Protein 2H8B (pdb70)

GO terms:
  GO:0010634 positive regulation of epithelial cell migration (P, IDA)
  GO:0090303 positive regulation of wound healing (P, IDA)
  GO:0005102 signaling receptor binding (F, TAS)
  GO:0005158 insulin receptor binding (F, TAS)
  GO:0005576 extracellular region (C, TAS)
  GO:0007267 cell-cell signaling (P, TAS)
  GO:0007283 spermatogenesis (P, TAS)
  GO:0005515 protein binding (F, IPI)
  GO:0002020 protease binding (F, IPI)

Foldseek 3Di:
DDDDDDDDCPDVNVQQCCQPVVHDPGNVVVD/DDDPDPVCCCVVPRDDPVRVVVVDDD

Nearest PDB structures (foldseek):
  2h8b-assembly1_B  TM=6.549E-01  e=3.505E-04  unclassified
  2n2w-assembly1_B  TM=5.071E-01  e=5.327E+00  Homo sapiens
  2hho-assembly1_B  TM=4.567E-01  e=6.724E+00  Homo sapiens
  2h8b-assembly1_B  TM=6.815E-01  e=5.080E-03  unclassified
  2h8b-assembly1_B  TM=5.018E-01  e=4.523E-03  unclassified

Solvent-accessible surface area: 4011 Å² total; per-residue (Å²): 95,103,142,55,174,94,51,111,0,53,61,129,81,35,45,75,0,26,38,144,24,35,20,41,139,107,24,106,112,54,77,99,99,37,153,70,67,44,125,70,4,22,88,32,0,6,16,90,78,31,4,85,102,95,33,80,228

Sequence (57 aa):
PTPEMREKLCGHHFVRALVRVCGGPRWSTEAAAATNPARYCCLSGCTQQDLLTLCPYPTPEMREKLCGHHFVRALVRVCGGPRWSTEAAAATNPARYCCLSGCTQQDLLTLCPYPTPEMREKLCGHHFVRALVRVCGGPRWSTEAAAATNPARYCCLSGCTQQDLLTLCPYPTPEMREKLCGHHFVRALVRVCGGPRWSTEAAAATNPARYCCLSGCTQQDLLTLCPYPTPEMREKLCGHHFVRALVRVCGGPRWSTEAAAATNPARYCCLSGCTQQDLLTLCPYPTPEMREKLCGHHFVRALVRVCGGPRWSTEAAAATNPARYCCLSGCTQQDLLTLCPYPTPEMREKLCGHHFVRALVRVCGGPRWSTEAAAATNPARYCCLSGCTQQDLLTLCPYPTPEMREKLCGHHFVRALVRVCGGPRWSTEAAAATNPARYCCLSGCTQQDLLTLCPYPTPEMREKLCGHHFVRALVRVCGGPRWSTEAAAATNPARYCCLSGCTQQDLLTLCPYPTPEMREKLCGHHFVRALVRVCGGPRWSTEAAAATNPARYCCLSGCTQQDLLTLCPYPTPEMREKLCGHHFVRALVRVCGGPRWSTEAAAATNPARYCCLSGCTQQDLLTLCPYPTPEMREKLCGHHFVRALVRVCGGPRWSTEAAAATNPARYCCLSGCTQQDLLTLCPYPTPEMREKLCGHHFVRALVRVCGGPRWSTEAAAATNPARYCCLSGCTQQDLLTLCPYPTPEMREKLCGHHFVRALVRVCGGPRWSTEAAAATNPARYCCLSGCTQQDLLTLCPYPTPEMREKLCGHHFVRALVRVCGGPRWSTEAAAATNPARYCCLSGCTQQDLLTLCPYPTPEMREKLCGHHFVRALVRVCGGPRWSTEAAAATNPARYCCLSGCTQQDLLTLCPYPTPEMREKLCGHHFVRALVRVCGGPRWSTEAAAATNPARYCCLSGCTQQDLLTLCPYPTPEMREKLCGHHFVRALVRVCGGPRWSTEAAAATNPARYCCLSGCTQQDLLTLCPYPTPEMREKLCGHHFVRALVRVCGGPRWSTEAAAATNPARYCCLSGCTQQDLLTLCPYPTPEMREKLCGHHFVRALVRVCGGPRWSTEAAAATNPARYCCLSGCTQQDLLTLCPY

InterPro domains:
  IPR016179 Insulin-like [PF00049] (31-129)
  IPR016179 Insulin-like [SM00078] (31-129)
  IPR022353 Insulin, conserved site [PS00262] (115-129)
  IPR036438 Insulin-like superfamily [SSF56994] (18-129)
  IPR043387 Insulin-like INSL3/INSL4 [PTHR10423] (1-130)

Organism: Homo sapiens (NCBI:txid9606)

Radius of gyration: 10.73 Å; Cα contacts (8 Å, |Δi|>4): 73; chains: 2; bounding box: 28×26×18 Å

Structure (mmCIF, N/CA/C/O backbone):
data_2H8B
#
_entry.id   2H8B
#
loop_
_entity.id
_entity.type
_entity.pdbx_description
1 polymer 'Insulin-like 3'
2 polymer 'Insulin-like 3'
#
loop_
_atom_site.group_PDB
_atom_site.id
_atom_site.type_symbol
_atom_site.label_atom_id
_atom_site.label_alt_id
_atom_site.label_comp_id
_atom_site.label_asym_id
_atom_site.label_entity_id
_atom_site.label_seq_id
_atom_site.pdbx_PDB_ins_code
_atom_site.Cartn_x
_atom_site.Cartn_y
_atom_site.Cartn_z
_atom_site.occupancy
_atom_site.B_iso_or_equiv
_atom_site.auth_seq_id
_atom_site.auth_comp_id
_atom_site.auth_asym_id
_atom_site.auth_atom_id
_atom_site.pdbx_PDB_model_num
ATOM 1 N N . PRO A 1 1 ? 8.331 -6.342 -7.659 1.00 0.00 1 PRO B N 1
ATOM 2 C CA . PRO A 1 1 ? 8.181 -6.811 -9.053 1.00 0.00 1 PRO B CA 1
ATOM 3 C C . PRO A 1 1 ? 8.373 -8.321 -9.130 1.00 0.00 1 PRO B C 1
ATOM 4 O O . PRO A 1 1 ? 9.235 -8.821 -9.850 1.00 0.00 1 PRO B O 1
ATOM 17 N N . THR A 1 2 ? 7.571 -9.029 -8.357 1.00 0.00 2 THR B N 1
ATOM 18 C CA . THR A 1 2 ? 7.625 -10.480 -8.277 1.00 0.00 2 THR B CA 1
ATOM 19 C C . THR A 1 2 ? 6.245 -11.007 -7.898 1.00 0.00 2 THR B C 1
ATOM 20 O O . THR A 1 2 ? 5.347 -10.204 -7.662 1.00 0.00 2 THR B O 1
ATOM 31 N N . PRO A 1 3 ? 6.032 -12.342 -7.841 1.00 0.00 3 PRO B N 1
ATOM 32 C CA . PRO A 1 3 ? 4.727 -12.926 -7.465 1.00 0.00 3 PRO B CA 1
ATOM 33 C C . PRO A 1 3 ? 4.414 -12.705 -5.981 1.00 0.00 3 PRO B C 1
ATOM 34 O O . PRO A 1 3 ? 4.141 -13.639 -5.226 1.00 0.00 3 PRO B O 1
ATOM 45 N N . GLU A 1 4 ? 4.492 -11.453 -5.596 1.00 0.00 4 GLU B N 1
ATOM 46 C CA . GLU A 1 4 ? 4.264 -11.000 -4.236 1.00 0.00 4 GLU B CA 1
ATOM 47 C C . GLU A 1 4 ? 2.775 -10.901 -3.913 1.00 0.00 4 GLU B C 1
ATOM 48 O O . GLU A 1 4 ? 1.966 -10.497 -4.750 1.00 0.00 4 GLU B O 1
ATOM 60 N N . MET A 1 5 ? 2.425 -11.263 -2.688 1.00 0.00 5 MET B N 1
ATOM 61 C CA . MET A 1 5 ? 1.048 -11.205 -2.237 1.00 0.00 5 MET B CA 1
ATOM 62 C C . MET A 1 5 ? 0.730 -9.802 -1.740 1.00 0.00 5 MET B C 1
ATOM 63 O O . MET A 1 5 ? 1.466 -9.242 -0.929 1.00 0.00 5 MET B O 1
ATOM 77 N N . ARG A 1 6 ? -0.363 -9.243 -2.233 1.00 0.00 6 ARG B N 1
ATOM 78 C CA . ARG A 1 6 ? -0.782 -7.902 -1.843 1.00 0.00 6 ARG B CA 1
ATOM 79 C C . ARG A 1 6 ? -1.134 -7.844 -0.361 1.00 0.00 6 ARG B C 1
ATOM 80 O O . ARG A 1 6 ? -2.009 -8.574 0.106 1.00 0.00 6 ARG B O 1
ATOM 101 N N . GLU A 1 7 ? -0.459 -6.964 0.370 1.00 0.00 7 GLU B N 1
ATOM 102 C CA . GLU A 1 7 ? -0.709 -6.802 1.789 1.00 0.00 7 GLU B CA 1
ATOM 103 C C . GLU A 1 7 ? -1.811 -5.776 1.989 1.00 0.00 7 GLU B C 1
ATOM 104 O O . GLU A 1 7 ? -1.784 -4.701 1.384 1.00 0.00 7 GLU B O 1
ATOM 116 N N . LYS A 1 8 ? -2.774 -6.100 2.834 1.00 0.00 8 LYS B N 1
ATOM 117 C CA . LYS A 1 8 ? -3.869 -5.184 3.111 1.00 0.00 8 LYS B CA 1
ATOM 118 C C . LYS A 1 8 ? -3.360 -4.036 3.974 1.00 0.00 8 LYS B C 1
ATOM 119 O O . LYS A 1 8 ? -3.218 -4.157 5.199 1.00 0.00 8 LYS B O 1
ATOM 138 N N . LEU A 1 9 ? -3.043 -2.942 3.310 1.00 0.00 9 LEU B N 1
ATOM 139 C CA . LEU A 1 9 ? -2.490 -1.767 3.955 1.00 0.00 9 LEU B CA 1
ATOM 140 C C . LEU A 1 9 ? -3.541 -0.913 4.656 1.00 0.00 9 LEU B C 1
ATOM 141 O O . LEU A 1 9 ? -3.657 0.283 4.399 1.00 0.00 9 LEU B O 1
ATOM 157 N N . CYS A 1 10 ? -4.280 -1.524 5.563 1.00 0.00 10 CYS B N 1
ATOM 158 C CA . CYS A 1 10 ? -5.289 -0.805 6.319 1.00 0.00 10 CYS B CA 1
ATOM 159 C C . CYS A 1 10 ? -4.628 0.088 7.368 1.00 0.00 10 CYS B C 1
ATOM 160 O O . CYS A 1 10 ? -3.835 -0.386 8.193 1.00 0.00 10 CYS B O 1
ATOM 167 N N . GLY A 1 11 ? -4.956 1.374 7.330 1.00 0.00 11 GLY B N 1
ATOM 168 C CA . GLY A 1 11 ? -4.403 2.324 8.278 1.00 0.00 11 GLY B CA 1
ATOM 169 C C . GLY A 1 11 ? -2.891 2.443 8.211 1.00 0.00 11 GLY B C 1
ATOM 170 O O . GLY A 1 11 ? -2.321 2.694 7.149 1.00 0.00 11 GLY B O 1
ATOM 174 N N . HIS A 1 12 ? -2.249 2.270 9.364 1.00 0.00 12 HIS B N 1
ATOM 175 C CA . HIS A 1 12 ? -0.791 2.369 9.485 1.00 0.00 12 HIS B CA 1
ATOM 176 C C . HIS A 1 12 ? -0.063 1.439 8.520 1.00 0.00 12 HIS B C 1
ATOM 177 O O . HIS A 1 12 ? 1.086 1.698 8.166 1.00 0.00 12 HIS B O 1
ATOM 192 N N . HIS A 1 13 ? -0.709 0.353 8.116 1.00 0.00 13 HIS B N 1
ATOM 193 C CA . HIS A 1 13 ? -0.080 -0.598 7.206 1.00 0.00 13 HIS B CA 1
ATOM 194 C C . HIS A 1 13 ? 0.380 0.090 5.930 1.00 0.00 13 HIS B C 1
ATOM 195 O O . HIS A 1 13 ? 1.485 -0.169 5.456 1.00 0.00 13 HIS B O 1
ATOM 210 N N . PHE A 1 14 ? -0.453 0.979 5.401 1.00 0.00 14 PHE B N 1
ATOM 211 C CA . PHE A 1 14 ? -0.118 1.721 4.192 1.00 0.00 14 PHE B CA 1
ATOM 212 C C . PHE A 1 14 ? 1.144 2.547 4.413 1.00 0.00 14 PHE B C 1
ATOM 213 O O . PHE A 1 14 ? 2.046 2.558 3.580 1.00 0.00 14 PHE B O 1
ATOM 230 N N . VAL A 1 15 ? 1.188 3.229 5.549 1.00 0.00 15 VAL B N 1
ATOM 231 C CA . VAL A 1 15 ? 2.320 4.072 5.913 1.00 0.00 15 VAL B CA 1
ATOM 232 C C . VAL A 1 15 ? 3.633 3.282 5.983 1.00 0.00 15 VAL B C 1
ATOM 233 O O . VAL A 1 15 ? 4.598 3.611 5.295 1.00 0.00 15 VAL B O 1
ATOM 246 N N . ARG A 1 16 ? 3.668 2.237 6.809 1.00 0.00 16 ARG B N 1
ATOM 247 C CA . ARG A 1 16 ? 4.878 1.419 6.954 1.00 0.00 16 ARG B CA 1
ATOM 248 C C . ARG A 1 16 ? 5.290 0.785 5.628 1.00 0.00 16 ARG B C 1
ATOM 249 O O . ARG A 1 16 ? 6.476 0.703 5.312 1.00 0.00 16 ARG B O 1
ATOM 270 N N . ALA A 1 17 ? 4.310 0.351 4.847 1.00 0.00 17 ALA B N 1
ATOM 271 C CA . ALA A 1 17 ? 4.591 -0.255 3.557 1.00 0.00 17 ALA B CA 1
ATOM 272 C C . ALA A 1 17 ? 5.183 0.773 2.607 1.00 0.00 17 ALA B C 1
ATOM 273 O O . ALA A 1 17 ? 6.137 0.486 1.880 1.00 0.00 17 ALA B O 1
ATOM 280 N N . LEU A 1 18 ? 4.619 1.971 2.644 1.00 0.00 18 LEU B N 1
ATOM 281 C CA . LEU A 1 18 ? 5.072 3.080 1.817 1.00 0.00 18 LEU B CA 1
ATOM 282 C C . LEU A 1 18 ? 6.546 3.365 2.099 1.00 0.00 18 LEU B C 1
ATOM 283 O O . LEU A 1 18 ? 7.345 3.524 1.176 1.00 0.00 18 LEU B O 1
ATOM 299 N N . VAL A 1 19 ? 6.898 3.399 3.383 1.00 0.00 19 VAL B N 1
ATOM 300 C CA . VAL A 1 19 ? 8.278 3.637 3.797 1.00 0.00 19 VAL B CA 1
ATOM 301 C C . VAL A 1 19 ? 9.192 2.525 3.286 1.00 0.00 19 VAL B C 1
ATOM 302 O O . VAL A 1 19 ? 10.282 2.784 2.782 1.00 0.00 19 VAL B O 1
ATOM 315 N N . ARG A 1 20 ? 8.732 1.286 3.437 1.00 0.00 20 ARG B N 1
ATOM 316 C CA . ARG A 1 20 ? 9.494 0.112 3.013 1.00 0.00 20 ARG B CA 1
ATOM 317 C C . ARG A 1 20 ? 9.864 0.150 1.533 1.00 0.00 20 ARG B C 1
ATOM 318 O O . ARG A 1 20 ? 11.009 -0.102 1.164 1.00 0.00 20 ARG B O 1
ATOM 339 N N . VAL A 1 21 ? 8.875 0.404 0.696 1.00 0.00 21 VAL B N 1
ATOM 340 C CA . VAL A 1 21 ? 9.075 0.409 -0.750 1.00 0.00 21 VAL B CA 1
ATOM 341 C C . VAL A 1 21 ? 9.769 1.667 -1.275 1.00 0.00 21 VAL B C 1
ATOM 342 O O . VAL A 1 21 ? 10.752 1.567 -2.007 1.00 0.00 21 VAL B O 1
ATOM 355 N N . CYS A 1 22 ? 9.242 2.838 -0.941 1.00 0.00 22 CYS B N 1
ATOM 356 C CA . CYS A 1 22 ? 9.817 4.088 -1.433 1.00 0.00 22 CYS B CA 1
ATOM 357 C C . CYS A 1 22 ? 11.220 4.326 -0.882 1.00 0.00 22 CYS B C 1
ATOM 358 O O . CYS A 1 22 ? 12.121 4.729 -1.618 1.00 0.00 22 CYS B O 1
ATOM 365 N N . GLY A 1 23 ? 11.410 4.080 0.406 1.00 0.00 23 GLY B N 1
ATOM 366 C CA . GLY A 1 23 ? 12.714 4.277 0.999 1.00 0.00 23 GLY B CA 1
ATOM 367 C C . GLY A 1 23 ? 12.639 4.778 2.423 1.00 0.00 23 GLY B C 1
ATOM 368 O O . GLY A 1 23 ? 12.008 5.800 2.698 1.00 0.00 23 GLY B O 1
ATOM 372 N N . GLY A 1 24 ? 13.293 4.058 3.326 1.00 0.00 24 GLY B N 1
ATOM 373 C CA . GLY A 1 24 ? 13.303 4.440 4.726 1.00 0.00 24 GLY B CA 1
ATOM 374 C C . GLY A 1 24 ? 13.988 5.778 4.964 1.00 0.00 24 GLY B C 1
ATOM 375 O O . GLY A 1 24 ? 13.367 6.702 5.491 1.00 0.00 24 GLY B O 1
ATOM 379 N N . PRO A 1 25 ? 15.278 5.918 4.588 1.00 0.00 25 PRO B N 1
ATOM 380 C CA . PRO A 1 25 ? 16.035 7.163 4.771 1.00 0.00 25 PRO B CA 1
ATOM 381 C C . PRO A 1 25 ? 15.593 8.271 3.815 1.00 0.00 25 PRO B C 1
ATOM 382 O O . PRO A 1 25 ? 16.394 8.808 3.049 1.00 0.00 25 PRO B O 1
ATOM 393 N N . ARG A 1 26 ? 14.319 8.603 3.879 1.00 0.00 26 ARG B N 1
ATOM 394 C CA . ARG A 1 26 ? 13.740 9.646 3.042 1.00 0.00 26 ARG B CA 1
ATOM 395 C C . ARG A 1 26 ? 12.366 10.038 3.561 1.00 0.00 26 ARG B C 1
ATOM 396 O O . ARG A 1 26 ? 11.977 11.198 3.463 1.00 0.00 26 ARG B O 1
ATOM 417 N N . TRP A 1 27 ? 11.637 9.062 4.107 1.00 0.00 27 TRP B N 1
ATOM 418 C CA . TRP A 1 27 ? 10.297 9.291 4.641 1.00 0.00 27 TRP B CA 1
ATOM 419 C C . TRP A 1 27 ? 10.358 10.001 5.969 1.00 0.00 27 TRP B C 1
ATOM 420 O O . TRP A 1 27 ? 9.894 9.524 7.001 1.00 0.00 27 TRP B O 1
ATOM 441 N N . SER A 1 28 ? 10.964 11.149 5.895 1.00 0.00 28 SER B N 1
ATOM 442 C CA . SER A 1 28 ? 11.168 12.018 7.020 1.00 0.00 28 SER B CA 1
ATOM 443 C C . SER A 1 28 ? 10.040 13.045 7.119 1.00 0.00 28 SER B C 1
ATOM 444 O O . SER A 1 28 ? 10.211 14.119 7.700 1.00 0.00 28 SER B O 1
ATOM 452 N N . THR A 1 29 ? 8.891 12.700 6.551 1.00 0.00 29 THR B N 1
ATOM 453 C CA . THR A 1 29 ? 7.727 13.576 6.565 1.00 0.00 29 THR B CA 1
ATOM 454 C C . THR A 1 29 ? 6.535 12.917 5.873 1.00 0.00 29 THR B C 1
ATOM 455 O O . THR A 1 29 ? 5.386 13.158 6.238 1.00 0.00 29 THR B O 1
ATOM 466 N N . GLU A 1 30 ? 6.815 12.110 4.856 1.00 0.00 30 GLU B N 1
ATOM 467 C CA . GLU A 1 30 ? 5.773 11.437 4.093 1.00 0.00 30 GLU B CA 1
ATOM 468 C C . GLU A 1 30 ? 5.385 10.118 4.756 1.00 0.00 30 GLU B C 1
ATOM 469 O O . GLU A 1 30 ? 5.017 9.158 4.076 1.00 0.00 30 GLU B O 1
ATOM 481 N N . ALA A 1 31 ? 5.470 10.081 6.078 1.00 0.00 31 ALA B N 1
ATOM 482 C CA . ALA A 1 31 ? 5.141 8.892 6.842 1.00 0.00 31 ALA B CA 1
ATOM 483 C C . ALA A 1 31 ? 4.974 9.251 8.310 1.00 0.00 31 ALA B C 1
ATOM 484 O O . ALA A 1 31 ? 4.472 8.404 9.079 1.00 0.00 31 ALA B O 1
ATOM 492 N N . ALA B 2 1 ? -11.846 -4.311 -3.761 1.00 0.00 1 ALA A N 1
ATOM 493 C CA . ALA B 2 1 ? -12.110 -4.070 -5.199 1.00 0.00 1 ALA A CA 1
ATOM 494 C C . ALA B 2 1 ? -11.671 -2.660 -5.577 1.00 0.00 1 ALA A C 1
ATOM 495 O O . ALA B 2 1 ? -10.683 -2.159 -5.043 1.00 0.00 1 ALA A O 1
ATOM 504 N N . ALA B 2 2 ? -12.411 -2.024 -6.478 1.00 0.00 2 ALA A N 1
ATOM 505 C CA . ALA B 2 2 ? -12.098 -0.667 -6.910 1.00 0.00 2 ALA A CA 1
ATOM 506 C C . ALA B 2 2 ? -12.355 0.327 -5.784 1.00 0.00 2 ALA A C 1
ATOM 507 O O . ALA B 2 2 ? -13.246 0.116 -4.958 1.00 0.00 2 ALA A O 1
ATOM 514 N N . ALA B 2 3 ? -11.574 1.399 -5.756 1.00 0.00 3 ALA A N 1
ATOM 515 C CA . ALA B 2 3 ? -11.704 2.428 -4.742 1.00 0.00 3 ALA A CA 1
ATOM 516 C C . ALA B 2 3 ? -10.886 3.646 -5.134 1.00 0.00 3 ALA A C 1
ATOM 517 O O . ALA B 2 3 ? -9.677 3.551 -5.349 1.00 0.00 3 ALA A O 1
ATOM 524 N N . THR B 2 4 ? -11.555 4.781 -5.236 1.00 0.00 4 THR A N 1
ATOM 525 C CA . THR B 2 4 ? -10.917 6.041 -5.606 1.00 0.00 4 THR A CA 1
ATOM 526 C C . THR B 2 4 ? -10.109 6.609 -4.433 1.00 0.00 4 THR A C 1
ATOM 527 O O . THR B 2 4 ? -10.311 7.747 -4.007 1.00 0.00 4 THR A O 1
ATOM 538 N N . ASN B 2 5 ? -9.204 5.793 -3.912 1.00 0.00 5 ASN A N 1
ATOM 539 C CA . ASN B 2 5 ? -8.358 6.158 -2.790 1.00 0.00 5 ASN A CA 1
ATOM 540 C C . ASN B 2 5 ? -7.345 5.046 -2.567 1.00 0.00 5 ASN A C 1
ATOM 541 O O . ASN B 2 5 ? -7.717 3.919 -2.263 1.00 0.00 5 ASN A O 1
ATOM 552 N N . PRO B 2 6 ? -6.056 5.350 -2.745 1.00 0.00 6 PRO A N 1
ATOM 553 C CA . PRO B 2 6 ? -4.972 4.370 -2.596 1.00 0.00 6 PRO A CA 1
ATOM 554 C C . PRO B 2 6 ? -4.941 3.701 -1.223 1.00 0.00 6 PRO A C 1
ATOM 555 O O . PRO B 2 6 ? -4.856 2.480 -1.133 1.00 0.00 6 PRO A O 1
ATOM 566 N N . ALA B 2 7 ? -5.019 4.494 -0.161 1.00 0.00 7 ALA A N 1
ATOM 567 C CA . ALA B 2 7 ? -5.003 3.951 1.196 1.00 0.00 7 ALA A CA 1
ATOM 568 C C . ALA B 2 7 ? -6.167 2.987 1.398 1.00 0.00 7 ALA A C 1
ATOM 569 O O . ALA B 2 7 ? -6.013 1.909 1.975 1.00 0.00 7 ALA A O 1
ATOM 576 N N . ARG B 2 8 ? -7.329 3.381 0.900 1.00 0.00 8 ARG A N 1
ATOM 577 C CA . ARG B 2 8 ? -8.527 2.565 0.999 1.00 0.00 8 ARG A CA 1
ATOM 578 C C . ARG B 2 8 ? -8.378 1.319 0.144 1.00 0.00 8 ARG A C 1
ATOM 579 O O . ARG B 2 8 ? -8.684 0.212 0.578 1.00 0.00 8 ARG A O 1
ATOM 600 N N . TYR B 2 9 ? -7.900 1.534 -1.071 1.00 0.00 9 TYR A N 1
ATOM 601 C CA . TYR B 2 9 ? -7.680 0.463 -2.041 1.00 0.00 9 TYR A CA 1
ATOM 602 C C . TYR B 2 9 ? -6.735 -0.595 -1.475 1.00 0.00 9 TYR A C 1
ATOM 603 O O . TYR B 2 9 ? -7.008 -1.797 -1.553 1.00 0.00 9 TYR A O 1
ATOM 621 N N . CYS B 2 10 ? -5.630 -0.136 -0.903 1.00 0.00 10 CYS A N 1
ATOM 622 C CA . CYS B 2 10 ? -4.634 -1.022 -0.314 1.00 0.00 10 CYS A CA 1
ATOM 623 C C . CYS B 2 10 ? -5.201 -1.761 0.895 1.00 0.00 10 CYS A C 1
ATOM 624 O O . CYS B 2 10 ? -4.807 -2.885 1.185 1.00 0.00 10 CYS A O 1
ATOM 631 N N . CYS B 2 11 ? -6.124 -1.129 1.596 1.00 0.00 11 CYS A N 1
ATOM 632 C CA . CYS B 2 11 ? -6.744 -1.737 2.766 1.00 0.00 11 CYS A CA 1
ATOM 633 C C . CYS B 2 11 ? -7.761 -2.790 2.350 1.00 0.00 11 CYS A C 1
ATOM 634 O O . CYS B 2 11 ? -7.679 -3.956 2.740 1.00 0.00 11 CYS A O 1
ATOM 641 N N . LEU B 2 12 ? -8.722 -2.353 1.557 1.00 0.00 12 LEU A N 1
ATOM 642 C CA . LEU B 2 12 ? -9.791 -3.218 1.071 1.00 0.00 12 LEU A CA 1
ATOM 643 C C . LEU B 2 12 ? -9.255 -4.390 0.257 1.00 0.00 12 LEU A C 1
ATOM 644 O O . LEU B 2 12 ? -9.537 -5.551 0.557 1.00 0.00 12 LEU A O 1
ATOM 660 N N . SER B 2 13 ? -8.494 -4.085 -0.778 1.00 0.00 13 SER A N 1
ATOM 661 C CA . SER B 2 13 ? -7.939 -5.118 -1.633 1.00 0.00 13 SER A CA 1
ATOM 662 C C . SER B 2 13 ? -6.551 -5.542 -1.157 1.00 0.00 13 SER A C 1
ATOM 663 O O . SER B 2 13 ? -6.345 -6.694 -0.763 1.00 0.00 13 SER A O 1
ATOM 671 N N . GLY B 2 14 ? -5.612 -4.610 -1.196 1.00 0.00 14 GLY A N 1
ATOM 672 C CA . GLY B 2 14 ? -4.251 -4.892 -0.780 1.00 0.00 14 GLY A CA 1
ATOM 673 C C . GLY B 2 14 ? -3.262 -4.348 -1.785 1.00 0.00 14 GLY A C 1
ATOM 674 O O . GLY B 2 14 ? -3.624 -4.123 -2.938 1.00 0.00 14 GLY A O 1
ATOM 678 N N . CYS B 2 15 ? -2.025 -4.122 -1.364 1.00 0.00 15 CYS A N 1
ATOM 679 C CA . CYS B 2 15 ? -1.008 -3.585 -2.267 1.00 0.00 15 CYS A CA 1
ATOM 680 C C . CYS B 2 15 ? 0.353 -4.243 -2.044 1.00 0.00 15 CYS A C 1
ATOM 681 O O . CYS B 2 15 ? 0.715 -4.592 -0.918 1.00 0.00 15 CYS A O 1
ATOM 688 N N . THR B 2 16 ? 1.096 -4.413 -3.134 1.00 0.00 16 THR A N 1
ATOM 689 C CA . THR B 2 16 ? 2.421 -5.019 -3.093 1.00 0.00 16 THR A CA 1
ATOM 690 C C . THR B 2 16 ? 3.502 -3.946 -3.152 1.00 0.00 16 THR A C 1
ATOM 691 O O . THR B 2 16 ? 3.212 -2.749 -3.058 1.00 0.00 16 THR A O 1
ATOM 702 N N . GLN B 2 17 ? 4.741 -4.377 -3.357 1.00 0.00 17 GLN A N 1
ATOM 703 C CA . GLN B 2 17 ? 5.859 -3.460 -3.478 1.00 0.00 17 GLN A CA 1
ATOM 704 C C . GLN B 2 17 ? 5.741 -2.698 -4.779 1.00 0.00 17 GLN A C 1
ATOM 705 O O . GLN B 2 17 ? 5.972 -1.498 -4.830 1.00 0.00 17 GLN A O 1
ATOM 719 N N . GLN B 2 18 ? 5.361 -3.409 -5.828 1.00 0.00 18 GLN A N 1
ATOM 720 C CA . GLN B 2 18 ? 5.190 -2.800 -7.138 1.00 0.00 18 GLN A CA 1
ATOM 721 C C . GLN B 2 18 ? 4.083 -1.761 -7.082 1.00 0.00 18 GLN A C 1
ATOM 722 O O . GLN B 2 18 ? 4.237 -0.639 -7.576 1.00 0.00 18 GLN A O 1
ATOM 736 N N . ASP B 2 19 ? 2.978 -2.143 -6.458 1.00 0.00 19 ASP A N 1
ATOM 737 C CA . ASP B 2 19 ? 1.836 -1.250 -6.308 1.00 0.00 19 ASP A CA 1
ATOM 738 C C . ASP B 2 19 ? 2.265 0.024 -5.597 1.00 0.00 19 ASP A C 1
ATOM 739 O O . ASP B 2 19 ? 1.938 1.127 -6.028 1.00 0.00 19 ASP A O 1
ATOM 748 N N . LEU B 2 20 ? 3.010 -0.140 -4.509 1.00 0.00 20 LEU A N 1
ATOM 749 C CA . LEU B 2 20 ? 3.489 0.995 -3.736 1.00 0.00 20 LEU A CA 1
ATOM 750 C C . LEU B 2 20 ? 4.538 1.797 -4.494 1.00 0.00 20 LEU A C 1
ATOM 751 O O . LEU B 2 20 ? 4.542 3.023 -4.437 1.00 0.00 20 LEU A O 1
ATOM 767 N N . LEU B 2 21 ? 5.426 1.102 -5.198 1.00 0.00 21 LEU A N 1
ATOM 768 C CA . LEU B 2 21 ? 6.484 1.756 -5.960 1.00 0.00 21 LEU A CA 1
ATOM 769 C C . LEU B 2 21 ? 5.891 2.712 -6.985 1.00 0.00 21 LEU A C 1
ATOM 770 O O . LEU B 2 21 ? 6.402 3.808 -7.197 1.00 0.00 21 LEU A O 1
ATOM 786 N N . THR B 2 22 ? 4.796 2.288 -7.602 1.00 0.00 22 THR A N 1
ATOM 787 C CA . THR B 2 22 ? 4.110 3.099 -8.598 1.00 0.00 22 THR A CA 1
ATOM 788 C C . THR B 2 22 ? 3.553 4.383 -7.974 1.00 0.00 22 THR A C 1
ATOM 789 O O . THR B 2 22 ? 3.298 5.369 -8.664 1.00 0.00 22 THR A O 1
ATOM 800 N N . LEU B 2 23 ? 3.376 4.357 -6.663 1.00 0.00 23 LEU A N 1
ATOM 801 C CA . LEU B 2 23 ? 2.859 5.506 -5.930 1.00 0.00 23 LEU A CA 1
ATOM 802 C C . LEU B 2 23 ? 3.984 6.325 -5.297 1.00 0.00 23 LEU A C 1
ATOM 803 O O . LEU B 2 23 ? 3.730 7.375 -4.706 1.00 0.00 23 LEU A O 1
ATOM 819 N N . CYS B 2 24 ? 5.221 5.850 -5.414 1.00 0.00 24 CYS A N 1
ATOM 820 C CA . CYS B 2 24 ? 6.354 6.567 -4.840 1.00 0.00 24 CYS A CA 1
ATOM 821 C C . CYS B 2 24 ? 6.664 7.825 -5.645 1.00 0.00 24 CYS A C 1
ATOM 822 O O . CYS B 2 24 ? 6.739 7.791 -6.873 1.00 0.00 24 CYS A O 1
ATOM 829 N N . PRO B 2 25 ? 6.850 8.953 -4.952 1.00 0.00 25 PRO A N 1
ATOM 830 C CA . PRO B 2 25 ? 7.156 10.228 -5.568 1.00 0.00 25 PRO A CA 1
ATOM 831 C C . PRO B 2 25 ? 8.654 10.491 -5.637 1.00 0.00 25 PRO A C 1
ATOM 832 O O . PRO B 2 25 ? 9.467 9.572 -5.519 1.00 0.00 25 PRO A O 1
ATOM 843 N N . TYR B 2 26 ? 9.004 11.753 -5.806 1.00 0.00 26 TYR A N 1
ATOM 844 C CA . TYR B 2 26 ? 10.398 12.162 -5.866 1.00 0.00 26 TYR A CA 1
ATOM 845 C C . TYR B 2 26 ? 10.951 12.336 -4.457 1.00 0.00 26 TYR A C 1
ATOM 846 O O . TYR B 2 26 ? 12.187 12.375 -4.296 1.00 0.00 26 TYR A O 1
ATOM 865 N N . PRO A 1 1 ? -1.156 -3.019 -10.196 1.00 0.00 1 PRO B N 2
ATOM 866 C CA . PRO A 1 1 ? -1.680 -4.406 -10.185 1.00 0.00 1 PRO B CA 2
ATOM 867 C C . PRO A 1 1 ? -0.627 -5.383 -10.689 1.00 0.00 1 PRO B C 2
ATOM 868 O O . PRO A 1 1 ? -0.886 -6.211 -11.559 1.00 0.00 1 PRO B O 2
ATOM 881 N N . THR A 1 2 ? 0.560 -5.272 -10.126 1.00 0.00 2 THR B N 2
ATOM 882 C CA . THR A 1 2 ? 1.672 -6.130 -10.491 1.00 0.00 2 THR B CA 2
ATOM 883 C C . THR A 1 2 ? 1.689 -7.375 -9.605 1.00 0.00 2 THR B C 2
ATOM 884 O O . THR A 1 2 ? 1.510 -7.271 -8.388 1.00 0.00 2 THR B O 2
ATOM 895 N N . PRO A 1 3 ? 1.885 -8.568 -10.200 1.00 0.00 3 PRO B N 2
ATOM 896 C CA . PRO A 1 3 ? 1.913 -9.831 -9.452 1.00 0.00 3 PRO B CA 2
ATOM 897 C C . PRO A 1 3 ? 2.998 -9.834 -8.380 1.00 0.00 3 PRO B C 2
ATOM 898 O O . PRO A 1 3 ? 4.190 -9.768 -8.684 1.00 0.00 3 PRO B O 2
ATOM 909 N N . GLU A 1 4 ? 2.563 -9.900 -7.128 1.00 0.00 4 GLU B N 2
ATOM 910 C CA . GLU A 1 4 ? 3.453 -9.898 -5.977 1.00 0.00 4 GLU B CA 2
ATOM 911 C C . GLU A 1 4 ? 2.596 -10.079 -4.725 1.00 0.00 4 GLU B C 2
ATOM 912 O O . GLU A 1 4 ? 1.401 -10.367 -4.835 1.00 0.00 4 GLU B O 2
ATOM 924 N N . MET A 1 5 ? 3.173 -9.886 -3.551 1.00 0.00 5 MET B N 2
ATOM 925 C CA . MET A 1 5 ? 2.420 -10.010 -2.311 1.00 0.00 5 MET B CA 2
ATOM 926 C C . MET A 1 5 ? 1.674 -8.711 -2.023 1.00 0.00 5 MET B C 2
ATOM 927 O O . MET A 1 5 ? 2.291 -7.680 -1.754 1.00 0.00 5 MET B O 2
ATOM 941 N N . ARG A 1 6 ? 0.350 -8.755 -2.083 1.00 0.00 6 ARG B N 2
ATOM 942 C CA . ARG A 1 6 ? -0.452 -7.567 -1.821 1.00 0.00 6 ARG B CA 2
ATOM 943 C C . ARG A 1 6 ? -0.723 -7.442 -0.328 1.00 0.00 6 ARG B C 2
ATOM 944 O O . ARG A 1 6 ? -1.469 -8.238 0.241 1.00 0.00 6 ARG B O 2
ATOM 965 N N . GLU A 1 7 ? -0.129 -6.439 0.299 1.00 0.00 7 GLU B N 2
ATOM 966 C CA . GLU A 1 7 ? -0.328 -6.217 1.717 1.00 0.00 7 GLU B CA 2
ATOM 967 C C . GLU A 1 7 ? -1.543 -5.329 1.920 1.00 0.00 7 GLU B C 2
ATOM 968 O O . GLU A 1 7 ? -1.657 -4.269 1.299 1.00 0.00 7 GLU B O 2
ATOM 980 N N . LYS A 1 8 ? -2.446 -5.755 2.790 1.00 0.00 8 LYS B N 2
ATOM 981 C CA . LYS A 1 8 ? -3.635 -4.971 3.080 1.00 0.00 8 LYS B CA 2
ATOM 982 C C . LYS A 1 8 ? -3.228 -3.785 3.939 1.00 0.00 8 LYS B C 2
ATOM 983 O O . LYS A 1 8 ? -3.076 -3.894 5.163 1.00 0.00 8 LYS B O 2
ATOM 1002 N N . LEU A 1 9 ? -2.988 -2.674 3.270 1.00 0.00 9 LEU B N 2
ATOM 1003 C CA . LEU A 1 9 ? -2.519 -1.456 3.908 1.00 0.00 9 LEU B CA 2
ATOM 1004 C C . LEU A 1 9 ? -3.601 -0.700 4.666 1.00 0.00 9 LEU B C 2
ATOM 1005 O O . LEU A 1 9 ? -3.814 0.490 4.444 1.00 0.00 9 LEU B O 2
ATOM 1021 N N . CYS A 1 10 ? -4.254 -1.381 5.587 1.00 0.00 10 CYS B N 2
ATOM 1022 C CA . CYS A 1 10 ? -5.275 -0.754 6.401 1.00 0.00 10 CYS B CA 2
ATOM 1023 C C . CYS A 1 10 ? -4.616 0.141 7.450 1.00 0.00 10 CYS B C 2
ATOM 1024 O O . CYS A 1 10 ? -3.862 -0.342 8.304 1.00 0.00 10 CYS B O 2
ATOM 1031 N N . GLY A 1 11 ? -4.896 1.436 7.379 1.00 0.00 11 GLY B N 2
ATOM 1032 C CA . GLY A 1 11 ? -4.329 2.379 8.327 1.00 0.00 11 GLY B CA 2
ATOM 1033 C C . GLY A 1 11 ? -2.810 2.440 8.294 1.00 0.00 11 GLY B C 2
ATOM 1034 O O . GLY A 1 11 ? -2.211 2.746 7.264 1.00 0.00 11 GLY B O 2
ATOM 1038 N N . HIS A 1 12 ? -2.197 2.161 9.444 1.00 0.00 12 HIS B N 2
ATOM 1039 C CA . HIS A 1 12 ? -0.738 2.194 9.603 1.00 0.00 12 HIS B CA 2
ATOM 1040 C C . HIS A 1 12 ? -0.011 1.339 8.569 1.00 0.00 12 HIS B C 2
ATOM 1041 O O . HIS A 1 12 ? 1.136 1.628 8.230 1.00 0.00 12 HIS B O 2
ATOM 1056 N N . HIS A 1 13 ? -0.655 0.286 8.089 1.00 0.00 13 HIS B N 2
ATOM 1057 C CA . HIS A 1 13 ? -0.024 -0.592 7.108 1.00 0.00 13 HIS B CA 2
ATOM 1058 C C . HIS A 1 13 ? 0.377 0.190 5.865 1.00 0.00 13 HIS B C 2
ATOM 1059 O O . HIS A 1 13 ? 1.461 -0.014 5.328 1.00 0.00 13 HIS B O 2
ATOM 1074 N N . PHE A 1 14 ? -0.487 1.103 5.435 1.00 0.00 14 PHE B N 2
ATOM 1075 C CA . PHE A 1 14 ? -0.212 1.936 4.269 1.00 0.00 14 PHE B CA 2
ATOM 1076 C C . PHE A 1 14 ? 1.070 2.727 4.491 1.00 0.00 14 PHE B C 2
ATOM 1077 O O . PHE A 1 14 ? 1.937 2.797 3.622 1.00 0.00 14 PHE B O 2
ATOM 1094 N N . VAL A 1 15 ? 1.173 3.307 5.676 1.00 0.00 15 VAL B N 2
ATOM 1095 C CA . VAL A 1 15 ? 2.330 4.100 6.060 1.00 0.00 15 VAL B CA 2
ATOM 1096 C C . VAL A 1 15 ? 3.613 3.260 6.095 1.00 0.00 15 VAL B C 2
ATOM 1097 O O . VAL A 1 15 ? 4.616 3.611 5.466 1.00 0.00 15 VAL B O 2
ATOM 1110 N N . ARG A 1 16 ? 3.581 2.154 6.839 1.00 0.00 16 ARG B N 2
ATOM 1111 C CA . ARG A 1 16 ? 4.755 1.291 6.960 1.00 0.00 16 ARG B CA 2
ATOM 1112 C C . ARG A 1 16 ? 5.181 0.721 5.612 1.00 0.00 16 ARG B C 2
ATOM 1113 O O . ARG A 1 16 ? 6.372 0.653 5.320 1.00 0.00 16 ARG B O 2
ATOM 1134 N N . ALA A 1 17 ? 4.220 0.327 4.786 1.00 0.00 17 ALA B N 2
ATOM 1135 C CA . ALA A 1 17 ? 4.535 -0.217 3.475 1.00 0.00 17 ALA B CA 2
ATOM 1136 C C . ALA A 1 17 ? 5.152 0.852 2.592 1.00 0.00 17 ALA B C 2
ATOM 1137 O O . ALA A 1 17 ? 6.115 0.589 1.874 1.00 0.00 17 ALA B O 2
ATOM 1144 N N . LEU A 1 18 ? 4.602 2.058 2.671 1.00 0.00 18 LEU B N 2
ATOM 1145 C CA . LEU A 1 18 ? 5.107 3.185 1.897 1.00 0.00 18 LEU B CA 2
ATOM 1146 C C . LEU A 1 18 ? 6.580 3.408 2.189 1.00 0.00 18 LEU B C 2
ATOM 1147 O O . LEU A 1 18 ? 7.394 3.512 1.273 1.00 0.00 18 LEU B O 2
ATOM 1163 N N . VAL A 1 19 ? 6.923 3.467 3.470 1.00 0.00 19 VAL B N 2
ATOM 1164 C CA . VAL A 1 19 ? 8.311 3.671 3.864 1.00 0.00 19 VAL B CA 2
ATOM 1165 C C . VAL A 1 19 ? 9.177 2.482 3.436 1.00 0.00 19 VAL B C 2
ATOM 1166 O O . VAL A 1 19 ? 10.319 2.661 3.019 1.00 0.00 19 VAL B O 2
ATOM 1179 N N . ARG A 1 20 ? 8.625 1.273 3.542 1.00 0.00 20 ARG B N 2
ATOM 1180 C CA . ARG A 1 20 ? 9.351 0.057 3.165 1.00 0.00 20 ARG B CA 2
ATOM 1181 C C . ARG A 1 20 ? 9.722 0.043 1.688 1.00 0.00 20 ARG B C 2
ATOM 1182 O O . ARG A 1 20 ? 10.867 -0.219 1.326 1.00 0.00 20 ARG B O 2
ATOM 1203 N N . VAL A 1 21 ? 8.728 0.269 0.846 1.00 0.00 21 VAL B N 2
ATOM 1204 C CA . VAL A 1 21 ? 8.915 0.230 -0.598 1.00 0.00 21 VAL B CA 2
ATOM 1205 C C . VAL A 1 21 ? 9.674 1.438 -1.140 1.00 0.00 21 VAL B C 2
ATOM 1206 O O . VAL A 1 21 ? 10.662 1.280 -1.855 1.00 0.00 21 VAL B O 2
ATOM 1219 N N . CYS A 1 22 ? 9.196 2.635 -0.827 1.00 0.00 22 CYS B N 2
ATOM 1220 C CA . CYS A 1 22 ? 9.829 3.853 -1.319 1.00 0.00 22 CYS B CA 2
ATOM 1221 C C . CYS A 1 22 ? 11.249 3.989 -0.772 1.00 0.00 22 CYS B C 2
ATOM 1222 O O . CYS A 1 22 ? 12.202 4.153 -1.538 1.00 0.00 22 CYS B O 2
ATOM 1229 N N . GLY A 1 23 ? 11.381 3.888 0.551 1.00 0.00 23 GLY B N 2
ATOM 1230 C CA . GLY A 1 23 ? 12.682 3.971 1.200 1.00 0.00 23 GLY B CA 2
ATOM 1231 C C . GLY A 1 23 ? 13.510 5.165 0.758 1.00 0.00 23 GLY B C 2
ATOM 1232 O O . GLY A 1 23 ? 13.016 6.291 0.704 1.00 0.00 23 GLY B O 2
ATOM 1236 N N . GLY A 1 24 ? 14.773 4.901 0.442 1.00 0.00 24 GLY B N 2
ATOM 1237 C CA . GLY A 1 24 ? 15.680 5.943 0.000 1.00 0.00 24 GLY B CA 2
ATOM 1238 C C . GLY A 1 24 ? 15.956 6.975 1.077 1.00 0.00 24 GLY B C 2
ATOM 1239 O O . GLY A 1 24 ? 15.916 6.662 2.266 1.00 0.00 24 GLY B O 2
ATOM 1243 N N . PRO A 1 25 ? 16.245 8.225 0.683 1.00 0.00 25 PRO B N 2
ATOM 1244 C CA . PRO A 1 25 ? 16.527 9.306 1.629 1.00 0.00 25 PRO B CA 2
ATOM 1245 C C . PRO A 1 25 ? 15.254 9.841 2.277 1.00 0.00 25 PRO B C 2
ATOM 1246 O O . PRO A 1 25 ? 15.261 10.276 3.428 1.00 0.00 25 PRO B O 2
ATOM 1257 N N . ARG A 1 26 ? 14.168 9.795 1.515 1.00 0.00 26 ARG B N 2
ATOM 1258 C CA . ARG A 1 26 ? 12.869 10.249 1.949 1.00 0.00 26 ARG B CA 2
ATOM 1259 C C . ARG A 1 26 ? 11.858 9.851 0.887 1.00 0.00 26 ARG B C 2
ATOM 1260 O O . ARG A 1 26 ? 12.236 9.250 -0.119 1.00 0.00 26 ARG B O 2
ATOM 1281 N N . TRP A 1 27 ? 10.590 10.150 1.107 1.00 0.00 27 TRP B N 2
ATOM 1282 C CA . TRP A 1 27 ? 9.566 9.759 0.145 1.00 0.00 27 TRP B CA 2
ATOM 1283 C C . TRP A 1 27 ? 8.322 10.641 0.167 1.00 0.00 27 TRP B C 2
ATOM 1284 O O . TRP A 1 27 ? 7.539 10.614 -0.780 1.00 0.00 27 TRP B O 2
ATOM 1305 N N . SER A 1 28 ? 8.097 11.384 1.232 1.00 0.00 28 SER B N 2
ATOM 1306 C CA . SER A 1 28 ? 6.889 12.187 1.296 1.00 0.00 28 SER B CA 2
ATOM 1307 C C . SER A 1 28 ? 6.997 13.367 2.264 1.00 0.00 28 SER B C 2
ATOM 1308 O O . SER A 1 28 ? 8.055 13.970 2.432 1.00 0.00 28 SER B O 2
ATOM 1316 N N . THR A 1 29 ? 5.871 13.681 2.888 1.00 0.00 29 THR B N 2
ATOM 1317 C CA . THR A 1 29 ? 5.761 14.766 3.841 1.00 0.00 29 THR B CA 2
ATOM 1318 C C . THR A 1 29 ? 6.218 14.287 5.211 1.00 0.00 29 THR B C 2
ATOM 1319 O O . THR A 1 29 ? 6.805 15.036 5.992 1.00 0.00 29 THR B O 2
ATOM 1330 N N . GLU A 1 30 ? 5.946 13.013 5.471 1.00 0.00 30 GLU B N 2
ATOM 1331 C CA . GLU A 1 30 ? 6.313 12.364 6.718 1.00 0.00 30 GLU B CA 2
ATOM 1332 C C . GLU A 1 30 ? 7.826 12.242 6.801 1.00 0.00 30 GLU B C 2
ATOM 1333 O O . GLU A 1 30 ? 8.416 12.252 7.884 1.00 0.00 30 GLU B O 2
ATOM 1345 N N . ALA A 1 31 ? 8.437 12.135 5.632 1.00 0.00 31 ALA B N 2
ATOM 1346 C CA . ALA A 1 31 ? 9.874 12.020 5.501 1.00 0.00 31 ALA B CA 2
ATOM 1347 C C . ALA A 1 31 ? 10.270 12.388 4.082 1.00 0.00 31 ALA B C 2
ATOM 1348 O O . ALA A 1 31 ? 10.905 13.446 3.885 1.00 0.00 31 ALA B O 2
ATOM 1356 N N . ALA B 2 1 ? -18.585 -0.405 -8.766 1.00 0.00 1 ALA A N 2
ATOM 1357 C CA . ALA B 2 1 ? -17.422 -0.437 -7.851 1.00 0.00 1 ALA A CA 2
ATOM 1358 C C . ALA B 2 1 ? -16.760 0.930 -7.815 1.00 0.00 1 ALA A C 2
ATOM 1359 O O . ALA B 2 1 ? -16.778 1.646 -8.813 1.00 0.00 1 ALA A O 2
ATOM 1368 N N . ALA B 2 2 ? -16.194 1.288 -6.671 1.00 0.00 2 ALA A N 2
ATOM 1369 C CA . ALA B 2 2 ? -15.533 2.575 -6.508 1.00 0.00 2 ALA A CA 2
ATOM 1370 C C . ALA B 2 2 ? -14.569 2.527 -5.333 1.00 0.00 2 ALA A C 2
ATOM 1371 O O . ALA B 2 2 ? -14.906 2.006 -4.267 1.00 0.00 2 ALA A O 2
ATOM 1378 N N . ALA B 2 3 ? -13.374 3.063 -5.535 1.00 0.00 3 ALA A N 2
ATOM 1379 C CA . ALA B 2 3 ? -12.352 3.080 -4.499 1.00 0.00 3 ALA A CA 2
ATOM 1380 C C . ALA B 2 3 ? -11.298 4.127 -4.821 1.00 0.00 3 ALA A C 2
ATOM 1381 O O . ALA B 2 3 ? -10.106 3.830 -4.899 1.00 0.00 3 ALA A O 2
ATOM 1388 N N . THR B 2 4 ? -11.759 5.354 -5.014 1.00 0.00 4 THR A N 2
ATOM 1389 C CA . THR B 2 4 ? -10.887 6.477 -5.337 1.00 0.00 4 THR A CA 2
ATOM 1390 C C . THR B 2 4 ? -10.089 6.929 -4.110 1.00 0.00 4 THR A C 2
ATOM 1391 O O . THR B 2 4 ? -10.209 8.068 -3.655 1.00 0.00 4 THR A O 2
ATOM 1402 N N . ASN B 2 5 ? -9.286 6.021 -3.579 1.00 0.00 5 ASN A N 2
ATOM 1403 C CA . ASN B 2 5 ? -8.467 6.284 -2.412 1.00 0.00 5 ASN A CA 2
ATOM 1404 C C . ASN B 2 5 ? -7.497 5.127 -2.221 1.00 0.00 5 ASN A C 2
ATOM 1405 O O . ASN B 2 5 ? -7.910 3.990 -1.998 1.00 0.00 5 ASN A O 2
ATOM 1416 N N . PRO B 2 6 ? -6.196 5.408 -2.340 1.00 0.00 6 PRO A N 2
ATOM 1417 C CA . PRO B 2 6 ? -5.141 4.397 -2.213 1.00 0.00 6 PRO A CA 2
ATOM 1418 C C . PRO B 2 6 ? -5.174 3.657 -0.882 1.00 0.00 6 PRO A C 2
ATOM 1419 O O . PRO B 2 6 ? -5.115 2.433 -0.857 1.00 0.00 6 PRO A O 2
ATOM 1430 N N . ALA B 2 7 ? -5.281 4.393 0.220 1.00 0.00 7 ALA A N 2
ATOM 1431 C CA . ALA B 2 7 ? -5.332 3.776 1.544 1.00 0.00 7 ALA A CA 2
ATOM 1432 C C . ALA B 2 7 ? -6.506 2.807 1.626 1.00 0.00 7 ALA A C 2
ATOM 1433 O O . ALA B 2 7 ? -6.389 1.710 2.169 1.00 0.00 7 ALA A O 2
ATOM 1440 N N . ARG B 2 8 ? -7.626 3.226 1.055 1.00 0.00 8 ARG A N 2
ATOM 1441 C CA . ARG B 2 8 ? -8.837 2.418 1.020 1.00 0.00 8 ARG A CA 2
ATOM 1442 C C . ARG B 2 8 ? -8.607 1.170 0.195 1.00 0.00 8 ARG A C 2
ATOM 1443 O O . ARG B 2 8 ? -8.830 0.049 0.648 1.00 0.00 8 ARG A O 2
ATOM 1464 N N . TYR B 2 9 ? -8.165 1.404 -1.028 1.00 0.00 9 TYR A N 2
ATOM 1465 C CA . TYR B 2 9 ? -7.889 0.335 -1.986 1.00 0.00 9 TYR A CA 2
ATOM 1466 C C . TYR B 2 9 ? -6.891 -0.674 -1.419 1.00 0.00 9 TYR A C 2
ATOM 1467 O O . TYR B 2 9 ? -7.113 -1.889 -1.481 1.00 0.00 9 TYR A O 2
ATOM 1485 N N . CYS B 2 10 ? -5.799 -0.163 -0.872 1.00 0.00 10 CYS A N 2
ATOM 1486 C CA . CYS B 2 10 ? -4.757 -0.997 -0.294 1.00 0.00 10 CYS A CA 2
ATOM 1487 C C . CYS B 2 10 ? -5.266 -1.769 0.921 1.00 0.00 10 CYS A C 2
ATOM 1488 O O . CYS B 2 10 ? -4.792 -2.862 1.207 1.00 0.00 10 CYS A O 2
ATOM 1495 N N . CYS B 2 11 ? -6.224 -1.202 1.634 1.00 0.00 11 CYS A N 2
ATOM 1496 C CA . CYS B 2 11 ? -6.784 -1.858 2.809 1.00 0.00 11 CYS A CA 2
ATOM 1497 C C . CYS B 2 11 ? -7.765 -2.947 2.399 1.00 0.00 11 CYS A C 2
ATOM 1498 O O . CYS B 2 11 ? -7.612 -4.117 2.759 1.00 0.00 11 CYS A O 2
ATOM 1505 N N . LEU B 2 12 ? -8.775 -2.535 1.651 1.00 0.00 12 LEU A N 2
ATOM 1506 C CA . LEU B 2 12 ? -9.821 -3.438 1.182 1.00 0.00 12 LEU A CA 2
ATOM 1507 C C . LEU B 2 12 ? -9.252 -4.601 0.377 1.00 0.00 12 LEU A C 2
ATOM 1508 O O . LEU B 2 12 ? -9.447 -5.766 0.728 1.00 0.00 12 LEU A O 2
ATOM 1524 N N . SER B 2 13 ? -8.553 -4.288 -0.700 1.00 0.00 13 SER A N 2
ATOM 1525 C CA . SER B 2 13 ? -7.969 -5.318 -1.543 1.00 0.00 13 SER A CA 2
ATOM 1526 C C . SER B 2 13 ? -6.539 -5.620 -1.111 1.00 0.00 13 SER A C 2
ATOM 1527 O O . SER B 2 13 ? -6.227 -6.736 -0.686 1.00 0.00 13 SER A O 2
ATOM 1535 N N . GLY B 2 14 ? -5.680 -4.622 -1.222 1.00 0.00 14 GLY A N 2
ATOM 1536 C CA . GLY B 2 14 ? -4.291 -4.785 -0.856 1.00 0.00 14 GLY A CA 2
ATOM 1537 C C . GLY B 2 14 ? -3.390 -4.246 -1.941 1.00 0.00 14 GLY A C 2
ATOM 1538 O O . GLY B 2 14 ? -3.804 -4.157 -3.097 1.00 0.00 14 GLY A O 2
ATOM 1542 N N . CYS B 2 15 ? -2.176 -3.869 -1.585 1.00 0.00 15 CYS A N 2
ATOM 1543 C CA . CYS B 2 15 ? -1.243 -3.320 -2.561 1.00 0.00 15 CYS A CA 2
ATOM 1544 C C . CYS B 2 15 ? 0.119 -3.985 -2.450 1.00 0.00 15 CYS A C 2
ATOM 1545 O O . CYS B 2 15 ? 0.639 -4.180 -1.352 1.00 0.00 15 CYS A O 2
ATOM 1552 N N . THR B 2 16 ? 0.689 -4.331 -3.595 1.00 0.00 16 THR A N 2
ATOM 1553 C CA . THR B 2 16 ? 1.995 -4.962 -3.637 1.00 0.00 16 THR A CA 2
ATOM 1554 C C . THR B 2 16 ? 3.084 -3.914 -3.499 1.00 0.00 16 THR A C 2
ATOM 1555 O O . THR B 2 16 ? 2.815 -2.714 -3.591 1.00 0.00 16 THR A O 2
ATOM 1566 N N . GLN B 2 17 ? 4.309 -4.364 -3.318 1.00 0.00 17 GLN A N 2
ATOM 1567 C CA . GLN B 2 17 ? 5.433 -3.461 -3.211 1.00 0.00 17 GLN A CA 2
ATOM 1568 C C . GLN B 2 17 ? 5.643 -2.763 -4.544 1.00 0.00 17 GLN A C 2
ATOM 1569 O O . GLN B 2 17 ? 5.897 -1.565 -4.591 1.00 0.00 17 GLN A O 2
ATOM 1583 N N . GLN B 2 18 ? 5.499 -3.513 -5.627 1.00 0.00 18 GLN A N 2
ATOM 1584 C CA . GLN B 2 18 ? 5.645 -2.952 -6.965 1.00 0.00 18 GLN A CA 2
ATOM 1585 C C . GLN B 2 18 ? 4.567 -1.899 -7.202 1.00 0.00 18 GLN A C 2
ATOM 1586 O O . GLN B 2 18 ? 4.842 -0.813 -7.723 1.00 0.00 18 GLN A O 2
ATOM 1600 N N . ASP B 2 19 ? 3.345 -2.226 -6.791 1.00 0.00 19 ASP A N 2
ATOM 1601 C CA . ASP B 2 19 ? 2.208 -1.316 -6.923 1.00 0.00 19 ASP A CA 2
ATOM 1602 C C . ASP B 2 19 ? 2.492 -0.018 -6.178 1.00 0.00 19 ASP A C 2
ATOM 1603 O O . ASP B 2 19 ? 2.232 1.072 -6.683 1.00 0.00 19 ASP A O 2
ATOM 1612 N N . LEU B 2 20 ? 3.042 -0.154 -4.977 1.00 0.00 20 LEU A N 2
ATOM 1613 C CA . LEU B 2 20 ? 3.382 0.996 -4.150 1.00 0.00 20 LEU A CA 2
ATOM 1614 C C . LEU B 2 20 ? 4.549 1.776 -4.741 1.00 0.00 20 LEU A C 2
ATOM 1615 O O . LEU B 2 20 ? 4.536 3.002 -4.747 1.00 0.00 20 LEU A O 2
ATOM 1631 N N . LEU B 2 21 ? 5.553 1.057 -5.233 1.00 0.00 21 LEU A N 2
ATOM 1632 C CA . LEU B 2 21 ? 6.737 1.678 -5.824 1.00 0.00 21 LEU A CA 2
ATOM 1633 C C . LEU B 2 21 ? 6.343 2.589 -6.977 1.00 0.00 21 LEU A C 2
ATOM 1634 O O . LEU B 2 21 ? 6.833 3.713 -7.099 1.00 0.00 21 LEU A O 2
ATOM 1650 N N . THR B 2 22 ? 5.439 2.096 -7.811 1.00 0.00 22 THR A N 2
ATOM 1651 C CA . THR B 2 22 ? 4.951 2.846 -8.959 1.00 0.00 22 THR A CA 2
ATOM 1652 C C . THR B 2 22 ? 4.190 4.100 -8.519 1.00 0.00 22 THR A C 2
ATOM 1653 O O . THR B 2 22 ? 3.963 5.018 -9.308 1.00 0.00 22 THR A O 2
ATOM 1664 N N . LEU B 2 23 ? 3.802 4.130 -7.256 1.00 0.00 23 LEU A N 2
ATOM 1665 C CA . LEU B 2 23 ? 3.068 5.259 -6.710 1.00 0.00 23 LEU A CA 2
ATOM 1666 C C . LEU B 2 23 ? 3.895 6.005 -5.659 1.00 0.00 23 LEU A C 2
ATOM 1667 O O . LEU B 2 23 ? 3.357 6.795 -4.881 1.00 0.00 23 LEU A O 2
ATOM 1683 N N . CYS B 2 24 ? 5.206 5.773 -5.634 1.00 0.00 24 CYS A N 2
ATOM 1684 C CA . CYS B 2 24 ? 6.054 6.460 -4.668 1.00 0.00 24 CYS A CA 2
ATOM 1685 C C . CYS B 2 24 ? 6.302 7.904 -5.088 1.00 0.00 24 CYS A C 2
ATOM 1686 O O . CYS B 2 24 ? 6.715 8.178 -6.216 1.00 0.00 24 CYS A O 2
ATOM 1693 N N . PRO B 2 25 ? 6.067 8.838 -4.167 1.00 0.00 25 PRO A N 2
ATOM 1694 C CA . PRO B 2 25 ? 6.273 10.257 -4.386 1.00 0.00 25 PRO A CA 2
ATOM 1695 C C . PRO B 2 25 ? 7.684 10.680 -3.999 1.00 0.00 25 PRO A C 2
ATOM 1696 O O . PRO B 2 25 ? 8.598 9.854 -3.943 1.00 0.00 25 PRO A O 2
ATOM 1707 N N . TYR B 2 26 ? 7.847 11.958 -3.715 1.00 0.00 26 TYR A N 2
ATOM 1708 C CA . TYR B 2 26 ? 9.134 12.496 -3.312 1.00 0.00 26 TYR A CA 2
ATOM 1709 C C . TYR B 2 26 ? 8.953 13.912 -2.774 1.00 0.00 26 TYR A C 2
ATOM 1710 O O . TYR B 2 26 ? 7.959 14.147 -2.055 1.00 0.00 26 TYR A O 2
ATOM 1729 N N . PRO A 1 1 ? 12.765 -0.736 -0.178 1.00 0.00 1 PRO B N 3
ATOM 1730 C CA . PRO A 1 1 ? 12.017 -1.853 -0.806 1.00 0.00 1 PRO B CA 3
ATOM 1731 C C . PRO A 1 1 ? 12.361 -3.170 -0.126 1.00 0.00 1 PRO B C 3
ATOM 1732 O O . PRO A 1 1 ? 13.477 -3.346 0.360 1.00 0.00 1 PRO B O 3
ATOM 1745 N N . THR A 1 2 ? 11.397 -4.076 -0.077 1.00 0.00 2 THR B N 3
ATOM 1746 C CA . THR A 1 2 ? 11.587 -5.370 0.560 1.00 0.00 2 THR B CA 3
ATOM 1747 C C . THR A 1 2 ? 10.722 -6.432 -0.118 1.00 0.00 2 THR B C 3
ATOM 1748 O O . THR A 1 2 ? 9.704 -6.105 -0.719 1.00 0.00 2 THR B O 3
ATOM 1759 N N . PRO A 1 3 ? 11.128 -7.713 -0.060 1.00 0.00 3 PRO B N 3
ATOM 1760 C CA . PRO A 1 3 ? 10.386 -8.816 -0.695 1.00 0.00 3 PRO B CA 3
ATOM 1761 C C . PRO A 1 3 ? 9.076 -9.161 0.012 1.00 0.00 3 PRO B C 3
ATOM 1762 O O . PRO A 1 3 ? 8.833 -10.309 0.387 1.00 0.00 3 PRO B O 3
ATOM 1773 N N . GLU A 1 4 ? 8.240 -8.161 0.168 1.00 0.00 4 GLU B N 3
ATOM 1774 C CA . GLU A 1 4 ? 6.942 -8.326 0.805 1.00 0.00 4 GLU B CA 3
ATOM 1775 C C . GLU A 1 4 ? 5.882 -8.630 -0.248 1.00 0.00 4 GLU B C 3
ATOM 1776 O O . GLU A 1 4 ? 5.877 -8.034 -1.324 1.00 0.00 4 GLU B O 3
ATOM 1788 N N . MET A 1 5 ? 4.996 -9.563 0.064 1.00 0.00 5 MET B N 3
ATOM 1789 C CA . MET A 1 5 ? 3.931 -9.955 -0.853 1.00 0.00 5 MET B CA 3
ATOM 1790 C C . MET A 1 5 ? 2.756 -8.992 -0.766 1.00 0.00 5 MET B C 3
ATOM 1791 O O . MET A 1 5 ? 2.847 -7.934 -0.144 1.00 0.00 5 MET B O 3
ATOM 1805 N N . ARG A 1 6 ? 1.657 -9.374 -1.392 1.00 0.00 6 ARG B N 3
ATOM 1806 C CA . ARG A 1 6 ? 0.449 -8.558 -1.381 1.00 0.00 6 ARG B CA 3
ATOM 1807 C C . ARG A 1 6 ? -0.154 -8.578 0.019 1.00 0.00 6 ARG B C 3
ATOM 1808 O O . ARG A 1 6 ? -0.228 -9.634 0.646 1.00 0.00 6 ARG B O 3
ATOM 1829 N N . GLU A 1 7 ? -0.558 -7.419 0.515 1.00 0.00 7 GLU B N 3
ATOM 1830 C CA . GLU A 1 7 ? -1.121 -7.324 1.851 1.00 0.00 7 GLU B CA 3
ATOM 1831 C C . GLU A 1 7 ? -2.149 -6.205 1.932 1.00 0.00 7 GLU B C 3
ATOM 1832 O O . GLU A 1 7 ? -2.047 -5.192 1.227 1.00 0.00 7 GLU B O 3
ATOM 1844 N N . LYS A 1 8 ? -3.119 -6.377 2.820 1.00 0.00 8 LYS B N 3
ATOM 1845 C CA . LYS A 1 8 ? -4.134 -5.367 3.038 1.00 0.00 8 LYS B CA 3
ATOM 1846 C C . LYS A 1 8 ? -3.541 -4.286 3.928 1.00 0.00 8 LYS B C 3
ATOM 1847 O O . LYS A 1 8 ? -3.457 -4.440 5.153 1.00 0.00 8 LYS B O 3
ATOM 1866 N N . LEU A 1 9 ? -3.092 -3.214 3.306 1.00 0.00 9 LEU B N 3
ATOM 1867 C CA . LEU A 1 9 ? -2.460 -2.123 4.022 1.00 0.00 9 LEU B CA 3
ATOM 1868 C C . LEU A 1 9 ? -3.465 -1.205 4.706 1.00 0.00 9 LEU B C 3
ATOM 1869 O O . LEU A 1 9 ? -3.482 0.003 4.475 1.00 0.00 9 LEU B O 3
ATOM 1885 N N . CYS A 1 10 ? -4.284 -1.778 5.569 1.00 0.00 10 CYS B N 3
ATOM 1886 C CA . CYS A 1 10 ? -5.267 -1.010 6.308 1.00 0.00 10 CYS B CA 3
ATOM 1887 C C . CYS A 1 10 ? -4.575 -0.170 7.384 1.00 0.00 10 CYS B C 3
ATOM 1888 O O . CYS A 1 10 ? -3.850 -0.704 8.231 1.00 0.00 10 CYS B O 3
ATOM 1895 N N . GLY A 1 11 ? -4.805 1.138 7.349 1.00 0.00 11 GLY B N 3
ATOM 1896 C CA . GLY A 1 11 ? -4.216 2.035 8.328 1.00 0.00 11 GLY B CA 3
ATOM 1897 C C . GLY A 1 11 ? -2.696 2.051 8.319 1.00 0.00 11 GLY B C 3
ATOM 1898 O O . GLY A 1 11 ? -2.071 2.325 7.294 1.00 0.00 11 GLY B O 3
ATOM 1902 N N . HIS A 1 12 ? -2.110 1.776 9.486 1.00 0.00 12 HIS B N 3
ATOM 1903 C CA . HIS A 1 12 ? -0.654 1.772 9.674 1.00 0.00 12 HIS B CA 3
ATOM 1904 C C . HIS A 1 12 ? 0.069 0.906 8.645 1.00 0.00 12 HIS B C 3
ATOM 1905 O O . HIS A 1 12 ? 1.210 1.191 8.289 1.00 0.00 12 HIS B O 3
ATOM 1920 N N . HIS A 1 13 ? -0.574 -0.151 8.186 1.00 0.00 13 HIS B N 3
ATOM 1921 C CA . HIS A 1 13 ? 0.051 -1.038 7.212 1.00 0.00 13 HIS B CA 3
ATOM 1922 C C . HIS A 1 13 ? 0.469 -0.265 5.966 1.00 0.00 13 HIS B C 3
ATOM 1923 O O . HIS A 1 13 ? 1.573 -0.455 5.459 1.00 0.00 13 HIS B O 3
ATOM 1938 N N . PHE A 1 14 ? -0.398 0.628 5.505 1.00 0.00 14 PHE B N 3
ATOM 1939 C CA . PHE A 1 14 ? -0.099 1.449 4.339 1.00 0.00 14 PHE B CA 3
ATOM 1940 C C . PHE A 1 14 ? 1.124 2.312 4.614 1.00 0.00 14 PHE B C 3
ATOM 1941 O O . PHE A 1 14 ? 2.032 2.407 3.794 1.00 0.00 14 PHE B O 3
ATOM 1958 N N . VAL A 1 15 ? 1.127 2.933 5.786 1.00 0.00 15 VAL B N 3
ATOM 1959 C CA . VAL A 1 15 ? 2.220 3.802 6.204 1.00 0.00 15 VAL B CA 3
ATOM 1960 C C . VAL A 1 15 ? 3.551 3.050 6.257 1.00 0.00 15 VAL B C 3
ATOM 1961 O O . VAL A 1 15 ? 4.546 3.488 5.675 1.00 0.00 15 VAL B O 3
ATOM 1974 N N . ARG A 1 16 ? 3.563 1.921 6.966 1.00 0.00 16 ARG B N 3
ATOM 1975 C CA . ARG A 1 16 ? 4.780 1.127 7.110 1.00 0.00 16 ARG B CA 3
ATOM 1976 C C . ARG A 1 16 ? 5.314 0.687 5.747 1.00 0.00 16 ARG B C 3
ATOM 1977 O O . ARG A 1 16 ? 6.516 0.781 5.482 1.00 0.00 16 ARG B O 3
ATOM 1998 N N . ALA A 1 17 ? 4.424 0.208 4.890 1.00 0.00 17 ALA B N 3
ATOM 1999 C CA . ALA A 1 17 ? 4.820 -0.249 3.575 1.00 0.00 17 ALA B CA 3
ATOM 2000 C C . ALA A 1 17 ? 5.275 0.904 2.701 1.00 0.00 17 ALA B C 3
ATOM 2001 O O . ALA A 1 17 ? 6.270 0.785 2.009 1.00 0.00 17 ALA B O 3
ATOM 2008 N N . LEU A 1 18 ? 4.552 2.011 2.739 1.00 0.00 18 LEU B N 3
ATOM 2009 C CA . LEU A 1 18 ? 4.901 3.181 1.934 1.00 0.00 18 LEU B CA 3
ATOM 2010 C C . LEU A 1 18 ? 6.340 3.611 2.213 1.00 0.00 18 LEU B C 3
ATOM 2011 O O . LEU A 1 18 ? 7.143 3.773 1.285 1.00 0.00 18 LEU B O 3
ATOM 2027 N N . VAL A 1 19 ? 6.655 3.769 3.497 1.00 0.00 19 VAL B N 3
ATOM 2028 C CA . VAL A 1 19 ? 7.995 4.163 3.920 1.00 0.00 19 VAL B CA 3
ATOM 2029 C C . VAL A 1 19 ? 9.035 3.133 3.479 1.00 0.00 19 VAL B C 3
ATOM 2030 O O . VAL A 1 19 ? 10.102 3.486 2.982 1.00 0.00 19 VAL B O 3
ATOM 2043 N N . ARG A 1 20 ? 8.715 1.860 3.677 1.00 0.00 20 ARG B N 3
ATOM 2044 C CA . ARG A 1 20 ? 9.621 0.771 3.316 1.00 0.00 20 ARG B CA 3
ATOM 2045 C C . ARG A 1 20 ? 9.837 0.658 1.805 1.00 0.00 20 ARG B C 3
ATOM 2046 O O . ARG A 1 20 ? 10.970 0.527 1.340 1.00 0.00 20 ARG B O 3
ATOM 2067 N N . VAL A 1 21 ? 8.750 0.681 1.052 1.00 0.00 21 VAL B N 3
ATOM 2068 C CA . VAL A 1 21 ? 8.807 0.558 -0.403 1.00 0.00 21 VAL B CA 3
ATOM 2069 C C . VAL A 1 21 ? 9.586 1.701 -1.042 1.00 0.00 21 VAL B C 3
ATOM 2070 O O . VAL A 1 21 ? 10.601 1.474 -1.702 1.00 0.00 21 VAL B O 3
ATOM 2083 N N . CYS A 1 22 ? 9.109 2.924 -0.855 1.00 0.00 22 CYS B N 3
ATOM 2084 C CA . CYS A 1 22 ? 9.765 4.084 -1.441 1.00 0.00 22 CYS B CA 3
ATOM 2085 C C . CYS A 1 22 ? 10.810 4.668 -0.498 1.00 0.00 22 CYS B C 3
ATOM 2086 O O . CYS A 1 22 ? 10.939 5.883 -0.366 1.00 0.00 22 CYS B O 3
ATOM 2093 N N . GLY A 1 23 ? 11.557 3.788 0.149 1.00 0.00 23 GLY B N 3
ATOM 2094 C CA . GLY A 1 23 ? 12.583 4.220 1.067 1.00 0.00 23 GLY B CA 3
ATOM 2095 C C . GLY A 1 23 ? 13.139 3.072 1.877 1.00 0.00 23 GLY B C 3
ATOM 2096 O O . GLY A 1 23 ? 13.640 2.089 1.322 1.00 0.00 23 GLY B O 3
ATOM 2100 N N . GLY A 1 24 ? 13.042 3.198 3.187 1.00 0.00 24 GLY B N 3
ATOM 2101 C CA . GLY A 1 24 ? 13.530 2.172 4.082 1.00 0.00 24 GLY B CA 3
ATOM 2102 C C . GLY A 1 24 ? 13.343 2.580 5.526 1.00 0.00 24 GLY B C 3
ATOM 2103 O O . GLY A 1 24 ? 12.216 2.787 5.969 1.00 0.00 24 GLY B O 3
ATOM 2107 N N . PRO A 1 25 ? 14.437 2.729 6.288 1.00 0.00 25 PRO B N 3
ATOM 2108 C CA . PRO A 1 25 ? 14.372 3.142 7.692 1.00 0.00 25 PRO B CA 3
ATOM 2109 C C . PRO A 1 25 ? 14.178 4.651 7.831 1.00 0.00 25 PRO B C 3
ATOM 2110 O O . PRO A 1 25 ? 14.414 5.234 8.889 1.00 0.00 25 PRO B O 3
ATOM 2121 N N . ARG A 1 26 ? 13.740 5.264 6.744 1.00 0.00 26 ARG B N 3
ATOM 2122 C CA . ARG A 1 26 ? 13.491 6.693 6.680 1.00 0.00 26 ARG B CA 3
ATOM 2123 C C . ARG A 1 26 ? 12.488 6.991 5.606 1.00 0.00 26 ARG B C 3
ATOM 2124 O O . ARG A 1 26 ? 12.538 6.425 4.516 1.00 0.00 26 ARG B O 3
ATOM 2145 N N . TRP A 1 27 ? 11.616 7.915 5.906 1.00 0.00 27 TRP B N 3
ATOM 2146 C CA . TRP A 1 27 ? 10.628 8.342 4.959 1.00 0.00 27 TRP B CA 3
ATOM 2147 C C . TRP A 1 27 ? 11.130 9.622 4.297 1.00 0.00 27 TRP B C 3
ATOM 2148 O O . TRP A 1 27 ? 10.429 10.622 4.234 1.00 0.00 27 TRP B O 3
ATOM 2169 N N . SER A 1 28 ? 12.374 9.560 3.827 1.00 0.00 28 SER B N 3
ATOM 2170 C CA . SER A 1 28 ? 13.060 10.679 3.180 1.00 0.00 28 SER B CA 3
ATOM 2171 C C . SER A 1 28 ? 12.394 11.124 1.873 1.00 0.00 28 SER B C 3
ATOM 2172 O O . SER A 1 28 ? 12.992 11.051 0.800 1.00 0.00 28 SER B O 3
ATOM 2180 N N . THR A 1 29 ? 11.165 11.589 1.995 1.00 0.00 29 THR B N 3
ATOM 2181 C CA . THR A 1 29 ? 10.360 12.066 0.880 1.00 0.00 29 THR B CA 3
ATOM 2182 C C . THR A 1 29 ? 9.117 12.750 1.436 1.00 0.00 29 THR B C 3
ATOM 2183 O O . THR A 1 29 ? 8.638 13.748 0.899 1.00 0.00 29 THR B O 3
ATOM 2194 N N . GLU A 1 30 ? 8.596 12.176 2.512 1.00 0.00 30 GLU B N 3
ATOM 2195 C CA . GLU A 1 30 ? 7.393 12.676 3.155 1.00 0.00 30 GLU B CA 3
ATOM 2196 C C . GLU A 1 30 ? 7.613 12.894 4.655 1.00 0.00 30 GLU B C 3
ATOM 2197 O O . GLU A 1 30 ? 7.002 13.774 5.262 1.00 0.00 30 GLU B O 3
ATOM 2209 N N . ALA A 1 31 ? 8.480 12.080 5.245 1.00 0.00 31 ALA B N 3
ATOM 2210 C CA . ALA A 1 31 ? 8.772 12.160 6.670 1.00 0.00 31 ALA B CA 3
ATOM 2211 C C . ALA A 1 31 ? 10.220 11.756 6.964 1.00 0.00 31 ALA B C 3
ATOM 2212 O O . ALA A 1 31 ? 10.433 10.690 7.584 1.00 0.00 31 ALA B O 3
ATOM 2220 N N . ALA B 2 1 ? -12.042 -3.893 -4.207 1.00 0.00 1 ALA A N 3
ATOM 2221 C CA . ALA B 2 1 ? -13.019 -2.828 -4.530 1.00 0.00 1 ALA A CA 3
ATOM 2222 C C . ALA B 2 1 ? -12.301 -1.585 -5.031 1.00 0.00 1 ALA A C 3
ATOM 2223 O O . ALA B 2 1 ? -11.228 -1.244 -4.533 1.00 0.00 1 ALA A O 3
ATOM 2232 N N . ALA B 2 2 ? -12.892 -0.917 -6.015 1.00 0.00 2 ALA A N 3
ATOM 2233 C CA . ALA B 2 2 ? -12.310 0.293 -6.580 1.00 0.00 2 ALA A CA 3
ATOM 2234 C C . ALA B 2 2 ? -12.433 1.448 -5.596 1.00 0.00 2 ALA A C 3
ATOM 2235 O O . ALA B 2 2 ? -13.432 1.556 -4.884 1.00 0.00 2 ALA A O 3
ATOM 2242 N N . ALA B 2 3 ? -11.418 2.302 -5.556 1.00 0.00 3 ALA A N 3
ATOM 2243 C CA . ALA B 2 3 ? -11.406 3.442 -4.662 1.00 0.00 3 ALA A CA 3
ATOM 2244 C C . ALA B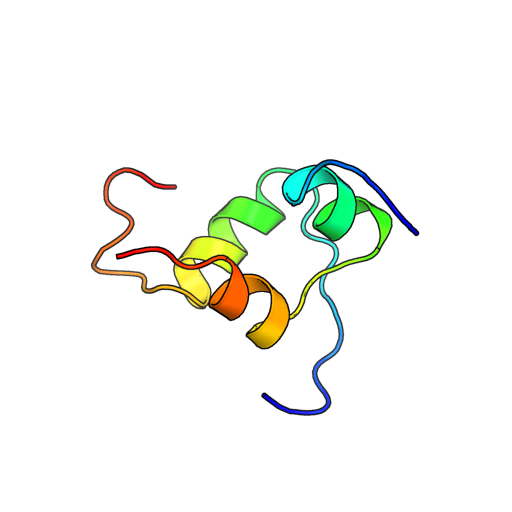 2 3 ? -10.272 4.383 -5.027 1.00 0.00 3 ALA A C 3
ATOM 2245 O O . ALA B 2 3 ? -9.106 3.985 -5.057 1.00 0.00 3 ALA A O 3
ATOM 2252 N N . THR B 2 4 ? -10.625 5.625 -5.306 1.00 0.00 4 THR A N 3
ATOM 2253 C CA . THR B 2 4 ? -9.662 6.656 -5.673 1.00 0.00 4 THR A CA 3
ATOM 2254 C C . THR B 2 4 ? -8.871 7.120 -4.443 1.00 0.00 4 THR A C 3
ATOM 2255 O O . THR B 2 4 ? -8.924 8.286 -4.052 1.00 0.00 4 THR A O 3
ATOM 2266 N N . ASN B 2 5 ? -8.160 6.185 -3.833 1.00 0.00 5 ASN A N 3
ATOM 2267 C CA . ASN B 2 5 ? -7.369 6.447 -2.647 1.00 0.00 5 ASN A CA 3
ATOM 2268 C C . ASN B 2 5 ? -6.483 5.241 -2.375 1.00 0.00 5 ASN A C 3
ATOM 2269 O O . ASN B 2 5 ? -6.978 4.143 -2.147 1.00 0.00 5 ASN A O 3
ATOM 2280 N N . PRO B 2 6 ? -5.162 5.433 -2.432 1.00 0.00 6 PRO A N 3
ATOM 2281 C CA . PRO B 2 6 ? -4.180 4.360 -2.227 1.00 0.00 6 PRO A CA 3
ATOM 2282 C C . PRO B 2 6 ? -4.347 3.621 -0.900 1.00 0.00 6 PRO A C 3
ATOM 2283 O O . PRO B 2 6 ? -4.381 2.395 -0.876 1.00 0.00 6 PRO A O 3
ATOM 2294 N N . ALA B 2 7 ? -4.461 4.366 0.194 1.00 0.00 7 ALA A N 3
ATOM 2295 C CA . ALA B 2 7 ? -4.632 3.758 1.513 1.00 0.00 7 ALA A CA 3
ATOM 2296 C C . ALA B 2 7 ? -5.891 2.902 1.541 1.00 0.00 7 ALA A C 3
ATOM 2297 O O . ALA B 2 7 ? -5.897 1.786 2.063 1.00 0.00 7 ALA A O 3
ATOM 2304 N N . ARG B 2 8 ? -6.949 3.437 0.953 1.00 0.00 8 ARG A N 3
ATOM 2305 C CA . ARG B 2 8 ? -8.225 2.748 0.874 1.00 0.00 8 ARG A CA 3
ATOM 2306 C C . ARG B 2 8 ? -8.093 1.513 0.004 1.00 0.00 8 ARG A C 3
ATOM 2307 O O . ARG B 2 8 ? -8.501 0.421 0.385 1.00 0.00 8 ARG A O 3
ATOM 2328 N N . TYR B 2 9 ? -7.505 1.716 -1.163 1.00 0.00 9 TYR A N 3
ATOM 2329 C CA . TYR B 2 9 ? -7.281 0.642 -2.130 1.00 0.00 9 TYR A CA 3
ATOM 2330 C C . TYR B 2 9 ? -6.491 -0.503 -1.499 1.00 0.00 9 TYR A C 3
ATOM 2331 O O . TYR B 2 9 ? -6.861 -1.674 -1.625 1.00 0.00 9 TYR A O 3
ATOM 2349 N N . CYS B 2 10 ? -5.407 -0.152 -0.825 1.00 0.00 10 CYS A N 3
ATOM 2350 C CA . CYS B 2 10 ? -4.546 -1.127 -0.171 1.00 0.00 10 CYS A CA 3
ATOM 2351 C C . CYS B 2 10 ? -5.270 -1.874 0.946 1.00 0.00 10 CYS A C 3
ATOM 2352 O O . CYS B 2 10 ? -4.926 -3.011 1.258 1.00 0.00 10 CYS A O 3
ATOM 2359 N N . CYS B 2 11 ? -6.261 -1.242 1.550 1.00 0.00 11 CYS A N 3
ATOM 2360 C CA . CYS B 2 11 ? -7.012 -1.874 2.626 1.00 0.00 11 CYS A CA 3
ATOM 2361 C C . CYS B 2 11 ? -8.161 -2.709 2.067 1.00 0.00 11 CYS A C 3
ATOM 2362 O O . CYS B 2 11 ? -8.236 -3.925 2.282 1.00 0.00 11 CYS A O 3
ATOM 2369 N N . LEU B 2 12 ? -9.049 -2.036 1.347 1.00 0.00 12 LEU A N 3
ATOM 2370 C CA . LEU B 2 12 ? -10.219 -2.666 0.739 1.00 0.00 12 LEU A CA 3
ATOM 2371 C C . LEU B 2 12 ? -9.832 -3.845 -0.141 1.00 0.00 12 LEU A C 3
ATOM 2372 O O . LEU B 2 12 ? -10.370 -4.944 0.000 1.00 0.00 12 LEU A O 3
ATOM 2388 N N . SER B 2 13 ? -8.903 -3.617 -1.048 1.00 0.00 13 SER A N 3
ATOM 2389 C CA . SER B 2 13 ? -8.452 -4.666 -1.943 1.00 0.00 13 SER A CA 3
ATOM 2390 C C . SER B 2 13 ? -7.138 -5.263 -1.449 1.00 0.00 13 SER A C 3
ATOM 2391 O O . SER B 2 13 ? -7.067 -6.444 -1.107 1.00 0.00 13 SER A O 3
ATOM 2399 N N . GLY B 2 14 ? -6.109 -4.432 -1.411 1.00 0.00 14 GLY A N 3
ATOM 2400 C CA . GLY B 2 14 ? -4.798 -4.867 -0.975 1.00 0.00 14 GLY A CA 3
ATOM 2401 C C . GLY B 2 14 ? -3.756 -4.499 -2.006 1.00 0.00 14 GLY A C 3
ATOM 2402 O O . GLY B 2 14 ? -4.067 -4.428 -3.194 1.00 0.00 14 GLY A O 3
ATOM 2406 N N . CYS B 2 15 ? -2.535 -4.244 -1.574 1.00 0.00 15 CYS A N 3
ATOM 2407 C CA . CYS B 2 15 ? -1.483 -3.862 -2.504 1.00 0.00 15 CYS A CA 3
ATOM 2408 C C . CYS B 2 15 ? -0.148 -4.451 -2.063 1.00 0.00 15 CYS A C 3
ATOM 2409 O O . CYS B 2 15 ? -0.120 -5.434 -1.325 1.00 0.00 15 CYS A O 3
ATOM 2416 N N . THR B 2 16 ? 0.954 -3.862 -2.507 1.00 0.00 16 THR A N 3
ATOM 2417 C CA . THR B 2 16 ? 2.274 -4.345 -2.145 1.00 0.00 16 THR A CA 3
ATOM 2418 C C . THR B 2 16 ? 3.345 -3.363 -2.614 1.00 0.00 16 THR A C 3
ATOM 2419 O O . THR B 2 16 ? 3.046 -2.205 -2.910 1.00 0.00 16 THR A O 3
ATOM 2430 N N . GLN B 2 17 ? 4.581 -3.832 -2.669 1.00 0.00 17 GLN A N 3
ATOM 2431 C CA . GLN B 2 17 ? 5.713 -3.014 -3.081 1.00 0.00 17 GLN A CA 3
ATOM 2432 C C . GLN B 2 17 ? 5.511 -2.436 -4.471 1.00 0.00 17 GLN A C 3
ATOM 2433 O O . GLN B 2 17 ? 5.681 -1.245 -4.669 1.00 0.00 17 GLN A O 3
ATOM 2447 N N . GLN B 2 18 ? 5.158 -3.278 -5.428 1.00 0.00 18 GLN A N 3
ATOM 2448 C CA . GLN B 2 18 ? 4.951 -2.818 -6.797 1.00 0.00 18 GLN A CA 3
ATOM 2449 C C . GLN B 2 18 ? 3.816 -1.809 -6.863 1.00 0.00 18 GLN A C 3
ATOM 2450 O O . GLN B 2 18 ? 3.927 -0.774 -7.526 1.00 0.00 18 GLN A O 3
ATOM 2464 N N . ASP B 2 19 ? 2.732 -2.111 -6.159 1.00 0.00 19 ASP A N 3
ATOM 2465 C CA . ASP B 2 19 ? 1.572 -1.232 -6.119 1.00 0.00 19 ASP A CA 3
ATOM 2466 C C . ASP B 2 19 ? 1.965 0.145 -5.599 1.00 0.00 19 ASP A C 3
ATOM 2467 O O . ASP B 2 19 ? 1.512 1.164 -6.113 1.00 0.00 19 ASP A O 3
ATOM 2476 N N . LEU B 2 20 ? 2.809 0.170 -4.569 1.00 0.00 20 LEU A N 3
ATOM 2477 C CA . LEU B 2 20 ? 3.244 1.426 -3.980 1.00 0.00 20 LEU A CA 3
ATOM 2478 C C . LEU B 2 20 ? 4.332 2.099 -4.808 1.00 0.00 20 LEU A C 3
ATOM 2479 O O . LEU B 2 20 ? 4.328 3.317 -4.972 1.00 0.00 20 LEU A O 3
ATOM 2495 N N . LEU B 2 21 ? 5.259 1.304 -5.320 1.00 0.00 21 LEU A N 3
ATOM 2496 C CA . LEU B 2 21 ? 6.361 1.820 -6.121 1.00 0.00 21 LEU A CA 3
ATOM 2497 C C . LEU B 2 21 ? 5.833 2.609 -7.312 1.00 0.00 21 LEU A C 3
ATOM 2498 O O . LEU B 2 21 ? 6.322 3.697 -7.612 1.00 0.00 21 LEU A O 3
ATOM 2514 N N . THR B 2 22 ? 4.824 2.056 -7.972 1.00 0.00 22 THR A N 3
ATOM 2515 C CA . THR B 2 22 ? 4.209 2.697 -9.131 1.00 0.00 22 THR A CA 3
ATOM 2516 C C . THR B 2 22 ? 3.615 4.063 -8.771 1.00 0.00 22 THR A C 3
ATOM 2517 O O . THR B 2 22 ? 3.443 4.929 -9.630 1.00 0.00 22 THR A O 3
ATOM 2528 N N . LEU B 2 23 ? 3.314 4.248 -7.497 1.00 0.00 23 LEU A N 3
ATOM 2529 C CA . LEU B 2 23 ? 2.749 5.501 -7.016 1.00 0.00 23 LEU A CA 3
ATOM 2530 C C . LEU B 2 23 ? 3.836 6.555 -6.816 1.00 0.00 23 LEU A C 3
ATOM 2531 O O . LEU B 2 23 ? 3.569 7.754 -6.888 1.00 0.00 23 LEU A O 3
ATOM 2547 N N . CYS B 2 24 ? 5.057 6.106 -6.555 1.00 0.00 24 CYS A N 3
ATOM 2548 C CA . CYS B 2 24 ? 6.166 7.024 -6.339 1.00 0.00 24 CYS A CA 3
ATOM 2549 C C . CYS B 2 24 ? 6.829 7.408 -7.660 1.00 0.00 24 CYS A C 3
ATOM 2550 O O . CYS B 2 24 ? 7.002 6.576 -8.549 1.00 0.00 24 CYS A O 3
ATOM 2557 N N . PRO B 2 25 ? 7.195 8.688 -7.800 1.00 0.00 25 PRO A N 3
ATOM 2558 C CA . PRO B 2 25 ? 7.827 9.208 -8.997 1.00 0.00 25 PRO A CA 3
ATOM 2559 C C . PRO B 2 25 ? 9.336 9.020 -8.990 1.00 0.00 25 PRO A C 3
ATOM 2560 O O . PRO B 2 25 ? 10.003 9.233 -7.974 1.00 0.00 25 PRO A O 3
ATOM 2571 N N . TYR B 2 26 ? 9.852 8.622 -10.134 1.00 0.00 26 TYR A N 3
ATOM 2572 C CA . TYR B 2 26 ? 11.275 8.388 -10.327 1.00 0.00 26 TYR A CA 3
ATOM 2573 C C . TYR B 2 26 ? 11.569 8.286 -11.815 1.00 0.00 26 TYR A C 3
ATOM 2574 O O . TYR B 2 26 ? 12.745 8.094 -12.181 1.00 0.00 26 TYR A O 3
ATOM 2593 N N . PRO A 1 1 ? 16.323 -10.204 -3.931 1.00 0.00 1 PRO B N 4
ATOM 2594 C CA . PRO A 1 1 ? 15.161 -9.332 -4.218 1.00 0.00 1 PRO B CA 4
ATOM 2595 C C . PRO A 1 1 ? 14.027 -9.641 -3.256 1.00 0.00 1 PRO B C 4
ATOM 2596 O O . PRO A 1 1 ? 13.877 -10.782 -2.825 1.00 0.00 1 PRO B O 4
ATOM 2609 N N . THR A 1 2 ? 13.248 -8.627 -2.918 1.00 0.00 2 THR B N 4
ATOM 2610 C CA . THR A 1 2 ? 12.130 -8.786 -2.006 1.00 0.00 2 THR B CA 4
ATOM 2611 C C . THR A 1 2 ? 10.976 -9.531 -2.675 1.00 0.00 2 THR B C 4
ATOM 2612 O O . THR A 1 2 ? 10.596 -9.214 -3.803 1.00 0.00 2 THR B O 4
ATOM 2623 N N . PRO A 1 3 ? 10.411 -10.536 -1.993 1.00 0.00 3 PRO B N 4
ATOM 2624 C CA . PRO A 1 3 ? 9.300 -11.327 -2.529 1.00 0.00 3 PRO B CA 4
ATOM 2625 C C . PRO A 1 3 ? 8.000 -10.529 -2.581 1.00 0.00 3 PRO B C 4
ATOM 2626 O O . PRO A 1 3 ? 7.668 -9.801 -1.643 1.00 0.00 3 PRO B O 4
ATOM 2637 N N . GLU A 1 4 ? 7.270 -10.668 -3.679 1.00 0.00 4 GLU B N 4
ATOM 2638 C CA . GLU A 1 4 ? 6.007 -9.965 -3.849 1.00 0.00 4 GLU B CA 4
ATOM 2639 C C . GLU A 1 4 ? 4.926 -10.545 -2.955 1.00 0.00 4 GLU B C 4
ATOM 2640 O O . GLU A 1 4 ? 4.862 -11.755 -2.734 1.00 0.00 4 GLU B O 4
ATOM 2652 N N . MET A 1 5 ? 4.083 -9.662 -2.456 1.00 0.00 5 MET B N 4
ATOM 2653 C CA . MET A 1 5 ? 2.983 -10.038 -1.582 1.00 0.00 5 MET B CA 4
ATOM 2654 C C . MET A 1 5 ? 1.986 -8.895 -1.486 1.00 0.00 5 MET B C 4
ATOM 2655 O O . MET A 1 5 ? 2.359 -7.757 -1.202 1.00 0.00 5 MET B O 4
ATOM 2669 N N . ARG A 1 6 ? 0.721 -9.200 -1.723 1.00 0.00 6 ARG B N 4
ATOM 2670 C CA . ARG A 1 6 ? -0.327 -8.195 -1.656 1.00 0.00 6 ARG B CA 4
ATOM 2671 C C . ARG A 1 6 ? -0.873 -8.130 -0.235 1.00 0.00 6 ARG B C 4
ATOM 2672 O O . ARG A 1 6 ? -1.653 -8.987 0.179 1.00 0.00 6 ARG B O 4
ATOM 2693 N N . GLU A 1 7 ? -0.446 -7.121 0.512 1.00 0.00 7 GLU B N 4
ATOM 2694 C CA . GLU A 1 7 ? -0.877 -6.959 1.887 1.00 0.00 7 GLU B CA 4
ATOM 2695 C C . GLU A 1 7 ? -1.999 -5.945 1.982 1.00 0.00 7 GLU B C 4
ATOM 2696 O O . GLU A 1 7 ? -2.019 -4.942 1.264 1.00 0.00 7 GLU B O 4
ATOM 2708 N N . LYS A 1 8 ? -2.915 -6.202 2.894 1.00 0.00 8 LYS B N 4
ATOM 2709 C CA . LYS A 1 8 ? -4.023 -5.303 3.133 1.00 0.00 8 LYS B CA 4
ATOM 2710 C C . LYS A 1 8 ? -3.498 -4.147 3.975 1.00 0.00 8 LYS B C 4
ATOM 2711 O O . LYS A 1 8 ? -3.430 -4.234 5.208 1.00 0.00 8 LYS B O 4
ATOM 2730 N N . LEU A 1 9 ? -3.065 -3.096 3.304 1.00 0.00 9 LEU B N 4
ATOM 2731 C CA . LEU A 1 9 ? -2.477 -1.948 3.969 1.00 0.00 9 LEU B CA 4
ATOM 2732 C C . LEU A 1 9 ? -3.496 -1.051 4.658 1.00 0.00 9 LEU B C 4
ATOM 2733 O O . LEU A 1 9 ? -3.568 0.147 4.391 1.00 0.00 9 LEU B O 4
ATOM 2749 N N . CYS A 1 10 ? -4.257 -1.620 5.571 1.00 0.00 10 CYS B N 4
ATOM 2750 C CA . CYS A 1 10 ? -5.231 -0.852 6.319 1.00 0.00 10 CYS B CA 4
ATOM 2751 C C . CYS A 1 10 ? -4.521 -0.041 7.404 1.00 0.00 10 CYS B C 4
ATOM 2752 O O . CYS A 1 10 ? -3.813 -0.602 8.248 1.00 0.00 10 CYS B O 4
ATOM 2759 N N . GLY A 1 11 ? -4.710 1.271 7.377 1.00 0.00 11 GLY B N 4
ATOM 2760 C CA . GLY A 1 11 ? -4.092 2.141 8.363 1.00 0.00 11 GLY B CA 4
ATOM 2761 C C . GLY A 1 11 ? -2.572 2.156 8.304 1.00 0.00 11 GLY B C 4
ATOM 2762 O O . GLY A 1 11 ? -1.981 2.441 7.264 1.00 0.00 11 GLY B O 4
ATOM 2766 N N . HIS A 1 12 ? -1.950 1.867 9.448 1.00 0.00 12 HIS B N 4
ATOM 2767 C CA . HIS A 1 12 ? -0.489 1.863 9.589 1.00 0.00 12 HIS B CA 4
ATOM 2768 C C . HIS A 1 12 ? 0.205 1.007 8.531 1.00 0.00 12 HIS B C 4
ATOM 2769 O O . HIS A 1 12 ? 1.329 1.309 8.133 1.00 0.00 12 HIS B O 4
ATOM 2784 N N . HIS A 1 13 ? -0.442 -0.059 8.094 1.00 0.00 13 HIS B N 4
ATOM 2785 C CA . HIS A 1 13 ? 0.156 -0.937 7.096 1.00 0.00 13 HIS B CA 4
ATOM 2786 C C . HIS A 1 13 ? 0.534 -0.159 5.840 1.00 0.00 13 HIS B C 4
ATOM 2787 O O . HIS A 1 13 ? 1.623 -0.343 5.300 1.00 0.00 13 HIS B O 4
ATOM 2802 N N . PHE A 1 14 ? -0.353 0.728 5.402 1.00 0.00 14 PHE B N 4
ATOM 2803 C CA . PHE A 1 14 ? -0.093 1.548 4.226 1.00 0.00 14 PHE B CA 4
ATOM 2804 C C . PHE A 1 14 ? 1.133 2.417 4.459 1.00 0.00 14 PHE B C 4
ATOM 2805 O O . PHE A 1 14 ? 2.012 2.520 3.605 1.00 0.00 14 PHE B O 4
ATOM 2822 N N . VAL A 1 15 ? 1.176 3.031 5.629 1.00 0.00 15 VAL B N 4
ATOM 2823 C CA . VAL A 1 15 ? 2.275 3.901 6.012 1.00 0.00 15 VAL B CA 4
ATOM 2824 C C . VAL A 1 15 ? 3.613 3.160 6.017 1.00 0.00 15 VAL B C 4
ATOM 2825 O O . VAL A 1 15 ? 4.588 3.623 5.426 1.00 0.00 15 VAL B O 4
ATOM 2838 N N . ARG A 1 16 ? 3.659 2.022 6.703 1.00 0.00 16 ARG B N 4
ATOM 2839 C CA . ARG A 1 16 ? 4.894 1.246 6.808 1.00 0.00 16 ARG B CA 4
ATOM 2840 C C . ARG A 1 16 ? 5.386 0.750 5.446 1.00 0.00 16 ARG B C 4
ATOM 2841 O O . ARG A 1 16 ? 6.580 0.836 5.146 1.00 0.00 16 ARG B O 4
ATOM 2862 N N . ALA A 1 17 ? 4.479 0.219 4.633 1.00 0.00 17 ALA B N 4
ATOM 2863 C CA . ALA A 1 17 ? 4.852 -0.303 3.329 1.00 0.00 17 ALA B CA 4
ATOM 2864 C C . ALA A 1 17 ? 5.289 0.803 2.384 1.00 0.00 17 ALA B C 4
ATOM 2865 O O . ALA A 1 17 ? 6.326 0.695 1.745 1.00 0.00 17 ALA B O 4
ATOM 2872 N N . LEU A 1 18 ? 4.501 1.860 2.304 1.00 0.00 18 LEU B N 4
ATOM 2873 C CA . LEU A 1 18 ? 4.816 2.984 1.430 1.00 0.00 18 LEU B CA 4
ATOM 2874 C C . LEU A 1 18 ? 6.189 3.563 1.761 1.00 0.00 18 LEU B C 4
ATOM 2875 O O . LEU A 1 18 ? 7.035 3.742 0.879 1.00 0.00 18 LEU B O 4
ATOM 2891 N N . VAL A 1 19 ? 6.400 3.849 3.040 1.00 0.00 19 VAL B N 4
ATOM 2892 C CA . VAL A 1 19 ? 7.657 4.416 3.510 1.00 0.00 19 VAL B CA 4
ATOM 2893 C C . VAL A 1 19 ? 8.855 3.505 3.231 1.00 0.00 19 VAL B C 4
ATOM 2894 O O . VAL A 1 19 ? 9.886 3.965 2.738 1.00 0.00 19 VAL B O 4
ATOM 2907 N N . ARG A 1 20 ? 8.734 2.228 3.568 1.00 0.00 20 ARG B N 4
ATOM 2908 C CA . ARG A 1 20 ? 9.839 1.296 3.376 1.00 0.00 20 ARG B CA 4
ATOM 2909 C C . ARG A 1 20 ? 10.057 0.883 1.920 1.00 0.00 20 ARG B C 4
ATOM 2910 O O . ARG A 1 20 ? 11.202 0.729 1.493 1.00 0.00 20 ARG B O 4
ATOM 2931 N N . VAL A 1 21 ? 8.982 0.673 1.179 1.00 0.00 21 VAL B N 4
ATOM 2932 C CA . VAL A 1 21 ? 9.095 0.243 -0.212 1.00 0.00 21 VAL B CA 4
ATOM 2933 C C . VAL A 1 21 ? 9.617 1.349 -1.128 1.00 0.00 21 VAL B C 4
ATOM 2934 O O . VAL A 1 21 ? 10.493 1.101 -1.955 1.00 0.00 21 VAL B O 4
ATOM 2947 N N . CYS A 1 22 ? 9.079 2.559 -1.001 1.00 0.00 22 CYS B N 4
ATOM 2948 C CA . CYS A 1 22 ? 9.518 3.655 -1.860 1.00 0.00 22 CYS B CA 4
ATOM 2949 C C . CYS A 1 22 ? 10.984 4.010 -1.611 1.00 0.00 22 CYS B C 4
ATOM 2950 O O . CYS A 1 22 ? 11.827 3.780 -2.479 1.00 0.00 22 CYS B O 4
ATOM 2957 N N . GLY A 1 23 ? 11.289 4.544 -0.429 1.00 0.00 23 GLY B N 4
ATOM 2958 C CA . GLY A 1 23 ? 12.664 4.897 -0.084 1.00 0.00 23 GLY B CA 4
ATOM 2959 C C . GLY A 1 23 ? 13.236 6.072 -0.876 1.00 0.00 23 GLY B C 4
ATOM 2960 O O . GLY A 1 23 ? 13.755 7.019 -0.288 1.00 0.00 23 GLY B O 4
ATOM 2964 N N . GLY A 1 24 ? 13.155 5.996 -2.204 1.00 0.00 24 GLY B N 4
ATOM 2965 C CA . GLY A 1 24 ? 13.678 7.046 -3.069 1.00 0.00 24 GLY B CA 4
ATOM 2966 C C . GLY A 1 24 ? 13.127 8.423 -2.741 1.00 0.00 24 GLY B C 4
ATOM 2967 O O . GLY A 1 24 ? 13.888 9.319 -2.380 1.00 0.00 24 GLY B O 4
ATOM 2971 N N . PRO A 1 25 ? 11.801 8.628 -2.841 1.00 0.00 25 PRO B N 4
ATOM 2972 C CA . PRO A 1 25 ? 11.191 9.912 -2.522 1.00 0.00 25 PRO B CA 4
ATOM 2973 C C . PRO A 1 25 ? 11.322 10.220 -1.038 1.00 0.00 25 PRO B C 4
ATOM 2974 O O . PRO A 1 25 ? 11.502 9.318 -0.221 1.00 0.00 25 PRO B O 4
ATOM 2985 N N . ARG A 1 26 ? 11.237 11.486 -0.696 1.00 0.00 26 ARG B N 4
ATOM 2986 C CA . ARG A 1 26 ? 11.346 11.918 0.682 1.00 0.00 26 ARG B CA 4
ATOM 2987 C C . ARG A 1 26 ? 10.082 12.684 1.045 1.00 0.00 26 ARG B C 4
ATOM 2988 O O . ARG A 1 26 ? 9.671 13.585 0.314 1.00 0.00 26 ARG B O 4
ATOM 3009 N N . TRP A 1 27 ? 9.448 12.299 2.142 1.00 0.00 27 TRP B N 4
ATOM 3010 C CA . TRP A 1 27 ? 8.198 12.944 2.561 1.00 0.00 27 TRP B CA 4
ATOM 3011 C C . TRP A 1 27 ? 7.905 12.750 4.050 1.00 0.00 27 TRP B C 4
ATOM 3012 O O . TRP A 1 27 ? 7.511 13.683 4.746 1.00 0.00 27 TRP B O 4
ATOM 3033 N N . SER A 1 28 ? 8.072 11.532 4.517 1.00 0.00 28 SER B N 4
ATOM 3034 C CA . SER A 1 28 ? 7.803 11.185 5.906 1.00 0.00 28 SER B CA 4
ATOM 3035 C C . SER A 1 28 ? 9.112 10.995 6.654 1.00 0.00 28 SER B C 4
ATOM 3036 O O . SER A 1 28 ? 10.060 11.743 6.442 1.00 0.00 28 SER B O 4
ATOM 3044 N N . THR A 1 29 ? 9.164 9.974 7.502 1.00 0.00 29 THR B N 4
ATOM 3045 C CA . THR A 1 29 ? 10.375 9.658 8.252 1.00 0.00 29 THR B CA 4
ATOM 3046 C C . THR A 1 29 ? 11.517 9.445 7.262 1.00 0.00 29 THR B C 4
ATOM 3047 O O . THR A 1 29 ? 12.671 9.772 7.535 1.00 0.00 29 THR B O 4
ATOM 3058 N N . GLU A 1 30 ? 11.148 8.949 6.088 1.00 0.00 30 GLU B N 4
ATOM 3059 C CA . GLU A 1 30 ? 12.076 8.743 4.998 1.00 0.00 30 GLU B CA 4
ATOM 3060 C C . GLU A 1 30 ? 12.226 10.056 4.238 1.00 0.00 30 GLU B C 4
ATOM 3061 O O . GLU A 1 30 ? 11.733 10.200 3.117 1.00 0.00 30 GLU B O 4
ATOM 3073 N N . ALA A 1 31 ? 12.883 11.018 4.872 1.00 0.00 31 ALA B N 4
ATOM 3074 C CA . ALA A 1 31 ? 13.096 12.328 4.283 1.00 0.00 31 ALA B CA 4
ATOM 3075 C C . ALA A 1 31 ? 14.586 12.609 4.173 1.00 0.00 31 ALA B C 4
ATOM 3076 O O . ALA A 1 31 ? 15.345 12.099 5.023 1.00 0.00 31 ALA B O 4
ATOM 3084 N N . ALA B 2 1 ? -0.232 1.339 -7.849 1.00 0.00 1 ALA A N 4
ATOM 3085 C CA . ALA B 2 1 ? -0.657 1.525 -9.255 1.00 0.00 1 ALA A CA 4
ATOM 3086 C C . ALA B 2 1 ? -1.825 2.502 -9.326 1.00 0.00 1 ALA A C 4
ATOM 3087 O O . ALA B 2 1 ? -1.901 3.433 -8.528 1.00 0.00 1 ALA A O 4
ATOM 3096 N N . ALA B 2 2 ? -2.735 2.285 -10.271 1.00 0.00 2 ALA A N 4
ATOM 3097 C CA . ALA B 2 2 ? -3.897 3.150 -10.427 1.00 0.00 2 ALA A CA 4
ATOM 3098 C C . ALA B 2 2 ? -4.885 2.931 -9.287 1.00 0.00 2 ALA A C 4
ATOM 3099 O O . ALA B 2 2 ? -5.235 1.793 -8.975 1.00 0.00 2 ALA A O 4
ATOM 3106 N N . ALA B 2 3 ? -5.327 4.024 -8.675 1.00 0.00 3 ALA A N 4
ATOM 3107 C CA . ALA B 2 3 ? -6.264 3.968 -7.573 1.00 0.00 3 ALA A CA 4
ATOM 3108 C C . ALA B 2 3 ? -6.697 5.372 -7.192 1.00 0.00 3 ALA A C 4
ATOM 3109 O O . ALA B 2 3 ? -5.864 6.252 -6.990 1.00 0.00 3 ALA A O 4
ATOM 3116 N N . THR B 2 4 ? -8.001 5.566 -7.099 1.00 0.00 4 THR A N 4
ATOM 3117 C CA . THR B 2 4 ? -8.572 6.861 -6.733 1.00 0.00 4 THR A CA 4
ATOM 3118 C C . THR B 2 4 ? -8.138 7.260 -5.322 1.00 0.00 4 THR A C 4
ATOM 3119 O O . THR B 2 4 ? -8.110 8.440 -4.974 1.00 0.00 4 THR A O 4
ATOM 3130 N N . ASN B 2 5 ? -7.784 6.260 -4.531 1.00 0.00 5 ASN A N 4
ATOM 3131 C CA . ASN B 2 5 ? -7.321 6.464 -3.169 1.00 0.00 5 ASN A CA 4
ATOM 3132 C C . ASN B 2 5 ? -6.521 5.247 -2.736 1.00 0.00 5 ASN A C 4
ATOM 3133 O O . ASN B 2 5 ? -7.072 4.175 -2.489 1.00 0.00 5 ASN A O 4
ATOM 3144 N N . PRO B 2 6 ? -5.198 5.408 -2.683 1.00 0.00 6 PRO A N 4
ATOM 3145 C CA . PRO B 2 6 ? -4.262 4.337 -2.323 1.00 0.00 6 PRO A CA 4
ATOM 3146 C C . PRO B 2 6 ? -4.511 3.745 -0.941 1.00 0.00 6 PRO A C 4
ATOM 3147 O O . PRO B 2 6 ? -4.484 2.527 -0.778 1.00 0.00 6 PRO A O 4
ATOM 3158 N N . ALA B 2 7 ? -4.751 4.600 0.046 1.00 0.00 7 ALA A N 4
ATOM 3159 C CA . ALA B 2 7 ? -4.998 4.139 1.408 1.00 0.00 7 ALA A CA 4
ATOM 3160 C C . ALA B 2 7 ? -6.184 3.181 1.447 1.00 0.00 7 ALA A C 4
ATOM 3161 O O . ALA B 2 7 ? -6.130 2.123 2.076 1.00 0.00 7 ALA A O 4
ATOM 3168 N N . ARG B 2 8 ? -7.250 3.556 0.758 1.00 0.00 8 ARG A N 4
ATOM 3169 C CA . ARG B 2 8 ? -8.449 2.738 0.697 1.00 0.00 8 ARG A CA 4
ATOM 3170 C C . ARG B 2 8 ? -8.193 1.490 -0.119 1.00 0.00 8 ARG A C 4
ATOM 3171 O O . ARG B 2 8 ? -8.530 0.386 0.297 1.00 0.00 8 ARG A O 4
ATOM 3192 N N . TYR B 2 9 ? -7.605 1.697 -1.285 1.00 0.00 9 TYR A N 4
ATOM 3193 C CA . TYR B 2 9 ? -7.289 0.612 -2.213 1.00 0.00 9 TYR A CA 4
ATOM 3194 C C . TYR B 2 9 ? -6.446 -0.472 -1.542 1.00 0.00 9 TYR A C 4
ATOM 3195 O O . TYR B 2 9 ? -6.786 -1.655 -1.588 1.00 0.00 9 TYR A O 4
ATOM 3213 N N . CYS B 2 10 ? -5.351 -0.059 -0.929 1.00 0.00 10 CYS A N 4
ATOM 3214 C CA . CYS B 2 10 ? -4.448 -0.981 -0.257 1.00 0.00 10 CYS A CA 4
ATOM 3215 C C . CYS B 2 10 ? -5.116 -1.688 0.919 1.00 0.00 10 CYS A C 4
ATOM 3216 O O . CYS B 2 10 ? -4.799 -2.835 1.220 1.00 0.00 10 CYS A O 4
ATOM 3223 N N . CYS B 2 11 ? -6.033 -1.011 1.583 1.00 0.00 11 CYS A N 4
ATOM 3224 C CA . CYS B 2 11 ? -6.730 -1.599 2.719 1.00 0.00 11 CYS A CA 4
ATOM 3225 C C . CYS B 2 11 ? -7.805 -2.576 2.255 1.00 0.00 11 CYS A C 4
ATOM 3226 O O . CYS B 2 11 ? -7.815 -3.749 2.634 1.00 0.00 11 CYS A O 4
ATOM 3233 N N . LEU B 2 12 ? -8.710 -2.063 1.442 1.00 0.00 12 LEU A N 4
ATOM 3234 C CA . LEU B 2 12 ? -9.828 -2.838 0.913 1.00 0.00 12 LEU A CA 4
ATOM 3235 C C . LEU B 2 12 ? -9.363 -3.996 0.048 1.00 0.00 12 LEU A C 4
ATOM 3236 O O . LEU B 2 12 ? -9.656 -5.158 0.330 1.00 0.00 12 LEU A O 4
ATOM 3252 N N . SER B 2 13 ? -8.667 -3.668 -1.023 1.00 0.00 13 SER A N 4
ATOM 3253 C CA . SER B 2 13 ? -8.186 -4.673 -1.958 1.00 0.00 13 SER A CA 4
ATOM 3254 C C . SER B 2 13 ? -6.841 -5.254 -1.526 1.00 0.00 13 SER A C 4
ATOM 3255 O O . SER B 2 13 ? -6.666 -6.474 -1.479 1.00 0.00 13 SER A O 4
ATOM 3263 N N . GLY B 2 14 ? -5.895 -4.381 -1.229 1.00 0.00 14 GLY A N 4
ATOM 3264 C CA . GLY B 2 14 ? -4.569 -4.820 -0.837 1.00 0.00 14 GLY A CA 4
ATOM 3265 C C . GLY B 2 14 ? -3.569 -4.470 -1.913 1.00 0.00 14 GLY A C 4
ATOM 3266 O O . GLY B 2 14 ? -3.956 -4.313 -3.069 1.00 0.00 14 GLY A O 4
ATOM 3270 N N . CYS B 2 15 ? -2.299 -4.327 -1.566 1.00 0.00 15 CYS A N 4
ATOM 3271 C CA . CYS B 2 15 ? -1.305 -3.962 -2.578 1.00 0.00 15 CYS A CA 4
ATOM 3272 C C . CYS B 2 15 ? 0.064 -4.599 -2.324 1.00 0.00 15 CYS A C 4
ATOM 3273 O O . CYS B 2 15 ? 0.407 -4.937 -1.189 1.00 0.00 15 CYS A O 4
ATOM 3280 N N . THR B 2 16 ? 0.829 -4.777 -3.406 1.00 0.00 16 THR A N 4
ATOM 3281 C CA . THR B 2 16 ? 2.158 -5.378 -3.342 1.00 0.00 16 THR A CA 4
ATOM 3282 C C . THR B 2 16 ? 3.240 -4.294 -3.272 1.00 0.00 16 THR A C 4
ATOM 3283 O O . THR B 2 16 ? 2.926 -3.105 -3.279 1.00 0.00 16 THR A O 4
ATOM 3294 N N . GLN B 2 17 ? 4.511 -4.698 -3.220 1.00 0.00 17 GLN A N 4
ATOM 3295 C CA . GLN B 2 17 ? 5.610 -3.734 -3.152 1.00 0.00 17 GLN A CA 4
ATOM 3296 C C . GLN B 2 17 ? 5.632 -2.840 -4.393 1.00 0.00 17 GLN A C 4
ATOM 3297 O O . GLN B 2 17 ? 5.770 -1.623 -4.287 1.00 0.00 17 GLN A O 4
ATOM 3311 N N . GLN B 2 18 ? 5.473 -3.446 -5.563 1.00 0.00 18 GLN A N 4
ATOM 3312 C CA . GLN B 2 18 ? 5.456 -2.696 -6.815 1.00 0.00 18 GLN A CA 4
ATOM 3313 C C . GLN B 2 18 ? 4.274 -1.744 -6.825 1.00 0.00 18 GLN A C 4
ATOM 3314 O O . GLN B 2 18 ? 4.358 -0.618 -7.322 1.00 0.00 18 GLN A O 4
ATOM 3328 N N . ASP B 2 19 ? 3.178 -2.215 -6.257 1.00 0.00 19 ASP A N 4
ATOM 3329 C CA . ASP B 2 19 ? 1.956 -1.435 -6.166 1.00 0.00 19 ASP A CA 4
ATOM 3330 C C . ASP B 2 19 ? 2.215 -0.177 -5.339 1.00 0.00 19 ASP A C 4
ATOM 3331 O O . ASP B 2 19 ? 1.791 0.916 -5.713 1.00 0.00 19 ASP A O 4
ATOM 3340 N N . LEU B 2 20 ? 2.951 -0.335 -4.236 1.00 0.00 20 LEU A N 4
ATOM 3341 C CA . LEU B 2 20 ? 3.309 0.798 -3.379 1.00 0.00 20 LEU A CA 4
ATOM 3342 C C . LEU B 2 20 ? 4.267 1.731 -4.102 1.00 0.00 20 LEU A C 4
ATOM 3343 O O . LEU B 2 20 ? 4.107 2.949 -4.075 1.00 0.00 20 LEU A O 4
ATOM 3359 N N . LEU B 2 21 ? 5.278 1.142 -4.727 1.00 0.00 21 LEU A N 4
ATOM 3360 C CA . LEU B 2 21 ? 6.294 1.901 -5.441 1.00 0.00 21 LEU A CA 4
ATOM 3361 C C . LEU B 2 21 ? 5.670 2.817 -6.491 1.00 0.00 21 LEU A C 4
ATOM 3362 O O . LEU B 2 21 ? 6.007 3.999 -6.575 1.00 0.00 21 LEU A O 4
ATOM 3378 N N . THR B 2 22 ? 4.757 2.268 -7.283 1.00 0.00 22 THR A N 4
ATOM 3379 C CA . THR B 2 22 ? 4.086 3.029 -8.332 1.00 0.00 22 THR A CA 4
ATOM 3380 C C . THR B 2 22 ? 3.210 4.153 -7.775 1.00 0.00 22 THR A C 4
ATOM 3381 O O . THR B 2 22 ? 2.731 5.003 -8.524 1.00 0.00 22 THR A O 4
ATOM 3392 N N . LEU B 2 23 ? 3.013 4.160 -6.465 1.00 0.00 23 LEU A N 4
ATOM 3393 C CA . LEU B 2 23 ? 2.212 5.191 -5.819 1.00 0.00 23 LEU A CA 4
ATOM 3394 C C . LEU B 2 23 ? 3.066 6.417 -5.515 1.00 0.00 23 LEU A C 4
ATOM 3395 O O . LEU B 2 23 ? 2.552 7.531 -5.400 1.00 0.00 23 LEU A O 4
ATOM 3411 N N . CYS B 2 24 ? 4.371 6.211 -5.382 1.00 0.00 24 CYS A N 4
ATOM 3412 C CA . CYS B 2 24 ? 5.282 7.308 -5.090 1.00 0.00 24 CYS A CA 4
ATOM 3413 C C . CYS B 2 24 ? 5.724 8.021 -6.364 1.00 0.00 24 CYS A C 4
ATOM 3414 O O . CYS B 2 24 ? 6.002 7.385 -7.379 1.00 0.00 24 CYS A O 4
ATOM 3421 N N . PRO B 2 25 ? 5.802 9.360 -6.320 1.00 0.00 25 PRO A N 4
ATOM 3422 C CA . PRO B 2 25 ? 6.216 10.169 -7.447 1.00 0.00 25 PRO A CA 4
ATOM 3423 C C . PRO B 2 25 ? 7.731 10.292 -7.532 1.00 0.00 25 PRO A C 4
ATOM 3424 O O . PRO B 2 25 ? 8.403 10.581 -6.538 1.00 0.00 25 PRO A O 4
ATOM 3435 N N . TYR B 2 26 ? 8.246 10.072 -8.723 1.00 0.00 26 TYR A N 4
ATOM 3436 C CA . TYR B 2 26 ? 9.672 10.147 -8.997 1.00 0.00 26 TYR A CA 4
ATOM 3437 C C . TYR B 2 26 ? 9.896 10.162 -10.501 1.00 0.00 26 TYR A C 4
ATOM 3438 O O . TYR B 2 26 ? 8.884 10.111 -11.234 1.00 0.00 26 TYR A O 4
ATOM 3457 N N . PRO A 1 1 ? 8.217 -7.798 -8.720 1.00 0.00 1 PRO B N 5
ATOM 3458 C CA . PRO A 1 1 ? 8.480 -8.815 -9.764 1.00 0.00 1 PRO B CA 5
ATOM 3459 C C . PRO A 1 1 ? 8.645 -10.192 -9.142 1.00 0.00 1 PRO B C 5
ATOM 3460 O O . PRO A 1 1 ? 9.628 -10.888 -9.386 1.00 0.00 1 PRO B O 5
ATOM 3473 N N . THR A 1 2 ? 7.675 -10.560 -8.327 1.00 0.00 2 THR B N 5
ATOM 3474 C CA . THR A 1 2 ? 7.676 -11.835 -7.627 1.00 0.00 2 THR B CA 5
ATOM 3475 C C . THR A 1 2 ? 6.246 -12.194 -7.240 1.00 0.00 2 THR B C 5
ATOM 3476 O O . THR A 1 2 ? 5.354 -11.357 -7.382 1.00 0.00 2 THR B O 5
ATOM 3487 N N . PRO A 1 3 ? 5.996 -13.425 -6.749 1.00 0.00 3 PRO B N 5
ATOM 3488 C CA . PRO A 1 3 ? 4.651 -13.855 -6.330 1.00 0.00 3 PRO B CA 5
ATOM 3489 C C . PRO A 1 3 ? 4.222 -13.162 -5.038 1.00 0.00 3 PRO B C 5
ATOM 3490 O O . PRO A 1 3 ? 3.933 -13.799 -4.024 1.00 0.00 3 PRO B O 5
ATOM 3501 N N . GLU A 1 4 ? 4.223 -11.850 -5.105 1.00 0.00 4 GLU B N 5
ATOM 3502 C CA . GLU A 1 4 ? 3.877 -10.986 -3.991 1.00 0.00 4 GLU B CA 5
ATOM 3503 C C . GLU A 1 4 ? 2.416 -11.137 -3.591 1.00 0.00 4 GLU B C 5
ATOM 3504 O O . GLU A 1 4 ? 1.518 -11.116 -4.435 1.00 0.00 4 GLU B O 5
ATOM 3516 N N . MET A 1 5 ? 2.189 -11.254 -2.297 1.00 0.00 5 MET B N 5
ATOM 3517 C CA . MET A 1 5 ? 0.852 -11.372 -1.764 1.00 0.00 5 MET B CA 5
ATOM 3518 C C . MET A 1 5 ? 0.286 -9.980 -1.530 1.00 0.00 5 MET B C 5
ATOM 3519 O O . MET A 1 5 ? 0.979 -9.093 -1.029 1.00 0.00 5 MET B O 5
ATOM 3533 N N . ARG A 1 6 ? -0.963 -9.787 -1.904 1.00 0.00 6 ARG B N 5
ATOM 3534 C CA . ARG A 1 6 ? -1.613 -8.495 -1.730 1.00 0.00 6 ARG B CA 5
ATOM 3535 C C . ARG A 1 6 ? -1.853 -8.251 -0.246 1.00 0.00 6 ARG B C 5
ATOM 3536 O O . ARG A 1 6 ? -2.765 -8.839 0.340 1.00 0.00 6 ARG B O 5
ATOM 3557 N N . GLU A 1 7 ? -1.046 -7.394 0.363 1.00 0.00 7 GLU B N 5
ATOM 3558 C CA . GLU A 1 7 ? -1.202 -7.105 1.772 1.00 0.00 7 GLU B CA 5
ATOM 3559 C C . GLU A 1 7 ? -2.244 -6.030 1.955 1.00 0.00 7 GLU B C 5
ATOM 3560 O O . GLU A 1 7 ? -2.220 -5.001 1.275 1.00 0.00 7 GLU B O 5
ATOM 3572 N N . LYS A 1 8 ? -3.149 -6.265 2.879 1.00 0.00 8 LYS B N 5
ATOM 3573 C CA . LYS A 1 8 ? -4.183 -5.302 3.168 1.00 0.00 8 LYS B CA 5
ATOM 3574 C C . LYS A 1 8 ? -3.553 -4.162 3.958 1.00 0.00 8 LYS B C 5
ATOM 3575 O O . LYS A 1 8 ? -3.408 -4.239 5.186 1.00 0.00 8 LYS B O 5
ATOM 3594 N N . LEU A 1 9 ? -3.132 -3.137 3.243 1.00 0.00 9 LEU B N 5
ATOM 3595 C CA . LEU A 1 9 ? -2.465 -1.994 3.840 1.00 0.00 9 LEU B CA 5
ATOM 3596 C C . LEU A 1 9 ? -3.425 -1.063 4.574 1.00 0.00 9 LEU B C 5
ATOM 3597 O O . LEU A 1 9 ? -3.445 0.143 4.336 1.00 0.00 9 LEU B O 5
ATOM 3613 N N . CYS A 1 10 ? -4.196 -1.627 5.485 1.00 0.00 10 CYS B N 5
ATOM 3614 C CA . CYS A 1 10 ? -5.129 -0.850 6.277 1.00 0.00 10 CYS B CA 5
ATOM 3615 C C . CYS A 1 10 ? -4.376 -0.063 7.349 1.00 0.00 10 CYS B C 5
ATOM 3616 O O . CYS A 1 10 ? -3.636 -0.645 8.152 1.00 0.00 10 CYS B O 5
ATOM 3623 N N . GLY A 1 11 ? -4.568 1.248 7.365 1.00 0.00 11 GLY B N 5
ATOM 3624 C CA . GLY A 1 11 ? -3.918 2.094 8.351 1.00 0.00 11 GLY B CA 5
ATOM 3625 C C . GLY A 1 11 ? -2.399 2.045 8.306 1.00 0.00 11 GLY B C 5
ATOM 3626 O O . GLY A 1 11 ? -1.785 2.382 7.295 1.00 0.00 11 GLY B O 5
ATOM 3630 N N . HIS A 1 12 ? -1.802 1.647 9.431 1.00 0.00 12 HIS B N 5
ATOM 3631 C CA . HIS A 1 12 ? -0.345 1.572 9.580 1.00 0.00 12 HIS B CA 5
ATOM 3632 C C . HIS A 1 12 ? 0.333 0.788 8.462 1.00 0.00 12 HIS B C 5
ATOM 3633 O O . HIS A 1 12 ? 1.452 1.117 8.072 1.00 0.00 12 HIS B O 5
ATOM 3648 N N . HIS A 1 13 ? -0.312 -0.252 7.966 1.00 0.00 13 HIS B N 5
ATOM 3649 C CA . HIS A 1 13 ? 0.288 -1.058 6.908 1.00 0.00 13 HIS B CA 5
ATOM 3650 C C . HIS A 1 13 ? 0.646 -0.190 5.713 1.00 0.00 13 HIS B C 5
ATOM 3651 O O . HIS A 1 13 ? 1.732 -0.322 5.151 1.00 0.00 13 HIS B O 5
ATOM 3666 N N . PHE A 1 14 ? -0.258 0.714 5.352 1.00 0.00 14 PHE B N 5
ATOM 3667 C CA . PHE A 1 14 ? -0.022 1.619 4.238 1.00 0.00 14 PHE B CA 5
ATOM 3668 C C . PHE A 1 14 ? 1.195 2.482 4.527 1.00 0.00 14 PHE B C 5
ATOM 3669 O O . PHE A 1 14 ? 2.079 2.625 3.690 1.00 0.00 14 PHE B O 5
ATOM 3686 N N . VAL A 1 15 ? 1.224 3.038 5.729 1.00 0.00 15 VAL B N 5
ATOM 3687 C CA . VAL A 1 15 ? 2.318 3.895 6.169 1.00 0.00 15 VAL B CA 5
ATOM 3688 C C . VAL A 1 15 ? 3.667 3.174 6.113 1.00 0.00 15 VAL B C 5
ATOM 3689 O O . VAL A 1 15 ? 4.631 3.682 5.546 1.00 0.00 15 VAL B O 5
ATOM 3702 N N . ARG A 1 16 ? 3.735 1.997 6.728 1.00 0.00 16 ARG B N 5
ATOM 3703 C CA . ARG A 1 16 ? 4.984 1.240 6.771 1.00 0.00 16 ARG B CA 5
ATOM 3704 C C . ARG A 1 16 ? 5.472 0.848 5.375 1.00 0.00 16 ARG B C 5
ATOM 3705 O O . ARG A 1 16 ? 6.656 1.000 5.064 1.00 0.00 16 ARG B O 5
ATOM 3726 N N . ALA A 1 17 ? 4.575 0.338 4.542 1.00 0.00 17 ALA B N 5
ATOM 3727 C CA . ALA A 1 17 ? 4.950 -0.083 3.202 1.00 0.00 17 ALA B CA 5
ATOM 3728 C C . ALA A 1 17 ? 5.318 1.099 2.322 1.00 0.00 17 ALA B C 5
ATOM 3729 O O . ALA A 1 17 ? 6.308 1.052 1.600 1.00 0.00 17 ALA B O 5
ATOM 3736 N N . LEU A 1 18 ? 4.520 2.151 2.384 1.00 0.00 18 LEU B N 5
ATOM 3737 C CA . LEU A 1 18 ? 4.758 3.344 1.580 1.00 0.00 18 LEU B CA 5
ATOM 3738 C C . LEU A 1 18 ? 6.122 3.957 1.896 1.00 0.00 18 LEU B C 5
ATOM 3739 O O . LEU A 1 18 ? 6.923 4.200 0.993 1.00 0.00 18 LEU B O 5
ATOM 3755 N N . VAL A 1 19 ? 6.387 4.193 3.176 1.00 0.00 19 VAL B N 5
ATOM 3756 C CA . VAL A 1 19 ? 7.657 4.777 3.597 1.00 0.00 19 VAL B CA 5
ATOM 3757 C C . VAL A 1 19 ? 8.838 3.861 3.261 1.00 0.00 19 VAL B C 5
ATOM 3758 O O . VAL A 1 19 ? 9.894 4.329 2.832 1.00 0.00 19 VAL B O 5
ATOM 3771 N N . ARG A 1 20 ? 8.670 2.559 3.470 1.00 0.00 20 ARG B N 5
ATOM 3772 C CA . ARG A 1 20 ? 9.745 1.609 3.199 1.00 0.00 20 ARG B CA 5
ATOM 3773 C C . ARG A 1 20 ? 10.019 1.421 1.710 1.00 0.00 20 ARG B C 5
ATOM 3774 O O . ARG A 1 20 ? 11.173 1.459 1.286 1.00 0.00 20 ARG B O 5
ATOM 3795 N N . VAL A 1 21 ? 8.972 1.207 0.928 1.00 0.00 21 VAL B N 5
ATOM 3796 C CA . VAL A 1 21 ? 9.128 1.001 -0.509 1.00 0.00 21 VAL B CA 5
ATOM 3797 C C . VAL A 1 21 ? 9.638 2.265 -1.197 1.00 0.00 21 VAL B C 5
ATOM 3798 O O . VAL A 1 21 ? 10.501 2.196 -2.072 1.00 0.00 21 VAL B O 5
ATOM 3811 N N . CYS A 1 22 ? 9.120 3.420 -0.795 1.00 0.00 22 CYS B N 5
ATOM 3812 C CA . CYS A 1 22 ? 9.543 4.688 -1.385 1.00 0.00 22 CYS B CA 5
ATOM 3813 C C . CYS A 1 22 ? 10.881 5.158 -0.809 1.00 0.00 22 CYS B C 5
ATOM 3814 O O . CYS A 1 22 ? 11.113 6.357 -0.629 1.00 0.00 22 CYS B O 5
ATOM 3821 N N . GLY A 1 23 ? 11.765 4.202 -0.550 1.00 0.00 23 GLY B N 5
ATOM 3822 C CA . GLY A 1 23 ? 13.084 4.499 -0.028 1.00 0.00 23 GLY B CA 5
ATOM 3823 C C . GLY A 1 23 ? 13.091 4.904 1.434 1.00 0.00 23 GLY B C 5
ATOM 3824 O O . GLY A 1 23 ? 13.617 4.183 2.286 1.00 0.00 23 GLY B O 5
ATOM 3828 N N . GLY A 1 24 ? 12.529 6.064 1.723 1.00 0.00 24 GLY B N 5
ATOM 3829 C CA . GLY A 1 24 ? 12.496 6.565 3.082 1.00 0.00 24 GLY B CA 5
ATOM 3830 C C . GLY A 1 24 ? 13.075 7.966 3.172 1.00 0.00 24 GLY B C 5
ATOM 3831 O O . GLY A 1 24 ? 12.344 8.917 3.430 1.00 0.00 24 GLY B O 5
ATOM 3835 N N . PRO A 1 25 ? 14.395 8.134 2.948 1.00 0.00 25 PRO B N 5
ATOM 3836 C CA . PRO A 1 25 ? 15.037 9.453 2.999 1.00 0.00 25 PRO B CA 5
ATOM 3837 C C . PRO A 1 25 ? 14.488 10.391 1.926 1.00 0.00 25 PRO B C 5
ATOM 3838 O O . PRO A 1 25 ? 14.334 11.589 2.148 1.00 0.00 25 PRO B O 5
ATOM 3849 N N . ARG A 1 26 ? 14.179 9.831 0.764 1.00 0.00 26 ARG B N 5
ATOM 3850 C CA . ARG A 1 26 ? 13.629 10.605 -0.341 1.00 0.00 26 ARG B CA 5
ATOM 3851 C C . ARG A 1 26 ? 12.125 10.556 -0.346 1.00 0.00 26 ARG B C 5
ATOM 3852 O O . ARG A 1 26 ? 11.498 10.509 -1.405 1.00 0.00 26 ARG B O 5
ATOM 3873 N N . TRP A 1 27 ? 11.550 10.562 0.820 1.00 0.00 27 TRP B N 5
ATOM 3874 C CA . TRP A 1 27 ? 10.112 10.514 0.935 1.00 0.00 27 TRP B CA 5
ATOM 3875 C C . TRP A 1 27 ? 9.508 11.892 0.700 1.00 0.00 27 TRP B C 5
ATOM 3876 O O . TRP A 1 27 ? 8.702 12.381 1.482 1.00 0.00 27 TRP B O 5
ATOM 3897 N N . SER A 1 28 ? 9.916 12.486 -0.408 1.00 0.00 28 SER B N 5
ATOM 3898 C CA . SER A 1 28 ? 9.464 13.801 -0.836 1.00 0.00 28 SER B CA 5
ATOM 3899 C C . SER A 1 28 ? 7.993 13.790 -1.272 1.00 0.00 28 SER B C 5
ATOM 3900 O O . SER A 1 28 ? 7.667 14.112 -2.415 1.00 0.00 28 SER B O 5
ATOM 3908 N N . THR A 1 29 ? 7.122 13.421 -0.350 1.00 0.00 29 THR B N 5
ATOM 3909 C CA . THR A 1 29 ? 5.684 13.357 -0.584 1.00 0.00 29 THR B CA 5
ATOM 3910 C C . THR A 1 29 ? 4.972 13.272 0.758 1.00 0.00 29 THR B C 5
ATOM 3911 O O . THR A 1 29 ? 4.011 13.994 1.021 1.00 0.00 29 THR B O 5
ATOM 3922 N N . GLU A 1 30 ? 5.483 12.397 1.608 1.00 0.00 30 GLU B N 5
ATOM 3923 C CA . GLU A 1 30 ? 4.948 12.205 2.944 1.00 0.00 30 GLU B CA 5
ATOM 3924 C C . GLU A 1 30 ? 5.976 12.733 3.946 1.00 0.00 30 GLU B C 5
ATOM 3925 O O . GLU A 1 30 ? 5.956 12.414 5.136 1.00 0.00 30 GLU B O 5
ATOM 3937 N N . ALA A 1 31 ? 6.874 13.556 3.423 1.00 0.00 31 ALA B N 5
ATOM 3938 C CA . ALA A 1 31 ? 7.942 14.167 4.192 1.00 0.00 31 ALA B CA 5
ATOM 3939 C C . ALA A 1 31 ? 8.618 15.223 3.332 1.00 0.00 31 ALA B C 5
ATOM 3940 O O . ALA A 1 31 ? 9.460 15.977 3.857 1.00 0.00 31 ALA B O 5
ATOM 3948 N N . ALA B 2 1 ? -1.001 0.443 -7.254 1.00 0.00 1 ALA A N 5
ATOM 3949 C CA . ALA B 2 1 ? -1.226 0.783 -8.676 1.00 0.00 1 ALA A CA 5
ATOM 3950 C C . ALA B 2 1 ? -2.212 1.940 -8.779 1.00 0.00 1 ALA A C 5
ATOM 3951 O O . ALA B 2 1 ? -2.292 2.765 -7.871 1.00 0.00 1 ALA A O 5
ATOM 3960 N N . ALA B 2 2 ? -2.969 1.989 -9.873 1.00 0.00 2 ALA A N 5
ATOM 3961 C CA . ALA B 2 2 ? -3.957 3.042 -10.073 1.00 0.00 2 ALA A CA 5
ATOM 3962 C C . ALA B 2 2 ? -5.098 2.897 -9.076 1.00 0.00 2 ALA A C 5
ATOM 3963 O O . ALA B 2 2 ? -5.613 1.795 -8.876 1.00 0.00 2 ALA A O 5
ATOM 3970 N N . ALA B 2 3 ? -5.478 4.006 -8.451 1.00 0.00 3 ALA A N 5
ATOM 3971 C CA . ALA B 2 3 ? -6.540 4.021 -7.472 1.00 0.00 3 ALA A CA 5
ATOM 3972 C C . ALA B 2 3 ? -6.805 5.447 -7.031 1.00 0.00 3 ALA A C 5
ATOM 3973 O O . ALA B 2 3 ? -5.874 6.207 -6.769 1.00 0.00 3 ALA A O 5
ATOM 3980 N N . THR B 2 4 ? -8.075 5.793 -6.953 1.00 0.00 4 THR A N 5
ATOM 3981 C CA . THR B 2 4 ? -8.499 7.124 -6.535 1.00 0.00 4 THR A CA 5
ATOM 3982 C C . THR B 2 4 ? -8.009 7.429 -5.123 1.00 0.00 4 THR A C 5
ATOM 3983 O O . THR B 2 4 ? -7.726 8.575 -4.777 1.00 0.00 4 THR A O 5
ATOM 3994 N N . ASN B 2 5 ? -7.888 6.380 -4.331 1.00 0.00 5 ASN A N 5
ATOM 3995 C CA . ASN B 2 5 ? -7.406 6.489 -2.967 1.00 0.00 5 ASN A CA 5
ATOM 3996 C C . ASN B 2 5 ? -6.634 5.230 -2.612 1.00 0.00 5 ASN A C 5
ATOM 3997 O O . ASN B 2 5 ? -7.211 4.168 -2.366 1.00 0.00 5 ASN A O 5
ATOM 4008 N N . PRO B 2 6 ? -5.306 5.345 -2.624 1.00 0.00 6 PRO A N 5
ATOM 4009 C CA . PRO B 2 6 ? -4.389 4.238 -2.345 1.00 0.00 6 PRO A CA 5
ATOM 4010 C C . PRO B 2 6 ? -4.601 3.607 -0.975 1.00 0.00 6 PRO A C 5
ATOM 4011 O O . PRO B 2 6 ? -4.589 2.386 -0.849 1.00 0.00 6 PRO A O 5
ATOM 4022 N N . ALA B 2 7 ? -4.797 4.434 0.046 1.00 0.00 7 ALA A N 5
ATOM 4023 C CA . ALA B 2 7 ? -5.011 3.933 1.400 1.00 0.00 7 ALA A CA 5
ATOM 4024 C C . ALA B 2 7 ? -6.216 3.000 1.442 1.00 0.00 7 ALA A C 5
ATOM 4025 O O . ALA B 2 7 ? -6.173 1.931 2.053 1.00 0.00 7 ALA A O 5
ATOM 4032 N N . ARG B 2 8 ? -7.283 3.412 0.776 1.00 0.00 8 ARG A N 5
ATOM 4033 C CA . ARG B 2 8 ? -8.507 2.630 0.712 1.00 0.00 8 ARG A CA 5
ATOM 4034 C C . ARG B 2 8 ? -8.283 1.369 -0.098 1.00 0.00 8 ARG A C 5
ATOM 4035 O O . ARG B 2 8 ? -8.603 0.264 0.343 1.00 0.00 8 ARG A O 5
ATOM 4056 N N . TYR B 2 9 ? -7.736 1.564 -1.287 1.00 0.00 9 TYR A N 5
ATOM 4057 C CA . TYR B 2 9 ? -7.455 0.465 -2.209 1.00 0.00 9 TYR A CA 5
ATOM 4058 C C . TYR B 2 9 ? -6.576 -0.598 -1.553 1.00 0.00 9 TYR A C 5
ATOM 4059 O O . TYR B 2 9 ? -6.900 -1.784 -1.569 1.00 0.00 9 TYR A O 5
ATOM 4077 N N . CYS B 2 10 ? -5.468 -0.159 -0.981 1.00 0.00 10 CYS A N 5
ATOM 4078 C CA . CYS B 2 10 ? -4.532 -1.056 -0.323 1.00 0.00 10 CYS A CA 5
ATOM 4079 C C . CYS B 2 10 ? -5.165 -1.767 0.868 1.00 0.00 10 CYS A C 5
ATOM 4080 O O . CYS B 2 10 ? -4.853 -2.920 1.141 1.00 0.00 10 CYS A O 5
ATOM 4087 N N . CYS B 2 11 ? -6.042 -1.083 1.578 1.00 0.00 11 CYS A N 5
ATOM 4088 C CA . CYS B 2 11 ? -6.696 -1.671 2.739 1.00 0.00 11 CYS A CA 5
ATOM 4089 C C . CYS B 2 11 ? -7.728 -2.717 2.331 1.00 0.00 11 CYS A C 5
ATOM 4090 O O . CYS B 2 11 ? -7.651 -3.878 2.729 1.00 0.00 11 CYS A O 5
ATOM 4097 N N . LEU B 2 12 ? -8.705 -2.284 1.557 1.00 0.00 12 LEU A N 5
ATOM 4098 C CA . LEU B 2 12 ? -9.786 -3.163 1.113 1.00 0.00 12 LEU A CA 5
ATOM 4099 C C . LEU B 2 12 ? -9.319 -4.232 0.123 1.00 0.00 12 LEU A C 5
ATOM 4100 O O . LEU B 2 12 ? -9.523 -5.429 0.347 1.00 0.00 12 LEU A O 5
ATOM 4116 N N . SER B 2 13 ? -8.719 -3.810 -0.979 1.00 0.00 13 SER A N 5
ATOM 4117 C CA . SER B 2 13 ? -8.265 -4.746 -2.000 1.00 0.00 13 SER A CA 5
ATOM 4118 C C . SER B 2 13 ? -6.913 -5.361 -1.644 1.00 0.00 13 SER A C 5
ATOM 4119 O O . SER B 2 13 ? -6.705 -6.566 -1.815 1.00 0.00 13 SER A O 5
ATOM 4127 N N . GLY B 2 14 ? -6.001 -4.536 -1.163 1.00 0.00 14 GLY A N 5
ATOM 4128 C CA . GLY B 2 14 ? -4.677 -5.013 -0.814 1.00 0.00 14 GLY A CA 5
ATOM 4129 C C . GLY B 2 14 ? -3.684 -4.698 -1.911 1.00 0.00 14 GLY A C 5
ATOM 4130 O O . GLY B 2 14 ? -4.054 -4.642 -3.086 1.00 0.00 14 GLY A O 5
ATOM 4134 N N . CYS B 2 15 ? -2.435 -4.463 -1.542 1.00 0.00 15 CYS A N 5
ATOM 4135 C CA . CYS B 2 15 ? -1.414 -4.115 -2.531 1.00 0.00 15 CYS A CA 5
ATOM 4136 C C . CYS B 2 15 ? -0.061 -4.740 -2.197 1.00 0.00 15 CYS A C 5
ATOM 4137 O O . CYS B 2 15 ? 0.161 -5.201 -1.076 1.00 0.00 15 CYS A O 5
ATOM 4144 N N . THR B 2 16 ? 0.835 -4.776 -3.185 1.00 0.00 16 THR A N 5
ATOM 4145 C CA . THR B 2 16 ? 2.158 -5.357 -3.002 1.00 0.00 16 THR A CA 5
ATOM 4146 C C . THR B 2 16 ? 3.246 -4.286 -3.134 1.00 0.00 16 THR A C 5
ATOM 4147 O O . THR B 2 16 ? 2.942 -3.095 -3.249 1.00 0.00 16 THR A O 5
ATOM 4158 N N . GLN B 2 17 ? 4.511 -4.713 -3.133 1.00 0.00 17 GLN A N 5
ATOM 4159 C CA . GLN B 2 17 ? 5.637 -3.785 -3.255 1.00 0.00 17 GLN A CA 5
ATOM 4160 C C . GLN B 2 17 ? 5.534 -2.966 -4.537 1.00 0.00 17 GLN A C 5
ATOM 4161 O O . GLN B 2 17 ? 5.766 -1.760 -4.529 1.00 0.00 17 GLN A O 5
ATOM 4175 N N . GLN B 2 18 ? 5.169 -3.627 -5.629 1.00 0.00 18 GLN A N 5
ATOM 4176 C CA . GLN B 2 18 ? 5.019 -2.953 -6.917 1.00 0.00 18 GLN A CA 5
ATOM 4177 C C . GLN B 2 18 ? 3.951 -1.877 -6.825 1.00 0.00 18 GLN A C 5
ATOM 4178 O O . GLN B 2 18 ? 4.110 -0.774 -7.350 1.00 0.00 18 GLN A O 5
ATOM 4192 N N . ASP B 2 19 ? 2.863 -2.208 -6.145 1.00 0.00 19 ASP A N 5
ATOM 4193 C CA . ASP B 2 19 ? 1.761 -1.281 -5.967 1.00 0.00 19 ASP A CA 5
ATOM 4194 C C . ASP B 2 19 ? 2.207 -0.050 -5.200 1.00 0.00 19 ASP A C 5
ATOM 4195 O O . ASP B 2 19 ? 1.822 1.067 -5.540 1.00 0.00 19 ASP A O 5
ATOM 4204 N N . LEU B 2 20 ? 3.043 -0.247 -4.191 1.00 0.00 20 LEU A N 5
ATOM 4205 C CA . LEU B 2 20 ? 3.560 0.877 -3.422 1.00 0.00 20 LEU A CA 5
ATOM 4206 C C . LEU B 2 20 ? 4.562 1.659 -4.263 1.00 0.00 20 LEU A C 5
ATOM 4207 O O . LEU B 2 20 ? 4.594 2.886 -4.224 1.00 0.00 20 LEU A O 5
ATOM 4223 N N . LEU B 2 21 ? 5.375 0.930 -5.024 1.00 0.00 21 LEU A N 5
ATOM 4224 C CA . LEU B 2 21 ? 6.390 1.531 -5.884 1.00 0.00 21 LEU A CA 5
ATOM 4225 C C . LEU B 2 21 ? 5.756 2.503 -6.877 1.00 0.00 21 LEU A C 5
ATOM 4226 O O . LEU B 2 21 ? 6.290 3.580 -7.124 1.00 0.00 21 LEU A O 5
ATOM 4242 N N . THR B 2 22 ? 4.611 2.121 -7.441 1.00 0.00 22 THR A N 5
ATOM 4243 C CA . THR B 2 22 ? 3.915 2.970 -8.409 1.00 0.00 22 THR A CA 5
ATOM 4244 C C . THR B 2 22 ? 3.394 4.266 -7.778 1.00 0.00 22 THR A C 5
ATOM 4245 O O . THR B 2 22 ? 2.875 5.137 -8.474 1.00 0.00 22 THR A O 5
ATOM 4256 N N . LEU B 2 23 ? 3.538 4.387 -6.466 1.00 0.00 23 LEU A N 5
ATOM 4257 C CA . LEU B 2 23 ? 3.092 5.575 -5.748 1.00 0.00 23 LEU A CA 5
ATOM 4258 C C . LEU B 2 23 ? 4.291 6.431 -5.343 1.00 0.00 23 LEU A C 5
ATOM 4259 O O . LEU B 2 23 ? 4.136 7.564 -4.884 1.00 0.00 23 LEU A O 5
ATOM 4275 N N . CYS B 2 24 ? 5.483 5.872 -5.502 1.00 0.00 24 CYS A N 5
ATOM 4276 C CA . CYS B 2 24 ? 6.717 6.561 -5.147 1.00 0.00 24 CYS A CA 5
ATOM 4277 C C . CYS B 2 24 ? 7.132 7.568 -6.219 1.00 0.00 24 CYS A C 5
ATOM 4278 O O . CYS B 2 24 ? 6.921 7.346 -7.413 1.00 0.00 24 CYS A O 5
ATOM 4285 N N . PRO B 2 25 ? 7.738 8.689 -5.798 1.00 0.00 25 PRO A N 5
ATOM 4286 C CA . PRO B 2 25 ? 8.202 9.735 -6.698 1.00 0.00 25 PRO A CA 5
ATOM 4287 C C . PRO B 2 25 ? 9.630 9.493 -7.177 1.00 0.00 25 PRO A C 5
ATOM 4288 O O . PRO B 2 25 ? 10.123 8.364 -7.159 1.00 0.00 25 PRO A O 5
ATOM 4299 N N . TYR B 2 26 ? 10.287 10.561 -7.587 1.00 0.00 26 TYR A N 5
ATOM 4300 C CA . TYR B 2 26 ? 11.659 10.487 -8.058 1.00 0.00 26 TYR A CA 5
ATOM 4301 C C . TYR B 2 26 ? 12.486 11.563 -7.367 1.00 0.00 26 TYR A C 5
ATOM 4302 O O . TYR B 2 26 ? 11.884 12.547 -6.886 1.00 0.00 26 TYR A O 5
ATOM 4321 N N . PRO A 1 1 ? 2.501 -6.845 -12.731 1.00 0.00 1 PRO B N 6
ATOM 4322 C CA . PRO A 1 1 ? 2.885 -8.120 -13.365 1.00 0.00 1 PRO B CA 6
ATOM 4323 C C . PRO A 1 1 ? 2.030 -9.256 -12.853 1.00 0.00 1 PRO B C 6
ATOM 4324 O O . PRO A 1 1 ? 0.900 -9.038 -12.421 1.00 0.00 1 PRO B O 6
ATOM 4337 N N . THR A 1 2 ? 2.582 -10.454 -12.908 1.00 0.00 2 THR B N 6
ATOM 4338 C CA . THR A 1 2 ? 1.898 -11.651 -12.442 1.00 0.00 2 THR B CA 6
ATOM 4339 C C . THR A 1 2 ? 1.447 -11.444 -10.998 1.00 0.00 2 THR B C 6
ATOM 4340 O O . THR A 1 2 ? 2.235 -10.965 -10.191 1.00 0.00 2 THR B O 6
ATOM 4351 N N . PRO A 1 3 ? 0.169 -11.780 -10.686 1.00 0.00 3 PRO B N 6
ATOM 4352 C CA . PRO A 1 3 ? -0.457 -11.628 -9.368 1.00 0.00 3 PRO B CA 6
ATOM 4353 C C . PRO A 1 3 ? 0.510 -11.573 -8.186 1.00 0.00 3 PRO B C 6
ATOM 4354 O O . PRO A 1 3 ? 0.820 -12.588 -7.559 1.00 0.00 3 PRO B O 6
ATOM 4365 N N . GLU A 1 4 ? 0.981 -10.365 -7.902 1.00 0.00 4 GLU B N 6
ATOM 4366 C CA . GLU A 1 4 ? 1.912 -10.123 -6.818 1.00 0.00 4 GLU B CA 6
ATOM 4367 C C . GLU A 1 4 ? 1.172 -10.137 -5.487 1.00 0.00 4 GLU B C 6
ATOM 4368 O O . GLU A 1 4 ? 0.041 -9.650 -5.397 1.00 0.00 4 GLU B O 6
ATOM 4380 N N . MET A 1 5 ? 1.807 -10.699 -4.463 1.00 0.00 5 MET B N 6
ATOM 4381 C CA . MET A 1 5 ? 1.207 -10.784 -3.135 1.00 0.00 5 MET B CA 6
ATOM 4382 C C . MET A 1 5 ? 0.745 -9.414 -2.659 1.00 0.00 5 MET B C 6
ATOM 4383 O O . MET A 1 5 ? 1.553 -8.506 -2.449 1.00 0.00 5 MET B O 6
ATOM 4397 N N . ARG A 1 6 ? -0.561 -9.274 -2.509 1.00 0.00 6 ARG B N 6
ATOM 4398 C CA . ARG A 1 6 ? -1.160 -8.023 -2.072 1.00 0.00 6 ARG B CA 6
ATOM 4399 C C . ARG A 1 6 ? -1.338 -8.007 -0.557 1.00 0.00 6 ARG B C 6
ATOM 4400 O O . ARG A 1 6 ? -1.970 -8.899 0.007 1.00 0.00 6 ARG B O 6
ATOM 4421 N N . GLU A 1 7 ? -0.799 -6.983 0.091 1.00 0.00 7 GLU B N 6
ATOM 4422 C CA . GLU A 1 7 ? -0.921 -6.843 1.532 1.00 0.00 7 GLU B CA 6
ATOM 4423 C C . GLU A 1 7 ? -1.949 -5.766 1.827 1.00 0.00 7 GLU B C 6
ATOM 4424 O O . GLU A 1 7 ? -1.953 -4.711 1.186 1.00 0.00 7 GLU B O 6
ATOM 4436 N N . LYS A 1 8 ? -2.827 -6.030 2.775 1.00 0.00 8 LYS B N 6
ATOM 4437 C CA . LYS A 1 8 ? -3.855 -5.071 3.128 1.00 0.00 8 LYS B CA 6
ATOM 4438 C C . LYS A 1 8 ? -3.269 -3.963 3.990 1.00 0.00 8 LYS B C 6
ATOM 4439 O O . LYS A 1 8 ? -3.146 -4.091 5.213 1.00 0.00 8 LYS B O 6
ATOM 4458 N N . LEU A 1 9 ? -2.897 -2.881 3.330 1.00 0.00 9 LEU B N 6
ATOM 4459 C CA . LEU A 1 9 ? -2.300 -1.731 3.984 1.00 0.00 9 LEU B CA 6
ATOM 4460 C C . LEU A 1 9 ? -3.326 -0.902 4.752 1.00 0.00 9 LEU B C 6
ATOM 4461 O O . LEU A 1 9 ? -3.406 0.315 4.592 1.00 0.00 9 LEU B O 6
ATOM 4477 N N . CYS A 1 10 ? -4.088 -1.561 5.604 1.00 0.00 10 CYS B N 6
ATOM 4478 C CA . CYS A 1 10 ? -5.080 -0.882 6.416 1.00 0.00 10 CYS B CA 6
ATOM 4479 C C . CYS A 1 10 ? -4.391 -0.083 7.520 1.00 0.00 10 CYS B C 6
ATOM 4480 O O . CYS A 1 10 ? -3.633 -0.641 8.323 1.00 0.00 10 CYS B O 6
ATOM 4487 N N . GLY A 1 11 ? -4.655 1.216 7.561 1.00 0.00 11 GLY B N 6
ATOM 4488 C CA . GLY A 1 11 ? -4.068 2.072 8.575 1.00 0.00 11 GLY B CA 6
ATOM 4489 C C . GLY A 1 11 ? -2.548 2.086 8.562 1.00 0.00 11 GLY B C 6
ATOM 4490 O O . GLY A 1 11 ? -1.927 2.503 7.585 1.00 0.00 11 GLY B O 6
ATOM 4494 N N . HIS A 1 12 ? -1.956 1.646 9.671 1.00 0.00 12 HIS B N 6
ATOM 4495 C CA . HIS A 1 12 ? -0.502 1.619 9.837 1.00 0.00 12 HIS B CA 6
ATOM 4496 C C . HIS A 1 12 ? 0.214 0.871 8.719 1.00 0.00 12 HIS B C 6
ATOM 4497 O O . HIS A 1 12 ? 1.351 1.205 8.390 1.00 0.00 12 HIS B O 6
ATOM 4512 N N . HIS A 1 13 ? -0.416 -0.147 8.160 1.00 0.00 13 HIS B N 6
ATOM 4513 C CA . HIS A 1 13 ? 0.231 -0.917 7.104 1.00 0.00 13 HIS B CA 6
ATOM 4514 C C . HIS A 1 13 ? 0.552 -0.034 5.912 1.00 0.00 13 HIS B C 6
ATOM 4515 O O . HIS A 1 13 ? 1.604 -0.188 5.298 1.00 0.00 13 HIS B O 6
ATOM 4530 N N . PHE A 1 14 ? -0.335 0.907 5.617 1.00 0.00 14 PHE B N 6
ATOM 4531 C CA . PHE A 1 14 ? -0.122 1.835 4.516 1.00 0.00 14 PHE B CA 6
ATOM 4532 C C . PHE A 1 14 ? 1.128 2.663 4.788 1.00 0.00 14 PHE B C 6
ATOM 4533 O O . PHE A 1 14 ? 1.977 2.841 3.920 1.00 0.00 14 PHE B O 6
ATOM 4550 N N . VAL A 1 15 ? 1.226 3.144 6.017 1.00 0.00 15 VAL B N 6
ATOM 4551 C CA . VAL A 1 15 ? 2.355 3.951 6.457 1.00 0.00 15 VAL B CA 6
ATOM 4552 C C . VAL A 1 15 ? 3.669 3.163 6.422 1.00 0.00 15 VAL B C 6
ATOM 4553 O O . VAL A 1 15 ? 4.664 3.610 5.843 1.00 0.00 15 VAL B O 6
ATOM 4566 N N . ARG A 1 16 ? 3.666 1.999 7.067 1.00 0.00 16 ARG B N 6
ATOM 4567 C CA . ARG A 1 16 ? 4.857 1.154 7.148 1.00 0.00 16 ARG B CA 6
ATOM 4568 C C . ARG A 1 16 ? 5.357 0.732 5.766 1.00 0.00 16 ARG B C 6
ATOM 4569 O O . ARG A 1 16 ? 6.560 0.771 5.495 1.00 0.00 16 ARG B O 6
ATOM 4590 N N . ALA A 1 17 ? 4.441 0.326 4.898 1.00 0.00 17 ALA B N 6
ATOM 4591 C CA . ALA A 1 17 ? 4.811 -0.108 3.566 1.00 0.00 17 ALA B CA 6
ATOM 4592 C C . ALA A 1 17 ? 5.292 1.059 2.725 1.00 0.00 17 ALA B C 6
ATOM 4593 O O . ALA A 1 17 ? 6.274 0.937 2.006 1.00 0.00 17 ALA B O 6
ATOM 4600 N N . LEU A 1 18 ? 4.608 2.188 2.830 1.00 0.00 18 LEU B N 6
ATOM 4601 C CA . LEU A 1 18 ? 4.984 3.379 2.078 1.00 0.00 18 LEU B CA 6
ATOM 4602 C C . LEU A 1 18 ? 6.421 3.785 2.370 1.00 0.00 18 LEU B C 6
ATOM 4603 O O . LEU A 1 18 ? 7.235 3.923 1.458 1.00 0.00 18 LEU B O 6
ATOM 4619 N N . VAL A 1 19 ? 6.720 3.986 3.645 1.00 0.00 19 VAL B N 6
ATOM 4620 C CA . VAL A 1 19 ? 8.053 4.400 4.057 1.00 0.00 19 VAL B CA 6
ATOM 4621 C C . VAL A 1 19 ? 9.113 3.340 3.746 1.00 0.00 19 VAL B C 6
ATOM 4622 O O . VAL A 1 19 ? 10.235 3.675 3.376 1.00 0.00 19 VAL B O 6
ATOM 4635 N N . ARG A 1 20 ? 8.783 2.068 3.918 1.00 0.00 20 ARG B N 6
ATOM 4636 C CA . ARG A 1 20 ? 9.764 1.016 3.667 1.00 0.00 20 ARG B CA 6
ATOM 4637 C C . ARG A 1 20 ? 9.961 0.742 2.182 1.00 0.00 20 ARG B C 6
ATOM 4638 O O . ARG A 1 20 ? 11.086 0.755 1.681 1.00 0.00 20 ARG B O 6
ATOM 4659 N N . VAL A 1 21 ? 8.868 0.463 1.502 1.00 0.00 21 VAL B N 6
ATOM 4660 C CA . VAL A 1 21 ? 8.900 0.146 0.075 1.00 0.00 21 VAL B CA 6
ATOM 4661 C C . VAL A 1 21 ? 9.399 1.320 -0.765 1.00 0.00 21 VAL B C 6
ATOM 4662 O O . VAL A 1 21 ? 10.230 1.142 -1.656 1.00 0.00 21 VAL B O 6
ATOM 4675 N N . CYS A 1 22 ? 8.895 2.512 -0.495 1.00 0.00 22 CYS B N 6
ATOM 4676 C CA . CYS A 1 22 ? 9.297 3.687 -1.253 1.00 0.00 22 CYS B CA 6
ATOM 4677 C C . CYS A 1 22 ? 10.557 4.336 -0.680 1.00 0.00 22 CYS B C 6
ATOM 4678 O O . CYS A 1 22 ? 10.670 5.557 -0.607 1.00 0.00 22 CYS B O 6
ATOM 4685 N N . GLY A 1 23 ? 11.517 3.502 -0.308 1.00 0.00 23 GLY B N 6
ATOM 4686 C CA . GLY A 1 23 ? 12.781 3.988 0.216 1.00 0.00 23 GLY B CA 6
ATOM 4687 C C . GLY A 1 23 ? 12.722 4.456 1.657 1.00 0.00 23 GLY B C 6
ATOM 4688 O O . GLY A 1 23 ? 13.206 3.764 2.560 1.00 0.00 23 GLY B O 6
ATOM 4692 N N . GLY A 1 24 ? 12.154 5.633 1.875 1.00 0.00 24 GLY B N 6
ATOM 4693 C CA . GLY A 1 24 ? 12.068 6.177 3.218 1.00 0.00 24 GLY B CA 6
ATOM 4694 C C . GLY A 1 24 ? 12.505 7.633 3.296 1.00 0.00 24 GLY B C 6
ATOM 4695 O O . GLY A 1 24 ? 11.723 8.484 3.708 1.00 0.00 24 GLY B O 6
ATOM 4699 N N . PRO A 1 25 ? 13.764 7.955 2.908 1.00 0.00 25 PRO B N 6
ATOM 4700 C CA . PRO A 1 25 ? 14.284 9.333 2.946 1.00 0.00 25 PRO B CA 6
ATOM 4701 C C . PRO A 1 25 ? 13.487 10.284 2.057 1.00 0.00 25 PRO B C 6
ATOM 4702 O O . PRO A 1 25 ? 13.512 11.497 2.249 1.00 0.00 25 PRO B O 6
ATOM 4713 N N . ARG A 1 26 ? 12.779 9.712 1.095 1.00 0.00 26 ARG B N 6
ATOM 4714 C CA . ARG A 1 26 ? 11.953 10.464 0.170 1.00 0.00 26 ARG B CA 6
ATOM 4715 C C . ARG A 1 26 ? 11.030 9.513 -0.562 1.00 0.00 26 ARG B C 6
ATOM 4716 O O . ARG A 1 26 ? 11.438 8.408 -0.921 1.00 0.00 26 ARG B O 6
ATOM 4737 N N . TRP A 1 27 ? 9.799 9.948 -0.774 1.00 0.00 27 TRP B N 6
ATOM 4738 C CA . TRP A 1 27 ? 8.809 9.131 -1.466 1.00 0.00 27 TRP B CA 6
ATOM 4739 C C . TRP A 1 27 ? 7.512 9.882 -1.740 1.00 0.00 27 TRP B C 6
ATOM 4740 O O . TRP A 1 27 ? 6.679 9.417 -2.519 1.00 0.00 27 TRP B O 6
ATOM 4761 N N . SER A 1 28 ? 7.305 11.004 -1.080 1.00 0.00 28 SER B N 6
ATOM 4762 C CA . SER A 1 28 ? 6.070 11.727 -1.252 1.00 0.00 28 SER B CA 6
ATOM 4763 C C . SER A 1 28 ? 6.232 13.227 -1.023 1.00 0.00 28 SER B C 6
ATOM 4764 O O . SER A 1 28 ? 7.114 13.878 -1.588 1.00 0.00 28 SER B O 6
ATOM 4772 N N . THR A 1 29 ? 5.341 13.753 -0.209 1.00 0.00 29 THR B N 6
ATOM 4773 C CA . THR A 1 29 ? 5.294 15.158 0.128 1.00 0.00 29 THR B CA 6
ATOM 4774 C C . THR A 1 29 ? 6.042 15.391 1.434 1.00 0.00 29 THR B C 6
ATOM 4775 O O . THR A 1 29 ? 6.709 16.408 1.624 1.00 0.00 29 THR B O 6
ATOM 4786 N N . GLU A 1 30 ? 5.908 14.413 2.322 1.00 0.00 30 GLU B N 6
ATOM 4787 C CA . GLU A 1 30 ? 6.535 14.425 3.627 1.00 0.00 30 GLU B CA 6
ATOM 4788 C C . GLU A 1 30 ? 8.046 14.359 3.483 1.00 0.00 30 GLU B C 6
ATOM 4789 O O . GLU A 1 30 ? 8.791 14.924 4.284 1.00 0.00 30 GLU B O 6
ATOM 4801 N N . ALA A 1 31 ? 8.478 13.660 2.447 1.00 0.00 31 ALA B N 6
ATOM 4802 C CA . ALA A 1 31 ? 9.883 13.492 2.151 1.00 0.00 31 ALA B CA 6
ATOM 4803 C C . ALA A 1 31 ? 10.050 13.229 0.666 1.00 0.00 31 ALA B C 6
ATOM 4804 O O . ALA A 1 31 ? 9.299 12.382 0.135 1.00 0.00 31 ALA B O 6
ATOM 4812 N N . ALA B 2 1 ? -0.333 1.414 -8.125 1.00 0.00 1 ALA A N 6
ATOM 4813 C CA . ALA B 2 1 ? -0.838 1.347 -9.513 1.00 0.00 1 ALA A CA 6
ATOM 4814 C C . ALA B 2 1 ? -2.097 2.194 -9.646 1.00 0.00 1 ALA A C 6
ATOM 4815 O O . ALA B 2 1 ? -2.217 3.227 -8.990 1.00 0.00 1 ALA A O 6
ATOM 4824 N N . ALA B 2 2 ? -3.036 1.757 -10.478 1.00 0.00 2 ALA A N 6
ATOM 4825 C CA . ALA B 2 2 ? -4.281 2.487 -10.666 1.00 0.00 2 ALA A CA 6
ATOM 4826 C C . ALA B 2 2 ? -5.181 2.323 -9.448 1.00 0.00 2 ALA A C 6
ATOM 4827 O O . ALA B 2 2 ? -5.478 1.200 -9.041 1.00 0.00 2 ALA A O 6
ATOM 4834 N N . ALA B 2 3 ? -5.607 3.442 -8.876 1.00 0.00 3 ALA A N 6
ATOM 4835 C CA . ALA B 2 3 ? -6.464 3.439 -7.709 1.00 0.00 3 ALA A CA 6
ATOM 4836 C C . ALA B 2 3 ? -6.903 4.856 -7.387 1.00 0.00 3 ALA A C 6
ATOM 4837 O O . ALA B 2 3 ? -6.077 5.759 -7.264 1.00 0.00 3 ALA A O 6
ATOM 4844 N N . THR B 2 4 ? -8.203 5.036 -7.252 1.00 0.00 4 THR A N 6
ATOM 4845 C CA . THR B 2 4 ? -8.781 6.336 -6.932 1.00 0.00 4 THR A CA 6
ATOM 4846 C C . THR B 2 4 ? -8.341 6.799 -5.549 1.00 0.00 4 THR A C 6
ATOM 4847 O O . THR B 2 4 ? -8.249 7.994 -5.270 1.00 0.00 4 THR A O 6
ATOM 4858 N N . ASN B 2 5 ? -8.053 5.831 -4.698 1.00 0.00 5 ASN A N 6
ATOM 4859 C CA . ASN B 2 5 ? -7.597 6.091 -3.346 1.00 0.00 5 ASN A CA 6
ATOM 4860 C C . ASN B 2 5 ? -6.726 4.933 -2.893 1.00 0.00 5 ASN A C 6
ATOM 4861 O O . ASN B 2 5 ? -7.214 3.836 -2.619 1.00 0.00 5 ASN A O 6
ATOM 4872 N N . PRO B 2 6 ? -5.417 5.171 -2.846 1.00 0.00 6 PRO A N 6
ATOM 4873 C CA . PRO B 2 6 ? -4.422 4.166 -2.464 1.00 0.00 6 PRO A CA 6
ATOM 4874 C C . PRO B 2 6 ? -4.653 3.582 -1.077 1.00 0.00 6 PRO A C 6
ATOM 4875 O O . PRO B 2 6 ? -4.639 2.368 -0.911 1.00 0.00 6 PRO A O 6
ATOM 4886 N N . ALA B 2 7 ? -4.867 4.442 -0.086 1.00 0.00 7 ALA A N 6
ATOM 4887 C CA . ALA B 2 7 ? -5.100 3.985 1.283 1.00 0.00 7 ALA A CA 6
ATOM 4888 C C . ALA B 2 7 ? -6.284 3.028 1.334 1.00 0.00 7 ALA A C 6
ATOM 4889 O O . ALA B 2 7 ? -6.231 1.978 1.975 1.00 0.00 7 ALA A O 6
ATOM 4896 N N . ARG B 2 8 ? -7.345 3.399 0.636 1.00 0.00 8 ARG A N 6
ATOM 4897 C CA . ARG B 2 8 ? -8.549 2.591 0.569 1.00 0.00 8 ARG A CA 6
ATOM 4898 C C . ARG B 2 8 ? -8.297 1.295 -0.189 1.00 0.00 8 ARG A C 6
ATOM 4899 O O . ARG B 2 8 ? -8.624 0.214 0.296 1.00 0.00 8 ARG A O 6
ATOM 4920 N N . TYR B 2 9 ? -7.708 1.418 -1.371 1.00 0.00 9 TYR A N 6
ATOM 4921 C CA . TYR B 2 9 ? -7.394 0.264 -2.211 1.00 0.00 9 TYR A CA 6
ATOM 4922 C C . TYR B 2 9 ? -6.502 -0.723 -1.464 1.00 0.00 9 TYR A C 6
ATOM 4923 O O . TYR B 2 9 ? -6.775 -1.923 -1.434 1.00 0.00 9 TYR A O 6
ATOM 4941 N N . CYS B 2 10 ? -5.442 -0.202 -0.869 1.00 0.00 10 CYS A N 6
ATOM 4942 C CA . CYS B 2 10 ? -4.494 -1.013 -0.125 1.00 0.00 10 CYS A CA 6
ATOM 4943 C C . CYS B 2 10 ? -5.144 -1.705 1.067 1.00 0.00 10 CYS A C 6
ATOM 4944 O O . CYS B 2 10 ? -4.819 -2.846 1.373 1.00 0.00 10 CYS A O 6
ATOM 4951 N N . CYS B 2 11 ? -6.044 -1.016 1.745 1.00 0.00 11 CYS A N 6
ATOM 4952 C CA . CYS B 2 11 ? -6.712 -1.585 2.908 1.00 0.00 11 CYS A CA 6
ATOM 4953 C C . CYS B 2 11 ? -7.759 -2.620 2.506 1.00 0.00 11 CYS A C 6
ATOM 4954 O O . CYS B 2 11 ? -7.695 -3.784 2.908 1.00 0.00 11 CYS A O 6
ATOM 4961 N N . LEU B 2 12 ? -8.729 -2.176 1.729 1.00 0.00 12 LEU A N 6
ATOM 4962 C CA . LEU B 2 12 ? -9.823 -3.037 1.285 1.00 0.00 12 LEU A CA 6
ATOM 4963 C C . LEU B 2 12 ? -9.340 -4.209 0.435 1.00 0.00 12 LEU A C 6
ATOM 4964 O O . LEU B 2 12 ? -9.612 -5.368 0.757 1.00 0.00 12 LEU A O 6
ATOM 4980 N N . SER B 2 13 ? -8.639 -3.920 -0.647 1.00 0.00 13 SER A N 6
ATOM 4981 C CA . SER B 2 13 ? -8.152 -4.969 -1.525 1.00 0.00 13 SER A CA 6
ATOM 4982 C C . SER B 2 13 ? -6.754 -5.422 -1.118 1.00 0.00 13 SER A C 6
ATOM 4983 O O . SER B 2 13 ? -6.533 -6.596 -0.806 1.00 0.00 13 SER A O 6
ATOM 4991 N N . GLY B 2 14 ? -5.821 -4.487 -1.124 1.00 0.00 14 GLY A N 6
ATOM 4992 C CA . GLY B 2 14 ? -4.453 -4.791 -0.768 1.00 0.00 14 GLY A CA 6
ATOM 4993 C C . GLY B 2 14 ? -3.508 -4.404 -1.881 1.00 0.00 14 GLY A C 6
ATOM 4994 O O . GLY B 2 14 ? -3.852 -4.523 -3.054 1.00 0.00 14 GLY A O 6
ATOM 4998 N N . CYS B 2 15 ? -2.324 -3.936 -1.531 1.00 0.00 15 CYS A N 6
ATOM 4999 C CA . CYS B 2 15 ? -1.349 -3.533 -2.536 1.00 0.00 15 CYS A CA 6
ATOM 5000 C C . CYS B 2 15 ? 0.008 -4.164 -2.256 1.00 0.00 15 CYS A C 6
ATOM 5001 O O . CYS B 2 15 ? 0.321 -4.519 -1.120 1.00 0.00 15 CYS A O 6
ATOM 5008 N N . THR B 2 16 ? 0.793 -4.340 -3.309 1.00 0.00 16 THR A N 6
ATOM 5009 C CA . THR B 2 16 ? 2.102 -4.955 -3.189 1.00 0.00 16 THR A CA 6
ATOM 5010 C C . THR B 2 16 ? 3.206 -3.908 -3.346 1.00 0.00 16 THR A C 6
ATOM 5011 O O . THR B 2 16 ? 2.924 -2.718 -3.489 1.00 0.00 16 THR A O 6
ATOM 5022 N N . GLN B 2 17 ? 4.455 -4.359 -3.320 1.00 0.00 17 GLN A N 6
ATOM 5023 C CA . GLN B 2 17 ? 5.610 -3.477 -3.452 1.00 0.00 17 GLN A CA 6
ATOM 5024 C C . GLN B 2 17 ? 5.583 -2.708 -4.765 1.00 0.00 17 GLN A C 6
ATOM 5025 O O . GLN B 2 17 ? 5.685 -1.487 -4.775 1.00 0.00 17 GLN A O 6
ATOM 5039 N N . GLN B 2 18 ? 5.446 -3.430 -5.867 1.00 0.00 18 GLN A N 6
ATOM 5040 C CA . GLN B 2 18 ? 5.411 -2.807 -7.186 1.00 0.00 18 GLN A CA 6
ATOM 5041 C C . GLN B 2 18 ? 4.236 -1.844 -7.288 1.00 0.00 18 GLN A C 6
ATOM 5042 O O . GLN B 2 18 ? 4.339 -0.763 -7.878 1.00 0.00 18 GLN A O 6
ATOM 5056 N N . ASP B 2 19 ? 3.125 -2.247 -6.694 1.00 0.00 19 ASP A N 6
ATOM 5057 C CA . ASP B 2 19 ? 1.917 -1.437 -6.688 1.00 0.00 19 ASP A CA 6
ATOM 5058 C C . ASP B 2 19 ? 2.180 -0.121 -5.961 1.00 0.00 19 ASP A C 6
ATOM 5059 O O . ASP B 2 19 ? 1.756 0.941 -6.410 1.00 0.00 19 ASP A O 6
ATOM 5068 N N . LEU B 2 20 ? 2.903 -0.199 -4.848 1.00 0.00 20 LEU A N 6
ATOM 5069 C CA . LEU B 2 20 ? 3.241 0.987 -4.070 1.00 0.00 20 LEU A CA 6
ATOM 5070 C C . LEU B 2 20 ? 4.294 1.823 -4.780 1.00 0.00 20 LEU A C 6
ATOM 5071 O O . LEU B 2 20 ? 4.215 3.049 -4.798 1.00 0.00 20 LEU A O 6
ATOM 5087 N N . LEU B 2 21 ? 5.281 1.150 -5.356 1.00 0.00 21 LEU A N 6
ATOM 5088 C CA . LEU B 2 21 ? 6.365 1.818 -6.062 1.00 0.00 21 LEU A CA 6
ATOM 5089 C C . LEU B 2 21 ? 5.821 2.716 -7.169 1.00 0.00 21 LEU A C 6
ATOM 5090 O O . LEU B 2 21 ? 6.236 3.864 -7.303 1.00 0.00 21 LEU A O 6
ATOM 5106 N N . THR B 2 22 ? 4.879 2.188 -7.948 1.00 0.00 22 THR A N 6
ATOM 5107 C CA . THR B 2 22 ? 4.273 2.945 -9.043 1.00 0.00 22 THR A CA 6
ATOM 5108 C C . THR B 2 22 ? 3.486 4.161 -8.545 1.00 0.00 22 THR A C 6
ATOM 5109 O O . THR B 2 22 ? 3.072 5.008 -9.335 1.00 0.00 22 THR A O 6
ATOM 5120 N N . LEU B 2 23 ? 3.291 4.240 -7.239 1.00 0.00 23 LEU A N 6
ATOM 5121 C CA . LEU B 2 23 ? 2.570 5.350 -6.632 1.00 0.00 23 LEU A CA 6
ATOM 5122 C C . LEU B 2 23 ? 3.535 6.414 -6.118 1.00 0.00 23 LEU A C 6
ATOM 5123 O O . LEU B 2 23 ? 3.147 7.564 -5.907 1.00 0.00 23 LEU A O 6
ATOM 5139 N N . CYS B 2 24 ? 4.785 6.027 -5.896 1.00 0.00 24 CYS A N 6
ATOM 5140 C CA . CYS B 2 24 ? 5.779 6.960 -5.385 1.00 0.00 24 CYS A CA 6
ATOM 5141 C C . CYS B 2 24 ? 6.663 7.516 -6.499 1.00 0.00 24 CYS A C 6
ATOM 5142 O O . CYS B 2 24 ? 7.173 6.774 -7.338 1.00 0.00 24 CYS A O 6
ATOM 5149 N N . PRO B 2 25 ? 6.862 8.841 -6.504 1.00 0.00 25 PRO A N 6
ATOM 5150 C CA . PRO B 2 25 ? 7.688 9.525 -7.482 1.00 0.00 25 PRO A CA 6
ATOM 5151 C C . PRO B 2 25 ? 9.127 9.681 -7.003 1.00 0.00 25 PRO A C 6
ATOM 5152 O O . PRO B 2 25 ? 9.583 8.957 -6.117 1.00 0.00 25 PRO A O 6
ATOM 5163 N N . TYR B 2 26 ? 9.825 10.640 -7.583 1.00 0.00 26 TYR A N 6
ATOM 5164 C CA . TYR B 2 26 ? 11.206 10.918 -7.217 1.00 0.00 26 TYR A CA 6
ATOM 5165 C C . TYR B 2 26 ? 11.364 12.398 -6.910 1.00 0.00 26 TYR A C 6
ATOM 5166 O O . TYR B 2 26 ? 12.414 12.787 -6.362 1.00 0.00 26 TYR A O 6
ATOM 5185 N N . PRO A 1 1 ? 8.516 -6.693 -8.748 1.00 0.00 1 PRO B N 7
ATOM 5186 C CA . PRO A 1 1 ? 8.596 -7.315 -10.089 1.00 0.00 1 PRO B CA 7
ATOM 5187 C C . PRO A 1 1 ? 8.479 -8.835 -10.000 1.00 0.00 1 PRO B C 7
ATOM 5188 O O . PRO A 1 1 ? 9.403 -9.559 -10.366 1.00 0.00 1 PRO B O 7
ATOM 5201 N N . THR A 1 2 ? 7.349 -9.308 -9.495 1.00 0.00 2 THR B N 7
ATOM 5202 C CA . THR A 1 2 ? 7.108 -10.734 -9.334 1.00 0.00 2 THR B CA 7
ATOM 5203 C C . THR A 1 2 ? 5.671 -10.916 -8.827 1.00 0.00 2 THR B C 7
ATOM 5204 O O . THR A 1 2 ? 5.047 -9.920 -8.459 1.00 0.00 2 THR B O 7
ATOM 5215 N N . PRO A 1 3 ? 5.105 -12.148 -8.825 1.00 0.00 3 PRO B N 7
ATOM 5216 C CA . PRO A 1 3 ? 3.727 -12.391 -8.356 1.00 0.00 3 PRO B CA 7
ATOM 5217 C C . PRO A 1 3 ? 3.582 -12.171 -6.849 1.00 0.00 3 PRO B C 7
ATOM 5218 O O . PRO A 1 3 ? 3.326 -13.097 -6.078 1.00 0.00 3 PRO B O 7
ATOM 5229 N N . GLU A 1 4 ? 3.776 -10.929 -6.461 1.00 0.00 4 GLU B N 7
ATOM 5230 C CA . GLU A 1 4 ? 3.707 -10.498 -5.074 1.00 0.00 4 GLU B CA 7
ATOM 5231 C C . GLU A 1 4 ? 2.286 -10.616 -4.530 1.00 0.00 4 GLU B C 7
ATOM 5232 O O . GLU A 1 4 ? 1.311 -10.392 -5.249 1.00 0.00 4 GLU B O 7
ATOM 5244 N N . MET A 1 5 ? 2.178 -10.948 -3.253 1.00 0.00 5 MET B N 7
ATOM 5245 C CA . MET A 1 5 ? 0.889 -11.067 -2.605 1.00 0.00 5 MET B CA 7
ATOM 5246 C C . MET A 1 5 ? 0.363 -9.678 -2.277 1.00 0.00 5 MET B C 7
ATOM 5247 O O . MET A 1 5 ? 1.108 -8.824 -1.799 1.00 0.00 5 MET B O 7
ATOM 5261 N N . ARG A 1 6 ? -0.912 -9.459 -2.540 1.00 0.00 6 ARG B N 7
ATOM 5262 C CA . ARG A 1 6 ? -1.531 -8.169 -2.265 1.00 0.00 6 ARG B CA 7
ATOM 5263 C C . ARG A 1 6 ? -1.543 -7.912 -0.759 1.00 0.00 6 ARG B C 7
ATOM 5264 O O . ARG A 1 6 ? -2.271 -8.574 -0.011 1.00 0.00 6 ARG B O 7
ATOM 5285 N N . GLU A 1 7 ? -0.742 -6.958 -0.317 1.00 0.00 7 GLU B N 7
ATOM 5286 C CA . GLU A 1 7 ? -0.674 -6.626 1.088 1.00 0.00 7 GLU B CA 7
ATOM 5287 C C . GLU A 1 7 ? -1.788 -5.660 1.433 1.00 0.00 7 GLU B C 7
ATOM 5288 O O . GLU A 1 7 ? -2.033 -4.690 0.729 1.00 0.00 7 GLU B O 7
ATOM 5300 N N . LYS A 1 8 ? -2.468 -5.952 2.512 1.00 0.00 8 LYS B N 7
ATOM 5301 C CA . LYS A 1 8 ? -3.573 -5.137 2.965 1.00 0.00 8 LYS B CA 7
ATOM 5302 C C . LYS A 1 8 ? -3.040 -3.956 3.770 1.00 0.00 8 LYS B C 7
ATOM 5303 O O . LYS A 1 8 ? -2.911 -4.027 4.999 1.00 0.00 8 LYS B O 7
ATOM 5322 N N . LEU A 1 9 ? -2.702 -2.886 3.064 1.00 0.00 9 LEU B N 7
ATOM 5323 C CA . LEU A 1 9 ? -2.149 -1.683 3.676 1.00 0.00 9 LEU B CA 7
ATOM 5324 C C . LEU A 1 9 ? -3.201 -0.854 4.414 1.00 0.00 9 LEU B C 7
ATOM 5325 O O . LEU A 1 9 ? -3.347 0.340 4.167 1.00 0.00 9 LEU B O 7
ATOM 5341 N N . CYS A 1 10 ? -3.912 -1.484 5.333 1.00 0.00 10 CYS B N 7
ATOM 5342 C CA . CYS A 1 10 ? -4.923 -0.794 6.118 1.00 0.00 10 CYS B CA 7
ATOM 5343 C C . CYS A 1 10 ? -4.270 0.158 7.118 1.00 0.00 10 CYS B C 7
ATOM 5344 O O . CYS A 1 10 ? -3.505 -0.275 7.990 1.00 0.00 10 CYS B O 7
ATOM 5351 N N . GLY A 1 11 ? -4.582 1.446 6.992 1.00 0.00 11 GLY B N 7
ATOM 5352 C CA . GLY A 1 11 ? -4.042 2.455 7.891 1.00 0.00 11 GLY B CA 7
ATOM 5353 C C . GLY A 1 11 ? -2.527 2.433 7.989 1.00 0.00 11 GLY B C 7
ATOM 5354 O O . GLY A 1 11 ? -1.827 2.679 7.007 1.00 0.00 11 GLY B O 7
ATOM 5358 N N . HIS A 1 12 ? -2.032 2.140 9.191 1.00 0.00 12 HIS B N 7
ATOM 5359 C CA . HIS A 1 12 ? -0.595 2.082 9.469 1.00 0.00 12 HIS B CA 7
ATOM 5360 C C . HIS A 1 12 ? 0.141 1.199 8.472 1.00 0.00 12 HIS B C 7
ATOM 5361 O O . HIS A 1 12 ? 1.288 1.468 8.138 1.00 0.00 12 HIS B O 7
ATOM 5376 N N . HIS A 1 13 ? -0.503 0.143 8.011 1.00 0.00 13 HIS B N 7
ATOM 5377 C CA . HIS A 1 13 ? 0.138 -0.758 7.065 1.00 0.00 13 HIS B CA 7
ATOM 5378 C C . HIS A 1 13 ? 0.633 0.012 5.847 1.00 0.00 13 HIS B C 7
ATOM 5379 O O . HIS A 1 13 ? 1.764 -0.188 5.410 1.00 0.00 13 HIS B O 7
ATOM 5394 N N . PHE A 1 14 ? -0.203 0.906 5.330 1.00 0.00 14 PHE B N 7
ATOM 5395 C CA . PHE A 1 14 ? 0.163 1.723 4.177 1.00 0.00 14 PHE B CA 7
ATOM 5396 C C . PHE A 1 14 ? 1.351 2.613 4.518 1.00 0.00 14 PHE B C 7
ATOM 5397 O O . PHE A 1 14 ? 2.325 2.679 3.769 1.00 0.00 14 PHE B O 7
ATOM 5414 N N . VAL A 1 15 ? 1.258 3.281 5.663 1.00 0.00 15 VAL B N 7
ATOM 5415 C CA . VAL A 1 15 ? 2.316 4.170 6.137 1.00 0.00 15 VAL B CA 7
ATOM 5416 C C . VAL A 1 15 ? 3.642 3.424 6.242 1.00 0.00 15 VAL B C 7
ATOM 5417 O O . VAL A 1 15 ? 4.670 3.870 5.739 1.00 0.00 15 VAL B O 7
ATOM 5430 N N . ARG A 1 16 ? 3.591 2.284 6.911 1.00 0.00 16 ARG B N 7
ATOM 5431 C CA . ARG A 1 16 ? 4.757 1.443 7.126 1.00 0.00 16 ARG B CA 7
ATOM 5432 C C . ARG A 1 16 ? 5.363 0.952 5.808 1.00 0.00 16 ARG B C 7
ATOM 5433 O O . ARG A 1 16 ? 6.582 0.993 5.624 1.00 0.00 16 ARG B O 7
ATOM 5454 N N . ALA A 1 17 ? 4.517 0.497 4.896 1.00 0.00 17 ALA B N 7
ATOM 5455 C CA . ALA A 1 17 ? 4.988 0.003 3.612 1.00 0.00 17 ALA B CA 7
ATOM 5456 C C . ALA A 1 17 ? 5.602 1.115 2.778 1.00 0.00 17 ALA B C 7
ATOM 5457 O O . ALA A 1 17 ? 6.657 0.939 2.176 1.00 0.00 17 ALA B O 7
ATOM 5464 N N . LEU A 1 18 ? 4.930 2.253 2.745 1.00 0.00 18 LEU B N 7
ATOM 5465 C CA . LEU A 1 18 ? 5.393 3.399 1.975 1.00 0.00 18 LEU B CA 7
ATOM 5466 C C . LEU A 1 18 ? 6.758 3.887 2.458 1.00 0.00 18 LEU B C 7
ATOM 5467 O O . LEU A 1 18 ? 7.679 4.051 1.658 1.00 0.00 18 LEU B O 7
ATOM 5483 N N . VAL A 1 19 ? 6.882 4.119 3.764 1.00 0.00 19 VAL B N 7
ATOM 5484 C CA . VAL A 1 19 ? 8.139 4.600 4.336 1.00 0.00 19 VAL B CA 7
ATOM 5485 C C . VAL A 1 19 ? 9.266 3.577 4.179 1.00 0.00 19 VAL B C 7
ATOM 5486 O O . VAL A 1 19 ? 10.428 3.948 4.019 1.00 0.00 19 VAL B O 7
ATOM 5499 N N . ARG A 1 20 ? 8.932 2.291 4.243 1.00 0.00 20 ARG B N 7
ATOM 5500 C CA . ARG A 1 20 ? 9.945 1.251 4.117 1.00 0.00 20 ARG B CA 7
ATOM 5501 C C . ARG A 1 20 ? 10.378 1.033 2.669 1.00 0.00 20 ARG B C 7
ATOM 5502 O O . ARG A 1 20 ? 11.569 1.034 2.368 1.00 0.00 20 ARG B O 7
ATOM 5523 N N . VAL A 1 21 ? 9.413 0.821 1.787 1.00 0.00 21 VAL B N 7
ATOM 5524 C CA . VAL A 1 21 ? 9.704 0.568 0.376 1.00 0.00 21 VAL B CA 7
ATOM 5525 C C . VAL A 1 21 ? 10.206 1.817 -0.350 1.00 0.00 21 VAL B C 7
ATOM 5526 O O . VAL A 1 21 ? 11.254 1.789 -0.993 1.00 0.00 21 VAL B O 7
ATOM 5539 N N . CYS A 1 22 ? 9.463 2.908 -0.253 1.00 0.00 22 CYS B N 7
ATOM 5540 C CA . CYS A 1 22 ? 9.847 4.144 -0.920 1.00 0.00 22 CYS B CA 7
ATOM 5541 C C . CYS A 1 22 ? 10.558 5.086 0.033 1.00 0.00 22 CYS B C 7
ATOM 5542 O O . CYS A 1 22 ? 10.241 6.269 0.099 1.00 0.00 22 CYS B O 7
ATOM 5549 N N . GLY A 1 23 ? 11.518 4.563 0.769 1.00 0.00 23 GLY B N 7
ATOM 5550 C CA . GLY A 1 23 ? 12.246 5.392 1.701 1.00 0.00 23 GLY B CA 7
ATOM 5551 C C . GLY A 1 23 ? 13.422 4.680 2.323 1.00 0.00 23 GLY B C 7
ATOM 5552 O O . GLY A 1 23 ? 14.474 5.282 2.538 1.00 0.00 23 GLY B O 7
ATOM 5556 N N . GLY A 1 24 ? 13.246 3.404 2.631 1.00 0.00 24 GLY B N 7
ATOM 5557 C CA . GLY A 1 24 ? 14.312 2.650 3.251 1.00 0.00 24 GLY B CA 7
ATOM 5558 C C . GLY A 1 24 ? 14.470 3.044 4.703 1.00 0.00 24 GLY B C 7
ATOM 5559 O O . GLY A 1 24 ? 13.567 2.806 5.506 1.00 0.00 24 GLY B O 7
ATOM 5563 N N . PRO A 1 25 ? 15.601 3.661 5.074 1.00 0.00 25 PRO B N 7
ATOM 5564 C CA . PRO A 1 25 ? 15.851 4.097 6.450 1.00 0.00 25 PRO B CA 7
ATOM 5565 C C . PRO A 1 25 ? 14.812 5.112 6.934 1.00 0.00 25 PRO B C 7
ATOM 5566 O O . PRO A 1 25 ? 14.376 5.064 8.084 1.00 0.00 25 PRO B O 7
ATOM 5577 N N . ARG A 1 26 ? 14.407 6.022 6.048 1.00 0.00 26 ARG B N 7
ATOM 5578 C CA . ARG A 1 26 ? 13.420 7.037 6.377 1.00 0.00 26 ARG B CA 7
ATOM 5579 C C . ARG A 1 26 ? 12.676 7.479 5.158 1.00 0.00 26 ARG B C 7
ATOM 5580 O O . ARG A 1 26 ? 13.188 7.441 4.043 1.00 0.00 26 ARG B O 7
ATOM 5601 N N . TRP A 1 27 ? 11.498 7.982 5.409 1.00 0.00 27 TRP B N 7
ATOM 5602 C CA . TRP A 1 27 ? 10.670 8.537 4.377 1.00 0.00 27 TRP B CA 7
ATOM 5603 C C . TRP A 1 27 ? 11.073 10.004 4.208 1.00 0.00 27 TRP B C 7
ATOM 5604 O O . TRP A 1 27 ? 10.245 10.904 4.277 1.00 0.00 27 TRP B O 7
ATOM 5625 N N . SER A 1 28 ? 12.375 10.208 4.022 1.00 0.00 28 SER B N 7
ATOM 5626 C CA . SER A 1 28 ? 12.989 11.532 3.875 1.00 0.00 28 SER B CA 7
ATOM 5627 C C . SER A 1 28 ? 12.478 12.317 2.662 1.00 0.00 28 SER B C 7
ATOM 5628 O O . SER A 1 28 ? 13.238 12.642 1.751 1.00 0.00 28 SER B O 7
ATOM 5636 N N . THR A 1 29 ? 11.197 12.627 2.686 1.00 0.00 29 THR B N 7
ATOM 5637 C CA . THR A 1 29 ? 10.518 13.381 1.643 1.00 0.00 29 THR B CA 7
ATOM 5638 C C . THR A 1 29 ? 9.134 13.760 2.153 1.00 0.00 29 THR B C 7
ATOM 5639 O O . THR A 1 29 ? 8.634 14.856 1.905 1.00 0.00 29 THR B O 7
ATOM 5650 N N . GLU A 1 30 ? 8.528 12.823 2.870 1.00 0.00 30 GLU B N 7
ATOM 5651 C CA . GLU A 1 30 ? 7.197 13.006 3.424 1.00 0.00 30 GLU B CA 7
ATOM 5652 C C . GLU A 1 30 ? 7.197 12.762 4.936 1.00 0.00 30 GLU B C 7
ATOM 5653 O O . GLU A 1 30 ? 6.415 13.361 5.674 1.00 0.00 30 GLU B O 7
ATOM 5665 N N . ALA A 1 31 ? 8.076 11.874 5.383 1.00 0.00 31 ALA B N 7
ATOM 5666 C CA . ALA A 1 31 ? 8.183 11.529 6.793 1.00 0.00 31 ALA B CA 7
ATOM 5667 C C . ALA A 1 31 ? 9.641 11.278 7.191 1.00 0.00 31 ALA B C 7
ATOM 5668 O O . ALA A 1 31 ? 10.381 12.261 7.414 1.00 0.00 31 ALA B O 7
ATOM 5676 N N . ALA B 2 1 ? -3.019 0.109 -8.019 1.00 0.00 1 ALA A N 7
ATOM 5677 C CA . ALA B 2 1 ? -3.236 1.572 -8.052 1.00 0.00 1 ALA A CA 7
ATOM 5678 C C . ALA B 2 1 ? -4.687 1.883 -8.389 1.00 0.00 1 ALA A C 7
ATOM 5679 O O . ALA B 2 1 ? -5.312 1.165 -9.167 1.00 0.00 1 ALA A O 7
ATOM 5688 N N . ALA B 2 2 ? -5.220 2.949 -7.801 1.00 0.00 2 ALA A N 7
ATOM 5689 C CA . ALA B 2 2 ? -6.600 3.350 -8.041 1.00 0.00 2 ALA A CA 7
ATOM 5690 C C . ALA B 2 2 ? -6.776 4.836 -7.758 1.00 0.00 2 ALA A C 7
ATOM 5691 O O . ALA B 2 2 ? -6.318 5.336 -6.730 1.00 0.00 2 ALA A O 7
ATOM 5698 N N . ALA B 2 3 ? -7.431 5.533 -8.677 1.00 0.00 3 ALA A N 7
ATOM 5699 C CA . ALA B 2 3 ? -7.667 6.965 -8.541 1.00 0.00 3 ALA A CA 7
ATOM 5700 C C . ALA B 2 3 ? -8.889 7.248 -7.671 1.00 0.00 3 ALA A C 7
ATOM 5701 O O . ALA B 2 3 ? -9.852 7.871 -8.114 1.00 0.00 3 ALA A O 7
ATOM 5708 N N . THR B 2 4 ? -8.837 6.783 -6.434 1.00 0.00 4 THR A N 7
ATOM 5709 C CA . THR B 2 4 ? -9.929 6.979 -5.492 1.00 0.00 4 THR A CA 7
ATOM 5710 C C . THR B 2 4 ? -9.387 7.263 -4.100 1.00 0.00 4 THR A C 7
ATOM 5711 O O . THR B 2 4 ? -9.600 8.336 -3.535 1.00 0.00 4 THR A O 7
ATOM 5722 N N . ASN B 2 5 ? -8.672 6.291 -3.572 1.00 0.00 5 ASN A N 7
ATOM 5723 C CA . ASN B 2 5 ? -8.060 6.390 -2.255 1.00 0.00 5 ASN A CA 7
ATOM 5724 C C . ASN B 2 5 ? -7.132 5.205 -2.047 1.00 0.00 5 ASN A C 7
ATOM 5725 O O . ASN B 2 5 ? -7.577 4.069 -1.919 1.00 0.00 5 ASN A O 7
ATOM 5736 N N . PRO B 2 6 ? -5.826 5.470 -2.038 1.00 0.00 6 PRO A N 7
ATOM 5737 C CA . PRO B 2 6 ? -4.798 4.437 -1.876 1.00 0.00 6 PRO A CA 7
ATOM 5738 C C . PRO B 2 6 ? -4.898 3.685 -0.554 1.00 0.00 6 PRO A C 7
ATOM 5739 O O . PRO B 2 6 ? -4.833 2.458 -0.533 1.00 0.00 6 PRO A O 7
ATOM 5750 N N . ALA B 2 7 ? -5.056 4.418 0.541 1.00 0.00 7 ALA A N 7
ATOM 5751 C CA . ALA B 2 7 ? -5.158 3.804 1.862 1.00 0.00 7 ALA A CA 7
ATOM 5752 C C . ALA B 2 7 ? -6.332 2.833 1.922 1.00 0.00 7 ALA A C 7
ATOM 5753 O O . ALA B 2 7 ? -6.217 1.732 2.457 1.00 0.00 7 ALA A O 7
ATOM 5760 N N . ARG B 2 8 ? -7.458 3.249 1.364 1.00 0.00 8 ARG A N 7
ATOM 5761 C CA . ARG B 2 8 ? -8.657 2.425 1.345 1.00 0.00 8 ARG A CA 7
ATOM 5762 C C . ARG B 2 8 ? -8.529 1.275 0.352 1.00 0.00 8 ARG A C 7
ATOM 5763 O O . ARG B 2 8 ? -8.895 0.140 0.659 1.00 0.00 8 ARG A O 7
ATOM 5784 N N . TYR B 2 9 ? -8.010 1.576 -0.831 1.00 0.00 9 TYR A N 7
ATOM 5785 C CA . TYR B 2 9 ? -7.836 0.574 -1.877 1.00 0.00 9 TYR A CA 7
ATOM 5786 C C . TYR B 2 9 ? -6.867 -0.518 -1.436 1.00 0.00 9 TYR A C 7
ATOM 5787 O O . TYR B 2 9 ? -7.172 -1.708 -1.522 1.00 0.00 9 TYR A O 7
ATOM 5805 N N . CYS B 2 10 ? -5.701 -0.102 -0.965 1.00 0.00 10 CYS A N 7
ATOM 5806 C CA . CYS B 2 10 ? -4.673 -1.029 -0.515 1.00 0.00 10 CYS A CA 7
ATOM 5807 C C . CYS B 2 10 ? -5.095 -1.778 0.742 1.00 0.00 10 CYS A C 7
ATOM 5808 O O . CYS B 2 10 ? -4.524 -2.810 1.071 1.00 0.00 10 CYS A O 7
ATOM 5815 N N . CYS B 2 11 ? -6.097 -1.269 1.435 1.00 0.00 11 CYS A N 7
ATOM 5816 C CA . CYS B 2 11 ? -6.589 -1.921 2.638 1.00 0.00 11 CYS A CA 7
ATOM 5817 C C . CYS B 2 11 ? -7.565 -3.029 2.277 1.00 0.00 11 CYS A C 7
ATOM 5818 O O . CYS B 2 11 ? -7.383 -4.187 2.649 1.00 0.00 11 CYS A O 7
ATOM 5825 N N . LEU B 2 12 ? -8.605 -2.642 1.561 1.00 0.00 12 LEU A N 7
ATOM 5826 C CA . LEU B 2 12 ? -9.655 -3.566 1.145 1.00 0.00 12 LEU A CA 7
ATOM 5827 C C . LEU B 2 12 ? -9.173 -4.567 0.095 1.00 0.00 12 LEU A C 7
ATOM 5828 O O . LEU B 2 12 ? -9.269 -5.776 0.289 1.00 0.00 12 LEU A O 7
ATOM 5844 N N . SER B 2 13 ? -8.683 -4.057 -1.024 1.00 0.00 13 SER A N 7
ATOM 5845 C CA . SER B 2 13 ? -8.216 -4.911 -2.110 1.00 0.00 13 SER A CA 7
ATOM 5846 C C . SER B 2 13 ? -6.775 -5.359 -1.887 1.00 0.00 13 SER A C 7
ATOM 5847 O O . SER B 2 13 ? -6.363 -6.427 -2.343 1.00 0.00 13 SER A O 7
ATOM 5855 N N . GLY B 2 14 ? -6.007 -4.524 -1.207 1.00 0.00 14 GLY A N 7
ATOM 5856 C CA . GLY B 2 14 ? -4.617 -4.834 -0.957 1.00 0.00 14 GLY A CA 7
ATOM 5857 C C . GLY B 2 14 ? -3.742 -4.446 -2.131 1.00 0.00 14 GLY A C 7
ATOM 5858 O O . GLY B 2 14 ? -4.204 -4.424 -3.273 1.00 0.00 14 GLY A O 7
ATOM 5862 N N . CYS B 2 15 ? -2.489 -4.122 -1.856 1.00 0.00 15 CYS A N 7
ATOM 5863 C CA . CYS B 2 15 ? -1.551 -3.713 -2.896 1.00 0.00 15 CYS A CA 7
ATOM 5864 C C . CYS B 2 15 ? -0.209 -4.406 -2.724 1.00 0.00 15 CYS A C 7
ATOM 5865 O O . CYS B 2 15 ? 0.255 -4.616 -1.605 1.00 0.00 15 CYS A O 7
ATOM 5872 N N . THR B 2 16 ? 0.415 -4.741 -3.839 1.00 0.00 16 THR A N 7
ATOM 5873 C CA . THR B 2 16 ? 1.717 -5.380 -3.822 1.00 0.00 16 THR A CA 7
ATOM 5874 C C . THR B 2 16 ? 2.790 -4.320 -3.615 1.00 0.00 16 THR A C 7
ATOM 5875 O O . THR B 2 16 ? 2.505 -3.125 -3.738 1.00 0.00 16 THR A O 7
ATOM 5886 N N . GLN B 2 17 ? 4.015 -4.734 -3.316 1.00 0.00 17 GLN A N 7
ATOM 5887 C CA . GLN B 2 17 ? 5.093 -3.776 -3.118 1.00 0.00 17 GLN A CA 7
ATOM 5888 C C . GLN B 2 17 ? 5.314 -2.996 -4.402 1.00 0.00 17 GLN A C 7
ATOM 5889 O O . GLN B 2 17 ? 5.564 -1.794 -4.383 1.00 0.00 17 GLN A O 7
ATOM 5903 N N . GLN B 2 18 ? 5.185 -3.700 -5.513 1.00 0.00 18 GLN A N 7
ATOM 5904 C CA . GLN B 2 18 ? 5.336 -3.100 -6.829 1.00 0.00 18 GLN A CA 7
ATOM 5905 C C . GLN B 2 18 ? 4.256 -2.058 -7.057 1.00 0.00 18 GLN A C 7
ATOM 5906 O O . GLN B 2 18 ? 4.526 -0.971 -7.561 1.00 0.00 18 GLN A O 7
ATOM 5920 N N . ASP B 2 19 ? 3.032 -2.401 -6.674 1.00 0.00 19 ASP A N 7
ATOM 5921 C CA . ASP B 2 19 ? 1.899 -1.493 -6.827 1.00 0.00 19 ASP A CA 7
ATOM 5922 C C . ASP B 2 19 ? 2.165 -0.214 -6.046 1.00 0.00 19 ASP A C 7
ATOM 5923 O O . ASP B 2 19 ? 1.953 0.890 -6.546 1.00 0.00 19 ASP A O 7
ATOM 5932 N N . LEU B 2 20 ? 2.665 -0.378 -4.826 1.00 0.00 20 LEU A N 7
ATOM 5933 C CA . LEU B 2 20 ? 2.996 0.755 -3.972 1.00 0.00 20 LEU A CA 7
ATOM 5934 C C . LEU B 2 20 ? 4.136 1.561 -4.580 1.00 0.00 20 LEU A C 7
ATOM 5935 O O . LEU B 2 20 ? 4.076 2.786 -4.651 1.00 0.00 20 LEU A O 7
ATOM 5951 N N . LEU B 2 21 ? 5.172 0.855 -5.024 1.00 0.00 21 LEU A N 7
ATOM 5952 C CA . LEU B 2 21 ? 6.337 1.487 -5.629 1.00 0.00 21 LEU A CA 7
ATOM 5953 C C . LEU B 2 21 ? 5.931 2.334 -6.831 1.00 0.00 21 LEU A C 7
ATOM 5954 O O . LEU B 2 21 ? 6.434 3.438 -7.022 1.00 0.00 21 LEU A O 7
ATOM 5970 N N . THR B 2 22 ? 5.010 1.809 -7.629 1.00 0.00 22 THR A N 7
ATOM 5971 C CA . THR B 2 22 ? 4.521 2.504 -8.815 1.00 0.00 22 THR A CA 7
ATOM 5972 C C . THR B 2 22 ? 3.824 3.815 -8.445 1.00 0.00 22 THR A C 7
ATOM 5973 O O . THR B 2 22 ? 3.751 4.745 -9.248 1.00 0.00 22 THR A O 7
ATOM 5984 N N . LEU B 2 23 ? 3.334 3.883 -7.220 1.00 0.00 23 LEU A N 7
ATOM 5985 C CA . LEU B 2 23 ? 2.660 5.078 -6.730 1.00 0.00 23 LEU A CA 7
ATOM 5986 C C . LEU B 2 23 ? 3.678 6.151 -6.360 1.00 0.00 23 LEU A C 7
ATOM 5987 O O . LEU B 2 23 ? 3.359 7.340 -6.323 1.00 0.00 23 LEU A O 7
ATOM 6003 N N . CYS B 2 24 ? 4.900 5.724 -6.075 1.00 0.00 24 CYS A N 7
ATOM 6004 C CA . CYS B 2 24 ? 5.959 6.644 -5.698 1.00 0.00 24 CYS A CA 7
ATOM 6005 C C . CYS B 2 24 ? 6.626 7.256 -6.930 1.00 0.00 24 CYS A C 7
ATOM 6006 O O . CYS B 2 24 ? 6.965 6.549 -7.878 1.00 0.00 24 CYS A O 7
ATOM 6013 N N . PRO B 2 25 ? 6.818 8.585 -6.933 1.00 0.00 25 PRO A N 7
ATOM 6014 C CA . PRO B 2 25 ? 7.440 9.296 -8.040 1.00 0.00 25 PRO A CA 7
ATOM 6015 C C . PRO B 2 25 ? 8.954 9.153 -8.040 1.00 0.00 25 PRO A C 7
ATOM 6016 O O . PRO B 2 25 ? 9.612 9.346 -7.014 1.00 0.00 25 PRO A O 7
ATOM 6027 N N . TYR B 2 26 ? 9.486 8.829 -9.200 1.00 0.00 26 TYR A N 7
ATOM 6028 C CA . TYR B 2 26 ? 10.919 8.662 -9.398 1.00 0.00 26 TYR A CA 7
ATOM 6029 C C . TYR B 2 26 ? 11.221 8.608 -10.887 1.00 0.00 26 TYR A C 7
ATOM 6030 O O . TYR B 2 26 ? 12.398 8.426 -11.255 1.00 0.00 26 TYR A O 7
ATOM 6049 N N . PRO A 1 1 ? 7.863 -17.089 -12.040 1.00 0.00 1 PRO B N 8
ATOM 6050 C CA . PRO A 1 1 ? 7.925 -15.651 -11.691 1.00 0.00 1 PRO B CA 8
ATOM 6051 C C . PRO A 1 1 ? 7.636 -15.462 -10.212 1.00 0.00 1 PRO B C 8
ATOM 6052 O O . PRO A 1 1 ? 6.845 -16.208 -9.638 1.00 0.00 1 PRO B O 8
ATOM 6065 N N . THR A 1 2 ? 8.289 -14.485 -9.603 1.00 0.00 2 THR B N 8
ATOM 6066 C CA . THR A 1 2 ? 8.109 -14.206 -8.188 1.00 0.00 2 THR B CA 8
ATOM 6067 C C . THR A 1 2 ? 6.739 -13.577 -7.931 1.00 0.00 2 THR B C 8
ATOM 6068 O O . THR A 1 2 ? 6.379 -12.587 -8.566 1.00 0.00 2 THR B O 8
ATOM 6079 N N . PRO A 1 3 ? 5.957 -14.149 -7.002 1.00 0.00 3 PRO B N 8
ATOM 6080 C CA . PRO A 1 3 ? 4.628 -13.634 -6.670 1.00 0.00 3 PRO B CA 8
ATOM 6081 C C . PRO A 1 3 ? 4.704 -12.310 -5.914 1.00 0.00 3 PRO B C 8
ATOM 6082 O O . PRO A 1 3 ? 5.509 -12.154 -4.993 1.00 0.00 3 PRO B O 8
ATOM 6093 N N . GLU A 1 4 ? 3.868 -11.360 -6.310 1.00 0.00 4 GLU B N 8
ATOM 6094 C CA . GLU A 1 4 ? 3.846 -10.055 -5.670 1.00 0.00 4 GLU B CA 8
ATOM 6095 C C . GLU A 1 4 ? 3.301 -10.148 -4.247 1.00 0.00 4 GLU B C 8
ATOM 6096 O O . GLU A 1 4 ? 2.272 -10.776 -3.997 1.00 0.00 4 GLU B O 8
ATOM 6108 N N . MET A 1 5 ? 4.005 -9.517 -3.318 1.00 0.00 5 MET B N 8
ATOM 6109 C CA . MET A 1 5 ? 3.613 -9.513 -1.915 1.00 0.00 5 MET B CA 8
ATOM 6110 C C . MET A 1 5 ? 2.497 -8.494 -1.669 1.00 0.00 5 MET B C 8
ATOM 6111 O O . MET A 1 5 ? 2.707 -7.465 -1.017 1.00 0.00 5 MET B O 8
ATOM 6125 N N . ARG A 1 6 ? 1.314 -8.769 -2.206 1.00 0.00 6 ARG B N 8
ATOM 6126 C CA . ARG A 1 6 ? 0.181 -7.873 -2.038 1.00 0.00 6 ARG B CA 8
ATOM 6127 C C . ARG A 1 6 ? -0.390 -8.027 -0.633 1.00 0.00 6 ARG B C 8
ATOM 6128 O O . ARG A 1 6 ? -0.821 -9.110 -0.243 1.00 0.00 6 ARG B O 8
ATOM 6149 N N . GLU A 1 7 ? -0.362 -6.943 0.129 1.00 0.00 7 GLU B N 8
ATOM 6150 C CA . GLU A 1 7 ? -0.841 -6.956 1.499 1.00 0.00 7 GLU B CA 8
ATOM 6151 C C . GLU A 1 7 ? -1.978 -5.961 1.684 1.00 0.00 7 GLU B C 8
ATOM 6152 O O . GLU A 1 7 ? -1.973 -4.881 1.086 1.00 0.00 7 GLU B O 8
ATOM 6164 N N . LYS A 1 8 ? -2.933 -6.319 2.530 1.00 0.00 8 LYS B N 8
ATOM 6165 C CA . LYS A 1 8 ? -4.052 -5.439 2.828 1.00 0.00 8 LYS B CA 8
ATOM 6166 C C . LYS A 1 8 ? -3.522 -4.295 3.680 1.00 0.00 8 LYS B C 8
ATOM 6167 O O . LYS A 1 8 ? -3.307 -4.444 4.889 1.00 0.00 8 LYS B O 8
ATOM 6186 N N . LEU A 1 9 ? -3.248 -3.180 3.029 1.00 0.00 9 LEU B N 8
ATOM 6187 C CA . LEU A 1 9 ? -2.665 -2.025 3.689 1.00 0.00 9 LEU B CA 8
ATOM 6188 C C . LEU A 1 9 ? -3.660 -1.209 4.500 1.00 0.00 9 LEU B C 8
ATOM 6189 O O . LEU A 1 9 ? -3.833 -0.013 4.274 1.00 0.00 9 LEU B O 8
ATOM 6205 N N . CYS A 1 10 ? -4.282 -1.847 5.470 1.00 0.00 10 CYS B N 8
ATOM 6206 C CA . CYS A 1 10 ? -5.215 -1.162 6.339 1.00 0.00 10 CYS B CA 8
ATOM 6207 C C . CYS A 1 10 ? -4.449 -0.410 7.424 1.00 0.00 10 CYS B C 8
ATOM 6208 O O . CYS A 1 10 ? -3.668 -1.008 8.173 1.00 0.00 10 CYS B O 8
ATOM 6215 N N . GLY A 1 11 ? -4.668 0.896 7.500 1.00 0.00 11 GLY B N 8
ATOM 6216 C CA . GLY A 1 11 ? -3.998 1.712 8.496 1.00 0.00 11 GLY B CA 8
ATOM 6217 C C . GLY A 1 11 ? -2.487 1.745 8.338 1.00 0.00 11 GLY B C 8
ATOM 6218 O O . GLY A 1 11 ? -1.967 2.130 7.290 1.00 0.00 11 GLY B O 8
ATOM 6222 N N . HIS A 1 12 ? -1.788 1.355 9.404 1.00 0.00 12 HIS B N 8
ATOM 6223 C CA . HIS A 1 12 ? -0.323 1.348 9.438 1.00 0.00 12 HIS B CA 8
ATOM 6224 C C . HIS A 1 12 ? 0.290 0.574 8.273 1.00 0.00 12 HIS B C 8
ATOM 6225 O O . HIS A 1 12 ? 1.389 0.893 7.832 1.00 0.00 12 HIS B O 8
ATOM 6240 N N . HIS A 1 13 ? -0.395 -0.448 7.793 1.00 0.00 13 HIS B N 8
ATOM 6241 C CA . HIS A 1 13 ? 0.135 -1.249 6.694 1.00 0.00 13 HIS B CA 8
ATOM 6242 C C . HIS A 1 13 ? 0.450 -0.381 5.478 1.00 0.00 13 HIS B C 8
ATOM 6243 O O . HIS A 1 13 ? 1.508 -0.524 4.866 1.00 0.00 13 HIS B O 8
ATOM 6258 N N . PHE A 1 14 ? -0.451 0.539 5.152 1.00 0.00 14 PHE B N 8
ATOM 6259 C CA . PHE A 1 14 ? -0.237 1.440 4.026 1.00 0.00 14 PHE B CA 8
ATOM 6260 C C . PHE A 1 14 ? 1.006 2.282 4.273 1.00 0.00 14 PHE B C 8
ATOM 6261 O O . PHE A 1 14 ? 1.854 2.442 3.395 1.00 0.00 14 PHE B O 8
ATOM 6278 N N . VAL A 1 15 ? 1.097 2.804 5.487 1.00 0.00 15 VAL B N 8
ATOM 6279 C CA . VAL A 1 15 ? 2.217 3.635 5.898 1.00 0.00 15 VAL B CA 8
ATOM 6280 C C . VAL A 1 15 ? 3.541 2.878 5.809 1.00 0.00 15 VAL B C 8
ATOM 6281 O O . VAL A 1 15 ? 4.514 3.379 5.258 1.00 0.00 15 VAL B O 8
ATOM 6294 N N . ARG A 1 16 ? 3.580 1.674 6.372 1.00 0.00 16 ARG B N 8
ATOM 6295 C CA . ARG A 1 16 ? 4.804 0.879 6.371 1.00 0.00 16 ARG B CA 8
ATOM 6296 C C . ARG A 1 16 ? 5.264 0.559 4.950 1.00 0.00 16 ARG B C 8
ATOM 6297 O O . ARG A 1 16 ? 6.455 0.638 4.651 1.00 0.00 16 ARG B O 8
ATOM 6318 N N . ALA A 1 17 ? 4.329 0.187 4.084 1.00 0.00 17 ALA B N 8
ATOM 6319 C CA . ALA A 1 17 ? 4.668 -0.156 2.712 1.00 0.00 17 ALA B CA 8
ATOM 6320 C C . ALA A 1 17 ? 5.176 1.055 1.946 1.00 0.00 17 ALA B C 8
ATOM 6321 O O . ALA A 1 17 ? 6.234 1.008 1.326 1.00 0.00 17 ALA B O 8
ATOM 6328 N N . LEU A 1 18 ? 4.415 2.132 1.998 1.00 0.00 18 LEU B N 8
ATOM 6329 C CA . LEU A 1 18 ? 4.771 3.361 1.301 1.00 0.00 18 LEU B CA 8
ATOM 6330 C C . LEU A 1 18 ? 6.109 3.919 1.786 1.00 0.00 18 LEU B C 8
ATOM 6331 O O . LEU A 1 18 ? 7.015 4.167 0.987 1.00 0.00 18 LEU B O 8
ATOM 6347 N N . VAL A 1 19 ? 6.221 4.126 3.093 1.00 0.00 19 VAL B N 8
ATOM 6348 C CA . VAL A 1 19 ? 7.433 4.681 3.685 1.00 0.00 19 VAL B CA 8
ATOM 6349 C C . VAL A 1 19 ? 8.667 3.818 3.424 1.00 0.00 19 VAL B C 8
ATOM 6350 O O . VAL A 1 19 ? 9.727 4.343 3.090 1.00 0.00 19 VAL B O 8
ATOM 6363 N N . ARG A 1 20 ? 8.548 2.509 3.601 1.00 0.00 20 ARG B N 8
ATOM 6364 C CA . ARG A 1 20 ? 9.691 1.623 3.412 1.00 0.00 20 ARG B CA 8
ATOM 6365 C C . ARG A 1 20 ? 10.085 1.463 1.956 1.00 0.00 20 ARG B C 8
ATOM 6366 O O . ARG A 1 20 ? 11.241 1.660 1.591 1.00 0.00 20 ARG B O 8
ATOM 6387 N N . VAL A 1 21 ? 9.130 1.039 1.155 1.00 0.00 21 VAL B N 8
ATOM 6388 C CA . VAL A 1 21 ? 9.375 0.774 -0.262 1.00 0.00 21 VAL B CA 8
ATOM 6389 C C . VAL A 1 21 ? 9.817 2.014 -1.041 1.00 0.00 21 VAL B C 8
ATOM 6390 O O . VAL A 1 21 ? 10.760 1.943 -1.829 1.00 0.00 21 VAL B O 8
ATOM 6403 N N . CYS A 1 22 ? 9.142 3.139 -0.847 1.00 0.00 22 CYS B N 8
ATOM 6404 C CA . CYS A 1 22 ? 9.495 4.354 -1.576 1.00 0.00 22 CYS B CA 8
ATOM 6405 C C . CYS A 1 22 ? 10.814 4.958 -1.092 1.00 0.00 22 CYS B C 8
ATOM 6406 O O . CYS A 1 22 ? 11.463 5.702 -1.826 1.00 0.00 22 CYS B O 8
ATOM 6413 N N . GLY A 1 23 ? 11.210 4.651 0.139 1.00 0.00 23 GLY B N 8
ATOM 6414 C CA . GLY A 1 23 ? 12.450 5.193 0.658 1.00 0.00 23 GLY B CA 8
ATOM 6415 C C . GLY A 1 23 ? 12.582 5.031 2.156 1.00 0.00 23 GLY B C 8
ATOM 6416 O O . GLY A 1 23 ? 12.887 3.942 2.650 1.00 0.00 23 GLY B O 8
ATOM 6420 N N . GLY A 1 24 ? 12.355 6.118 2.880 1.00 0.00 24 GLY B N 8
ATOM 6421 C CA . GLY A 1 24 ? 12.454 6.087 4.323 1.00 0.00 24 GLY B CA 8
ATOM 6422 C C . GLY A 1 24 ? 12.106 7.423 4.952 1.00 0.00 24 GLY B C 8
ATOM 6423 O O . GLY A 1 24 ? 10.932 7.738 5.123 1.00 0.00 24 GLY B O 8
ATOM 6427 N N . PRO A 1 25 ? 13.119 8.228 5.311 1.00 0.00 25 PRO B N 8
ATOM 6428 C CA . PRO A 1 25 ? 12.918 9.544 5.939 1.00 0.00 25 PRO B CA 8
ATOM 6429 C C . PRO A 1 25 ? 12.131 10.514 5.057 1.00 0.00 25 PRO B C 8
ATOM 6430 O O . PRO A 1 25 ? 11.402 11.368 5.557 1.00 0.00 25 PRO B O 8
ATOM 6441 N N . ARG A 1 26 ? 12.287 10.376 3.747 1.00 0.00 26 ARG B N 8
ATOM 6442 C CA . ARG A 1 26 ? 11.601 11.225 2.796 1.00 0.00 26 ARG B CA 8
ATOM 6443 C C . ARG A 1 26 ? 11.655 10.593 1.421 1.00 0.00 26 ARG B C 8
ATOM 6444 O O . ARG A 1 26 ? 12.573 9.830 1.115 1.00 0.00 26 ARG B O 8
ATOM 6465 N N . TRP A 1 27 ? 10.663 10.902 0.611 1.00 0.00 27 TRP B N 8
ATOM 6466 C CA . TRP A 1 27 ? 10.570 10.362 -0.735 1.00 0.00 27 TRP B CA 8
ATOM 6467 C C . TRP A 1 27 ? 9.923 11.375 -1.669 1.00 0.00 27 TRP B C 8
ATOM 6468 O O . TRP A 1 27 ? 10.617 12.195 -2.273 1.00 0.00 27 TRP B O 8
ATOM 6489 N N . SER A 1 28 ? 8.603 11.315 -1.781 1.00 0.00 28 SER B N 8
ATOM 6490 C CA . SER A 1 28 ? 7.851 12.219 -2.646 1.00 0.00 28 SER B CA 8
ATOM 6491 C C . SER A 1 28 ? 6.350 12.165 -2.353 1.00 0.00 28 SER B C 8
ATOM 6492 O O . SER A 1 28 ? 5.551 11.867 -3.240 1.00 0.00 28 SER B O 8
ATOM 6500 N N . THR A 1 29 ? 5.971 12.466 -1.121 1.00 0.00 29 THR B N 8
ATOM 6501 C CA . THR A 1 29 ? 4.563 12.467 -0.733 1.00 0.00 29 THR B CA 8
ATOM 6502 C C . THR A 1 29 ? 4.400 13.161 0.625 1.00 0.00 29 THR B C 8
ATOM 6503 O O . THR A 1 29 ? 4.245 14.381 0.665 1.00 0.00 29 THR B O 8
ATOM 6514 N N . GLU A 1 30 ? 4.474 12.416 1.728 1.00 0.00 30 GLU B N 8
ATOM 6515 C CA . GLU A 1 30 ? 4.375 13.018 3.059 1.00 0.00 30 GLU B CA 8
ATOM 6516 C C . GLU A 1 30 ? 5.548 13.969 3.265 1.00 0.00 30 GLU B C 8
ATOM 6517 O O . GLU A 1 30 ? 5.464 14.943 4.013 1.00 0.00 30 GLU B O 8
ATOM 6529 N N . ALA A 1 31 ? 6.638 13.662 2.576 1.00 0.00 31 ALA B N 8
ATOM 6530 C CA . ALA A 1 31 ? 7.851 14.447 2.627 1.00 0.00 31 ALA B CA 8
ATOM 6531 C C . ALA A 1 31 ? 8.580 14.324 1.299 1.00 0.00 31 ALA B C 8
ATOM 6532 O O . ALA A 1 31 ? 8.652 13.190 0.771 1.00 0.00 31 ALA B O 8
ATOM 6540 N N . ALA B 2 1 ? -2.531 0.551 -6.479 1.00 0.00 1 ALA A N 8
ATOM 6541 C CA . ALA B 2 1 ? -2.537 1.022 -7.879 1.00 0.00 1 ALA A CA 8
ATOM 6542 C C . ALA B 2 1 ? -3.431 2.248 -8.011 1.00 0.00 1 ALA A C 8
ATOM 6543 O O . ALA B 2 1 ? -3.549 3.030 -7.068 1.00 0.00 1 ALA A O 8
ATOM 6552 N N . ALA B 2 2 ? -4.066 2.408 -9.170 1.00 0.00 2 ALA A N 8
ATOM 6553 C CA . ALA B 2 2 ? -4.956 3.538 -9.405 1.00 0.00 2 ALA A CA 8
ATOM 6554 C C . ALA B 2 2 ? -6.183 3.447 -8.506 1.00 0.00 2 ALA A C 8
ATOM 6555 O O . ALA B 2 2 ? -6.820 2.395 -8.428 1.00 0.00 2 ALA A O 8
ATOM 6562 N N . ALA B 2 3 ? -6.499 4.546 -7.830 1.00 0.00 3 ALA A N 8
ATOM 6563 C CA . ALA B 2 3 ? -7.626 4.618 -6.931 1.00 0.00 3 ALA A CA 8
ATOM 6564 C C . ALA B 2 3 ? -7.725 6.019 -6.366 1.00 0.00 3 ALA A C 8
ATOM 6565 O O . ALA B 2 3 ? -6.711 6.658 -6.091 1.00 0.00 3 ALA A O 8
ATOM 6572 N N . THR B 2 4 ? -8.947 6.483 -6.205 1.00 0.00 4 THR A N 8
ATOM 6573 C CA . THR B 2 4 ? -9.217 7.815 -5.670 1.00 0.00 4 THR A CA 8
ATOM 6574 C C . THR B 2 4 ? -8.629 7.976 -4.267 1.00 0.00 4 THR A C 8
ATOM 6575 O O . THR B 2 4 ? -8.350 9.088 -3.821 1.00 0.00 4 THR A O 8
ATOM 6586 N N . ASN B 2 5 ? -8.425 6.855 -3.591 1.00 0.00 5 ASN A N 8
ATOM 6587 C CA . ASN B 2 5 ? -7.849 6.851 -2.259 1.00 0.00 5 ASN A CA 8
ATOM 6588 C C . ASN B 2 5 ? -7.056 5.570 -2.062 1.00 0.00 5 ASN A C 8
ATOM 6589 O O . ASN B 2 5 ? -7.618 4.492 -1.866 1.00 0.00 5 ASN A O 8
ATOM 6600 N N . PRO B 2 6 ? -5.733 5.690 -2.149 1.00 0.00 6 PRO A N 8
ATOM 6601 C CA . PRO B 2 6 ? -4.803 4.565 -2.016 1.00 0.00 6 PRO A CA 8
ATOM 6602 C C . PRO B 2 6 ? -4.918 3.850 -0.676 1.00 0.00 6 PRO A C 8
ATOM 6603 O O . PRO B 2 6 ? -4.985 2.624 -0.631 1.00 0.00 6 PRO A O 8
ATOM 6614 N N . ALA B 2 7 ? -4.946 4.614 0.411 1.00 0.00 7 ALA A N 8
ATOM 6615 C CA . ALA B 2 7 ? -5.055 4.039 1.749 1.00 0.00 7 ALA A CA 8
ATOM 6616 C C . ALA B 2 7 ? -6.301 3.171 1.861 1.00 0.00 7 ALA A C 8
ATOM 6617 O O . ALA B 2 7 ? -6.271 2.080 2.432 1.00 0.00 7 ALA A O 8
ATOM 6624 N N . ARG B 2 8 ? -7.391 3.662 1.296 1.00 0.00 8 ARG A N 8
ATOM 6625 C CA . ARG B 2 8 ? -8.654 2.946 1.306 1.00 0.00 8 ARG A CA 8
ATOM 6626 C C . ARG B 2 8 ? -8.600 1.722 0.401 1.00 0.00 8 ARG A C 8
ATOM 6627 O O . ARG B 2 8 ? -8.971 0.625 0.810 1.00 0.00 8 ARG A O 8
ATOM 6648 N N . TYR B 2 9 ? -8.135 1.926 -0.822 1.00 0.00 9 TYR A N 8
ATOM 6649 C CA . TYR B 2 9 ? -8.027 0.850 -1.807 1.00 0.00 9 TYR A CA 8
ATOM 6650 C C . TYR B 2 9 ? -7.127 -0.280 -1.311 1.00 0.00 9 TYR A C 8
ATOM 6651 O O . TYR B 2 9 ? -7.493 -1.454 -1.379 1.00 0.00 9 TYR A O 8
ATOM 6669 N N . CYS B 2 10 ? -5.951 0.081 -0.824 1.00 0.00 10 CYS A N 8
ATOM 6670 C CA . CYS B 2 10 ? -4.991 -0.893 -0.329 1.00 0.00 10 CYS A CA 8
ATOM 6671 C C . CYS B 2 10 ? -5.532 -1.653 0.881 1.00 0.00 10 CYS A C 8
ATOM 6672 O O . CYS B 2 10 ? -5.197 -2.819 1.091 1.00 0.00 10 CYS A O 8
ATOM 6679 N N . CYS B 2 11 ? -6.378 -0.997 1.664 1.00 0.00 11 CYS A N 8
ATOM 6680 C CA . CYS B 2 11 ? -6.976 -1.626 2.834 1.00 0.00 11 CYS A CA 8
ATOM 6681 C C . CYS B 2 11 ? -8.095 -2.562 2.408 1.00 0.00 11 CYS A C 8
ATOM 6682 O O . CYS B 2 11 ? -8.089 -3.753 2.729 1.00 0.00 11 CYS A O 8
ATOM 6689 N N . LEU B 2 12 ? -9.048 -2.002 1.677 1.00 0.00 12 LEU A N 8
ATOM 6690 C CA . LEU B 2 12 ? -10.200 -2.754 1.180 1.00 0.00 12 LEU A CA 8
ATOM 6691 C C . LEU B 2 12 ? -9.747 -3.966 0.379 1.00 0.00 12 LEU A C 8
ATOM 6692 O O . LEU B 2 12 ? -10.119 -5.101 0.679 1.00 0.00 12 LEU A O 8
ATOM 6708 N N . SER B 2 13 ? -8.926 -3.720 -0.626 1.00 0.00 13 SER A N 8
ATOM 6709 C CA . SER B 2 13 ? -8.399 -4.785 -1.455 1.00 0.00 13 SER A CA 8
ATOM 6710 C C . SER B 2 13 ? -7.023 -5.212 -0.937 1.00 0.00 13 SER A C 8
ATOM 6711 O O . SER B 2 13 ? -6.920 -6.060 -0.045 1.00 0.00 13 SER A O 8
ATOM 6719 N N . GLY B 2 14 ? -5.977 -4.611 -1.489 1.00 0.00 14 GLY A N 8
ATOM 6720 C CA . GLY B 2 14 ? -4.624 -4.924 -1.078 1.00 0.00 14 GLY A CA 8
ATOM 6721 C C . GLY B 2 14 ? -3.613 -4.388 -2.068 1.00 0.00 14 GLY A C 8
ATOM 6722 O O . GLY B 2 14 ? -3.908 -4.287 -3.260 1.00 0.00 14 GLY A O 8
ATOM 6726 N N . CYS B 2 15 ? -2.426 -4.044 -1.594 1.00 0.00 15 CYS A N 8
ATOM 6727 C CA . CYS B 2 15 ? -1.390 -3.518 -2.471 1.00 0.00 15 CYS A CA 8
ATOM 6728 C C . CYS B 2 15 ? -0.044 -4.168 -2.178 1.00 0.00 15 CYS A C 8
ATOM 6729 O O . CYS B 2 15 ? 0.353 -4.302 -1.021 1.00 0.00 15 CYS A O 8
ATOM 6736 N N . THR B 2 16 ? 0.654 -4.568 -3.231 1.00 0.00 16 THR A N 8
ATOM 6737 C CA . THR B 2 16 ? 1.960 -5.187 -3.087 1.00 0.00 16 THR A CA 8
ATOM 6738 C C . THR B 2 16 ? 3.022 -4.109 -2.904 1.00 0.00 16 THR A C 8
ATOM 6739 O O . THR B 2 16 ? 2.792 -2.945 -3.227 1.00 0.00 16 THR A O 8
ATOM 6750 N N . GLN B 2 17 ? 4.174 -4.492 -2.380 1.00 0.00 17 GLN A N 8
ATOM 6751 C CA . GLN B 2 17 ? 5.259 -3.544 -2.158 1.00 0.00 17 GLN A CA 8
ATOM 6752 C C . GLN B 2 17 ? 5.625 -2.861 -3.474 1.00 0.00 17 GLN A C 8
ATOM 6753 O O . GLN B 2 17 ? 5.853 -1.653 -3.524 1.00 0.00 17 GLN A O 8
ATOM 6767 N N . GLN B 2 18 ? 5.631 -3.648 -4.543 1.00 0.00 18 GLN A N 8
ATOM 6768 C CA . GLN B 2 18 ? 5.920 -3.144 -5.883 1.00 0.00 18 GLN A CA 8
ATOM 6769 C C . GLN B 2 18 ? 4.863 -2.124 -6.291 1.00 0.00 18 GLN A C 8
ATOM 6770 O O . GLN B 2 18 ? 5.168 -1.102 -6.904 1.00 0.00 18 GLN A O 8
ATOM 6784 N N . ASP B 2 19 ? 3.623 -2.420 -5.917 1.00 0.00 19 ASP A N 8
ATOM 6785 C CA . ASP B 2 19 ? 2.478 -1.550 -6.196 1.00 0.00 19 ASP A CA 8
ATOM 6786 C C . ASP B 2 19 ? 2.737 -0.175 -5.597 1.00 0.00 19 ASP A C 8
ATOM 6787 O O . ASP B 2 19 ? 2.577 0.846 -6.266 1.00 0.00 19 ASP A O 8
ATOM 6796 N N . LEU B 2 20 ? 3.174 -0.164 -4.340 1.00 0.00 20 LEU A N 8
ATOM 6797 C CA . LEU B 2 20 ? 3.491 1.085 -3.653 1.00 0.00 20 LEU A CA 8
ATOM 6798 C C . LEU B 2 20 ? 4.627 1.804 -4.363 1.00 0.00 20 LEU A C 8
ATOM 6799 O O . LEU B 2 20 ? 4.581 3.017 -4.560 1.00 0.00 20 LEU A O 8
ATOM 6815 N N . LEU B 2 21 ? 5.639 1.040 -4.752 1.00 0.00 21 LEU A N 8
ATOM 6816 C CA . LEU B 2 21 ? 6.794 1.590 -5.447 1.00 0.00 21 LEU A CA 8
ATOM 6817 C C . LEU B 2 21 ? 6.358 2.365 -6.685 1.00 0.00 21 LEU A C 8
ATOM 6818 O O . LEU B 2 21 ? 6.743 3.519 -6.871 1.00 0.00 21 LEU A O 8
ATOM 6834 N N . THR B 2 22 ? 5.543 1.726 -7.521 1.00 0.00 22 THR A N 8
ATOM 6835 C CA . THR B 2 22 ? 5.050 2.346 -8.746 1.00 0.00 22 THR A CA 8
ATOM 6836 C C . THR B 2 22 ? 4.189 3.578 -8.475 1.00 0.00 22 THR A C 8
ATOM 6837 O O . THR B 2 22 ? 3.954 4.386 -9.374 1.00 0.00 22 THR A O 8
ATOM 6848 N N . LEU B 2 23 ? 3.738 3.726 -7.240 1.00 0.00 23 LEU A N 8
ATOM 6849 C CA . LEU B 2 23 ? 2.925 4.873 -6.864 1.00 0.00 23 LEU A CA 8
ATOM 6850 C C . LEU B 2 23 ? 3.811 6.088 -6.614 1.00 0.00 23 LEU A C 8
ATOM 6851 O O . LEU B 2 23 ? 3.381 7.230 -6.779 1.00 0.00 23 LEU A O 8
ATOM 6867 N N . CYS B 2 24 ? 5.052 5.836 -6.217 1.00 0.00 24 CYS A N 8
ATOM 6868 C CA . CYS B 2 24 ? 5.992 6.912 -5.948 1.00 0.00 24 CYS A CA 8
ATOM 6869 C C . CYS B 2 24 ? 6.811 7.253 -7.191 1.00 0.00 24 CYS A C 8
ATOM 6870 O O . CYS B 2 24 ? 7.248 6.365 -7.921 1.00 0.00 24 CYS A O 8
ATOM 6877 N N . PRO B 2 25 ? 7.024 8.552 -7.444 1.00 0.00 25 PRO A N 8
ATOM 6878 C CA . PRO B 2 25 ? 7.790 9.024 -8.591 1.00 0.00 25 PRO A CA 8
ATOM 6879 C C . PRO B 2 25 ? 9.275 8.737 -8.444 1.00 0.00 25 PRO A C 8
ATOM 6880 O O . PRO B 2 25 ? 9.852 8.895 -7.364 1.00 0.00 25 PRO A O 8
ATOM 6891 N N . TYR B 2 26 ? 9.875 8.329 -9.541 1.00 0.00 26 TYR A N 8
ATOM 6892 C CA . TYR B 2 26 ? 11.295 8.019 -9.595 1.00 0.00 26 TYR A CA 8
ATOM 6893 C C . TYR B 2 26 ? 11.754 8.013 -11.045 1.00 0.00 26 TYR A C 8
ATOM 6894 O O . TYR B 2 26 ? 10.890 8.234 -11.924 1.00 0.00 26 TYR A O 8
ATOM 6913 N N . PRO A 1 1 ? 9.269 -6.731 -8.727 1.00 0.00 1 PRO B N 9
ATOM 6914 C CA . PRO A 1 1 ? 10.047 -7.868 -9.272 1.00 0.00 1 PRO B CA 9
ATOM 6915 C C . PRO A 1 1 ? 10.866 -8.538 -8.178 1.00 0.00 1 PRO B C 9
ATOM 6916 O O . PRO A 1 1 ? 12.080 -8.693 -8.294 1.00 0.00 1 PRO B O 9
ATOM 6929 N N . THR A 1 2 ? 10.185 -8.916 -7.113 1.00 0.00 2 THR B N 9
ATOM 6930 C CA . THR A 1 2 ? 10.807 -9.556 -5.966 1.00 0.00 2 THR B CA 9
ATOM 6931 C C . THR A 1 2 ? 9.752 -10.383 -5.232 1.00 0.00 2 THR B C 9
ATOM 6932 O O . THR A 1 2 ? 8.586 -10.342 -5.622 1.00 0.00 2 THR B O 9
ATOM 6943 N N . PRO A 1 3 ? 10.129 -11.159 -4.188 1.00 0.00 3 PRO B N 9
ATOM 6944 C CA . PRO A 1 3 ? 9.177 -11.988 -3.420 1.00 0.00 3 PRO B CA 9
ATOM 6945 C C . PRO A 1 3 ? 8.194 -11.141 -2.610 1.00 0.00 3 PRO B C 9
ATOM 6946 O O . PRO A 1 3 ? 8.136 -11.208 -1.382 1.00 0.00 3 PRO B O 9
ATOM 6957 N N . GLU A 1 4 ? 7.453 -10.336 -3.332 1.00 0.00 4 GLU B N 9
ATOM 6958 C CA . GLU A 1 4 ? 6.470 -9.429 -2.773 1.00 0.00 4 GLU B CA 9
ATOM 6959 C C . GLU A 1 4 ? 5.165 -10.152 -2.470 1.00 0.00 4 GLU B C 9
ATOM 6960 O O . GLU A 1 4 ? 4.724 -11.009 -3.236 1.00 0.00 4 GLU B O 9
ATOM 6972 N N . MET A 1 5 ? 4.552 -9.800 -1.353 1.00 0.00 5 MET B N 9
ATOM 6973 C CA . MET A 1 5 ? 3.300 -10.407 -0.947 1.00 0.00 5 MET B CA 9
ATOM 6974 C C . MET A 1 5 ? 2.192 -9.362 -0.898 1.00 0.00 5 MET B C 9
ATOM 6975 O O . MET A 1 5 ? 2.420 -8.220 -0.498 1.00 0.00 5 MET B O 9
ATOM 6989 N N . ARG A 1 6 ? 1.002 -9.769 -1.303 1.00 0.00 6 ARG B N 9
ATOM 6990 C CA . ARG A 1 6 ? -0.164 -8.898 -1.296 1.00 0.00 6 ARG B CA 9
ATOM 6991 C C . ARG A 1 6 ? -0.636 -8.717 0.147 1.00 0.00 6 ARG B C 9
ATOM 6992 O O . ARG A 1 6 ? -0.908 -9.700 0.836 1.00 0.00 6 ARG B O 9
ATOM 7013 N N . GLU A 1 7 ? -0.706 -7.475 0.611 1.00 0.00 7 GLU B N 9
ATOM 7014 C CA . GLU A 1 7 ? -1.117 -7.205 1.981 1.00 0.00 7 GLU B CA 9
ATOM 7015 C C . GLU A 1 7 ? -2.163 -6.104 2.032 1.00 0.00 7 GLU B C 9
ATOM 7016 O O . GLU A 1 7 ? -2.116 -5.142 1.256 1.00 0.00 7 GLU B O 9
ATOM 7028 N N . LYS A 1 8 ? -3.089 -6.237 2.970 1.00 0.00 8 LYS B N 9
ATOM 7029 C CA . LYS A 1 8 ? -4.121 -5.239 3.163 1.00 0.00 8 LYS B CA 9
ATOM 7030 C C . LYS A 1 8 ? -3.538 -4.108 3.996 1.00 0.00 8 LYS B C 9
ATOM 7031 O O . LYS A 1 8 ? -3.468 -4.196 5.229 1.00 0.00 8 LYS B O 9
ATOM 7050 N N . LEU A 1 9 ? -3.082 -3.068 3.323 1.00 0.00 9 LEU B N 9
ATOM 7051 C CA . LEU A 1 9 ? -2.462 -1.936 3.989 1.00 0.00 9 LEU B CA 9
ATOM 7052 C C . LEU A 1 9 ? -3.475 -1.017 4.660 1.00 0.00 9 LEU B C 9
ATOM 7053 O O . LEU A 1 9 ? -3.510 0.185 4.404 1.00 0.00 9 LEU B O 9
ATOM 7069 N N . CYS A 1 10 ? -4.277 -1.581 5.542 1.00 0.00 10 CYS B N 9
ATOM 7070 C CA . CYS A 1 10 ? -5.259 -0.806 6.273 1.00 0.00 10 CYS B CA 9
ATOM 7071 C C . CYS A 1 10 ? -4.568 0.000 7.374 1.00 0.00 10 CYS B C 9
ATOM 7072 O O . CYS A 1 10 ? -3.908 -0.570 8.251 1.00 0.00 10 CYS B O 9
ATOM 7079 N N . GLY A 1 11 ? -4.720 1.318 7.326 1.00 0.00 11 GLY B N 9
ATOM 7080 C CA . GLY A 1 11 ? -4.120 2.183 8.327 1.00 0.00 11 GLY B CA 9
ATOM 7081 C C . GLY A 1 11 ? -2.600 2.128 8.362 1.00 0.00 11 GLY B C 9
ATOM 7082 O O . GLY A 1 11 ? -1.934 2.392 7.361 1.00 0.00 11 GLY B O 9
ATOM 7086 N N . HIS A 1 12 ? -2.063 1.808 9.540 1.00 0.00 12 HIS B N 9
ATOM 7087 C CA . HIS A 1 12 ? -0.615 1.737 9.772 1.00 0.00 12 HIS B CA 9
ATOM 7088 C C . HIS A 1 12 ? 0.110 0.869 8.744 1.00 0.00 12 HIS B C 9
ATOM 7089 O O . HIS A 1 12 ? 1.268 1.134 8.419 1.00 0.00 12 HIS B O 9
ATOM 7104 N N . HIS A 1 13 ? -0.553 -0.166 8.252 1.00 0.00 13 HIS B N 9
ATOM 7105 C CA . HIS A 1 13 ? 0.065 -1.056 7.275 1.00 0.00 13 HIS B CA 9
ATOM 7106 C C . HIS A 1 13 ? 0.514 -0.279 6.043 1.00 0.00 13 HIS B C 9
ATOM 7107 O O . HIS A 1 13 ? 1.621 -0.490 5.543 1.00 0.00 13 HIS B O 9
ATOM 7122 N N . PHE A 1 14 ? -0.334 0.632 5.583 1.00 0.00 14 PHE B N 9
ATOM 7123 C CA . PHE A 1 14 ? -0.015 1.456 4.426 1.00 0.00 14 PHE B CA 9
ATOM 7124 C C . PHE A 1 14 ? 1.218 2.297 4.711 1.00 0.00 14 PHE B C 9
ATOM 7125 O O . PHE A 1 14 ? 2.122 2.385 3.892 1.00 0.00 14 PHE B O 9
ATOM 7142 N N . VAL A 1 15 ? 1.235 2.907 5.888 1.00 0.00 15 VAL B N 9
ATOM 7143 C CA . VAL A 1 15 ? 2.341 3.757 6.311 1.00 0.00 15 VAL B CA 9
ATOM 7144 C C . VAL A 1 15 ? 3.685 3.023 6.259 1.00 0.00 15 VAL B C 9
ATOM 7145 O O . VAL A 1 15 ? 4.619 3.474 5.599 1.00 0.00 15 VAL B O 9
ATOM 7158 N N . ARG A 1 16 ? 3.777 1.897 6.963 1.00 0.00 16 ARG B N 9
ATOM 7159 C CA . ARG A 1 16 ? 5.019 1.119 7.004 1.00 0.00 16 ARG B CA 9
ATOM 7160 C C . ARG A 1 16 ? 5.454 0.643 5.619 1.00 0.00 16 ARG B C 9
ATOM 7161 O O . ARG A 1 16 ? 6.625 0.773 5.247 1.00 0.00 16 ARG B O 9
ATOM 7182 N N . ALA A 1 17 ? 4.524 0.078 4.865 1.00 0.00 17 ALA B N 9
ATOM 7183 C CA . ALA A 1 17 ? 4.842 -0.431 3.542 1.00 0.00 17 ALA B CA 9
ATOM 7184 C C . ALA A 1 17 ? 5.211 0.686 2.569 1.00 0.00 17 ALA B C 9
ATOM 7185 O O . ALA A 1 17 ? 6.175 0.558 1.814 1.00 0.00 17 ALA B O 9
ATOM 7192 N N . LEU A 1 18 ? 4.448 1.771 2.594 1.00 0.00 18 LEU B N 9
ATOM 7193 C CA . LEU A 1 18 ? 4.696 2.908 1.710 1.00 0.00 18 LEU B CA 9
ATOM 7194 C C . LEU A 1 18 ? 6.089 3.475 1.941 1.00 0.00 18 LEU B C 9
ATOM 7195 O O . LEU A 1 18 ? 6.843 3.688 0.994 1.00 0.00 18 LEU B O 9
ATOM 7211 N N . VAL A 1 19 ? 6.429 3.707 3.204 1.00 0.00 19 VAL B N 9
ATOM 7212 C CA . VAL A 1 19 ? 7.738 4.244 3.557 1.00 0.00 19 VAL B CA 9
ATOM 7213 C C . VAL A 1 19 ? 8.851 3.292 3.116 1.00 0.00 19 VAL B C 9
ATOM 7214 O O . VAL A 1 19 ? 9.862 3.719 2.557 1.00 0.00 19 VAL B O 9
ATOM 7227 N N . ARG A 1 20 ? 8.654 2.001 3.366 1.00 0.00 20 ARG B N 9
ATOM 7228 C CA . ARG A 1 20 ? 9.640 0.991 2.996 1.00 0.00 20 ARG B CA 9
ATOM 7229 C C . ARG A 1 20 ? 9.905 0.988 1.488 1.00 0.00 20 ARG B C 9
ATOM 7230 O O . ARG A 1 20 ? 11.053 0.923 1.047 1.00 0.00 20 ARG B O 9
ATOM 7251 N N . VAL A 1 21 ? 8.839 1.007 0.707 1.00 0.00 21 VAL B N 9
ATOM 7252 C CA . VAL A 1 21 ? 8.958 0.959 -0.746 1.00 0.00 21 VAL B CA 9
ATOM 7253 C C . VAL A 1 21 ? 9.398 2.291 -1.354 1.00 0.00 21 VAL B C 9
ATOM 7254 O O . VAL A 1 21 ? 10.267 2.321 -2.225 1.00 0.00 21 VAL B O 9
ATOM 7267 N N . CYS A 1 22 ? 8.787 3.382 -0.918 1.00 0.00 22 CYS B N 9
ATOM 7268 C CA . CYS A 1 22 ? 9.106 4.705 -1.455 1.00 0.00 22 CYS B CA 9
ATOM 7269 C C . CYS A 1 22 ? 10.409 5.285 -0.898 1.00 0.00 22 CYS B C 9
ATOM 7270 O O . CYS A 1 22 ? 10.574 6.503 -0.851 1.00 0.00 22 CYS B O 9
ATOM 7277 N N . GLY A 1 23 ? 11.345 4.430 -0.506 1.00 0.00 23 GLY B N 9
ATOM 7278 C CA . GLY A 1 23 ? 12.607 4.926 0.003 1.00 0.00 23 GLY B CA 9
ATOM 7279 C C . GLY A 1 23 ? 13.301 3.956 0.933 1.00 0.00 23 GLY B C 9
ATOM 7280 O O . GLY A 1 23 ? 14.471 3.627 0.740 1.00 0.00 23 GLY B O 9
ATOM 7284 N N . GLY A 1 24 ? 12.589 3.514 1.954 1.00 0.00 24 GLY B N 9
ATOM 7285 C CA . GLY A 1 24 ? 13.160 2.598 2.922 1.00 0.00 24 GLY B CA 9
ATOM 7286 C C . GLY A 1 24 ? 13.091 3.174 4.319 1.00 0.00 24 GLY B C 9
ATOM 7287 O O . GLY A 1 24 ? 12.153 2.884 5.059 1.00 0.00 24 GLY B O 9
ATOM 7291 N N . PRO A 1 25 ? 14.066 4.018 4.704 1.00 0.00 25 PRO B N 9
ATOM 7292 C CA . PRO A 1 25 ? 14.078 4.655 6.024 1.00 0.00 25 PRO B CA 9
ATOM 7293 C C . PRO A 1 25 ? 12.931 5.654 6.149 1.00 0.00 25 PRO B C 9
ATOM 7294 O O . PRO A 1 25 ? 12.293 5.765 7.195 1.00 0.00 25 PRO B O 9
ATOM 7305 N N . ARG A 1 26 ? 12.668 6.350 5.047 1.00 0.00 26 ARG B N 9
ATOM 7306 C CA . ARG A 1 26 ? 11.588 7.323 4.948 1.00 0.00 26 ARG B CA 9
ATOM 7307 C C . ARG A 1 26 ? 11.162 7.389 3.491 1.00 0.00 26 ARG B C 9
ATOM 7308 O O . ARG A 1 26 ? 11.307 6.410 2.759 1.00 0.00 26 ARG B O 9
ATOM 7329 N N . TRP A 1 27 ? 10.680 8.546 3.063 1.00 0.00 27 TRP B N 9
ATOM 7330 C CA . TRP A 1 27 ? 10.270 8.731 1.679 1.00 0.00 27 TRP B CA 9
ATOM 7331 C C . TRP A 1 27 ? 10.149 10.206 1.344 1.00 0.00 27 TRP B C 9
ATOM 7332 O O . TRP A 1 27 ? 10.438 10.625 0.224 1.00 0.00 27 TRP B O 9
ATOM 7353 N N . SER A 1 28 ? 9.721 10.988 2.314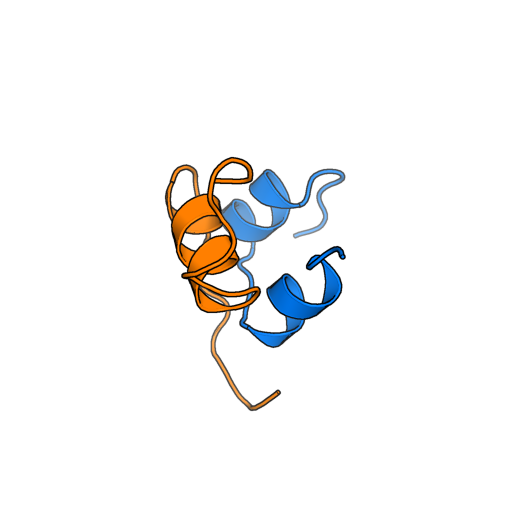 1.00 0.00 28 SER B N 9
ATOM 7354 C CA . SER A 1 28 ? 9.554 12.413 2.112 1.00 0.00 28 SER B CA 9
ATOM 7355 C C . SER A 1 28 ? 9.524 13.140 3.457 1.00 0.00 28 SER B C 9
ATOM 7356 O O . SER A 1 28 ? 10.174 12.722 4.417 1.00 0.00 28 SER B O 9
ATOM 7364 N N . THR A 1 29 ? 8.774 14.220 3.513 1.00 0.00 29 THR B N 9
ATOM 7365 C CA . THR A 1 29 ? 8.643 15.015 4.716 1.00 0.00 29 THR B CA 9
ATOM 7366 C C . THR A 1 29 ? 7.576 14.424 5.632 1.00 0.00 29 THR B C 9
ATOM 7367 O O . THR A 1 29 ? 7.684 14.507 6.857 1.00 0.00 29 THR B O 9
ATOM 7378 N N . GLU A 1 30 ? 6.547 13.843 5.021 1.00 0.00 30 GLU B N 9
ATOM 7379 C CA . GLU A 1 30 ? 5.440 13.239 5.748 1.00 0.00 30 GLU B CA 9
ATOM 7380 C C . GLU A 1 30 ? 5.933 12.135 6.668 1.00 0.00 30 GLU B C 9
ATOM 7381 O O . GLU A 1 30 ? 5.535 12.049 7.830 1.00 0.00 30 GLU B O 9
ATOM 7393 N N . ALA A 1 31 ? 6.809 11.302 6.136 1.00 0.00 31 ALA B N 9
ATOM 7394 C CA . ALA A 1 31 ? 7.377 10.200 6.884 1.00 0.00 31 ALA B CA 9
ATOM 7395 C C . ALA A 1 31 ? 8.691 9.786 6.258 1.00 0.00 31 ALA B C 9
ATOM 7396 O O . ALA A 1 31 ? 8.881 10.041 5.048 1.00 0.00 31 ALA B O 9
ATOM 7404 N N . ALA B 2 1 ? -18.804 4.748 -6.359 1.00 0.00 1 ALA A N 9
ATOM 7405 C CA . ALA B 2 1 ? -17.622 4.321 -5.578 1.00 0.00 1 ALA A CA 9
ATOM 7406 C C . ALA B 2 1 ? -16.450 4.077 -6.514 1.00 0.00 1 ALA A C 9
ATOM 7407 O O . ALA B 2 1 ? -16.649 3.653 -7.649 1.00 0.00 1 ALA A O 9
ATOM 7416 N N . ALA B 2 2 ? -15.245 4.355 -6.039 1.00 0.00 2 ALA A N 9
ATOM 7417 C CA . ALA B 2 2 ? -14.039 4.174 -6.834 1.00 0.00 2 ALA A CA 9
ATOM 7418 C C . ALA B 2 2 ? -12.821 4.133 -5.926 1.00 0.00 2 ALA A C 9
ATOM 7419 O O . ALA B 2 2 ? -12.801 4.787 -4.882 1.00 0.00 2 ALA A O 9
ATOM 7426 N N . ALA B 2 3 ? -11.814 3.362 -6.314 1.00 0.00 3 ALA A N 9
ATOM 7427 C CA . ALA B 2 3 ? -10.596 3.239 -5.523 1.00 0.00 3 ALA A CA 9
ATOM 7428 C C . ALA B 2 3 ? -9.644 4.398 -5.799 1.00 0.00 3 ALA A C 9
ATOM 7429 O O . ALA B 2 3 ? -8.458 4.204 -6.060 1.00 0.00 3 ALA A O 9
ATOM 7436 N N . THR B 2 4 ? -10.180 5.601 -5.724 1.00 0.00 4 THR A N 9
ATOM 7437 C CA . THR B 2 4 ? -9.410 6.813 -5.949 1.00 0.00 4 THR A CA 9
ATOM 7438 C C . THR B 2 4 ? -8.682 7.236 -4.676 1.00 0.00 4 THR A C 9
ATOM 7439 O O . THR B 2 4 ? -8.779 8.383 -4.237 1.00 0.00 4 THR A O 9
ATOM 7450 N N . ASN B 2 5 ? -7.962 6.291 -4.087 1.00 0.00 5 ASN A N 9
ATOM 7451 C CA . ASN B 2 5 ? -7.219 6.522 -2.863 1.00 0.00 5 ASN A CA 9
ATOM 7452 C C . ASN B 2 5 ? -6.343 5.311 -2.575 1.00 0.00 5 ASN A C 9
ATOM 7453 O O . ASN B 2 5 ? -6.844 4.207 -2.375 1.00 0.00 5 ASN A O 9
ATOM 7464 N N . PRO B 2 6 ? -5.021 5.507 -2.581 1.00 0.00 6 PRO A N 9
ATOM 7465 C CA . PRO B 2 6 ? -4.045 4.433 -2.346 1.00 0.00 6 PRO A CA 9
ATOM 7466 C C . PRO B 2 6 ? -4.242 3.714 -1.014 1.00 0.00 6 PRO A C 9
ATOM 7467 O O . PRO B 2 6 ? -4.267 2.485 -0.969 1.00 0.00 6 PRO A O 9
ATOM 7478 N N . ALA B 2 7 ? -4.392 4.476 0.064 1.00 0.00 7 ALA A N 9
ATOM 7479 C CA . ALA B 2 7 ? -4.595 3.895 1.389 1.00 0.00 7 ALA A CA 9
ATOM 7480 C C . ALA B 2 7 ? -5.865 3.055 1.410 1.00 0.00 7 ALA A C 9
ATOM 7481 O O . ALA B 2 7 ? -5.916 1.980 2.010 1.00 0.00 7 ALA A O 9
ATOM 7488 N N . ARG B 2 8 ? -6.886 3.558 0.735 1.00 0.00 8 ARG A N 9
ATOM 7489 C CA . ARG B 2 8 ? -8.164 2.875 0.643 1.00 0.00 8 ARG A CA 9
ATOM 7490 C C . ARG B 2 8 ? -8.012 1.608 -0.178 1.00 0.00 8 ARG A C 9
ATOM 7491 O O . ARG B 2 8 ? -8.428 0.530 0.241 1.00 0.00 8 ARG A O 9
ATOM 7512 N N . TYR B 2 9 ? -7.402 1.765 -1.343 1.00 0.00 9 TYR A N 9
ATOM 7513 C CA . TYR B 2 9 ? -7.160 0.655 -2.266 1.00 0.00 9 TYR A CA 9
ATOM 7514 C C . TYR B 2 9 ? -6.373 -0.461 -1.588 1.00 0.00 9 TYR A C 9
ATOM 7515 O O . TYR B 2 9 ? -6.767 -1.627 -1.624 1.00 0.00 9 TYR A O 9
ATOM 7533 N N . CYS B 2 10 ? -5.259 -0.093 -0.974 1.00 0.00 10 CYS A N 9
ATOM 7534 C CA . CYS B 2 10 ? -4.400 -1.049 -0.291 1.00 0.00 10 CYS A CA 9
ATOM 7535 C C . CYS B 2 10 ? -5.116 -1.741 0.866 1.00 0.00 10 CYS A C 9
ATOM 7536 O O . CYS B 2 10 ? -4.795 -2.873 1.212 1.00 0.00 10 CYS A O 9
ATOM 7543 N N . CYS B 2 11 ? -6.079 -1.068 1.466 1.00 0.00 11 CYS A N 9
ATOM 7544 C CA . CYS B 2 11 ? -6.820 -1.644 2.579 1.00 0.00 11 CYS A CA 9
ATOM 7545 C C . CYS B 2 11 ? -7.939 -2.555 2.082 1.00 0.00 11 CYS A C 9
ATOM 7546 O O . CYS B 2 11 ? -8.033 -3.727 2.465 1.00 0.00 11 CYS A O 9
ATOM 7553 N N . LEU B 2 12 ? -8.789 -1.993 1.241 1.00 0.00 12 LEU A N 9
ATOM 7554 C CA . LEU B 2 12 ? -9.934 -2.712 0.684 1.00 0.00 12 LEU A CA 9
ATOM 7555 C C . LEU B 2 12 ? -9.512 -3.882 -0.202 1.00 0.00 12 LEU A C 9
ATOM 7556 O O . LEU B 2 12 ? -9.888 -5.027 0.054 1.00 0.00 12 LEU A O 9
ATOM 7572 N N . SER B 2 13 ? -8.752 -3.592 -1.243 1.00 0.00 13 SER A N 9
ATOM 7573 C CA . SER B 2 13 ? -8.303 -4.622 -2.168 1.00 0.00 13 SER A CA 9
ATOM 7574 C C . SER B 2 13 ? -6.970 -5.217 -1.726 1.00 0.00 13 SER A C 9
ATOM 7575 O O . SER B 2 13 ? -6.773 -6.432 -1.767 1.00 0.00 13 SER A O 9
ATOM 7583 N N . GLY B 2 14 ? -6.056 -4.354 -1.315 1.00 0.00 14 GLY A N 9
ATOM 7584 C CA . GLY B 2 14 ? -4.747 -4.802 -0.893 1.00 0.00 14 GLY A CA 9
ATOM 7585 C C . GLY B 2 14 ? -3.715 -4.523 -1.957 1.00 0.00 14 GLY A C 9
ATOM 7586 O O . GLY B 2 14 ? -4.033 -4.521 -3.146 1.00 0.00 14 GLY A O 9
ATOM 7590 N N . CYS B 2 15 ? -2.479 -4.282 -1.558 1.00 0.00 15 CYS A N 9
ATOM 7591 C CA . CYS B 2 15 ? -1.437 -3.995 -2.531 1.00 0.00 15 CYS A CA 9
ATOM 7592 C C . CYS B 2 15 ? -0.130 -4.676 -2.146 1.00 0.00 15 CYS A C 9
ATOM 7593 O O . CYS B 2 15 ? -0.130 -5.618 -1.352 1.00 0.00 15 CYS A O 9
ATOM 7600 N N . THR B 2 16 ? 0.973 -4.211 -2.708 1.00 0.00 16 THR A N 9
ATOM 7601 C CA . THR B 2 16 ? 2.272 -4.785 -2.420 1.00 0.00 16 THR A CA 9
ATOM 7602 C C . THR B 2 16 ? 3.367 -3.786 -2.787 1.00 0.00 16 THR A C 9
ATOM 7603 O O . THR B 2 16 ? 3.080 -2.609 -3.002 1.00 0.00 16 THR A O 9
ATOM 7614 N N . GLN B 2 17 ? 4.607 -4.249 -2.846 1.00 0.00 17 GLN A N 9
ATOM 7615 C CA . GLN B 2 17 ? 5.740 -3.388 -3.165 1.00 0.00 17 GLN A CA 9
ATOM 7616 C C . GLN B 2 17 ? 5.591 -2.722 -4.530 1.00 0.00 17 GLN A C 9
ATOM 7617 O O . GLN B 2 17 ? 5.679 -1.504 -4.625 1.00 0.00 17 GLN A O 9
ATOM 7631 N N . GLN B 2 18 ? 5.364 -3.507 -5.575 1.00 0.00 18 GLN A N 9
ATOM 7632 C CA . GLN B 2 18 ? 5.199 -2.946 -6.919 1.00 0.00 18 GLN A CA 9
ATOM 7633 C C . GLN B 2 18 ? 4.058 -1.937 -6.942 1.00 0.00 18 GLN A C 9
ATOM 7634 O O . GLN B 2 18 ? 4.198 -0.837 -7.482 1.00 0.00 18 GLN A O 9
ATOM 7648 N N . ASP B 2 19 ? 2.941 -2.319 -6.333 1.00 0.00 19 ASP A N 9
ATOM 7649 C CA . ASP B 2 19 ? 1.763 -1.461 -6.250 1.00 0.00 19 ASP A CA 9
ATOM 7650 C C . ASP B 2 19 ? 2.121 -0.133 -5.594 1.00 0.00 19 ASP A C 9
ATOM 7651 O O . ASP B 2 19 ? 1.707 0.931 -6.052 1.00 0.00 19 ASP A O 9
ATOM 7660 N N . LEU B 2 20 ? 2.901 -0.205 -4.523 1.00 0.00 20 LEU A N 9
ATOM 7661 C CA . LEU B 2 20 ? 3.324 0.986 -3.802 1.00 0.00 20 LEU A CA 9
ATOM 7662 C C . LEU B 2 20 ? 4.350 1.773 -4.600 1.00 0.00 20 LEU A C 9
ATOM 7663 O O . LEU B 2 20 ? 4.346 2.999 -4.590 1.00 0.00 20 LEU A O 9
ATOM 7679 N N . LEU B 2 21 ? 5.229 1.056 -5.286 1.00 0.00 21 LEU A N 9
ATOM 7680 C CA . LEU B 2 21 ? 6.272 1.672 -6.091 1.00 0.00 21 LEU A CA 9
ATOM 7681 C C . LEU B 2 21 ? 5.649 2.603 -7.126 1.00 0.00 21 LEU A C 9
ATOM 7682 O O . LEU B 2 21 ? 6.087 3.741 -7.290 1.00 0.00 21 LEU A O 9
ATOM 7698 N N . THR B 2 22 ? 4.610 2.125 -7.801 1.00 0.00 22 THR A N 9
ATOM 7699 C CA . THR B 2 22 ? 3.916 2.928 -8.804 1.00 0.00 22 THR A CA 9
ATOM 7700 C C . THR B 2 22 ? 3.227 4.144 -8.179 1.00 0.00 22 THR A C 9
ATOM 7701 O O . THR B 2 22 ? 2.818 5.068 -8.879 1.00 0.00 22 THR A O 9
ATOM 7712 N N . LEU B 2 23 ? 3.114 4.134 -6.860 1.00 0.00 23 LEU A N 9
ATOM 7713 C CA . LEU B 2 23 ? 2.493 5.227 -6.126 1.00 0.00 23 LEU A CA 9
ATOM 7714 C C . LEU B 2 23 ? 3.545 6.228 -5.649 1.00 0.00 23 LEU A C 9
ATOM 7715 O O . LEU B 2 23 ? 3.220 7.363 -5.299 1.00 0.00 23 LEU A O 9
ATOM 7731 N N . CYS B 2 24 ? 4.806 5.798 -5.622 1.00 0.00 24 CYS A N 9
ATOM 7732 C CA . CYS B 2 24 ? 5.896 6.659 -5.176 1.00 0.00 24 CYS A CA 9
ATOM 7733 C C . CYS B 2 24 ? 6.116 7.810 -6.155 1.00 0.00 24 CYS A C 9
ATOM 7734 O O . CYS B 2 24 ? 6.114 7.608 -7.368 1.00 0.00 24 CYS A O 9
ATOM 7741 N N . PRO B 2 25 ? 6.302 9.036 -5.641 1.00 0.00 25 PRO A N 9
ATOM 7742 C CA . PRO B 2 25 ? 6.518 10.218 -6.468 1.00 0.00 25 PRO A CA 9
ATOM 7743 C C . PRO B 2 25 ? 7.913 10.252 -7.074 1.00 0.00 25 PRO A C 9
ATOM 7744 O O . PRO B 2 25 ? 8.917 10.187 -6.361 1.00 0.00 25 PRO A O 9
ATOM 7755 N N . TYR B 2 26 ? 7.954 10.367 -8.389 1.00 0.00 26 TYR A N 9
ATOM 7756 C CA . TYR B 2 26 ? 9.199 10.430 -9.142 1.00 0.00 26 TYR A CA 9
ATOM 7757 C C . TYR B 2 26 ? 8.902 10.842 -10.577 1.00 0.00 26 TYR A C 9
ATOM 7758 O O . TYR B 2 26 ? 9.846 10.903 -11.390 1.00 0.00 26 TYR A O 9
ATOM 7777 N N . PRO A 1 1 ? 0.470 -8.840 -13.312 1.00 0.00 1 PRO B N 10
ATOM 7778 C CA . PRO A 1 1 ? 1.325 -9.841 -13.990 1.00 0.00 1 PRO B CA 10
ATOM 7779 C C . PRO A 1 1 ? 2.724 -9.815 -13.399 1.00 0.00 1 PRO B C 10
ATOM 7780 O O . PRO A 1 1 ? 3.721 -9.695 -14.105 1.00 0.00 1 PRO B O 10
ATOM 7793 N N . THR A 1 2 ? 2.758 -9.906 -12.087 1.00 0.00 2 THR B N 10
ATOM 7794 C CA . THR A 1 2 ? 3.982 -9.876 -11.308 1.00 0.00 2 THR B CA 10
ATOM 7795 C C . THR A 1 2 ? 3.678 -10.530 -9.974 1.00 0.00 2 THR B C 10
ATOM 7796 O O . THR A 1 2 ? 2.532 -10.895 -9.754 1.00 0.00 2 THR B O 10
ATOM 7807 N N . PRO A 1 3 ? 4.658 -10.710 -9.069 1.00 0.00 3 PRO B N 10
ATOM 7808 C CA . PRO A 1 3 ? 4.390 -11.321 -7.764 1.00 0.00 3 PRO B CA 10
ATOM 7809 C C . PRO A 1 3 ? 3.348 -10.502 -7.002 1.00 0.00 3 PRO B C 10
ATOM 7810 O O . PRO A 1 3 ? 3.677 -9.536 -6.311 1.00 0.00 3 PRO B O 10
ATOM 7821 N N . GLU A 1 4 ? 2.083 -10.867 -7.192 1.00 0.00 4 GLU B N 10
ATOM 7822 C CA . GLU A 1 4 ? 0.952 -10.160 -6.599 1.00 0.00 4 GLU B CA 10
ATOM 7823 C C . GLU A 1 4 ? 0.819 -10.411 -5.102 1.00 0.00 4 GLU B C 10
ATOM 7824 O O . GLU A 1 4 ? -0.263 -10.713 -4.597 1.00 0.00 4 GLU B O 10
ATOM 7836 N N . MET A 1 5 ? 1.912 -10.246 -4.406 1.00 0.00 5 MET B N 10
ATOM 7837 C CA . MET A 1 5 ? 1.953 -10.407 -2.955 1.00 0.00 5 MET B CA 10
ATOM 7838 C C . MET A 1 5 ? 1.401 -9.144 -2.296 1.00 0.00 5 MET B C 10
ATOM 7839 O O . MET A 1 5 ? 2.091 -8.438 -1.562 1.00 0.00 5 MET B O 10
ATOM 7853 N N . ARG A 1 6 ? 0.151 -8.853 -2.616 1.00 0.00 6 ARG B N 10
ATOM 7854 C CA . ARG A 1 6 ? -0.530 -7.670 -2.120 1.00 0.00 6 ARG B CA 10
ATOM 7855 C C . ARG A 1 6 ? -0.964 -7.830 -0.671 1.00 0.00 6 ARG B C 10
ATOM 7856 O O . ARG A 1 6 ? -1.701 -8.752 -0.326 1.00 0.00 6 ARG B O 10
ATOM 7877 N N . GLU A 1 7 ? -0.516 -6.904 0.165 1.00 0.00 7 GLU B N 10
ATOM 7878 C CA . GLU A 1 7 ? -0.857 -6.904 1.571 1.00 0.00 7 GLU B CA 10
ATOM 7879 C C . GLU A 1 7 ? -1.971 -5.903 1.814 1.00 0.00 7 GLU B C 10
ATOM 7880 O O . GLU A 1 7 ? -2.025 -4.850 1.171 1.00 0.00 7 GLU B O 10
ATOM 7892 N N . LYS A 1 8 ? -2.850 -6.222 2.741 1.00 0.00 8 LYS B N 10
ATOM 7893 C CA . LYS A 1 8 ? -3.941 -5.328 3.071 1.00 0.00 8 LYS B CA 10
ATOM 7894 C C . LYS A 1 8 ? -3.382 -4.189 3.919 1.00 0.00 8 LYS B C 10
ATOM 7895 O O . LYS A 1 8 ? -3.251 -4.310 5.144 1.00 0.00 8 LYS B O 10
ATOM 7914 N N . LEU A 1 9 ? -3.011 -3.105 3.260 1.00 0.00 9 LEU B N 10
ATOM 7915 C CA . LEU A 1 9 ? -2.416 -1.962 3.934 1.00 0.00 9 LEU B CA 10
ATOM 7916 C C . LEU A 1 9 ? -3.441 -1.090 4.647 1.00 0.00 9 LEU B C 10
ATOM 7917 O O . LEU A 1 9 ? -3.532 0.110 4.397 1.00 0.00 9 LEU B O 10
ATOM 7933 N N . CYS A 1 10 ? -4.188 -1.689 5.554 1.00 0.00 10 CYS B N 10
ATOM 7934 C CA . CYS A 1 10 ? -5.174 -0.953 6.321 1.00 0.00 10 CYS B CA 10
ATOM 7935 C C . CYS A 1 10 ? -4.483 -0.072 7.361 1.00 0.00 10 CYS B C 10
ATOM 7936 O O . CYS A 1 10 ? -3.745 -0.572 8.219 1.00 0.00 10 CYS B O 10
ATOM 7943 N N . GLY A 1 11 ? -4.730 1.230 7.284 1.00 0.00 11 GLY B N 10
ATOM 7944 C CA . GLY A 1 11 ? -4.145 2.168 8.227 1.00 0.00 11 GLY B CA 10
ATOM 7945 C C . GLY A 1 11 ? -2.625 2.164 8.255 1.00 0.00 11 GLY B C 10
ATOM 7946 O O . GLY A 1 11 ? -1.970 2.459 7.256 1.00 0.00 11 GLY B O 10
ATOM 7950 N N . HIS A 1 12 ? -2.077 1.850 9.430 1.00 0.00 12 HIS B N 10
ATOM 7951 C CA . HIS A 1 12 ? -0.628 1.827 9.666 1.00 0.00 12 HIS B CA 10
ATOM 7952 C C . HIS A 1 12 ? 0.141 1.028 8.618 1.00 0.00 12 HIS B C 10
ATOM 7953 O O . HIS A 1 12 ? 1.290 1.352 8.316 1.00 0.00 12 HIS B O 10
ATOM 7968 N N . HIS A 1 13 ? -0.469 -0.019 8.083 1.00 0.00 13 HIS B N 10
ATOM 7969 C CA . HIS A 1 13 ? 0.201 -0.847 7.085 1.00 0.00 13 HIS B CA 10
ATOM 7970 C C . HIS A 1 13 ? 0.596 -0.022 5.866 1.00 0.00 13 HIS B C 10
ATOM 7971 O O . HIS A 1 13 ? 1.696 -0.171 5.343 1.00 0.00 13 HIS B O 10
ATOM 7986 N N . PHE A 1 14 ? -0.289 0.864 5.438 1.00 0.00 14 PHE B N 10
ATOM 7987 C CA . PHE A 1 14 ? -0.011 1.722 4.296 1.00 0.00 14 PHE B CA 10
ATOM 7988 C C . PHE A 1 14 ? 1.209 2.592 4.591 1.00 0.00 14 PHE B C 10
ATOM 7989 O O . PHE A 1 14 ? 2.102 2.742 3.756 1.00 0.00 14 PHE B O 10
ATOM 8006 N N . VAL A 1 15 ? 1.230 3.144 5.798 1.00 0.00 15 VAL B N 10
ATOM 8007 C CA . VAL A 1 15 ? 2.316 4.005 6.252 1.00 0.00 15 VAL B CA 10
ATOM 8008 C C . VAL A 1 15 ? 3.678 3.301 6.215 1.00 0.00 15 VAL B C 10
ATOM 8009 O O . VAL A 1 15 ? 4.605 3.763 5.549 1.00 0.00 15 VAL B O 10
ATOM 8022 N N . ARG A 1 16 ? 3.808 2.185 6.937 1.00 0.00 16 ARG B N 10
ATOM 8023 C CA . ARG A 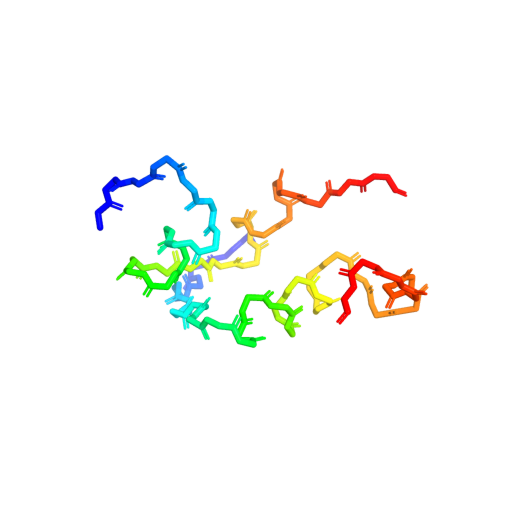1 16 ? 5.082 1.460 6.973 1.00 0.00 16 ARG B CA 10
ATOM 8024 C C . ARG A 1 16 ? 5.480 0.939 5.595 1.00 0.00 16 ARG B C 10
ATOM 8025 O O . ARG A 1 16 ? 6.669 0.858 5.279 1.00 0.00 16 ARG B O 10
ATOM 8046 N N . ALA A 1 17 ? 4.495 0.597 4.772 1.00 0.00 17 ALA B N 10
ATOM 8047 C CA . ALA A 1 17 ? 4.780 0.105 3.436 1.00 0.00 17 ALA B CA 10
ATOM 8048 C C . ALA A 1 17 ? 5.416 1.195 2.591 1.00 0.00 17 ALA B C 10
ATOM 8049 O O . ALA A 1 17 ? 6.430 0.966 1.943 1.00 0.00 17 ALA B O 10
ATOM 8056 N N . LEU A 1 18 ? 4.824 2.380 2.621 1.00 0.00 18 LEU B N 10
ATOM 8057 C CA . LEU A 1 18 ? 5.346 3.513 1.865 1.00 0.00 18 LEU B CA 10
ATOM 8058 C C . LEU A 1 18 ? 6.754 3.868 2.324 1.00 0.00 18 LEU B C 10
ATOM 8059 O O . LEU A 1 18 ? 7.662 4.012 1.508 1.00 0.00 18 LEU B O 10
ATOM 8075 N N . VAL A 1 19 ? 6.926 4.001 3.634 1.00 0.00 19 VAL B N 10
ATOM 8076 C CA . VAL A 1 19 ? 8.224 4.343 4.205 1.00 0.00 19 VAL B CA 10
ATOM 8077 C C . VAL A 1 19 ? 9.304 3.334 3.806 1.00 0.00 19 VAL B C 10
ATOM 8078 O O . VAL A 1 19 ? 10.439 3.707 3.520 1.00 0.00 19 VAL B O 10
ATOM 8091 N N . ARG A 1 20 ? 8.960 2.055 3.808 1.00 0.00 20 ARG B N 10
ATOM 8092 C CA . ARG A 1 20 ? 9.928 1.020 3.469 1.00 0.00 20 ARG B CA 10
ATOM 8093 C C . ARG A 1 20 ? 10.119 0.856 1.968 1.00 0.00 20 ARG B C 10
ATOM 8094 O O . ARG A 1 20 ? 11.235 0.966 1.457 1.00 0.00 20 ARG B O 10
ATOM 8115 N N . VAL A 1 21 ? 9.032 0.531 1.299 1.00 0.00 21 VAL B N 10
ATOM 8116 C CA . VAL A 1 21 ? 9.038 0.272 -0.141 1.00 0.00 21 VAL B CA 10
ATOM 8117 C C . VAL A 1 21 ? 9.484 1.478 -0.971 1.00 0.00 21 VAL B C 10
ATOM 8118 O O . VAL A 1 21 ? 10.267 1.331 -1.908 1.00 0.00 21 VAL B O 10
ATOM 8131 N N . CYS A 1 22 ? 8.986 2.661 -0.645 1.00 0.00 22 CYS B N 10
ATOM 8132 C CA . CYS A 1 22 ? 9.340 3.862 -1.394 1.00 0.00 22 CYS B CA 10
ATOM 8133 C C . CYS A 1 22 ? 10.694 4.419 -0.960 1.00 0.00 22 CYS B C 10
ATOM 8134 O O . CYS A 1 22 ? 10.878 5.628 -0.796 1.00 0.00 22 CYS B O 10
ATOM 8141 N N . GLY A 1 23 ? 11.648 3.512 -0.808 1.00 0.00 23 GLY B N 10
ATOM 8142 C CA . GLY A 1 23 ? 12.998 3.876 -0.435 1.00 0.00 23 GLY B CA 10
ATOM 8143 C C . GLY A 1 23 ? 13.181 4.147 1.043 1.00 0.00 23 GLY B C 10
ATOM 8144 O O . GLY A 1 23 ? 13.895 3.416 1.733 1.00 0.00 23 GLY B O 10
ATOM 8148 N N . GLY A 1 24 ? 12.560 5.208 1.522 1.00 0.00 24 GLY B N 10
ATOM 8149 C CA . GLY A 1 24 ? 12.685 5.584 2.916 1.00 0.00 24 GLY B CA 10
ATOM 8150 C C . GLY A 1 24 ? 13.135 7.022 3.056 1.00 0.00 24 GLY B C 10
ATOM 8151 O O . GLY A 1 24 ? 12.348 7.877 3.450 1.00 0.00 24 GLY B O 10
ATOM 8155 N N . PRO A 1 25 ? 14.403 7.335 2.708 1.00 0.00 25 PRO B N 10
ATOM 8156 C CA . PRO A 1 25 ? 14.933 8.704 2.780 1.00 0.00 25 PRO B CA 10
ATOM 8157 C C . PRO A 1 25 ? 14.157 9.652 1.870 1.00 0.00 25 PRO B C 10
ATOM 8158 O O . PRO A 1 25 ? 14.165 10.866 2.060 1.00 0.00 25 PRO B O 10
ATOM 8169 N N . ARG A 1 26 ? 13.477 9.073 0.883 1.00 0.00 26 ARG B N 10
ATOM 8170 C CA . ARG A 1 26 ? 12.674 9.836 -0.063 1.00 0.00 26 ARG B CA 10
ATOM 8171 C C . ARG A 1 26 ? 11.485 10.472 0.659 1.00 0.00 26 ARG B C 10
ATOM 8172 O O . ARG A 1 26 ? 10.900 11.438 0.175 1.00 0.00 26 ARG B O 10
ATOM 8193 N N . TRP A 1 27 ? 11.142 9.930 1.830 1.00 0.00 27 TRP B N 10
ATOM 8194 C CA . TRP A 1 27 ? 10.034 10.444 2.630 1.00 0.00 27 TRP B CA 10
ATOM 8195 C C . TRP A 1 27 ? 10.417 11.710 3.358 1.00 0.00 27 TRP B C 10
ATOM 8196 O O . TRP A 1 27 ? 10.236 11.861 4.564 1.00 0.00 27 TRP B O 10
ATOM 8217 N N . SER A 1 28 ? 10.940 12.609 2.576 1.00 0.00 28 SER B N 10
ATOM 8218 C CA . SER A 1 28 ? 11.374 13.898 3.027 1.00 0.00 28 SER B CA 10
ATOM 8219 C C . SER A 1 28 ? 10.399 14.940 2.500 1.00 0.00 28 SER B C 10
ATOM 8220 O O . SER A 1 28 ? 10.763 16.085 2.228 1.00 0.00 28 SER B O 10
ATOM 8228 N N . THR A 1 29 ? 9.157 14.503 2.324 1.00 0.00 29 THR B N 10
ATOM 8229 C CA . THR A 1 29 ? 8.104 15.346 1.789 1.00 0.00 29 THR B CA 10
ATOM 8230 C C . THR A 1 29 ? 6.733 14.704 2.015 1.00 0.00 29 THR B C 10
ATOM 8231 O O . THR A 1 29 ? 5.894 15.260 2.725 1.00 0.00 29 THR B O 10
ATOM 8242 N N . GLU A 1 30 ? 6.520 13.524 1.440 1.00 0.00 30 GLU B N 10
ATOM 8243 C CA . GLU A 1 30 ? 5.264 12.813 1.614 1.00 0.00 30 GLU B CA 10
ATOM 8244 C C . GLU A 1 30 ? 5.386 11.855 2.790 1.00 0.00 30 GLU B C 10
ATOM 8245 O O . GLU A 1 30 ? 6.304 11.980 3.604 1.00 0.00 30 GLU B O 10
ATOM 8257 N N . ALA A 1 31 ? 4.478 10.893 2.855 1.00 0.00 31 ALA B N 10
ATOM 8258 C CA . ALA A 1 31 ? 4.477 9.896 3.909 1.00 0.00 31 ALA B CA 10
ATOM 8259 C C . ALA A 1 31 ? 3.418 8.846 3.626 1.00 0.00 31 ALA B C 10
ATOM 8260 O O . ALA A 1 31 ? 2.432 9.185 2.938 1.00 0.00 31 ALA B O 10
ATOM 8268 N N . ALA B 2 1 ? -2.870 -0.242 -7.734 1.00 0.00 1 ALA A N 10
ATOM 8269 C CA . ALA B 2 1 ? -3.117 1.211 -7.849 1.00 0.00 1 ALA A CA 10
ATOM 8270 C C . ALA B 2 1 ? -4.583 1.472 -8.166 1.00 0.00 1 ALA A C 10
ATOM 8271 O O . ALA B 2 1 ? -5.222 0.674 -8.850 1.00 0.00 1 ALA A O 10
ATOM 8280 N N . ALA B 2 2 ? -5.113 2.585 -7.670 1.00 0.00 2 ALA A N 10
ATOM 8281 C CA . ALA B 2 2 ? -6.504 2.945 -7.907 1.00 0.00 2 ALA A CA 10
ATOM 8282 C C . ALA B 2 2 ? -6.672 4.457 -7.870 1.00 0.00 2 ALA A C 10
ATOM 8283 O O . ALA B 2 2 ? -6.219 5.115 -6.933 1.00 0.00 2 ALA A O 10
ATOM 8290 N N . ALA B 2 3 ? -7.313 4.997 -8.897 1.00 0.00 3 ALA A N 10
ATOM 8291 C CA . ALA B 2 3 ? -7.538 6.435 -9.004 1.00 0.00 3 ALA A CA 10
ATOM 8292 C C . ALA B 2 3 ? -8.716 6.893 -8.147 1.00 0.00 3 ALA A C 10
ATOM 8293 O O . ALA B 2 3 ? -9.700 7.421 -8.659 1.00 0.00 3 ALA A O 10
ATOM 8300 N N . THR B 2 4 ? -8.601 6.696 -6.841 1.00 0.00 4 THR A N 10
ATOM 8301 C CA . THR B 2 4 ? -9.643 7.097 -5.900 1.00 0.00 4 THR A CA 10
ATOM 8302 C C . THR B 2 4 ? -9.050 7.366 -4.528 1.00 0.00 4 THR A C 10
ATOM 8303 O O . THR B 2 4 ? -9.240 8.434 -3.950 1.00 0.00 4 THR A O 10
ATOM 8314 N N . ASN B 2 5 ? -8.319 6.386 -4.030 1.00 0.00 5 ASN A N 10
ATOM 8315 C CA . ASN B 2 5 ? -7.664 6.475 -2.733 1.00 0.00 5 ASN A CA 10
ATOM 8316 C C . ASN B 2 5 ? -6.827 5.227 -2.501 1.00 0.00 5 ASN A C 10
ATOM 8317 O O . ASN B 2 5 ? -7.358 4.121 -2.375 1.00 0.00 5 ASN A O 10
ATOM 8328 N N . PRO B 2 6 ? -5.504 5.397 -2.467 1.00 0.00 6 PRO A N 10
ATOM 8329 C CA . PRO B 2 6 ? -4.553 4.298 -2.277 1.00 0.00 6 PRO A CA 10
ATOM 8330 C C . PRO B 2 6 ? -4.716 3.585 -0.939 1.00 0.00 6 PRO A C 10
ATOM 8331 O O . PRO B 2 6 ? -4.731 2.359 -0.894 1.00 0.00 6 PRO A O 10
ATOM 8342 N N . ALA B 2 7 ? -4.842 4.348 0.142 1.00 0.00 7 ALA A N 10
ATOM 8343 C CA . ALA B 2 7 ? -5.005 3.766 1.472 1.00 0.00 7 ALA A CA 10
ATOM 8344 C C . ALA B 2 7 ? -6.229 2.858 1.509 1.00 0.00 7 ALA A C 10
ATOM 8345 O O . ALA B 2 7 ? -6.181 1.746 2.038 1.00 0.00 7 ALA A O 10
ATOM 8352 N N . ARG B 2 8 ? -7.314 3.342 0.924 1.00 0.00 8 ARG A N 10
ATOM 8353 C CA . ARG B 2 8 ? -8.560 2.595 0.854 1.00 0.00 8 ARG A CA 10
ATOM 8354 C C . ARG B 2 8 ? -8.358 1.336 0.039 1.00 0.00 8 ARG A C 10
ATOM 8355 O O . ARG B 2 8 ? -8.681 0.230 0.472 1.00 0.00 8 ARG A O 10
ATOM 8376 N N . TYR B 2 9 ? -7.817 1.537 -1.150 1.00 0.00 9 TYR A N 10
ATOM 8377 C CA . TYR B 2 9 ? -7.545 0.448 -2.081 1.00 0.00 9 TYR A CA 10
ATOM 8378 C C . TYR B 2 9 ? -6.675 -0.626 -1.437 1.00 0.00 9 TYR A C 10
ATOM 8379 O O . TYR B 2 9 ? -6.983 -1.813 -1.503 1.00 0.00 9 TYR A O 10
ATOM 8397 N N . CYS B 2 10 ? -5.586 -0.198 -0.824 1.00 0.00 10 CYS A N 10
ATOM 8398 C CA . CYS B 2 10 ? -4.653 -1.106 -0.177 1.00 0.00 10 CYS A CA 10
ATOM 8399 C C . CYS B 2 10 ? -5.284 -1.832 1.009 1.00 0.00 10 CYS A C 10
ATOM 8400 O O . CYS B 2 10 ? -4.929 -2.971 1.303 1.00 0.00 10 CYS A O 10
ATOM 8407 N N . CYS B 2 11 ? -6.209 -1.180 1.692 1.00 0.00 11 CYS A N 10
ATOM 8408 C CA . CYS B 2 11 ? -6.867 -1.792 2.838 1.00 0.00 11 CYS A CA 10
ATOM 8409 C C . CYS B 2 11 ? -7.916 -2.801 2.389 1.00 0.00 11 CYS A C 10
ATOM 8410 O O . CYS B 2 11 ? -7.913 -3.960 2.812 1.00 0.00 11 CYS A O 10
ATOM 8417 N N . LEU B 2 12 ? -8.819 -2.338 1.545 1.00 0.00 12 LEU A N 10
ATOM 8418 C CA . LEU B 2 12 ? -9.908 -3.171 1.038 1.00 0.00 12 LEU A CA 10
ATOM 8419 C C . LEU B 2 12 ? -9.418 -4.256 0.076 1.00 0.00 12 LEU A C 10
ATOM 8420 O O . LEU B 2 12 ? -9.626 -5.446 0.320 1.00 0.00 12 LEU A O 10
ATOM 8436 N N . SER B 2 13 ? -8.788 -3.848 -1.017 1.00 0.00 13 SER A N 10
ATOM 8437 C CA . SER B 2 13 ? -8.297 -4.792 -2.015 1.00 0.00 13 SER A CA 10
ATOM 8438 C C . SER B 2 13 ? -6.903 -5.313 -1.667 1.00 0.00 13 SER A C 10
ATOM 8439 O O . SER B 2 13 ? -6.639 -6.511 -1.755 1.00 0.00 13 SER A O 10
ATOM 8447 N N . GLY B 2 14 ? -6.017 -4.410 -1.280 1.00 0.00 14 GLY A N 10
ATOM 8448 C CA . GLY B 2 14 ? -4.660 -4.797 -0.940 1.00 0.00 14 GLY A CA 10
ATOM 8449 C C . GLY B 2 14 ? -3.687 -4.418 -2.034 1.00 0.00 14 GLY A C 10
ATOM 8450 O O . GLY B 2 14 ? -4.055 -4.368 -3.209 1.00 0.00 14 GLY A O 10
ATOM 8454 N N . CYS B 2 15 ? -2.450 -4.131 -1.665 1.00 0.00 15 CYS A N 10
ATOM 8455 C CA . CYS B 2 15 ? -1.455 -3.736 -2.654 1.00 0.00 15 CYS A CA 10
ATOM 8456 C C . CYS B 2 15 ? -0.075 -4.293 -2.313 1.00 0.00 15 CYS A C 10
ATOM 8457 O O . CYS B 2 15 ? 0.285 -4.429 -1.145 1.00 0.00 15 CYS A O 10
ATOM 8464 N N . THR B 2 16 ? 0.680 -4.641 -3.349 1.00 0.00 16 THR A N 10
ATOM 8465 C CA . THR B 2 16 ? 2.013 -5.202 -3.183 1.00 0.00 16 THR A CA 10
ATOM 8466 C C . THR B 2 16 ? 3.071 -4.102 -3.280 1.00 0.00 16 THR A C 10
ATOM 8467 O O . THR B 2 16 ? 2.762 -2.981 -3.672 1.00 0.00 16 THR A O 10
ATOM 8478 N N . GLN B 2 17 ? 4.307 -4.430 -2.916 1.00 0.00 17 GLN A N 10
ATOM 8479 C CA . GLN B 2 17 ? 5.418 -3.482 -2.946 1.00 0.00 17 GLN A CA 10
ATOM 8480 C C . GLN B 2 17 ? 5.498 -2.757 -4.288 1.00 0.00 17 GLN A C 10
ATOM 8481 O O . GLN B 2 17 ? 5.659 -1.541 -4.332 1.00 0.00 17 GLN A O 10
ATOM 8495 N N . GLN B 2 18 ? 5.372 -3.508 -5.375 1.00 0.00 18 GLN A N 10
ATOM 8496 C CA . GLN B 2 18 ? 5.420 -2.932 -6.716 1.00 0.00 18 GLN A CA 10
ATOM 8497 C C . GLN B 2 18 ? 4.288 -1.930 -6.897 1.00 0.00 18 GLN A C 10
ATOM 8498 O O . GLN B 2 18 ? 4.467 -0.863 -7.486 1.00 0.00 18 GLN A O 10
ATOM 8512 N N . ASP B 2 19 ? 3.131 -2.287 -6.365 1.00 0.00 19 ASP A N 10
ATOM 8513 C CA . ASP B 2 19 ? 1.950 -1.434 -6.436 1.00 0.00 19 ASP A CA 10
ATOM 8514 C C . ASP B 2 19 ? 2.237 -0.105 -5.745 1.00 0.00 19 ASP A C 10
ATOM 8515 O O . ASP B 2 19 ? 1.912 0.958 -6.271 1.00 0.00 19 ASP A O 10
ATOM 8524 N N . LEU B 2 20 ? 2.877 -0.176 -4.572 1.00 0.00 20 LEU A N 10
ATOM 8525 C CA . LEU B 2 20 ? 3.235 1.030 -3.823 1.00 0.00 20 LEU A CA 10
ATOM 8526 C C . LEU B 2 20 ? 4.296 1.827 -4.564 1.00 0.00 20 LEU A C 10
ATOM 8527 O O . LEU B 2 20 ? 4.209 3.049 -4.663 1.00 0.00 20 LEU A O 10
ATOM 8543 N N . LEU B 2 21 ? 5.302 1.124 -5.074 1.00 0.00 21 LEU A N 10
ATOM 8544 C CA . LEU B 2 21 ? 6.395 1.761 -5.796 1.00 0.00 21 LEU A CA 10
ATOM 8545 C C . LEU B 2 21 ? 5.860 2.589 -6.957 1.00 0.00 21 LEU A C 10
ATOM 8546 O O . LEU B 2 21 ? 6.277 3.724 -7.161 1.00 0.00 21 LEU A O 10
ATOM 8562 N N . THR B 2 22 ? 4.919 2.014 -7.696 1.00 0.00 22 THR A N 10
ATOM 8563 C CA . THR B 2 22 ? 4.304 2.687 -8.835 1.00 0.00 22 THR A CA 10
ATOM 8564 C C . THR B 2 22 ? 3.595 3.977 -8.409 1.00 0.00 22 THR A C 10
ATOM 8565 O O . THR B 2 22 ? 3.406 4.894 -9.208 1.00 0.00 22 THR A O 10
ATOM 8576 N N . LEU B 2 23 ? 3.213 4.035 -7.146 1.00 0.00 23 LEU A N 10
ATOM 8577 C CA . LEU B 2 23 ? 2.532 5.201 -6.600 1.00 0.00 23 LEU A CA 10
ATOM 8578 C C . LEU B 2 23 ? 3.530 6.265 -6.147 1.00 0.00 23 LEU A C 10
ATOM 8579 O O . LEU B 2 23 ? 3.187 7.442 -6.039 1.00 0.00 23 LEU A O 10
ATOM 8595 N N . CYS B 2 24 ? 4.759 5.850 -5.871 1.00 0.00 24 CYS A N 10
ATOM 8596 C CA . CYS B 2 24 ? 5.786 6.777 -5.419 1.00 0.00 24 CYS A CA 10
ATOM 8597 C C . CYS B 2 24 ? 6.680 7.233 -6.567 1.00 0.00 24 CYS A C 10
ATOM 8598 O O . CYS B 2 24 ? 7.079 6.438 -7.416 1.00 0.00 24 CYS A O 10
ATOM 8605 N N . PRO B 2 25 ? 7.012 8.528 -6.602 1.00 0.00 25 PRO A N 10
ATOM 8606 C CA . PRO B 2 25 ? 7.860 9.098 -7.625 1.00 0.00 25 PRO A CA 10
ATOM 8607 C C . PRO B 2 25 ? 9.331 9.081 -7.219 1.00 0.00 25 PRO A C 10
ATOM 8608 O O . PRO B 2 25 ? 9.687 8.562 -6.158 1.00 0.00 25 PRO A O 10
ATOM 8619 N N . TYR B 2 26 ? 10.172 9.664 -8.055 1.00 0.00 26 TYR A N 10
ATOM 8620 C CA . TYR B 2 26 ? 11.596 9.733 -7.774 1.00 0.00 26 TYR A CA 10
ATOM 8621 C C . TYR B 2 26 ? 11.880 10.926 -6.874 1.00 0.00 26 TYR A C 10
ATOM 8622 O O . TYR B 2 26 ? 11.421 12.038 -7.214 1.00 0.00 26 TYR A O 10
ATOM 8641 N N . PRO A 1 1 ? 0.912 -1.963 -9.579 1.00 0.00 1 PRO B N 11
ATOM 8642 C CA . PRO A 1 1 ? 0.332 -2.863 -10.592 1.00 0.00 1 PRO B CA 11
ATOM 8643 C C . PRO A 1 1 ? 1.347 -3.906 -11.037 1.00 0.00 1 PRO B C 11
ATOM 8644 O O . PRO A 1 1 ? 1.714 -3.975 -12.210 1.00 0.00 1 PRO B O 11
ATOM 8657 N N . THR A 1 2 ? 1.812 -4.706 -10.091 1.00 0.00 2 THR B N 11
ATOM 8658 C CA . THR A 1 2 ? 2.795 -5.736 -10.376 1.00 0.00 2 THR B CA 11
ATOM 8659 C C . THR A 1 2 ? 2.607 -6.925 -9.435 1.00 0.00 2 THR B C 11
ATOM 8660 O O . THR A 1 2 ? 2.508 -6.748 -8.220 1.00 0.00 2 THR B O 11
ATOM 8671 N N . PRO A 1 3 ? 2.543 -8.153 -9.986 1.00 0.00 3 PRO B N 11
ATOM 8672 C CA . PRO A 1 3 ? 2.365 -9.368 -9.186 1.00 0.00 3 PRO B CA 11
ATOM 8673 C C . PRO A 1 3 ? 3.504 -9.555 -8.190 1.00 0.00 3 PRO B C 11
ATOM 8674 O O . PRO A 1 3 ? 4.676 -9.562 -8.570 1.00 0.00 3 PRO B O 11
ATOM 8685 N N . GLU A 1 4 ? 3.148 -9.688 -6.920 1.00 0.00 4 GLU B N 11
ATOM 8686 C CA . GLU A 1 4 ? 4.124 -9.850 -5.854 1.00 0.00 4 GLU B CA 11
ATOM 8687 C C . GLU A 1 4 ? 3.392 -10.203 -4.557 1.00 0.00 4 GLU B C 11
ATOM 8688 O O . GLU A 1 4 ? 2.323 -10.817 -4.589 1.00 0.00 4 GLU B O 11
ATOM 8700 N N . MET A 1 5 ? 3.954 -9.800 -3.431 1.00 0.00 5 MET B N 11
ATOM 8701 C CA . MET A 1 5 ? 3.356 -10.053 -2.129 1.00 0.00 5 MET B CA 11
ATOM 8702 C C . MET A 1 5 ? 2.237 -9.056 -1.861 1.00 0.00 5 MET B C 11
ATOM 8703 O O . MET A 1 5 ? 2.464 -7.991 -1.287 1.00 0.00 5 MET B O 11
ATOM 8717 N N . ARG A 1 6 ? 1.032 -9.399 -2.294 1.00 0.00 6 ARG B N 11
ATOM 8718 C CA . ARG A 1 6 ? -0.119 -8.528 -2.108 1.00 0.00 6 ARG B CA 11
ATOM 8719 C C . ARG A 1 6 ? -0.457 -8.424 -0.628 1.00 0.00 6 ARG B C 11
ATOM 8720 O O . ARG A 1 6 ? -0.597 -9.438 0.057 1.00 0.00 6 ARG B O 11
ATOM 8741 N N . GLU A 1 7 ? -0.566 -7.202 -0.136 1.00 0.00 7 GLU B N 11
ATOM 8742 C CA . GLU A 1 7 ? -0.859 -6.970 1.265 1.00 0.00 7 GLU B CA 11
ATOM 8743 C C . GLU A 1 7 ? -1.985 -5.959 1.421 1.00 0.00 7 GLU B C 11
ATOM 8744 O O . GLU A 1 7 ? -2.146 -5.056 0.602 1.00 0.00 7 GLU B O 11
ATOM 8756 N N . LYS A 1 8 ? -2.744 -6.099 2.493 1.00 0.00 8 LYS B N 11
ATOM 8757 C CA . LYS A 1 8 ? -3.816 -5.169 2.784 1.00 0.00 8 LYS B CA 11
ATOM 8758 C C . LYS A 1 8 ? -3.232 -4.012 3.588 1.00 0.00 8 LYS B C 11
ATOM 8759 O O . LYS A 1 8 ? -3.049 -4.118 4.807 1.00 0.00 8 LYS B O 11
ATOM 8778 N N . LEU A 1 9 ? -2.899 -2.933 2.897 1.00 0.00 9 LEU B N 11
ATOM 8779 C CA . LEU A 1 9 ? -2.289 -1.766 3.527 1.00 0.00 9 LEU B CA 11
ATOM 8780 C C . LEU A 1 9 ? -3.294 -0.937 4.321 1.00 0.00 9 LEU B C 11
ATOM 8781 O O . LEU A 1 9 ? -3.432 0.267 4.111 1.00 0.00 9 LEU B O 11
ATOM 8797 N N . CYS A 1 10 ? -3.976 -1.585 5.248 1.00 0.00 10 CYS B N 11
ATOM 8798 C CA . CYS A 1 10 ? -4.948 -0.913 6.089 1.00 0.00 10 CYS B CA 11
ATOM 8799 C C . CYS A 1 10 ? -4.249 -0.090 7.171 1.00 0.00 10 CYS B C 11
ATOM 8800 O O . CYS A 1 10 ? -3.487 -0.632 7.981 1.00 0.00 10 CYS B O 11
ATOM 8807 N N . GLY A 1 11 ? -4.524 1.210 7.185 1.00 0.00 11 GLY B N 11
ATOM 8808 C CA . GLY A 1 11 ? -3.945 2.102 8.176 1.00 0.00 11 GLY B CA 11
ATOM 8809 C C . GLY A 1 11 ? -2.426 2.072 8.234 1.00 0.00 11 GLY B C 11
ATOM 8810 O O . GLY A 1 11 ? -1.748 2.440 7.275 1.00 0.00 11 GLY B O 11
ATOM 8814 N N . HIS A 1 12 ? -1.905 1.649 9.386 1.00 0.00 12 HIS B N 11
ATOM 8815 C CA . HIS A 1 12 ? -0.463 1.580 9.638 1.00 0.00 12 HIS B CA 11
ATOM 8816 C C . HIS A 1 12 ? 0.294 0.840 8.540 1.00 0.00 12 HIS B C 11
ATOM 8817 O O . HIS A 1 12 ? 1.452 1.155 8.262 1.00 0.00 12 HIS B O 11
ATOM 8832 N N . HIS A 1 13 ? -0.339 -0.150 7.934 1.00 0.00 13 HIS B N 11
ATOM 8833 C CA . HIS A 1 13 ? 0.315 -0.920 6.885 1.00 0.00 13 HIS B CA 11
ATOM 8834 C C . HIS A 1 13 ? 0.730 -0.021 5.731 1.00 0.00 13 HIS B C 11
ATOM 8835 O O . HIS A 1 13 ? 1.862 -0.102 5.261 1.00 0.00 13 HIS B O 11
ATOM 8850 N N . PHE A 1 14 ? -0.175 0.849 5.297 1.00 0.00 14 PHE B N 11
ATOM 8851 C CA . PHE A 1 14 ? 0.119 1.773 4.209 1.00 0.00 14 PHE B CA 11
ATOM 8852 C C . PHE A 1 14 ? 1.294 2.665 4.588 1.00 0.00 14 PHE B C 11
ATOM 8853 O O . PHE A 1 14 ? 2.173 2.938 3.772 1.00 0.00 14 PHE B O 11
ATOM 8870 N N . VAL A 1 15 ? 1.297 3.103 5.841 1.00 0.00 15 VAL B N 11
ATOM 8871 C CA . VAL A 1 15 ? 2.351 3.963 6.361 1.00 0.00 15 VAL B CA 11
ATOM 8872 C C . VAL A 1 15 ? 3.722 3.295 6.252 1.00 0.00 15 VAL B C 11
ATOM 8873 O O . VAL A 1 15 ? 4.648 3.852 5.665 1.00 0.00 15 VAL B O 11
ATOM 8886 N N . ARG A 1 16 ? 3.848 2.096 6.822 1.00 0.00 16 ARG B N 11
ATOM 8887 C CA . ARG A 1 16 ? 5.116 1.371 6.789 1.00 0.00 16 ARG B CA 11
ATOM 8888 C C . ARG A 1 16 ? 5.524 1.021 5.361 1.00 0.00 16 ARG B C 11
ATOM 8889 O O . ARG A 1 16 ? 6.708 1.073 5.018 1.00 0.00 16 ARG B O 11
ATOM 8910 N N . ALA A 1 17 ? 4.548 0.665 4.535 1.00 0.00 17 ALA B N 11
ATOM 8911 C CA . ALA A 1 17 ? 4.822 0.311 3.153 1.00 0.00 17 ALA B CA 11
ATOM 8912 C C . ALA A 1 17 ? 5.370 1.501 2.387 1.00 0.00 17 ALA B C 11
ATOM 8913 O O . ALA A 1 17 ? 6.368 1.388 1.686 1.00 0.00 17 ALA B O 11
ATOM 8920 N N . LEU A 1 18 ? 4.714 2.639 2.536 1.00 0.00 18 LEU B N 11
ATOM 8921 C CA . LEU A 1 18 ? 5.131 3.859 1.858 1.00 0.00 18 LEU B CA 11
ATOM 8922 C C . LEU A 1 18 ? 6.547 4.254 2.279 1.00 0.00 18 LEU B C 11
ATOM 8923 O O . LEU A 1 18 ? 7.407 4.490 1.435 1.00 0.00 18 LEU B O 11
ATOM 8939 N N . VAL A 1 19 ? 6.775 4.321 3.585 1.00 0.00 19 VAL B N 11
ATOM 8940 C CA . VAL A 1 19 ? 8.082 4.697 4.125 1.00 0.00 19 VAL B CA 11
ATOM 8941 C C . VAL A 1 19 ? 9.195 3.742 3.681 1.00 0.00 19 VAL B C 11
ATOM 8942 O O . VAL A 1 19 ? 10.327 4.164 3.435 1.00 0.00 19 VAL B O 11
ATOM 8955 N N . ARG A 1 20 ? 8.894 2.453 3.611 1.00 0.00 20 ARG B N 11
ATOM 8956 C CA . ARG A 1 20 ? 9.908 1.477 3.232 1.00 0.00 20 ARG B CA 11
ATOM 8957 C C . ARG A 1 20 ? 10.076 1.360 1.726 1.00 0.00 20 ARG B C 11
ATOM 8958 O O . ARG A 1 20 ? 11.187 1.477 1.209 1.00 0.00 20 ARG B O 11
ATOM 8979 N N . VAL A 1 21 ? 8.980 1.095 1.041 1.00 0.00 21 VAL B N 11
ATOM 8980 C CA . VAL A 1 21 ? 9.002 0.923 -0.409 1.00 0.00 21 VAL B CA 11
ATOM 8981 C C . VAL A 1 21 ? 9.414 2.211 -1.121 1.00 0.00 21 VAL B C 11
ATOM 8982 O O . VAL A 1 21 ? 10.330 2.202 -1.941 1.00 0.00 21 VAL B O 11
ATOM 8995 N N . CYS A 1 22 ? 8.767 3.318 -0.784 1.00 0.00 22 CYS B N 11
ATOM 8996 C CA . CYS A 1 22 ? 9.107 4.605 -1.383 1.00 0.00 22 CYS B CA 11
ATOM 8997 C C . CYS A 1 22 ? 10.244 5.242 -0.595 1.00 0.00 22 CYS B C 11
ATOM 8998 O O . CYS A 1 22 ? 10.204 6.419 -0.287 1.00 0.00 22 CYS B O 11
ATOM 9005 N N . GLY A 1 23 ? 11.237 4.450 -0.235 1.00 0.00 23 GLY B N 11
ATOM 9006 C CA . GLY A 1 23 ? 12.339 4.966 0.550 1.00 0.00 23 GLY B CA 11
ATOM 9007 C C . GLY A 1 23 ? 13.244 5.922 -0.203 1.00 0.00 23 GLY B C 11
ATOM 9008 O O . GLY A 1 23 ? 13.627 5.674 -1.346 1.00 0.00 23 GLY B O 11
ATOM 9012 N N . GLY A 1 24 ? 13.590 7.007 0.471 1.00 0.00 24 GLY B N 11
ATOM 9013 C CA . GLY A 1 24 ? 14.461 8.023 -0.084 1.00 0.00 24 GLY B CA 11
ATOM 9014 C C . GLY A 1 24 ? 14.878 8.988 1.004 1.00 0.00 24 GLY B C 11
ATOM 9015 O O . GLY A 1 24 ? 15.243 8.547 2.094 1.00 0.00 24 GLY B O 11
ATOM 9019 N N . PRO A 1 25 ? 14.801 10.310 0.768 1.00 0.00 25 PRO B N 11
ATOM 9020 C CA . PRO A 1 25 ? 15.145 11.310 1.787 1.00 0.00 25 PRO B CA 11
ATOM 9021 C C . PRO A 1 25 ? 14.242 11.138 3.006 1.00 0.00 25 PRO B C 11
ATOM 9022 O O . PRO A 1 25 ? 14.681 11.220 4.155 1.00 0.00 25 PRO B O 11
ATOM 9033 N N . ARG A 1 26 ? 12.981 10.852 2.720 1.0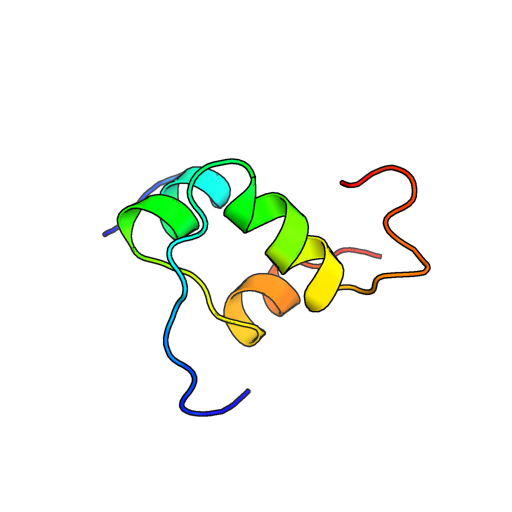0 0.00 26 ARG B N 11
ATOM 9034 C CA . ARG A 1 26 ? 11.969 10.597 3.729 1.00 0.00 26 ARG B CA 11
ATOM 9035 C C . ARG A 1 26 ? 11.128 9.431 3.240 1.00 0.00 26 ARG B C 11
ATOM 9036 O O . ARG A 1 26 ? 11.131 8.354 3.837 1.00 0.00 26 ARG B O 11
ATOM 9057 N N . TRP A 1 27 ? 10.457 9.642 2.110 1.00 0.00 27 TRP B N 11
ATOM 9058 C CA . TRP A 1 27 ? 9.654 8.625 1.467 1.00 0.00 27 TRP B CA 11
ATOM 9059 C C . TRP A 1 27 ? 9.261 9.100 0.067 1.00 0.00 27 TRP B C 11
ATOM 9060 O O . TRP A 1 27 ? 10.105 9.125 -0.830 1.00 0.00 27 TRP B O 11
ATOM 9081 N N . SER A 1 28 ? 8.012 9.489 -0.126 1.00 0.00 28 SER B N 11
ATOM 9082 C CA . SER A 1 28 ? 7.554 9.963 -1.438 1.00 0.00 28 SER B CA 11
ATOM 9083 C C . SER A 1 28 ? 6.221 10.719 -1.372 1.00 0.00 28 SER B C 11
ATOM 9084 O O . SER A 1 28 ? 5.308 10.440 -2.147 1.00 0.00 28 SER B O 11
ATOM 9092 N N . THR A 1 29 ? 6.108 11.685 -0.469 1.00 0.00 29 THR B N 11
ATOM 9093 C CA . THR A 1 29 ? 4.876 12.473 -0.350 1.00 0.00 29 THR B CA 11
ATOM 9094 C C . THR A 1 29 ? 5.180 13.910 0.073 1.00 0.00 29 THR B C 11
ATOM 9095 O O . THR A 1 29 ? 4.284 14.661 0.452 1.00 0.00 29 THR B O 11
ATOM 9106 N N . GLU A 1 30 ? 6.456 14.265 -0.005 1.00 0.00 30 GLU B N 11
ATOM 9107 C CA . GLU A 1 30 ? 6.951 15.594 0.359 1.00 0.00 30 GLU B CA 11
ATOM 9108 C C . GLU A 1 30 ? 8.455 15.584 0.169 1.00 0.00 30 GLU B C 11
ATOM 9109 O O . GLU A 1 30 ? 9.060 16.520 -0.352 1.00 0.00 30 GLU B O 11
ATOM 9121 N N . ALA A 1 31 ? 9.025 14.473 0.596 1.00 0.00 31 ALA B N 11
ATOM 9122 C CA . ALA A 1 31 ? 10.441 14.210 0.518 1.00 0.00 31 ALA B CA 11
ATOM 9123 C C . ALA A 1 31 ? 10.622 12.714 0.375 1.00 0.00 31 ALA B C 11
ATOM 9124 O O . ALA A 1 31 ? 11.733 12.209 0.611 1.00 0.00 31 ALA B O 11
ATOM 9132 N N . ALA B 2 1 ? -9.418 -2.207 -9.203 1.00 0.00 1 ALA A N 11
ATOM 9133 C CA . ALA B 2 1 ? -10.758 -1.726 -8.797 1.00 0.00 1 ALA A CA 11
ATOM 9134 C C . ALA B 2 1 ? -10.822 -0.211 -8.932 1.00 0.00 1 ALA A C 11
ATOM 9135 O O . ALA B 2 1 ? -10.253 0.344 -9.870 1.00 0.00 1 ALA A O 11
ATOM 9144 N N . ALA B 2 2 ? -11.490 0.453 -7.997 1.00 0.00 2 ALA A N 11
ATOM 9145 C CA . ALA B 2 2 ? -11.606 1.902 -8.024 1.00 0.00 2 ALA A CA 11
ATOM 9146 C C . ALA B 2 2 ? -11.816 2.437 -6.617 1.00 0.00 2 ALA A C 11
ATOM 9147 O O . ALA B 2 2 ? -12.631 1.906 -5.863 1.00 0.00 2 ALA A O 11
ATOM 9154 N N . ALA B 2 3 ? -11.074 3.483 -6.277 1.00 0.00 3 ALA A N 11
ATOM 9155 C CA . ALA B 2 3 ? -11.154 4.109 -4.969 1.00 0.00 3 ALA A CA 11
ATOM 9156 C C . ALA B 2 3 ? -10.305 5.367 -4.962 1.00 0.00 3 ALA A C 11
ATOM 9157 O O . ALA B 2 3 ? -9.107 5.318 -5.242 1.00 0.00 3 ALA A O 11
ATOM 9164 N N . THR B 2 4 ? -10.931 6.491 -4.661 1.00 0.00 4 THR A N 11
ATOM 9165 C CA . THR B 2 4 ? -10.248 7.779 -4.628 1.00 0.00 4 THR A CA 11
ATOM 9166 C C . THR B 2 4 ? -9.395 7.931 -3.362 1.00 0.00 4 THR A C 11
ATOM 9167 O O . THR B 2 4 ? -9.447 8.954 -2.678 1.00 0.00 4 THR A O 11
ATOM 9178 N N . ASN B 2 5 ? -8.608 6.904 -3.068 1.00 0.00 5 ASN A N 11
ATOM 9179 C CA . ASN B 2 5 ? -7.734 6.889 -1.905 1.00 0.00 5 ASN A CA 11
ATOM 9180 C C . ASN B 2 5 ? -6.911 5.609 -1.915 1.00 0.00 5 ASN A C 11
ATOM 9181 O O . ASN B 2 5 ? -7.450 4.512 -1.779 1.00 0.00 5 ASN A O 11
ATOM 9192 N N . PRO B 2 6 ? -5.594 5.742 -2.101 1.00 0.00 6 PRO A N 11
ATOM 9193 C CA . PRO B 2 6 ? -4.670 4.604 -2.162 1.00 0.00 6 PRO A CA 11
ATOM 9194 C C . PRO B 2 6 ? -4.647 3.779 -0.879 1.00 0.00 6 PRO A C 11
ATOM 9195 O O . PRO B 2 6 ? -4.635 2.551 -0.932 1.00 0.00 6 PRO A O 11
ATOM 9206 N N . ALA B 2 7 ? -4.650 4.449 0.269 1.00 0.00 7 ALA A N 11
ATOM 9207 C CA . ALA B 2 7 ? -4.637 3.757 1.555 1.00 0.00 7 ALA A CA 11
ATOM 9208 C C . ALA B 2 7 ? -5.868 2.871 1.686 1.00 0.00 7 ALA A C 11
ATOM 9209 O O . ALA B 2 7 ? -5.785 1.717 2.100 1.00 0.00 7 ALA A O 11
ATOM 9216 N N . ARG B 2 8 ? -7.010 3.426 1.307 1.00 0.00 8 ARG A N 11
ATOM 9217 C CA . ARG B 2 8 ? -8.273 2.708 1.351 1.00 0.00 8 ARG A CA 11
ATOM 9218 C C . ARG B 2 8 ? -8.248 1.574 0.349 1.00 0.00 8 ARG A C 11
ATOM 9219 O O . ARG B 2 8 ? -8.591 0.435 0.660 1.00 0.00 8 ARG A O 11
ATOM 9240 N N . TYR B 2 9 ? -7.841 1.925 -0.854 1.00 0.00 9 TYR A N 11
ATOM 9241 C CA . TYR B 2 9 ? -7.750 0.984 -1.967 1.00 0.00 9 TYR A CA 11
ATOM 9242 C C . TYR B 2 9 ? -6.871 -0.219 -1.610 1.00 0.00 9 TYR A C 11
ATOM 9243 O O . TYR B 2 9 ? -7.277 -1.371 -1.782 1.00 0.00 9 TYR A O 11
ATOM 9261 N N . CYS B 2 10 ? -5.673 0.055 -1.110 1.00 0.00 10 CYS A N 11
ATOM 9262 C CA . CYS B 2 10 ? -4.737 -0.997 -0.728 1.00 0.00 10 CYS A CA 11
ATOM 9263 C C . CYS B 2 10 ? -5.209 -1.753 0.511 1.00 0.00 10 CYS A C 11
ATOM 9264 O O . CYS B 2 10 ? -4.730 -2.844 0.800 1.00 0.00 10 CYS A O 11
ATOM 9271 N N . CYS B 2 11 ? -6.155 -1.184 1.233 1.00 0.00 11 CYS A N 11
ATOM 9272 C CA . CYS B 2 11 ? -6.693 -1.832 2.418 1.00 0.00 11 CYS A CA 11
ATOM 9273 C C . CYS B 2 11 ? -7.805 -2.789 2.016 1.00 0.00 11 CYS A C 11
ATOM 9274 O O . CYS B 2 11 ? -7.795 -3.976 2.355 1.00 0.00 11 CYS A O 11
ATOM 9281 N N . LEU B 2 12 ? -8.761 -2.246 1.287 1.00 0.00 12 LEU A N 11
ATOM 9282 C CA . LEU B 2 12 ? -9.912 -3.005 0.816 1.00 0.00 12 LEU A CA 11
ATOM 9283 C C . LEU B 2 12 ? -9.507 -4.068 -0.203 1.00 0.00 12 LEU A C 11
ATOM 9284 O O . LEU B 2 12 ? -9.721 -5.261 0.013 1.00 0.00 12 LEU A O 11
ATOM 9300 N N . SER B 2 13 ? -8.927 -3.631 -1.310 1.00 0.00 13 SER A N 11
ATOM 9301 C CA . SER B 2 13 ? -8.501 -4.545 -2.361 1.00 0.00 13 SER A CA 11
ATOM 9302 C C . SER B 2 13 ? -7.142 -5.165 -2.044 1.00 0.00 13 SER A C 11
ATOM 9303 O O . SER B 2 13 ? -6.928 -6.357 -2.258 1.00 0.00 13 SER A O 11
ATOM 9311 N N . GLY B 2 14 ? -6.226 -4.347 -1.550 1.00 0.00 14 GLY A N 11
ATOM 9312 C CA . GLY B 2 14 ? -4.894 -4.828 -1.235 1.00 0.00 14 GLY A CA 11
ATOM 9313 C C . GLY B 2 14 ? -3.952 -4.657 -2.409 1.00 0.00 14 GLY A C 11
ATOM 9314 O O . GLY B 2 14 ? -4.357 -4.820 -3.563 1.00 0.00 14 GLY A O 11
ATOM 9318 N N . CYS B 2 15 ? -2.706 -4.319 -2.124 1.00 0.00 15 CYS A N 11
ATOM 9319 C CA . CYS B 2 15 ? -1.712 -4.107 -3.169 1.00 0.00 15 CYS A CA 11
ATOM 9320 C C . CYS B 2 15 ? -0.356 -4.665 -2.737 1.00 0.00 15 CYS A C 11
ATOM 9321 O O . CYS B 2 15 ? -0.063 -4.745 -1.544 1.00 0.00 15 CYS A O 11
ATOM 9328 N N . THR B 2 16 ? 0.450 -5.078 -3.705 1.00 0.00 16 THR A N 11
ATOM 9329 C CA . THR B 2 16 ? 1.766 -5.646 -3.428 1.00 0.00 16 THR A CA 11
ATOM 9330 C C . THR B 2 16 ? 2.762 -4.546 -3.075 1.00 0.00 16 THR A C 11
ATOM 9331 O O . THR B 2 16 ? 2.468 -3.361 -3.249 1.00 0.00 16 THR A O 11
ATOM 9342 N N . GLN B 2 17 ? 3.951 -4.924 -2.612 1.00 0.00 17 GLN A N 11
ATOM 9343 C CA . GLN B 2 17 ? 4.971 -3.936 -2.282 1.00 0.00 17 GLN A CA 11
ATOM 9344 C C . GLN B 2 17 ? 5.334 -3.174 -3.553 1.00 0.00 17 GLN A C 11
ATOM 9345 O O . GLN B 2 17 ? 5.523 -1.955 -3.538 1.00 0.00 17 GLN A O 11
ATOM 9359 N N . GLN B 2 18 ? 5.375 -3.905 -4.665 1.00 0.00 18 GLN A N 11
ATOM 9360 C CA . GLN B 2 18 ? 5.652 -3.319 -5.972 1.00 0.00 18 GLN A CA 11
ATOM 9361 C C . GLN B 2 18 ? 4.550 -2.326 -6.318 1.00 0.00 18 GLN A C 11
ATOM 9362 O O . GLN B 2 18 ? 4.803 -1.262 -6.888 1.00 0.00 18 GLN A O 11
ATOM 9376 N N . ASP B 2 19 ? 3.325 -2.680 -5.939 1.00 0.00 19 ASP A N 11
ATOM 9377 C CA . ASP B 2 19 ? 2.164 -1.825 -6.163 1.00 0.00 19 ASP A CA 11
ATOM 9378 C C . ASP B 2 19 ? 2.381 -0.497 -5.451 1.00 0.00 19 ASP A C 11
ATOM 9379 O O . ASP B 2 19 ? 2.145 0.566 -6.027 1.00 0.00 19 ASP A O 11
ATOM 9388 N N . LEU B 2 20 ? 2.886 -0.567 -4.214 1.00 0.00 20 LEU A N 11
ATOM 9389 C CA . LEU B 2 20 ? 3.197 0.640 -3.443 1.00 0.00 20 LEU A CA 11
ATOM 9390 C C . LEU B 2 20 ? 4.253 1.447 -4.182 1.00 0.00 20 LEU A C 11
ATOM 9391 O O . LEU B 2 20 ? 4.166 2.667 -4.273 1.00 0.00 20 LEU A O 11
ATOM 9407 N N . LEU B 2 21 ? 5.246 0.742 -4.716 1.00 0.00 21 LEU A N 11
ATOM 9408 C CA . LEU B 2 21 ? 6.332 1.371 -5.460 1.00 0.00 21 LEU A CA 11
ATOM 9409 C C . LEU B 2 21 ? 5.783 2.163 -6.640 1.00 0.00 21 LEU A C 11
ATOM 9410 O O . LEU B 2 21 ? 6.241 3.269 -6.927 1.00 0.00 21 LEU A O 11
ATOM 9426 N N . THR B 2 22 ? 4.785 1.598 -7.311 1.00 0.00 22 THR A N 11
ATOM 9427 C CA . THR B 2 22 ? 4.158 2.256 -8.450 1.00 0.00 22 THR A CA 11
ATOM 9428 C C . THR B 2 22 ? 3.483 3.559 -8.021 1.00 0.00 22 THR A C 11
ATOM 9429 O O . THR B 2 22 ? 3.252 4.455 -8.831 1.00 0.00 22 THR A O 11
ATOM 9440 N N . LEU B 2 23 ? 3.173 3.644 -6.739 1.00 0.00 23 LEU A N 11
ATOM 9441 C CA . LEU B 2 23 ? 2.526 4.820 -6.179 1.00 0.00 23 LEU A CA 11
ATOM 9442 C C . LEU B 2 23 ? 3.539 5.916 -5.861 1.00 0.00 23 LEU A C 11
ATOM 9443 O O . LEU B 2 23 ? 3.171 7.086 -5.756 1.00 0.00 23 LEU A O 11
ATOM 9459 N N . CYS B 2 24 ? 4.811 5.545 -5.702 1.00 0.00 24 CYS A N 11
ATOM 9460 C CA . CYS B 2 24 ? 5.841 6.532 -5.395 1.00 0.00 24 CYS A CA 11
ATOM 9461 C C . CYS B 2 24 ? 6.074 7.433 -6.609 1.00 0.00 24 CYS A C 11
ATOM 9462 O O . CYS B 2 24 ? 6.385 6.949 -7.696 1.00 0.00 24 CYS A O 11
ATOM 9469 N N . PRO B 2 25 ? 5.919 8.754 -6.443 1.00 0.00 25 PRO A N 11
ATOM 9470 C CA . PRO B 2 25 ? 6.108 9.716 -7.524 1.00 0.00 25 PRO A CA 11
ATOM 9471 C C . PRO B 2 25 ? 7.578 9.908 -7.870 1.00 0.00 25 PRO A C 11
ATOM 9472 O O . PRO B 2 25 ? 8.382 10.309 -7.026 1.00 0.00 25 PRO A O 11
ATOM 9483 N N . TYR B 2 26 ? 7.908 9.630 -9.117 1.00 0.00 26 TYR A N 11
ATOM 9484 C CA . TYR B 2 26 ? 9.265 9.768 -9.623 1.00 0.00 26 TYR A CA 11
ATOM 9485 C C . TYR B 2 26 ? 9.247 9.731 -11.145 1.00 0.00 26 TYR A C 11
ATOM 9486 O O . TYR B 2 26 ? 8.132 9.649 -11.707 1.00 0.00 26 TYR A O 11
ATOM 9505 N N . PRO A 1 1 ? 0.731 -1.879 -9.534 1.00 0.00 1 PRO B N 12
ATOM 9506 C CA . PRO A 1 1 ? -0.206 -2.715 -10.315 1.00 0.00 1 PRO B CA 12
ATOM 9507 C C . PRO A 1 1 ? 0.411 -4.070 -10.625 1.00 0.00 1 PRO B C 12
ATOM 9508 O O . PRO A 1 1 ? 0.537 -4.458 -11.785 1.00 0.00 1 PRO B O 12
ATOM 9521 N N . THR A 1 2 ? 0.803 -4.781 -9.582 1.00 0.00 2 THR B N 12
ATOM 9522 C CA . THR A 1 2 ? 1.415 -6.086 -9.743 1.00 0.00 2 THR B CA 12
ATOM 9523 C C . THR A 1 2 ? 0.598 -7.170 -9.053 1.00 0.00 2 THR B C 12
ATOM 9524 O O . THR A 1 2 ? 0.121 -6.986 -7.932 1.00 0.00 2 THR B O 12
ATOM 9535 N N . PRO A 1 3 ? 0.417 -8.317 -9.722 1.00 0.00 3 PRO B N 12
ATOM 9536 C CA . PRO A 1 3 ? -0.348 -9.439 -9.183 1.00 0.00 3 PRO B CA 12
ATOM 9537 C C . PRO A 1 3 ? 0.474 -10.307 -8.243 1.00 0.00 3 PRO B C 12
ATOM 9538 O O . PRO A 1 3 ? 0.503 -11.533 -8.360 1.00 0.00 3 PRO B O 12
ATOM 9549 N N . GLU A 1 4 ? 1.128 -9.652 -7.311 1.00 0.00 4 GLU B N 12
ATOM 9550 C CA . GLU A 1 4 ? 1.951 -10.333 -6.321 1.00 0.00 4 GLU B CA 12
ATOM 9551 C C . GLU A 1 4 ? 1.081 -10.785 -5.153 1.00 0.00 4 GLU B C 12
ATOM 9552 O O . GLU A 1 4 ? -0.142 -10.886 -5.271 1.00 0.00 4 GLU B O 12
ATOM 9564 N N . MET A 1 5 ? 1.715 -11.003 -4.012 1.00 0.00 5 MET B N 12
ATOM 9565 C CA . MET A 1 5 ? 1.007 -11.389 -2.802 1.00 0.00 5 MET B CA 12
ATOM 9566 C C . MET A 1 5 ? 0.442 -10.135 -2.138 1.00 0.00 5 MET B C 12
ATOM 9567 O O . MET A 1 5 ? 0.898 -9.718 -1.073 1.00 0.00 5 MET B O 12
ATOM 9581 N N . ARG A 1 6 ? -0.525 -9.519 -2.808 1.00 0.00 6 ARG B N 12
ATOM 9582 C CA . ARG A 1 6 ? -1.142 -8.291 -2.323 1.00 0.00 6 ARG B CA 12
ATOM 9583 C C . ARG A 1 6 ? -1.726 -8.463 -0.931 1.00 0.00 6 ARG B C 12
ATOM 9584 O O . ARG A 1 6 ? -2.654 -9.251 -0.719 1.00 0.00 6 ARG B O 12
ATOM 9605 N N . GLU A 1 7 ? -1.205 -7.699 0.013 1.00 0.00 7 GLU B N 12
ATOM 9606 C CA . GLU A 1 7 ? -1.696 -7.755 1.366 1.00 0.00 7 GLU B CA 12
ATOM 9607 C C . GLU A 1 7 ? -2.481 -6.490 1.662 1.00 0.00 7 GLU B C 12
ATOM 9608 O O . GLU A 1 7 ? -2.344 -5.486 0.963 1.00 0.00 7 GLU B O 12
ATOM 9620 N N . LYS A 1 8 ? -3.335 -6.556 2.657 1.00 0.00 8 LYS B N 12
ATOM 9621 C CA . LYS A 1 8 ? -4.178 -5.431 3.006 1.00 0.00 8 LYS B CA 12
ATOM 9622 C C . LYS A 1 8 ? -3.423 -4.441 3.890 1.00 0.00 8 LYS B C 12
ATOM 9623 O O . LYS A 1 8 ? -3.323 -4.614 5.110 1.00 0.00 8 LYS B O 12
ATOM 9642 N N . LEU A 1 9 ? -2.899 -3.398 3.270 1.00 0.00 9 LEU B N 12
ATOM 9643 C CA . LEU A 1 9 ? -2.161 -2.369 3.988 1.00 0.00 9 LEU B CA 12
ATOM 9644 C C . LEU A 1 9 ? -3.121 -1.344 4.596 1.00 0.00 9 LEU B C 12
ATOM 9645 O O . LEU A 1 9 ? -3.051 -0.154 4.303 1.00 0.00 9 LEU B O 12
ATOM 9661 N N . CYS A 1 10 ? -4.024 -1.826 5.437 1.00 0.00 10 CYS B N 12
ATOM 9662 C CA . CYS A 1 10 ? -5.011 -0.973 6.091 1.00 0.00 10 CYS B CA 12
ATOM 9663 C C . CYS A 1 10 ? -4.360 0.029 7.049 1.00 0.00 10 CYS B C 12
ATOM 9664 O O . CYS A 1 10 ? -3.545 -0.346 7.902 1.00 0.00 10 CYS B O 12
ATOM 9671 N N . GLY A 1 11 ? -4.752 1.295 6.917 1.00 0.00 11 GLY B N 12
ATOM 9672 C CA . GLY A 1 11 ? -4.251 2.354 7.782 1.00 0.00 11 GLY B CA 12
ATOM 9673 C C . GLY A 1 11 ? -2.737 2.455 7.840 1.00 0.00 11 GLY B C 12
ATOM 9674 O O . GLY A 1 11 ? -2.075 2.654 6.823 1.00 0.00 11 GLY B O 12
ATOM 9678 N N . HIS A 1 12 ? -2.204 2.338 9.059 1.00 0.00 12 HIS B N 12
ATOM 9679 C CA . HIS A 1 12 ? -0.763 2.432 9.313 1.00 0.00 12 HIS B CA 12
ATOM 9680 C C . HIS A 1 12 ? 0.041 1.487 8.425 1.00 0.00 12 HIS B C 12
ATOM 9681 O O . HIS A 1 12 ? 1.195 1.767 8.101 1.00 0.00 12 HIS B O 12
ATOM 9696 N N . HIS A 1 13 ? -0.562 0.372 8.042 1.00 0.00 13 HIS B N 12
ATOM 9697 C CA . HIS A 1 13 ? 0.114 -0.598 7.193 1.00 0.00 13 HIS B CA 12
ATOM 9698 C C . HIS A 1 13 ? 0.520 0.041 5.873 1.00 0.00 13 HIS B C 12
ATOM 9699 O O . HIS A 1 13 ? 1.632 -0.167 5.396 1.00 0.00 13 HIS B O 12
ATOM 9714 N N . PHE A 1 14 ? -0.372 0.847 5.313 1.00 0.00 14 PHE B N 12
ATOM 9715 C CA . PHE A 1 14 ? -0.096 1.549 4.067 1.00 0.00 14 PHE B CA 12
ATOM 9716 C C . PHE A 1 14 ? 1.079 2.500 4.256 1.00 0.00 14 PHE B C 12
ATOM 9717 O O . PHE A 1 14 ? 2.003 2.537 3.445 1.00 0.00 14 PHE B O 12
ATOM 9734 N N . VAL A 1 15 ? 1.023 3.266 5.338 1.00 0.00 15 VAL B N 12
ATOM 9735 C CA . VAL A 1 15 ? 2.061 4.233 5.661 1.00 0.00 15 VAL B CA 12
ATOM 9736 C C . VAL A 1 15 ? 3.439 3.577 5.734 1.00 0.00 15 VAL B C 12
ATOM 9737 O O . VAL A 1 15 ? 4.382 4.016 5.074 1.00 0.00 15 VAL B O 12
ATOM 9750 N N . ARG A 1 16 ? 3.550 2.523 6.536 1.00 0.00 16 ARG B N 12
ATOM 9751 C CA . ARG A 1 16 ? 4.820 1.824 6.692 1.00 0.00 16 ARG B CA 12
ATOM 9752 C C . ARG A 1 16 ? 5.275 1.192 5.376 1.00 0.00 16 ARG B C 12
ATOM 9753 O O . ARG A 1 16 ? 6.463 1.199 5.057 1.00 0.00 16 ARG B O 12
ATOM 9774 N N . ALA A 1 17 ? 4.331 0.643 4.619 1.00 0.00 17 ALA B N 12
ATOM 9775 C CA . ALA A 1 17 ? 4.655 0.008 3.350 1.00 0.00 17 ALA B CA 12
ATOM 9776 C C . ALA A 1 17 ? 5.174 1.017 2.338 1.00 0.00 17 ALA B C 12
ATOM 9777 O O . ALA A 1 17 ? 6.240 0.829 1.760 1.00 0.00 17 ALA B O 12
ATOM 9784 N N . LEU A 1 18 ? 4.410 2.075 2.136 1.00 0.00 18 LEU B N 12
ATOM 9785 C CA . LEU A 1 18 ? 4.765 3.123 1.186 1.00 0.00 18 LEU B CA 12
ATOM 9786 C C . LEU A 1 18 ? 6.120 3.745 1.508 1.00 0.00 18 LEU B C 12
ATOM 9787 O O . LEU A 1 18 ? 7.001 3.812 0.652 1.00 0.00 18 LEU B O 12
ATOM 9803 N N . VAL A 1 19 ? 6.273 4.205 2.743 1.00 0.00 19 VAL B N 12
ATOM 9804 C CA . VAL A 1 19 ? 7.510 4.842 3.175 1.00 0.00 19 VAL B CA 12
ATOM 9805 C C . VAL A 1 19 ? 8.719 3.907 3.063 1.00 0.00 19 VAL B C 12
ATOM 9806 O O . VAL A 1 19 ? 9.794 4.322 2.633 1.00 0.00 19 VAL B O 12
ATOM 9819 N N . ARG A 1 20 ? 8.555 2.654 3.464 1.00 0.00 20 ARG B N 12
ATOM 9820 C CA . ARG A 1 20 ? 9.663 1.704 3.413 1.00 0.00 20 ARG B CA 12
ATOM 9821 C C . ARG A 1 20 ? 10.019 1.274 1.995 1.00 0.00 20 ARG B C 12
ATOM 9822 O O . ARG A 1 20 ? 11.192 1.258 1.632 1.00 0.00 20 ARG B O 12
ATOM 9843 N N . VAL A 1 21 ? 9.018 0.904 1.215 1.00 0.00 21 VAL B N 12
ATOM 9844 C CA . VAL A 1 21 ? 9.245 0.449 -0.157 1.00 0.00 21 VAL B CA 12
ATOM 9845 C C . VAL A 1 21 ? 9.811 1.558 -1.048 1.00 0.00 21 VAL B C 12
ATOM 9846 O O . VAL A 1 21 ? 10.765 1.331 -1.791 1.00 0.00 21 VAL B O 12
ATOM 9859 N N . CYS A 1 22 ? 9.221 2.746 -0.985 1.00 0.00 22 CYS B N 12
ATOM 9860 C CA . CYS A 1 22 ? 9.684 3.858 -1.808 1.00 0.00 22 CYS B CA 12
ATOM 9861 C C . CYS A 1 22 ? 11.055 4.357 -1.357 1.00 0.00 22 CYS B C 12
ATOM 9862 O O . CYS A 1 22 ? 11.913 4.662 -2.188 1.00 0.00 22 CYS B O 12
ATOM 9869 N N . GLY A 1 23 ? 11.271 4.430 -0.050 1.00 0.00 23 GLY B N 12
ATOM 9870 C CA . GLY A 1 23 ? 12.554 4.879 0.447 1.00 0.00 23 GLY B CA 12
ATOM 9871 C C . GLY A 1 23 ? 12.461 6.123 1.303 1.00 0.00 23 GLY B C 12
ATOM 9872 O O . GLY A 1 23 ? 11.507 6.892 1.198 1.00 0.00 23 GLY B O 12
ATOM 9876 N N . GLY A 1 24 ? 13.466 6.319 2.149 1.00 0.00 24 GLY B N 12
ATOM 9877 C CA . GLY A 1 24 ? 13.494 7.478 3.014 1.00 0.00 24 GLY B CA 12
ATOM 9878 C C . GLY A 1 24 ? 12.915 7.200 4.387 1.00 0.00 24 GLY B C 12
ATOM 9879 O O . GLY A 1 24 ? 12.094 6.294 4.549 1.00 0.00 24 GLY B O 12
ATOM 9883 N N . PRO A 1 25 ? 13.329 7.971 5.409 1.00 0.00 25 PRO B N 12
ATOM 9884 C CA . PRO A 1 25 ? 12.834 7.804 6.779 1.00 0.00 25 PRO B CA 12
ATOM 9885 C C . PRO A 1 25 ? 11.324 7.995 6.837 1.00 0.00 25 PRO B C 12
ATOM 9886 O O . PRO A 1 25 ? 10.624 7.321 7.594 1.00 0.00 25 PRO B O 12
ATOM 9897 N N . ARG A 1 26 ? 10.841 8.897 5.996 1.00 0.00 26 ARG B N 12
ATOM 9898 C CA . ARG A 1 26 ? 9.433 9.199 5.873 1.00 0.00 26 ARG B CA 12
ATOM 9899 C C . ARG A 1 26 ? 9.121 9.420 4.425 1.00 0.00 26 ARG B C 12
ATOM 9900 O O . ARG A 1 26 ? 9.983 9.267 3.561 1.00 0.00 26 ARG B O 12
ATOM 9921 N N . TRP A 1 27 ? 7.914 9.853 4.176 1.00 0.00 27 TRP B N 12
ATOM 9922 C CA . TRP A 1 27 ? 7.502 10.172 2.842 1.00 0.00 27 TRP B CA 12
ATOM 9923 C C . TRP A 1 27 ? 7.861 11.630 2.586 1.00 0.00 27 TRP B C 12
ATOM 9924 O O . TRP A 1 27 ? 7.015 12.437 2.236 1.00 0.00 27 TRP B O 12
ATOM 9945 N N . SER A 1 28 ? 9.138 11.935 2.802 1.00 0.00 28 SER B N 12
ATOM 9946 C CA . SER A 1 28 ? 9.701 13.279 2.649 1.00 0.00 28 SER B CA 12
ATOM 9947 C C . SER A 1 28 ? 9.627 13.799 1.208 1.00 0.00 28 SER B C 12
ATOM 9948 O O . SER A 1 28 ? 10.641 14.128 0.594 1.00 0.00 28 SER B O 12
ATOM 9956 N N . THR A 1 29 ? 8.412 13.878 0.704 1.00 0.00 29 THR B N 12
ATOM 9957 C CA . THR A 1 29 ? 8.109 14.351 -0.636 1.00 0.00 29 THR B CA 12
ATOM 9958 C C . THR A 1 29 ? 6.603 14.568 -0.738 1.00 0.00 29 THR B C 12
ATOM 9959 O O . THR A 1 29 ? 6.133 15.496 -1.395 1.00 0.00 29 THR B O 12
ATOM 9970 N N . GLU A 1 30 ? 5.855 13.687 -0.079 1.00 0.00 30 GLU B N 12
ATOM 9971 C CA . GLU A 1 30 ? 4.404 13.748 -0.087 1.00 0.00 30 GLU B CA 12
ATOM 9972 C C . GLU A 1 30 ? 3.836 13.561 1.322 1.00 0.00 30 GLU B C 12
ATOM 9973 O O . GLU A 1 30 ? 2.647 13.286 1.488 1.00 0.00 30 GLU B O 12
ATOM 9985 N N . ALA A 1 31 ? 4.700 13.704 2.326 1.00 0.00 31 ALA B N 12
ATOM 9986 C CA . ALA A 1 31 ? 4.324 13.546 3.728 1.00 0.00 31 ALA B CA 12
ATOM 9987 C C . ALA A 1 31 ? 5.535 13.807 4.622 1.00 0.00 31 ALA B C 12
ATOM 9988 O O . ALA A 1 31 ? 6.416 14.587 4.209 1.00 0.00 31 ALA B O 12
ATOM 9996 N N . ALA B 2 1 ? 0.847 10.507 -5.005 1.00 0.00 1 ALA A N 12
ATOM 9997 C CA . ALA B 2 1 ? 0.398 9.102 -5.049 1.00 0.00 1 ALA A CA 12
ATOM 9998 C C . ALA B 2 1 ? -0.564 8.892 -6.210 1.00 0.00 1 ALA A C 12
ATOM 9999 O O . ALA B 2 1 ? -1.470 9.696 -6.424 1.00 0.00 1 ALA A O 12
ATOM 10008 N N . ALA B 2 2 ? -0.358 7.818 -6.960 1.00 0.00 2 ALA A N 12
ATOM 10009 C CA . ALA B 2 2 ? -1.204 7.500 -8.107 1.00 0.00 2 ALA A CA 12
ATOM 10010 C C . ALA B 2 2 ? -2.484 6.786 -7.668 1.00 0.00 2 ALA A C 12
ATOM 10011 O O . ALA B 2 2 ? -2.783 5.686 -8.132 1.00 0.00 2 ALA A O 12
ATOM 10018 N N . ALA B 2 3 ? -3.233 7.421 -6.772 1.00 0.00 3 ALA A N 12
ATOM 10019 C CA . ALA B 2 3 ? -4.471 6.875 -6.256 1.00 0.00 3 ALA A CA 12
ATOM 10020 C C . ALA B 2 3 ? -5.146 7.907 -5.373 1.00 0.00 3 ALA A C 12
ATOM 10021 O O . ALA B 2 3 ? -4.497 8.530 -4.533 1.00 0.00 3 ALA A O 12
ATOM 10028 N N . THR B 2 4 ? -6.437 8.082 -5.581 1.00 0.00 4 THR A N 12
ATOM 10029 C CA . THR B 2 4 ? -7.235 9.039 -4.819 1.00 0.00 4 THR A CA 12
ATOM 10030 C C . THR B 2 4 ? -7.142 8.772 -3.322 1.00 0.00 4 THR A C 12
ATOM 10031 O O . THR B 2 4 ? -7.030 9.692 -2.513 1.00 0.00 4 THR A O 12
ATOM 10042 N N . ASN B 2 5 ? -7.161 7.501 -2.970 1.00 0.00 5 ASN A N 12
ATOM 10043 C CA . ASN B 2 5 ? -7.047 7.086 -1.582 1.00 0.00 5 ASN A CA 12
ATOM 10044 C C . ASN B 2 5 ? -6.412 5.711 -1.515 1.00 0.00 5 ASN A C 12
ATOM 10045 O O . ASN B 2 5 ? -7.083 4.676 -1.482 1.00 0.00 5 ASN A O 12
ATOM 10056 N N . PRO B 2 6 ? -5.084 5.718 -1.520 1.00 0.00 6 PRO A N 12
ATOM 10057 C CA . PRO B 2 6 ? -4.260 4.511 -1.482 1.00 0.00 6 PRO A CA 12
ATOM 10058 C C . PRO B 2 6 ? -4.519 3.663 -0.244 1.00 0.00 6 PRO A C 12
ATOM 10059 O O . PRO B 2 6 ? -4.537 2.438 -0.321 1.00 0.00 6 PRO A O 12
ATOM 10070 N N . ALA B 2 7 ? -4.718 4.322 0.895 1.00 0.00 7 ALA A N 12
ATOM 10071 C CA . ALA B 2 7 ? -4.975 3.626 2.151 1.00 0.00 7 ALA A CA 12
ATOM 10072 C C . ALA B 2 7 ? -6.195 2.721 2.027 1.00 0.00 7 ALA A C 12
ATOM 10073 O O . ALA B 2 7 ? -6.181 1.576 2.473 1.00 0.00 7 ALA A O 12
ATOM 10080 N N . ARG B 2 8 ? -7.244 3.244 1.408 1.00 0.00 8 ARG A N 12
ATOM 10081 C CA . ARG B 2 8 ? -8.473 2.492 1.208 1.00 0.00 8 ARG A CA 12
ATOM 10082 C C . ARG B 2 8 ? -8.236 1.357 0.232 1.00 0.00 8 ARG A C 12
ATOM 10083 O O . ARG B 2 8 ? -8.606 0.211 0.485 1.00 0.00 8 ARG A O 12
ATOM 10104 N N . TYR B 2 9 ? -7.616 1.702 -0.885 1.00 0.00 9 TYR A N 12
ATOM 10105 C CA . TYR B 2 9 ? -7.309 0.742 -1.943 1.00 0.00 9 TYR A CA 12
ATOM 10106 C C . TYR B 2 9 ? -6.475 -0.425 -1.410 1.00 0.00 9 TYR A C 12
ATOM 10107 O O . TYR B 2 9 ? -6.835 -1.591 -1.592 1.00 0.00 9 TYR A O 12
ATOM 10125 N N . CYS B 2 10 ? -5.367 -0.098 -0.753 1.00 0.00 10 CYS A N 12
ATOM 10126 C CA . CYS B 2 10 ? -4.466 -1.100 -0.191 1.00 0.00 10 CYS A CA 12
ATOM 10127 C C . CYS B 2 10 ? -5.117 -1.899 0.932 1.00 0.00 10 CYS A C 12
ATOM 10128 O O . CYS B 2 10 ? -4.704 -3.017 1.218 1.00 0.00 10 CYS A O 12
ATOM 10135 N N . CYS B 2 11 ? -6.121 -1.332 1.570 1.00 0.00 11 CYS A N 12
ATOM 10136 C CA . CYS B 2 11 ? -6.805 -2.019 2.655 1.00 0.00 11 CYS A CA 12
ATOM 10137 C C . CYS B 2 11 ? -7.843 -2.986 2.106 1.00 0.00 11 CYS A C 12
ATOM 10138 O O . CYS B 2 11 ? -7.869 -4.163 2.455 1.00 0.00 11 CYS A O 12
ATOM 10145 N N . LEU B 2 12 ? -8.704 -2.458 1.255 1.00 0.00 12 LEU A N 12
ATOM 10146 C CA . LEU B 2 12 ? -9.780 -3.235 0.650 1.00 0.00 12 LEU A CA 12
ATOM 10147 C C . LEU B 2 12 ? -9.258 -4.259 -0.350 1.00 0.00 12 LEU A C 12
ATOM 10148 O O . LEU B 2 12 ? -9.429 -5.465 -0.178 1.00 0.00 12 LEU A O 12
ATOM 10164 N N . SER B 2 13 ? -8.644 -3.760 -1.409 1.00 0.00 13 SER A N 12
ATOM 10165 C CA . SER B 2 13 ? -8.118 -4.618 -2.463 1.00 0.00 13 SER A CA 12
ATOM 10166 C C . SER B 2 13 ? -6.761 -5.195 -2.084 1.00 0.00 13 SER A C 12
ATOM 10167 O O . SER B 2 13 ? -6.420 -6.316 -2.467 1.00 0.00 13 SER A O 12
ATOM 10175 N N . GLY B 2 14 ? -5.981 -4.416 -1.355 1.00 0.00 14 GLY A N 12
ATOM 10176 C CA . GLY B 2 14 ? -4.662 -4.854 -0.968 1.00 0.00 14 GLY A CA 12
ATOM 10177 C C . GLY B 2 14 ? -3.635 -4.483 -2.014 1.00 0.00 14 GLY A C 12
ATOM 10178 O O . GLY B 2 14 ? -3.983 -4.236 -3.168 1.00 0.00 14 GLY A O 12
ATOM 10182 N N . CYS B 2 15 ? -2.378 -4.420 -1.618 1.00 0.00 15 CYS A N 12
ATOM 10183 C CA . CYS B 2 15 ? -1.314 -4.054 -2.546 1.00 0.00 15 CYS A CA 12
ATOM 10184 C C . CYS B 2 15 ? 0.005 -4.702 -2.140 1.00 0.00 15 CYS A C 12
ATOM 10185 O O . CYS B 2 15 ? 0.126 -5.248 -1.037 1.00 0.00 15 CYS A O 12
ATOM 10192 N N . THR B 2 16 ? 0.981 -4.672 -3.041 1.00 0.00 16 THR A N 12
ATOM 10193 C CA . THR B 2 16 ? 2.277 -5.272 -2.777 1.00 0.00 16 THR A CA 12
ATOM 10194 C C . THR B 2 16 ? 3.403 -4.242 -2.901 1.00 0.00 16 THR A C 12
ATOM 10195 O O . THR B 2 16 ? 3.150 -3.044 -2.993 1.00 0.00 16 THR A O 12
ATOM 10206 N N . GLN B 2 17 ? 4.643 -4.720 -2.884 1.00 0.00 17 GLN A N 12
ATOM 10207 C CA . GLN B 2 17 ? 5.817 -3.852 -2.959 1.00 0.00 17 GLN A CA 12
ATOM 10208 C C . GLN B 2 17 ? 5.836 -2.993 -4.220 1.00 0.00 17 GLN A C 12
ATOM 10209 O O . GLN B 2 17 ? 5.994 -1.775 -4.135 1.00 0.00 17 GLN A O 12
ATOM 10223 N N . GLN B 2 18 ? 5.675 -3.611 -5.381 1.00 0.00 18 GLN A N 12
ATOM 10224 C CA . GLN B 2 18 ? 5.682 -2.867 -6.629 1.00 0.00 18 GLN A CA 12
ATOM 10225 C C . GLN B 2 18 ? 4.518 -1.895 -6.657 1.00 0.00 18 GLN A C 12
ATOM 10226 O O . GLN B 2 18 ? 4.641 -0.780 -7.155 1.00 0.00 18 GLN A O 12
ATOM 10240 N N . ASP B 2 19 ? 3.399 -2.323 -6.085 1.00 0.00 19 ASP A N 12
ATOM 10241 C CA . ASP B 2 19 ? 2.210 -1.486 -6.007 1.00 0.00 19 ASP A CA 12
ATOM 10242 C C . ASP B 2 19 ? 2.526 -0.200 -5.257 1.00 0.00 19 ASP A C 12
ATOM 10243 O O . ASP B 2 19 ? 2.189 0.888 -5.722 1.00 0.00 19 ASP A O 12
ATOM 10252 N N . LEU B 2 20 ? 3.199 -0.326 -4.109 1.00 0.00 20 LEU A N 12
ATOM 10253 C CA . LEU B 2 20 ? 3.573 0.848 -3.326 1.00 0.00 20 LEU A CA 12
ATOM 10254 C C . LEU B 2 20 ? 4.587 1.693 -4.084 1.00 0.00 20 LEU A C 12
ATOM 10255 O O . LEU B 2 20 ? 4.470 2.914 -4.145 1.00 0.00 20 LEU A O 12
ATOM 10271 N N . LEU B 2 21 ? 5.579 1.030 -4.665 1.00 0.00 21 LEU A N 12
ATOM 10272 C CA . LEU B 2 21 ? 6.620 1.713 -5.420 1.00 0.00 21 LEU A CA 12
ATOM 10273 C C . LEU B 2 21 ? 6.018 2.579 -6.524 1.00 0.00 21 LEU A C 12
ATOM 10274 O O . LEU B 2 21 ? 6.298 3.776 -6.609 1.00 0.00 21 LEU A O 12
ATOM 10290 N N . THR B 2 22 ? 5.179 1.967 -7.356 1.00 0.00 22 THR A N 12
ATOM 10291 C CA . THR B 2 22 ? 4.528 2.672 -8.457 1.00 0.00 22 THR A CA 12
ATOM 10292 C C . THR B 2 22 ? 3.576 3.757 -7.965 1.00 0.00 22 THR A C 12
ATOM 10293 O O . THR B 2 22 ? 3.115 4.593 -8.742 1.00 0.00 22 THR A O 12
ATOM 10304 N N . LEU B 2 23 ? 3.287 3.743 -6.675 1.00 0.00 23 LEU A N 12
ATOM 10305 C CA . LEU B 2 23 ? 2.399 4.728 -6.089 1.00 0.00 23 LEU A CA 12
ATOM 10306 C C . LEU B 2 23 ? 3.149 6.038 -5.878 1.00 0.00 23 LEU A C 12
ATOM 10307 O O . LEU B 2 23 ? 2.554 7.120 -5.914 1.00 0.00 23 LEU A O 12
ATOM 10323 N N . CYS B 2 24 ? 4.457 5.931 -5.670 1.00 0.00 24 CYS A N 12
ATOM 10324 C CA . CYS B 2 24 ? 5.299 7.098 -5.463 1.00 0.00 24 CYS A CA 12
ATOM 10325 C C . CYS B 2 24 ? 5.728 7.697 -6.800 1.00 0.00 24 CYS A C 12
ATOM 10326 O O . CYS B 2 24 ? 6.048 6.970 -7.739 1.00 0.00 24 CYS A O 12
ATOM 10333 N N . PRO B 2 25 ? 5.732 9.034 -6.903 1.00 0.00 25 PRO A N 12
ATOM 10334 C CA . PRO B 2 25 ? 6.117 9.737 -8.124 1.00 0.00 25 PRO A CA 12
ATOM 10335 C C . PRO B 2 25 ? 7.599 9.574 -8.429 1.00 0.00 25 PRO A C 12
ATOM 10336 O O . PRO B 2 25 ? 8.455 9.833 -7.579 1.00 0.00 25 PRO A O 12
ATOM 10347 N N . TYR B 2 26 ? 7.881 9.149 -9.643 1.00 0.00 26 TYR A N 12
ATOM 10348 C CA . TYR B 2 26 ? 9.242 8.940 -10.101 1.00 0.00 26 TYR A CA 12
ATOM 10349 C C . TYR B 2 26 ? 9.245 8.886 -11.624 1.00 0.00 26 TYR A C 12
ATOM 10350 O O . TYR B 2 26 ? 10.333 8.970 -12.230 1.00 0.00 26 TYR A O 12
ATOM 10369 N N . PRO A 1 1 ? 6.278 -9.684 -12.284 1.00 0.00 1 PRO B N 13
ATOM 10370 C CA . PRO A 1 1 ? 7.339 -10.717 -12.247 1.00 0.00 1 PRO B CA 13
ATOM 10371 C C . PRO A 1 1 ? 8.266 -10.453 -11.076 1.00 0.00 1 PRO B C 13
ATOM 10372 O O . PRO A 1 1 ? 9.485 -10.384 -11.219 1.00 0.00 1 PRO B O 13
ATOM 10385 N N . THR A 1 2 ? 7.648 -10.277 -9.930 1.00 0.00 2 THR B N 13
ATOM 10386 C CA . THR A 1 2 ? 8.331 -9.979 -8.690 1.00 0.00 2 THR B CA 13
ATOM 10387 C C . THR A 1 2 ? 7.455 -10.477 -7.550 1.00 0.00 2 THR B C 13
ATOM 10388 O O . THR A 1 2 ? 6.388 -11.025 -7.818 1.00 0.00 2 THR B O 13
ATOM 10399 N N . PRO A 1 3 ? 7.872 -10.339 -6.278 1.00 0.00 3 PRO B N 13
ATOM 10400 C CA . PRO A 1 3 ? 7.062 -10.792 -5.142 1.00 0.00 3 PRO B CA 13
ATOM 10401 C C . PRO A 1 3 ? 5.756 -9.999 -5.031 1.00 0.00 3 PRO B C 13
ATOM 10402 O O . PRO A 1 3 ? 5.609 -9.129 -4.172 1.00 0.00 3 PRO B O 13
ATOM 10413 N N . GLU A 1 4 ? 4.836 -10.299 -5.938 1.00 0.00 4 GLU B N 13
ATOM 10414 C CA . GLU A 1 4 ? 3.526 -9.643 -6.034 1.00 0.00 4 GLU B CA 13
ATOM 10415 C C . GLU A 1 4 ? 2.596 -10.022 -4.877 1.00 0.00 4 GLU B C 13
ATOM 10416 O O . GLU A 1 4 ? 1.384 -10.159 -5.054 1.00 0.00 4 GLU B O 13
ATOM 10428 N N . MET A 1 5 ? 3.173 -10.180 -3.710 1.00 0.00 5 MET B N 13
ATOM 10429 C CA . MET A 1 5 ? 2.428 -10.531 -2.508 1.00 0.00 5 MET B CA 13
ATOM 10430 C C . MET A 1 5 ? 1.455 -9.416 -2.145 1.00 0.00 5 MET B C 13
ATOM 10431 O O . MET A 1 5 ? 1.862 -8.299 -1.830 1.00 0.00 5 MET B O 13
ATOM 10445 N N . ARG A 1 6 ? 0.169 -9.718 -2.207 1.00 0.00 6 ARG B N 13
ATOM 10446 C CA . ARG A 1 6 ? -0.850 -8.728 -1.895 1.00 0.00 6 ARG B CA 13
ATOM 10447 C C . ARG A 1 6 ? -1.119 -8.682 -0.398 1.00 0.00 6 ARG B C 13
ATOM 10448 O O . ARG A 1 6 ? -1.432 -9.700 0.220 1.00 0.00 6 ARG B O 13
ATOM 10469 N N . GLU A 1 7 ? -1.014 -7.493 0.168 1.00 0.00 7 GLU B N 13
ATOM 10470 C CA . GLU A 1 7 ? -1.262 -7.286 1.581 1.00 0.00 7 GLU B CA 13
ATOM 10471 C C . GLU A 1 7 ? -2.230 -6.127 1.751 1.00 0.00 7 GLU B C 13
ATOM 10472 O O . GLU A 1 7 ? -2.197 -5.158 0.981 1.00 0.00 7 GLU B O 13
ATOM 10484 N N . LYS A 1 8 ? -3.090 -6.223 2.752 1.00 0.00 8 LYS B N 13
ATOM 10485 C CA . LYS A 1 8 ? -4.050 -5.172 3.017 1.00 0.00 8 LYS B CA 13
ATOM 10486 C C . LYS A 1 8 ? -3.375 -4.072 3.830 1.00 0.00 8 LYS B C 13
ATOM 10487 O O . LYS A 1 8 ? -3.129 -4.236 5.032 1.00 0.00 8 LYS B O 13
ATOM 10506 N N . LEU A 1 9 ? -3.060 -2.964 3.183 1.00 0.00 9 LEU B N 13
ATOM 10507 C CA . LEU A 1 9 ? -2.396 -1.853 3.851 1.00 0.00 9 LEU B CA 13
ATOM 10508 C C . LEU A 1 9 ? -3.370 -0.982 4.629 1.00 0.00 9 LEU B C 13
ATOM 10509 O O . LEU A 1 9 ? -3.387 0.239 4.482 1.00 0.00 9 LEU B O 13
ATOM 10525 N N . CYS A 1 10 ? -4.163 -1.612 5.474 1.00 0.00 10 CYS B N 13
ATOM 10526 C CA . CYS A 1 10 ? -5.118 -0.891 6.292 1.00 0.00 10 CYS B CA 13
ATOM 10527 C C . CYS A 1 10 ? -4.392 -0.125 7.399 1.00 0.00 10 CYS B C 13
ATOM 10528 O O . CYS A 1 10 ? -3.686 -0.722 8.220 1.00 0.00 10 CYS B O 13
ATOM 10535 N N . GLY A 1 11 ? -4.571 1.189 7.419 1.00 0.00 11 GLY B N 13
ATOM 10536 C CA . GLY A 1 11 ? -3.948 2.021 8.433 1.00 0.00 11 GLY B CA 13
ATOM 10537 C C . GLY A 1 11 ? -2.427 1.981 8.432 1.00 0.00 11 GLY B C 13
ATOM 10538 O O . GLY A 1 11 ? -1.783 2.338 7.447 1.00 0.00 11 GLY B O 13
ATOM 10542 N N . HIS A 1 12 ? -1.867 1.571 9.569 1.00 0.00 12 HIS B N 13
ATOM 10543 C CA . HIS A 1 12 ? -0.415 1.504 9.776 1.00 0.00 12 HIS B CA 13
ATOM 10544 C C . HIS A 1 12 ? 0.328 0.769 8.662 1.00 0.00 12 HIS B C 13
ATOM 10545 O O . HIS A 1 12 ? 1.473 1.108 8.363 1.00 0.00 12 HIS B O 13
ATOM 10560 N N . HIS A 1 13 ? -0.297 -0.239 8.073 1.00 0.00 13 HIS B N 13
ATOM 10561 C CA . HIS A 1 13 ? 0.351 -1.007 7.011 1.00 0.00 13 HIS B CA 13
ATOM 10562 C C . HIS A 1 13 ? 0.751 -0.106 5.852 1.00 0.00 13 HIS B C 13
ATOM 10563 O O . HIS A 1 13 ? 1.846 -0.244 5.305 1.00 0.00 13 HIS B O 13
ATOM 10578 N N . PHE A 1 14 ? -0.127 0.822 5.500 1.00 0.00 14 PHE B N 13
ATOM 10579 C CA . PHE A 1 14 ? 0.138 1.758 4.417 1.00 0.00 14 PHE B CA 13
ATOM 10580 C C . PHE A 1 14 ? 1.346 2.626 4.757 1.00 0.00 14 PHE B C 13
ATOM 10581 O O . PHE A 1 14 ? 2.228 2.836 3.928 1.00 0.00 14 PHE B O 13
ATOM 10598 N N . VAL A 1 15 ? 1.366 3.116 5.990 1.00 0.00 15 VAL B N 13
ATOM 10599 C CA . VAL A 1 15 ? 2.445 3.968 6.478 1.00 0.00 15 VAL B CA 13
ATOM 10600 C C . VAL A 1 15 ? 3.809 3.272 6.403 1.00 0.00 15 VAL B C 13
ATOM 10601 O O . VAL A 1 15 ? 4.736 3.763 5.750 1.00 0.00 15 VAL B O 13
ATOM 10614 N N . ARG A 1 16 ? 3.926 2.133 7.081 1.00 0.00 16 ARG B N 13
ATOM 10615 C CA . ARG A 1 16 ? 5.180 1.380 7.108 1.00 0.00 16 ARG B CA 13
ATOM 10616 C C . ARG A 1 16 ? 5.619 0.958 5.711 1.00 0.00 16 ARG B C 13
ATOM 10617 O O . ARG A 1 16 ? 6.804 1.007 5.387 1.00 0.00 16 ARG B O 13
ATOM 10638 N N . ALA A 1 17 ? 4.667 0.550 4.883 1.00 0.00 17 ALA B N 13
ATOM 10639 C CA . ALA A 1 17 ? 4.984 0.126 3.531 1.00 0.00 17 ALA B CA 13
ATOM 10640 C C . ALA A 1 17 ? 5.504 1.288 2.702 1.00 0.00 17 ALA B C 13
ATOM 10641 O O . ALA A 1 17 ? 6.479 1.144 1.971 1.00 0.00 17 ALA B O 13
ATOM 10648 N N . LEU A 1 18 ? 4.856 2.434 2.831 1.00 0.00 18 LEU B N 13
ATOM 10649 C CA . LEU A 1 18 ? 5.257 3.624 2.095 1.00 0.00 18 LEU B CA 13
ATOM 10650 C C . LEU A 1 18 ? 6.680 4.040 2.426 1.00 0.00 18 LEU B C 13
ATOM 10651 O O . LEU A 1 18 ? 7.512 4.176 1.533 1.00 0.00 18 LEU B O 13
ATOM 10667 N N . VAL A 1 19 ? 6.946 4.261 3.705 1.00 0.00 19 VAL B N 13
ATOM 10668 C CA . VAL A 1 19 ? 8.270 4.695 4.136 1.00 0.00 19 VAL B CA 13
ATOM 10669 C C . VAL A 1 19 ? 9.336 3.624 3.897 1.00 0.00 19 VAL B C 13
ATOM 10670 O O . VAL A 1 19 ? 10.506 3.940 3.697 1.00 0.00 19 VAL B O 13
ATOM 10683 N N . ARG A 1 20 ? 8.954 2.354 3.926 1.00 0.00 20 ARG B N 13
ATOM 10684 C CA . ARG A 1 20 ? 9.932 1.296 3.708 1.00 0.00 20 ARG B CA 13
ATOM 10685 C C . ARG A 1 20 ? 10.224 1.104 2.232 1.00 0.00 20 ARG B C 13
ATOM 10686 O O . ARG A 1 20 ? 11.370 1.215 1.793 1.00 0.00 20 ARG B O 13
ATOM 10707 N N . VAL A 1 21 ? 9.184 0.780 1.492 1.00 0.00 21 VAL B N 13
ATOM 10708 C CA . VAL A 1 21 ? 9.299 0.526 0.057 1.00 0.00 21 VAL B CA 13
ATOM 10709 C C . VAL A 1 21 ? 9.709 1.781 -0.708 1.00 0.00 21 VAL B C 13
ATOM 10710 O O . VAL A 1 21 ? 10.645 1.753 -1.506 1.00 0.00 21 VAL B O 13
ATOM 10723 N N . CYS A 1 22 ? 9.009 2.876 -0.466 1.00 0.00 22 CYS B N 13
ATOM 10724 C CA . CYS A 1 22 ? 9.308 4.127 -1.144 1.00 0.00 22 CYS B CA 13
ATOM 10725 C C . CYS A 1 22 ? 10.084 5.061 -0.228 1.00 0.00 22 CYS B C 13
ATOM 10726 O O . CYS A 1 22 ? 9.883 6.273 -0.245 1.00 0.00 22 CYS B O 13
ATOM 10733 N N . GLY A 1 23 ? 10.974 4.490 0.568 1.00 0.00 23 GLY B N 13
ATOM 10734 C CA . GLY A 1 23 ? 11.764 5.289 1.477 1.00 0.00 23 GLY B CA 13
ATOM 10735 C C . GLY A 1 23 ? 13.241 5.018 1.333 1.00 0.00 23 GLY B C 13
ATOM 10736 O O . GLY A 1 23 ? 13.700 3.883 1.498 1.00 0.00 23 GLY B O 13
ATOM 10740 N N . GLY A 1 24 ? 13.981 6.064 1.021 1.00 0.00 24 GLY B N 13
ATOM 10741 C CA . GLY A 1 24 ? 15.408 5.949 0.844 1.00 0.00 24 GLY B CA 13
ATOM 10742 C C . GLY A 1 24 ? 15.967 7.179 0.170 1.00 0.00 24 GLY B C 13
ATOM 10743 O O . GLY A 1 24 ? 15.960 8.261 0.751 1.00 0.00 24 GLY B O 13
ATOM 10747 N N . PRO A 1 25 ? 16.442 7.046 -1.077 1.00 0.00 25 PRO B N 13
ATOM 10748 C CA . PRO A 1 25 ? 16.991 8.172 -1.836 1.00 0.00 25 PRO B CA 13
ATOM 10749 C C . PRO A 1 25 ? 15.940 9.249 -2.100 1.00 0.00 25 PRO B C 13
ATOM 10750 O O . PRO A 1 25 ? 16.257 10.436 -2.171 1.00 0.00 25 PRO B O 13
ATOM 10761 N N . ARG A 1 26 ? 14.688 8.824 -2.236 1.00 0.00 26 ARG B N 13
ATOM 10762 C CA . ARG A 1 26 ? 13.585 9.730 -2.484 1.00 0.00 26 ARG B CA 13
ATOM 10763 C C . ARG A 1 26 ? 12.339 9.261 -1.797 1.00 0.00 26 ARG B C 13
ATOM 10764 O O . ARG A 1 26 ? 12.108 8.066 -1.621 1.00 0.00 26 ARG B O 13
ATOM 10785 N N . TRP A 1 27 ? 11.548 10.235 -1.438 1.00 0.00 27 TRP B N 13
ATOM 10786 C CA . TRP A 1 27 ? 10.287 10.017 -0.786 1.00 0.00 27 TRP B CA 13
ATOM 10787 C C . TRP A 1 27 ? 9.429 11.265 -0.985 1.00 0.00 27 TRP B C 13
ATOM 10788 O O . TRP A 1 27 ? 8.922 11.832 -0.031 1.00 0.00 27 TRP B O 13
ATOM 10809 N N . SER A 1 28 ? 9.303 11.677 -2.253 1.00 0.00 28 SER B N 13
ATOM 10810 C CA . SER A 1 28 ? 8.540 12.873 -2.662 1.00 0.00 28 SER B CA 13
ATOM 10811 C C . SER A 1 28 ? 7.064 12.844 -2.249 1.00 0.00 28 SER B C 13
ATOM 10812 O O . SER A 1 28 ? 6.169 12.766 -3.088 1.00 0.00 28 SER B O 13
ATOM 10820 N N . THR A 1 29 ? 6.844 12.935 -0.953 1.00 0.00 29 THR B N 13
ATOM 10821 C CA . THR A 1 29 ? 5.527 12.946 -0.332 1.00 0.00 29 THR B CA 13
ATOM 10822 C C . THR A 1 29 ? 5.732 13.226 1.149 1.00 0.00 29 THR B C 13
ATOM 10823 O O . THR A 1 29 ? 4.969 13.947 1.789 1.00 0.00 29 THR B O 13
ATOM 10834 N N . GLU A 1 30 ? 6.791 12.623 1.664 1.00 0.00 30 GLU B N 13
ATOM 10835 C CA . GLU A 1 30 ? 7.175 12.737 3.056 1.00 0.00 30 GLU B CA 13
ATOM 10836 C C . GLU A 1 30 ? 8.572 13.349 3.176 1.00 0.00 30 GLU B C 13
ATOM 10837 O O . GLU A 1 30 ? 8.890 14.036 4.147 1.00 0.00 30 GLU B O 13
ATOM 10849 N N . ALA A 1 31 ? 9.400 13.073 2.177 1.00 0.00 31 ALA B N 13
ATOM 10850 C CA . ALA A 1 31 ? 10.772 13.549 2.132 1.00 0.00 31 ALA B CA 13
ATOM 10851 C C . ALA A 1 31 ? 11.143 14.005 0.720 1.00 0.00 31 ALA B C 13
ATOM 10852 O O . ALA A 1 31 ? 10.226 14.319 -0.066 1.00 0.00 31 ALA B O 13
ATOM 10860 N N . ALA B 2 1 ? -18.055 3.155 -8.806 1.00 0.00 1 ALA A N 13
ATOM 10861 C CA . ALA B 2 1 ? -17.185 4.199 -8.219 1.00 0.00 1 ALA A CA 13
ATOM 10862 C C . ALA B 2 1 ? -15.753 3.995 -8.692 1.00 0.00 1 ALA A C 13
ATOM 10863 O O . ALA B 2 1 ? -15.537 3.436 -9.764 1.00 0.00 1 ALA A O 13
ATOM 10872 N N . ALA B 2 2 ? -14.788 4.428 -7.891 1.00 0.00 2 ALA A N 13
ATOM 10873 C CA . ALA B 2 2 ? -13.380 4.283 -8.232 1.00 0.00 2 ALA A CA 13
ATOM 10874 C C . ALA B 2 2 ? -12.531 4.335 -6.973 1.00 0.00 2 ALA A C 13
ATOM 10875 O O . ALA B 2 2 ? -12.869 5.041 -6.022 1.00 0.00 2 ALA A O 13
ATOM 10882 N N . ALA B 2 3 ? -11.441 3.582 -6.965 1.00 0.00 3 ALA A N 13
ATOM 10883 C CA . ALA B 2 3 ? -10.543 3.538 -5.817 1.00 0.00 3 ALA A CA 13
ATOM 10884 C C . ALA B 2 3 ? -9.612 4.747 -5.801 1.00 0.00 3 ALA A C 13
ATOM 10885 O O . ALA B 2 3 ? -8.389 4.608 -5.851 1.00 0.00 3 ALA A O 13
ATOM 10892 N N . THR B 2 4 ? -10.201 5.932 -5.735 1.00 0.00 4 THR A N 13
ATOM 10893 C CA . THR B 2 4 ? -9.448 7.180 -5.714 1.00 0.00 4 THR A CA 13
ATOM 10894 C C . THR B 2 4 ? -8.842 7.449 -4.335 1.00 0.00 4 THR A C 13
ATOM 10895 O O . THR B 2 4 ? -8.999 8.533 -3.772 1.00 0.00 4 THR A O 13
ATOM 10906 N N . ASN B 2 5 ? -8.148 6.450 -3.803 1.00 0.00 5 ASN A N 13
ATOM 10907 C CA . ASN B 2 5 ? -7.508 6.545 -2.501 1.00 0.00 5 ASN A CA 13
ATOM 10908 C C . ASN B 2 5 ? -6.633 5.320 -2.284 1.00 0.00 5 ASN A C 13
ATOM 10909 O O . ASN B 2 5 ? -7.130 4.202 -2.165 1.00 0.00 5 ASN A O 13
ATOM 10920 N N . PRO B 2 6 ? -5.315 5.525 -2.260 1.00 0.00 6 PRO A N 13
ATOM 10921 C CA . PRO B 2 6 ? -4.333 4.447 -2.089 1.00 0.00 6 PRO A CA 13
ATOM 10922 C C . PRO B 2 6 ? -4.499 3.669 -0.786 1.00 0.00 6 PRO A C 13
ATOM 10923 O O . PRO B 2 6 ? -4.496 2.437 -0.792 1.00 0.00 6 PRO A O 13
ATOM 10934 N N . ALA B 2 7 ? -4.648 4.387 0.323 1.00 0.00 7 ALA A N 13
ATOM 10935 C CA . ALA B 2 7 ? -4.818 3.751 1.626 1.00 0.00 7 ALA A CA 13
ATOM 10936 C C . ALA B 2 7 ? -6.064 2.878 1.626 1.00 0.00 7 ALA A C 13
ATOM 10937 O O . ALA B 2 7 ? -6.055 1.751 2.116 1.00 0.00 7 ALA A O 13
ATOM 10944 N N . ARG B 2 8 ? -7.130 3.410 1.053 1.00 0.00 8 ARG A N 13
ATOM 10945 C CA . ARG B 2 8 ? -8.391 2.701 0.954 1.00 0.00 8 ARG A CA 13
ATOM 10946 C C . ARG B 2 8 ? -8.274 1.511 0.012 1.00 0.00 8 ARG A C 13
ATOM 10947 O O . ARG B 2 8 ? -8.699 0.408 0.344 1.00 0.00 8 ARG A O 13
ATOM 10968 N N . TYR B 2 9 ? -7.692 1.751 -1.154 1.00 0.00 9 TYR A N 13
ATOM 10969 C CA . TYR B 2 9 ? -7.506 0.715 -2.169 1.00 0.00 9 TYR A CA 13
ATOM 10970 C C . TYR B 2 9 ? -6.695 -0.464 -1.637 1.00 0.00 9 TYR A C 13
ATOM 10971 O O . TYR B 2 9 ? -7.118 -1.618 -1.742 1.00 0.00 9 TYR A O 13
ATOM 10989 N N . CYS B 2 10 ? -5.524 -0.181 -1.088 1.00 0.00 10 CYS A N 13
ATOM 10990 C CA . CYS B 2 10 ? -4.657 -1.233 -0.581 1.00 0.00 10 CYS A CA 13
ATOM 10991 C C . CYS B 2 10 ? -5.230 -1.896 0.672 1.00 0.00 10 CYS A C 13
ATOM 10992 O O . CYS B 2 10 ? -4.836 -2.999 1.031 1.00 0.00 10 CYS A O 13
ATOM 10999 N N . CYS B 2 11 ? -6.164 -1.242 1.332 1.00 0.00 11 CYS A N 13
ATOM 11000 C CA . CYS B 2 11 ? -6.779 -1.815 2.520 1.00 0.00 11 CYS A CA 13
ATOM 11001 C C . CYS B 2 11 ? -7.935 -2.720 2.119 1.00 0.00 11 CYS A C 13
ATOM 11002 O O . CYS B 2 11 ? -8.032 -3.877 2.540 1.00 0.00 11 CYS A O 13
ATOM 11009 N N . LEU B 2 12 ? -8.807 -2.165 1.299 1.00 0.00 12 LEU A N 13
ATOM 11010 C CA . LEU B 2 12 ? -9.984 -2.873 0.807 1.00 0.00 12 LEU A CA 13
ATOM 11011 C C . LEU B 2 12 ? -9.593 -4.035 -0.094 1.00 0.00 12 LEU A C 13
ATOM 11012 O O . LEU B 2 12 ? -9.883 -5.195 0.202 1.00 0.00 12 LEU A O 13
ATOM 11028 N N . SER B 2 13 ? -8.950 -3.708 -1.198 1.00 0.00 13 SER A N 13
ATOM 11029 C CA . SER B 2 13 ? -8.525 -4.707 -2.170 1.00 0.00 13 SER A CA 13
ATOM 11030 C C . SER B 2 13 ? -7.174 -5.313 -1.792 1.00 0.00 13 SER A C 13
ATOM 11031 O O . SER B 2 13 ? -6.986 -6.527 -1.853 1.00 0.00 13 SER A O 13
ATOM 11039 N N . GLY B 2 14 ? -6.238 -4.456 -1.413 1.00 0.00 14 GLY A N 13
ATOM 11040 C CA . GLY B 2 14 ? -4.908 -4.911 -1.049 1.00 0.00 14 GLY A CA 13
ATOM 11041 C C . GLY B 2 14 ? -3.932 -4.715 -2.188 1.00 0.00 14 GLY A C 13
ATOM 11042 O O . GLY B 2 14 ? -4.301 -4.846 -3.358 1.00 0.00 14 GLY A O 13
ATOM 11046 N N . CYS B 2 15 ? -2.696 -4.377 -1.863 1.00 0.00 15 CYS A N 13
ATOM 11047 C CA . CYS B 2 15 ? -1.693 -4.134 -2.895 1.00 0.00 15 CYS A CA 13
ATOM 11048 C C . CYS B 2 15 ? -0.377 -4.817 -2.558 1.00 0.00 15 CYS A C 13
ATOM 11049 O O . CYS B 2 15 ? -0.366 -5.850 -1.901 1.00 0.00 15 CYS A O 13
ATOM 11056 N N . THR B 2 16 ? 0.725 -4.252 -3.020 1.00 0.00 16 THR A N 13
ATOM 11057 C CA . THR B 2 16 ? 2.034 -4.826 -2.777 1.00 0.00 16 THR A CA 13
ATOM 11058 C C . THR B 2 16 ? 3.102 -3.752 -2.945 1.00 0.00 16 THR A C 13
ATOM 11059 O O . THR B 2 16 ? 2.786 -2.613 -3.290 1.00 0.00 16 THR A O 13
ATOM 11070 N N . GLN B 2 17 ? 4.350 -4.115 -2.693 1.00 0.00 17 GLN A N 13
ATOM 11071 C CA . GLN B 2 17 ? 5.466 -3.189 -2.804 1.00 0.00 17 GLN A CA 13
ATOM 11072 C C . GLN B 2 17 ? 5.529 -2.581 -4.201 1.00 0.00 17 GLN A C 13
ATOM 11073 O O . GLN B 2 17 ? 5.706 -1.375 -4.350 1.00 0.00 17 GLN A O 13
ATOM 11087 N N . GLN B 2 18 ? 5.374 -3.420 -5.215 1.00 0.00 18 GLN A N 13
ATOM 11088 C CA . GLN B 2 18 ? 5.405 -2.965 -6.600 1.00 0.00 18 GLN A CA 13
ATOM 11089 C C . GLN B 2 18 ? 4.235 -2.025 -6.865 1.00 0.00 18 GLN A C 13
ATOM 11090 O O . GLN B 2 18 ? 4.388 -0.990 -7.517 1.00 0.00 18 GLN A O 13
ATOM 11104 N N . ASP B 2 19 ? 3.075 -2.395 -6.326 1.00 0.00 19 ASP A N 13
ATOM 11105 C CA . ASP B 2 19 ? 1.853 -1.603 -6.459 1.00 0.00 19 ASP A CA 13
ATOM 11106 C C . ASP B 2 19 ? 2.066 -0.210 -5.885 1.00 0.00 19 ASP A C 13
ATOM 11107 O O . ASP B 2 19 ? 1.597 0.783 -6.435 1.00 0.00 19 ASP A O 13
ATOM 11116 N N . LEU B 2 20 ? 2.794 -0.148 -4.777 1.00 0.00 20 LEU A N 13
ATOM 11117 C CA . LEU B 2 20 ? 3.089 1.120 -4.130 1.00 0.00 20 LEU A CA 13
ATOM 11118 C C . LEU B 2 20 ? 4.160 1.883 -4.894 1.00 0.00 20 LEU A C 13
ATOM 11119 O O . LEU B 2 20 ? 4.025 3.076 -5.139 1.00 0.00 20 LEU A O 13
ATOM 11135 N N . LEU B 2 21 ? 5.229 1.180 -5.244 1.00 0.00 21 LEU A N 13
ATOM 11136 C CA . LEU B 2 21 ? 6.357 1.773 -5.954 1.00 0.00 21 LEU A CA 13
ATOM 11137 C C . LEU B 2 21 ? 5.917 2.528 -7.205 1.00 0.00 21 LEU A C 13
ATOM 11138 O O . LEU B 2 21 ? 6.273 3.691 -7.386 1.00 0.00 21 LEU A O 13
ATOM 11154 N N . THR B 2 22 ? 5.141 1.867 -8.059 1.00 0.00 22 THR A N 13
ATOM 11155 C CA . THR B 2 22 ? 4.666 2.481 -9.298 1.00 0.00 22 THR A CA 13
ATOM 11156 C C . THR B 2 22 ? 3.756 3.683 -9.037 1.00 0.00 22 THR A C 13
ATOM 11157 O O . THR B 2 22 ? 3.456 4.455 -9.948 1.00 0.00 22 THR A O 13
ATOM 11168 N N . LEU B 2 23 ? 3.319 3.830 -7.800 1.00 0.00 23 LEU A N 13
ATOM 11169 C CA . LEU B 2 23 ? 2.445 4.928 -7.421 1.00 0.00 23 LEU A CA 13
ATOM 11170 C C . LEU B 2 23 ? 3.222 6.018 -6.682 1.00 0.00 23 LEU A C 13
ATOM 11171 O O . LEU B 2 23 ? 2.742 7.143 -6.537 1.00 0.00 23 LEU A O 13
ATOM 11187 N N . CYS B 2 24 ? 4.413 5.682 -6.200 1.00 0.00 24 CYS A N 13
ATOM 11188 C CA . CYS B 2 24 ? 5.224 6.640 -5.464 1.00 0.00 24 CYS A CA 13
ATOM 11189 C C . CYS B 2 24 ? 5.977 7.587 -6.394 1.00 0.00 24 CYS A C 13
ATOM 11190 O O . CYS B 2 24 ? 6.580 7.160 -7.380 1.00 0.00 24 CYS A O 13
ATOM 11197 N N . PRO B 2 25 ? 5.965 8.889 -6.077 1.00 0.00 25 PRO A N 13
ATOM 11198 C CA . PRO B 2 25 ? 6.653 9.901 -6.853 1.00 0.00 25 PRO A CA 13
ATOM 11199 C C . PRO B 2 25 ? 8.125 9.983 -6.476 1.00 0.00 25 PRO A C 13
ATOM 11200 O O . PRO B 2 25 ? 8.480 10.002 -5.293 1.00 0.00 25 PRO A O 13
ATOM 11211 N N . TYR B 2 26 ? 8.966 10.032 -7.486 1.00 0.00 26 TYR A N 13
ATOM 11212 C CA . TYR B 2 26 ? 10.404 10.120 -7.285 1.00 0.00 26 TYR A CA 13
ATOM 11213 C C . TYR B 2 26 ? 10.775 11.523 -6.809 1.00 0.00 26 TYR A C 13
ATOM 11214 O O . TYR B 2 26 ? 10.024 12.468 -7.122 1.00 0.00 26 TYR A O 13
ATOM 11233 N N . PRO A 1 1 ? 0.760 -6.666 -10.364 1.00 0.00 1 PRO B N 14
ATOM 11234 C CA . PRO A 1 1 ? 1.622 -6.854 -11.560 1.00 0.00 1 PRO B CA 14
ATOM 11235 C C . PRO A 1 1 ? 3.019 -7.287 -11.146 1.00 0.00 1 PRO B C 14
ATOM 11236 O O . PRO A 1 1 ? 4.022 -6.744 -11.603 1.00 0.00 1 PRO B O 14
ATOM 11249 N N . THR A 1 2 ? 3.044 -8.260 -10.260 1.00 0.00 2 THR B N 14
ATOM 11250 C CA . THR A 1 2 ? 4.261 -8.822 -9.696 1.00 0.00 2 THR B CA 14
ATOM 11251 C C . THR A 1 2 ? 3.845 -10.074 -8.953 1.00 0.00 2 THR B C 14
ATOM 11252 O O . THR A 1 2 ? 2.653 -10.350 -8.923 1.00 0.00 2 THR B O 14
ATOM 11263 N N . PRO A 1 3 ? 4.769 -10.853 -8.352 1.00 0.00 3 PRO B N 14
ATOM 11264 C CA . PRO A 1 3 ? 4.386 -12.053 -7.604 1.00 0.00 3 PRO B CA 14
ATOM 11265 C C . PRO A 1 3 ? 3.327 -11.671 -6.571 1.00 0.00 3 PRO B C 14
ATOM 11266 O O . PRO A 1 3 ? 3.639 -11.104 -5.520 1.00 0.00 3 PRO B O 14
ATOM 11277 N N . GLU A 1 4 ? 2.070 -11.889 -6.940 1.00 0.00 4 GLU B N 14
ATOM 11278 C CA . GLU A 1 4 ? 0.943 -11.487 -6.126 1.00 0.00 4 GLU B CA 14
ATOM 11279 C C . GLU A 1 4 ? 0.945 -12.106 -4.741 1.00 0.00 4 GLU B C 14
ATOM 11280 O O . GLU A 1 4 ? 1.035 -13.319 -4.557 1.00 0.00 4 GLU B O 14
ATOM 11292 N N . MET A 1 5 ? 0.828 -11.207 -3.789 1.00 0.00 5 MET B N 14
ATOM 11293 C CA . MET A 1 5 ? 0.788 -11.497 -2.367 1.00 0.00 5 MET B CA 14
ATOM 11294 C C . MET A 1 5 ? 0.392 -10.198 -1.692 1.00 0.00 5 MET B C 14
ATOM 11295 O O . MET A 1 5 ? 1.009 -9.737 -0.734 1.00 0.00 5 MET B O 14
ATOM 11309 N N . ARG A 1 6 ? -0.629 -9.596 -2.283 1.00 0.00 6 ARG B N 14
ATOM 11310 C CA . ARG A 1 6 ? -1.154 -8.306 -1.858 1.00 0.00 6 ARG B CA 14
ATOM 11311 C C . ARG A 1 6 ? -1.567 -8.311 -0.395 1.00 0.00 6 ARG B C 14
ATOM 11312 O O . ARG A 1 6 ? -2.474 -9.038 0.006 1.00 0.00 6 ARG B O 14
ATOM 11333 N N . GLU A 1 7 ? -0.916 -7.463 0.383 1.00 0.00 7 GLU B N 14
ATOM 11334 C CA . GLU A 1 7 ? -1.226 -7.327 1.787 1.00 0.00 7 GLU B CA 14
ATOM 11335 C C . GLU A 1 7 ? -2.212 -6.190 1.950 1.00 0.00 7 GLU B C 14
ATOM 11336 O O . GLU A 1 7 ? -2.120 -5.174 1.254 1.00 0.00 7 GLU B O 14
ATOM 11348 N N . LYS A 1 8 ? -3.153 -6.351 2.854 1.00 0.00 8 LYS B N 14
ATOM 11349 C CA . LYS A 1 8 ? -4.132 -5.311 3.086 1.00 0.00 8 LYS B CA 14
ATOM 11350 C C . LYS A 1 8 ? -3.483 -4.191 3.890 1.00 0.00 8 LYS B C 14
ATOM 11351 O O . LYS A 1 8 ? -3.295 -4.306 5.107 1.00 0.00 8 LYS B O 14
ATOM 11370 N N . LEU A 1 9 ? -3.120 -3.123 3.205 1.00 0.00 9 LEU B N 14
ATOM 11371 C CA . LEU A 1 9 ? -2.466 -1.992 3.842 1.00 0.00 9 LEU B CA 14
ATOM 11372 C C . LEU A 1 9 ? -3.450 -1.065 4.538 1.00 0.00 9 LEU B C 14
ATOM 11373 O O . LEU A 1 9 ? -3.428 0.148 4.331 1.00 0.00 9 LEU B O 14
ATOM 11389 N N . CYS A 1 10 ? -4.289 -1.634 5.381 1.00 0.00 10 CYS B N 14
ATOM 11390 C CA . CYS A 1 10 ? -5.255 -0.851 6.127 1.00 0.00 10 CYS B CA 14
ATOM 11391 C C . CYS A 1 10 ? -4.543 -0.015 7.191 1.00 0.00 10 CYS B C 14
ATOM 11392 O O . CYS A 1 10 ? -3.874 -0.559 8.076 1.00 0.00 10 CYS B O 14
ATOM 11399 N N . GLY A 1 11 ? -4.692 1.299 7.102 1.00 0.00 11 GLY B N 14
ATOM 11400 C CA . GLY A 1 11 ? -4.077 2.194 8.066 1.00 0.00 11 GLY B CA 14
ATOM 11401 C C . GLY A 1 11 ? -2.556 2.133 8.105 1.00 0.00 11 GLY B C 14
ATOM 11402 O O . GLY A 1 11 ? -1.885 2.422 7.115 1.00 0.00 11 GLY B O 14
ATOM 11406 N N . HIS A 1 12 ? -2.028 1.786 9.279 1.00 0.00 12 HIS B N 14
ATOM 11407 C CA . HIS A 1 12 ? -0.582 1.714 9.528 1.00 0.00 12 HIS B CA 14
ATOM 11408 C C . HIS A 1 12 ? 0.185 0.917 8.474 1.00 0.00 12 HIS B C 14
ATOM 11409 O O . HIS A 1 12 ? 1.338 1.237 8.181 1.00 0.00 12 HIS B O 14
ATOM 11424 N N . HIS A 1 13 ? -0.429 -0.122 7.927 1.00 0.00 13 HIS B N 14
ATOM 11425 C CA . HIS A 1 13 ? 0.243 -0.945 6.923 1.00 0.00 13 HIS B CA 14
ATOM 11426 C C . HIS A 1 13 ? 0.670 -0.105 5.728 1.00 0.00 13 HIS B C 14
ATOM 11427 O O . HIS A 1 13 ? 1.780 -0.267 5.215 1.00 0.00 13 HIS B O 14
ATOM 11442 N N . PHE A 1 14 ? -0.196 0.807 5.306 1.00 0.00 14 PHE B N 14
ATOM 11443 C CA . PHE A 1 14 ? 0.115 1.683 4.188 1.00 0.00 14 PHE B CA 14
ATOM 11444 C C . PHE A 1 14 ? 1.315 2.553 4.525 1.00 0.00 14 PHE B C 14
ATOM 11445 O O . PHE A 1 14 ? 2.235 2.693 3.727 1.00 0.00 14 PHE B O 14
ATOM 11462 N N . VAL A 1 15 ? 1.288 3.127 5.719 1.00 0.00 15 VAL B N 14
ATOM 11463 C CA . VAL A 1 15 ? 2.357 3.997 6.193 1.00 0.00 15 VAL B CA 14
ATOM 11464 C C . VAL A 1 15 ? 3.724 3.307 6.145 1.00 0.00 15 VAL B C 14
ATOM 11465 O O . VAL A 1 15 ? 4.656 3.796 5.505 1.00 0.00 15 VAL B O 14
ATOM 11478 N N . ARG A 1 16 ? 3.838 2.174 6.834 1.00 0.00 16 ARG B N 14
ATOM 11479 C CA . ARG A 1 16 ? 5.099 1.433 6.886 1.00 0.00 16 ARG B CA 14
ATOM 11480 C C . ARG A 1 16 ? 5.556 0.966 5.504 1.00 0.00 16 ARG B C 14
ATOM 11481 O O . ARG A 1 16 ? 6.747 1.020 5.192 1.00 0.00 16 ARG B O 14
ATOM 11502 N N . ALA A 1 17 ? 4.622 0.511 4.678 1.00 0.00 17 ALA B N 14
ATOM 11503 C CA . ALA A 1 17 ? 4.970 0.038 3.346 1.00 0.00 17 ALA B CA 14
ATOM 11504 C C . ALA A 1 17 ? 5.396 1.183 2.438 1.00 0.00 17 ALA B C 14
ATOM 11505 O O . ALA A 1 17 ? 6.407 1.090 1.756 1.00 0.00 17 ALA B O 14
ATOM 11512 N N . LEU A 1 18 ? 4.622 2.254 2.443 1.00 0.00 18 LEU B N 14
ATOM 11513 C CA . LEU A 1 18 ? 4.912 3.423 1.618 1.00 0.00 18 LEU B CA 14
ATOM 11514 C C . LEU A 1 18 ? 6.307 3.967 1.918 1.00 0.00 18 LEU B C 14
ATOM 11515 O O . LEU A 1 18 ? 7.121 4.160 1.009 1.00 0.00 18 LEU B O 14
ATOM 11531 N N . VAL A 1 19 ? 6.572 4.205 3.196 1.00 0.00 19 VAL B N 14
ATOM 11532 C CA . VAL A 1 19 ? 7.859 4.732 3.629 1.00 0.00 19 VAL B CA 14
ATOM 11533 C C . VAL A 1 19 ? 9.014 3.779 3.307 1.00 0.00 19 VAL B C 14
ATOM 11534 O O . VAL A 1 19 ? 10.045 4.198 2.785 1.00 0.00 19 VAL B O 14
ATOM 11547 N N . ARG A 1 20 ? 8.854 2.505 3.642 1.00 0.00 20 ARG B N 14
ATOM 11548 C CA . ARG A 1 20 ? 9.911 1.527 3.410 1.00 0.00 20 ARG B CA 14
ATOM 11549 C C . ARG A 1 20 ? 10.136 1.192 1.937 1.00 0.00 20 ARG B C 14
ATOM 11550 O O . ARG A 1 20 ? 11.279 1.026 1.514 1.00 0.00 20 ARG B O 14
ATOM 11571 N N . VAL A 1 21 ? 9.068 1.056 1.175 1.00 0.00 21 VAL B N 14
ATOM 11572 C CA . VAL A 1 21 ? 9.185 0.699 -0.235 1.00 0.00 21 VAL B CA 14
ATOM 11573 C C . VAL A 1 21 ? 9.706 1.850 -1.096 1.00 0.00 21 VAL B C 14
ATOM 11574 O O . VAL A 1 21 ? 10.582 1.645 -1.936 1.00 0.00 21 VAL B O 14
ATOM 11587 N N . CYS A 1 22 ? 9.155 3.044 -0.920 1.00 0.00 22 CYS B N 14
ATOM 11588 C CA . CYS A 1 22 ? 9.576 4.179 -1.734 1.00 0.00 22 CYS B CA 14
ATOM 11589 C C . CYS A 1 22 ? 10.929 4.753 -1.311 1.00 0.00 22 CYS B C 14
ATOM 11590 O O . CYS A 1 22 ? 11.703 5.195 -2.161 1.00 0.00 22 CYS B O 14
ATOM 11597 N N . GLY A 1 23 ? 11.225 4.768 -0.015 1.00 0.00 23 GLY B N 14
ATOM 11598 C CA . GLY A 1 23 ? 12.495 5.322 0.417 1.00 0.00 23 GLY B CA 14
ATOM 11599 C C . GLY A 1 23 ? 12.913 4.893 1.811 1.00 0.00 23 GLY B C 14
ATOM 11600 O O . GLY A 1 23 ? 12.967 3.699 2.121 1.00 0.00 23 GLY B O 14
ATOM 11604 N N . GLY A 1 24 ? 13.223 5.873 2.648 1.00 0.00 24 GLY B N 14
ATOM 11605 C CA . GLY A 1 24 ? 13.649 5.594 4.006 1.00 0.00 24 GLY B CA 14
ATOM 11606 C C . GLY A 1 24 ? 13.183 6.659 4.982 1.00 0.00 24 GLY B C 14
ATOM 11607 O O . GLY A 1 24 ? 12.381 6.368 5.864 1.00 0.00 24 GLY B O 14
ATOM 11611 N N . PRO A 1 25 ? 13.659 7.914 4.847 1.00 0.00 25 PRO B N 14
ATOM 11612 C CA . PRO A 1 25 ? 13.245 9.006 5.734 1.00 0.00 25 PRO B CA 14
ATOM 11613 C C . PRO A 1 25 ? 11.751 9.276 5.588 1.00 0.00 25 PRO B C 14
ATOM 11614 O O . PRO A 1 25 ? 11.033 9.459 6.574 1.00 0.00 25 PRO B O 14
ATOM 11625 N N . ARG A 1 26 ? 11.292 9.256 4.342 1.00 0.00 26 ARG B N 14
ATOM 11626 C CA . ARG A 1 26 ? 9.887 9.445 4.028 1.00 0.00 26 ARG B CA 14
ATOM 11627 C C . ARG A 1 26 ? 9.489 8.498 2.913 1.00 0.00 26 ARG B C 14
ATOM 11628 O O . ARG A 1 26 ? 9.099 7.371 3.186 1.00 0.00 26 ARG B O 14
ATOM 11649 N N . TRP A 1 27 ? 9.592 8.922 1.661 1.00 0.00 27 TRP B N 14
ATOM 11650 C CA . TRP A 1 27 ? 9.228 8.049 0.554 1.00 0.00 27 TRP B CA 14
ATOM 11651 C C . TRP A 1 27 ? 9.927 8.449 -0.740 1.00 0.00 27 TRP B C 14
ATOM 11652 O O . TRP A 1 27 ? 10.977 7.905 -1.072 1.00 0.00 27 TRP B O 14
ATOM 11673 N N . SER A 1 28 ? 9.341 9.371 -1.489 1.00 0.00 28 SER B N 14
ATOM 11674 C CA . SER A 1 28 ? 9.929 9.781 -2.763 1.00 0.00 28 SER B CA 14
ATOM 11675 C C . SER A 1 28 ? 9.534 11.200 -3.192 1.00 0.00 28 SER B C 14
ATOM 11676 O O . SER A 1 28 ? 9.002 11.389 -4.284 1.00 0.00 28 SER B O 14
ATOM 11684 N N . THR A 1 29 ? 9.829 12.195 -2.361 1.00 0.00 29 THR B N 14
ATOM 11685 C CA . THR A 1 29 ? 9.538 13.591 -2.702 1.00 0.00 29 THR B CA 14
ATOM 11686 C C . THR A 1 29 ? 9.971 14.533 -1.581 1.00 0.00 29 THR B C 14
ATOM 11687 O O . THR A 1 29 ? 10.753 15.453 -1.809 1.00 0.00 29 THR B O 14
ATOM 11698 N N . GLU A 1 30 ? 9.488 14.283 -0.375 1.00 0.00 30 GLU B N 14
ATOM 11699 C CA . GLU A 1 30 ? 9.854 15.091 0.779 1.00 0.00 30 GLU B CA 14
ATOM 11700 C C . GLU A 1 30 ? 11.146 14.540 1.358 1.00 0.00 30 GLU B C 14
ATOM 11701 O O . GLU A 1 30 ? 12.041 15.276 1.774 1.00 0.00 30 GLU B O 14
ATOM 11713 N N . ALA A 1 31 ? 11.213 13.221 1.351 1.00 0.00 31 ALA B N 14
ATOM 11714 C CA . ALA A 1 31 ? 12.344 12.467 1.840 1.00 0.00 31 ALA B CA 14
ATOM 11715 C C . ALA A 1 31 ? 12.147 11.031 1.405 1.00 0.00 31 ALA B C 14
ATOM 11716 O O . ALA A 1 31 ? 11.231 10.813 0.580 1.00 0.00 31 ALA B O 14
ATOM 11724 N N . ALA B 2 1 ? 1.962 6.927 -9.826 1.00 0.00 1 ALA A N 14
ATOM 11725 C CA . ALA B 2 1 ? 0.706 6.808 -10.599 1.00 0.00 1 ALA A CA 14
ATOM 11726 C C . ALA B 2 1 ? -0.441 7.469 -9.852 1.00 0.00 1 ALA A C 14
ATOM 11727 O O . ALA B 2 1 ? -0.412 7.570 -8.627 1.00 0.00 1 ALA A O 14
ATOM 11736 N N . ALA B 2 2 ? -1.444 7.921 -10.595 1.00 0.00 2 ALA A N 14
ATOM 11737 C CA . ALA B 2 2 ? -2.607 8.572 -10.005 1.00 0.00 2 ALA A CA 14
ATOM 11738 C C . ALA B 2 2 ? -3.463 7.563 -9.247 1.00 0.00 2 ALA A C 14
ATOM 11739 O O . ALA B 2 2 ? -3.583 6.409 -9.659 1.00 0.00 2 ALA A O 14
ATOM 11746 N N . ALA B 2 3 ? -4.056 8.005 -8.144 1.00 0.00 3 ALA A N 14
ATOM 11747 C CA . ALA B 2 3 ? -4.897 7.160 -7.326 1.00 0.00 3 ALA A CA 14
ATOM 11748 C C . ALA B 2 3 ? -5.712 8.022 -6.379 1.00 0.00 3 ALA A C 14
ATOM 11749 O O . ALA B 2 3 ? -5.170 8.879 -5.684 1.00 0.00 3 ALA A O 14
ATOM 11756 N N . THR B 2 4 ? -7.016 7.796 -6.375 1.00 0.00 4 THR A N 14
ATOM 11757 C CA . THR B 2 4 ? -7.940 8.549 -5.528 1.00 0.00 4 THR A CA 14
ATOM 11758 C C . THR B 2 4 ? -7.548 8.453 -4.054 1.00 0.00 4 THR A C 14
ATOM 11759 O O . THR B 2 4 ? -7.723 9.403 -3.290 1.00 0.00 4 THR A O 14
ATOM 11770 N N . ASN B 2 5 ? -6.996 7.309 -3.681 1.00 0.00 5 ASN A N 14
ATOM 11771 C CA . ASN B 2 5 ? -6.540 7.064 -2.318 1.00 0.00 5 ASN A CA 14
ATOM 11772 C C . ASN B 2 5 ? -5.913 5.682 -2.229 1.00 0.00 5 ASN A C 14
ATOM 11773 O O . ASN B 2 5 ? -6.600 4.660 -2.310 1.00 0.00 5 ASN A O 14
ATOM 11784 N N . PRO B 2 6 ? -4.589 5.650 -2.081 1.00 0.00 6 PRO A N 14
ATOM 11785 C CA . PRO B 2 6 ? -3.816 4.408 -1.998 1.00 0.00 6 PRO A CA 14
ATOM 11786 C C . PRO B 2 6 ? -4.151 3.574 -0.767 1.00 0.00 6 PRO A C 14
ATOM 11787 O O . PRO B 2 6 ? -4.319 2.361 -0.869 1.00 0.00 6 PRO A O 14
ATOM 11798 N N . ALA B 2 7 ? -4.249 4.225 0.389 1.00 0.00 7 ALA A N 14
ATOM 11799 C CA . ALA B 2 7 ? -4.565 3.531 1.636 1.00 0.00 7 ALA A CA 14
ATOM 11800 C C . ALA B 2 7 ? -5.880 2.773 1.507 1.00 0.00 7 ALA A C 14
ATOM 11801 O O . ALA B 2 7 ? -6.001 1.633 1.951 1.00 0.00 7 ALA A O 14
ATOM 11808 N N . ARG B 2 8 ? -6.849 3.421 0.881 1.00 0.00 8 ARG A N 14
ATOM 11809 C CA . ARG B 2 8 ? -8.164 2.839 0.659 1.00 0.00 8 ARG A CA 14
ATOM 11810 C C . ARG B 2 8 ? -8.043 1.597 -0.201 1.00 0.00 8 ARG A C 14
ATOM 11811 O O . ARG B 2 8 ? -8.507 0.517 0.164 1.00 0.00 8 ARG A O 14
ATOM 11832 N N . TYR B 2 9 ? -7.412 1.781 -1.350 1.00 0.00 9 TYR A N 14
ATOM 11833 C CA . TYR B 2 9 ? -7.208 0.698 -2.308 1.00 0.00 9 TYR A CA 14
ATOM 11834 C C . TYR B 2 9 ? -6.450 -0.467 -1.675 1.00 0.00 9 TYR A C 14
ATOM 11835 O O . TYR B 2 9 ? -6.854 -1.627 -1.793 1.00 0.00 9 TYR A O 14
ATOM 11853 N N . CYS B 2 10 ? -5.350 -0.151 -1.015 1.00 0.00 10 CYS A N 14
ATOM 11854 C CA . CYS B 2 10 ? -4.518 -1.154 -0.372 1.00 0.00 10 CYS A CA 14
ATOM 11855 C C . CYS B 2 10 ? -5.240 -1.853 0.779 1.00 0.00 10 CYS A C 14
ATOM 11856 O O . CYS B 2 10 ? -4.939 -2.997 1.101 1.00 0.00 10 CYS A O 14
ATOM 11863 N N . CYS B 2 11 ? -6.187 -1.176 1.402 1.00 0.00 11 CYS A N 14
ATOM 11864 C CA . CYS B 2 11 ? -6.930 -1.773 2.502 1.00 0.00 11 CYS A CA 14
ATOM 11865 C C . CYS B 2 11 ? -8.033 -2.676 1.964 1.00 0.00 11 CYS A C 14
ATOM 11866 O O . CYS B 2 11 ? -8.155 -3.845 2.345 1.00 0.00 11 CYS A O 14
ATOM 11873 N N . LEU B 2 12 ? -8.836 -2.108 1.083 1.00 0.00 12 LEU A N 14
ATOM 11874 C CA . LEU B 2 12 ? -9.958 -2.817 0.476 1.00 0.00 12 LEU A CA 14
ATOM 11875 C C . LEU B 2 12 ? -9.506 -3.994 -0.387 1.00 0.00 12 LEU A C 14
ATOM 11876 O O . LEU B 2 12 ? -9.916 -5.133 -0.158 1.00 0.00 12 LEU A O 14
ATOM 11892 N N . SER B 2 13 ? -8.681 -3.717 -1.384 1.00 0.00 13 SER A N 14
ATOM 11893 C CA . SER B 2 13 ? -8.200 -4.756 -2.287 1.00 0.00 13 SER A CA 14
ATOM 11894 C C . SER B 2 13 ? -6.862 -5.332 -1.825 1.00 0.00 13 SER A C 14
ATOM 11895 O O . SER B 2 13 ? -6.660 -6.546 -1.848 1.00 0.00 13 SER A O 14
ATOM 11903 N N . GLY B 2 14 ? -5.950 -4.461 -1.425 1.00 0.00 14 GLY A N 14
ATOM 11904 C CA . GLY B 2 14 ? -4.637 -4.904 -0.991 1.00 0.00 14 GLY A CA 14
ATOM 11905 C C . GLY B 2 14 ? -3.592 -4.609 -2.044 1.00 0.00 14 GLY A C 14
ATOM 11906 O O . GLY B 2 14 ? -3.931 -4.420 -3.214 1.00 0.00 14 GLY A O 14
ATOM 11910 N N . CYS B 2 15 ? -2.332 -4.530 -1.645 1.00 0.00 15 CYS A N 14
ATOM 11911 C CA . CYS B 2 15 ? -1.270 -4.211 -2.600 1.00 0.00 15 CYS A CA 14
ATOM 11912 C C . CYS B 2 15 ? 0.079 -4.819 -2.202 1.00 0.00 15 CYS A C 14
ATOM 11913 O O . CYS B 2 15 ? 0.296 -5.173 -1.040 1.00 0.00 15 CYS A O 14
ATOM 11920 N N . THR B 2 16 ? 0.978 -4.944 -3.182 1.00 0.00 16 THR A N 14
ATOM 11921 C CA . THR B 2 16 ? 2.309 -5.497 -2.954 1.00 0.00 16 THR A CA 14
ATOM 11922 C C . THR B 2 16 ? 3.360 -4.383 -2.995 1.00 0.00 16 THR A C 14
ATOM 11923 O O . THR B 2 16 ? 3.021 -3.205 -3.105 1.00 0.00 16 THR A O 14
ATOM 11934 N N . GLN B 2 17 ? 4.633 -4.762 -2.916 1.00 0.00 17 GLN A N 14
ATOM 11935 C CA . GLN B 2 17 ? 5.738 -3.802 -2.942 1.00 0.00 17 GLN A CA 14
ATOM 11936 C C . GLN B 2 17 ? 5.717 -2.942 -4.204 1.00 0.00 17 GLN A C 14
ATOM 11937 O O . GLN B 2 17 ? 5.812 -1.716 -4.127 1.00 0.00 17 GLN A O 14
ATOM 11951 N N . GLN B 2 18 ? 5.584 -3.585 -5.354 1.00 0.00 18 GLN A N 14
ATOM 11952 C CA . GLN B 2 18 ? 5.544 -2.871 -6.628 1.00 0.00 18 GLN A CA 14
ATOM 11953 C C . GLN B 2 18 ? 4.383 -1.901 -6.638 1.00 0.00 18 GLN A C 14
ATOM 11954 O O . GLN B 2 18 ? 4.510 -0.762 -7.086 1.00 0.00 18 GLN A O 14
ATOM 11968 N N . ASP B 2 19 ? 3.258 -2.363 -6.124 1.00 0.00 19 ASP A N 14
ATOM 11969 C CA . ASP B 2 19 ? 2.059 -1.540 -6.045 1.00 0.00 19 ASP A CA 14
ATOM 11970 C C . ASP B 2 19 ? 2.360 -0.272 -5.258 1.00 0.00 19 ASP A C 14
ATOM 11971 O O . ASP B 2 19 ? 2.004 0.822 -5.688 1.00 0.00 19 ASP A O 14
ATOM 11980 N N . LEU B 2 20 ? 3.057 -0.421 -4.125 1.00 0.00 20 LEU A N 14
ATOM 11981 C CA . LEU B 2 20 ? 3.436 0.732 -3.309 1.00 0.00 20 LEU A CA 14
ATOM 11982 C C . LEU B 2 20 ? 4.297 1.692 -4.111 1.00 0.00 20 LEU A C 14
ATOM 11983 O O . LEU B 2 20 ? 4.041 2.893 -4.138 1.00 0.00 20 LEU A O 14
ATOM 11999 N N . LEU B 2 21 ? 5.308 1.146 -4.777 1.00 0.00 21 LEU A N 14
ATOM 12000 C CA . LEU B 2 21 ? 6.206 1.948 -5.595 1.00 0.00 21 LEU A CA 14
ATOM 12001 C C . LEU B 2 21 ? 5.399 2.734 -6.625 1.00 0.00 21 LEU A C 14
ATOM 12002 O O . LEU B 2 21 ? 5.581 3.941 -6.793 1.00 0.00 21 LEU A O 14
ATOM 12018 N N . THR B 2 22 ? 4.492 2.032 -7.291 1.00 0.00 22 THR A N 14
ATOM 12019 C CA . THR B 2 22 ? 3.629 2.623 -8.303 1.00 0.00 22 THR A CA 14
ATOM 12020 C C . THR B 2 22 ? 2.753 3.735 -7.724 1.00 0.00 22 THR A C 14
ATOM 12021 O O . THR B 2 22 ? 2.331 4.644 -8.441 1.00 0.00 22 THR A O 14
ATOM 12032 N N . LEU B 2 23 ? 2.497 3.667 -6.429 1.00 0.00 23 LEU A N 14
ATOM 12033 C CA . LEU B 2 23 ? 1.687 4.673 -5.753 1.00 0.00 23 LEU A CA 14
ATOM 12034 C C . LEU B 2 23 ? 2.471 5.971 -5.607 1.00 0.00 23 LEU A C 14
ATOM 12035 O O . LEU B 2 23 ? 1.898 7.061 -5.629 1.00 0.00 23 LEU A O 14
ATOM 12051 N N . CYS B 2 24 ? 3.786 5.847 -5.486 1.00 0.00 24 CYS A N 14
ATOM 12052 C CA . CYS B 2 24 ? 4.655 7.007 -5.366 1.00 0.00 24 CYS A CA 14
ATOM 12053 C C . CYS B 2 24 ? 4.798 7.697 -6.723 1.00 0.00 24 CYS A C 14
ATOM 12054 O O . CYS B 2 24 ? 4.406 7.130 -7.748 1.00 0.00 24 CYS A O 14
ATOM 12061 N N . PRO B 2 25 ? 5.321 8.944 -6.750 1.00 0.00 25 PRO A N 14
ATOM 12062 C CA . PRO B 2 25 ? 5.480 9.709 -7.991 1.00 0.00 25 PRO A CA 14
ATOM 12063 C C . PRO B 2 25 ? 6.130 8.893 -9.103 1.00 0.00 25 PRO A C 14
ATOM 12064 O O . PRO B 2 25 ? 7.306 8.533 -9.026 1.00 0.00 25 PRO A O 14
ATOM 12075 N N . TYR B 2 26 ? 5.333 8.615 -10.118 1.00 0.00 26 TYR A N 14
ATOM 12076 C CA . TYR B 2 26 ? 5.743 7.840 -11.277 1.00 0.00 26 TYR A CA 14
ATOM 12077 C C . TYR B 2 26 ? 4.543 7.725 -12.205 1.00 0.00 26 TYR A C 14
ATOM 12078 O O . TYR B 2 26 ? 4.721 7.411 -13.394 1.00 0.00 26 TYR A O 14
ATOM 12097 N N . PRO A 1 1 ? 3.375 -7.949 -12.205 1.00 0.00 1 PRO B N 15
ATOM 12098 C CA . PRO A 1 1 ? 2.586 -8.800 -13.131 1.00 0.00 1 PRO B CA 15
ATOM 12099 C C . PRO A 1 1 ? 2.801 -10.275 -12.821 1.00 0.00 1 PRO B C 15
ATOM 12100 O O . PRO A 1 1 ? 3.146 -11.068 -13.694 1.00 0.00 1 PRO B O 15
ATOM 12113 N N . THR A 1 2 ? 2.610 -10.615 -11.562 1.00 0.00 2 THR B N 15
ATOM 12114 C CA . THR A 1 2 ? 2.788 -11.967 -11.065 1.00 0.00 2 THR B CA 15
ATOM 12115 C C . THR A 1 2 ? 1.943 -12.140 -9.807 1.00 0.00 2 THR B C 15
ATOM 12116 O O . THR A 1 2 ? 1.353 -11.168 -9.338 1.00 0.00 2 THR B O 15
ATOM 12127 N N . PRO A 1 3 ? 1.843 -13.357 -9.245 1.00 0.00 3 PRO B N 15
ATOM 12128 C CA . PRO A 1 3 ? 1.047 -13.602 -8.032 1.00 0.00 3 PRO B CA 15
ATOM 12129 C C . PRO A 1 3 ? 1.677 -12.987 -6.782 1.00 0.00 3 PRO B C 15
ATOM 12130 O O . PRO A 1 3 ? 1.940 -13.674 -5.792 1.00 0.00 3 PRO B O 15
ATOM 12141 N N . GLU A 1 4 ? 1.914 -11.691 -6.845 1.00 0.00 4 GLU B N 15
ATOM 12142 C CA . GLU A 1 4 ? 2.509 -10.952 -5.741 1.00 0.00 4 GLU B CA 15
ATOM 12143 C C . GLU A 1 4 ? 1.542 -10.890 -4.570 1.00 0.00 4 GLU B C 15
ATOM 12144 O O . GLU A 1 4 ? 0.371 -10.542 -4.743 1.00 0.00 4 GLU B O 15
ATOM 12156 N N . MET A 1 5 ? 2.029 -11.208 -3.380 1.00 0.00 5 MET B N 15
ATOM 12157 C CA . MET A 1 5 ? 1.195 -11.166 -2.194 1.00 0.00 5 MET B CA 15
ATOM 12158 C C . MET A 1 5 ? 0.785 -9.729 -1.897 1.00 0.00 5 MET B C 15
ATOM 12159 O O . MET A 1 5 ? 1.620 -8.890 -1.557 1.00 0.00 5 MET B O 15
ATOM 12173 N N . ARG A 1 6 ? -0.500 -9.452 -2.035 1.00 0.00 6 ARG B N 15
ATOM 12174 C CA . ARG A 1 6 ? -1.021 -8.121 -1.780 1.00 0.00 6 ARG B CA 15
ATOM 12175 C C . ARG A 1 6 ? -1.189 -7.897 -0.283 1.00 0.00 6 ARG B C 15
ATOM 12176 O O . ARG A 1 6 ? -1.844 -8.684 0.407 1.00 0.00 6 ARG B O 15
ATOM 12197 N N . GLU A 1 7 ? -0.593 -6.828 0.224 1.00 0.00 7 GLU B N 15
ATOM 12198 C CA . GLU A 1 7 ? -0.682 -6.514 1.633 1.00 0.00 7 GLU B CA 15
ATOM 12199 C C . GLU A 1 7 ? -1.867 -5.597 1.870 1.00 0.00 7 GLU B C 15
ATOM 12200 O O . GLU A 1 7 ? -2.038 -4.593 1.180 1.00 0.00 7 GLU B O 15
ATOM 12212 N N . LYS A 1 8 ? -2.671 -5.942 2.852 1.00 0.00 8 LYS B N 15
ATOM 12213 C CA . LYS A 1 8 ? -3.833 -5.149 3.196 1.00 0.00 8 LYS B CA 15
ATOM 12214 C C . LYS A 1 8 ? -3.358 -3.979 4.041 1.00 0.00 8 LYS B C 15
ATOM 12215 O O . LYS A 1 8 ? -3.294 -4.060 5.275 1.00 0.00 8 LYS B O 15
ATOM 12234 N N . LEU A 1 9 ? -2.960 -2.921 3.361 1.00 0.00 9 LEU B N 15
ATOM 12235 C CA . LEU A 1 9 ? -2.415 -1.743 4.006 1.00 0.00 9 LEU B CA 15
ATOM 12236 C C . LEU A 1 9 ? -3.464 -0.890 4.709 1.00 0.00 9 LEU B C 15
ATOM 12237 O O . LEU A 1 9 ? -3.564 0.313 4.473 1.00 0.00 9 LEU B O 15
ATOM 12253 N N . CYS A 1 10 ? -4.215 -1.505 5.602 1.00 0.00 10 CYS B N 15
ATOM 12254 C CA . CYS A 1 10 ? -5.214 -0.788 6.366 1.00 0.00 10 CYS B CA 15
ATOM 12255 C C . CYS A 1 10 ? -4.523 0.066 7.430 1.00 0.00 10 CYS B C 15
ATOM 12256 O O . CYS A 1 10 ? -3.846 -0.466 8.319 1.00 0.00 10 CYS B O 15
ATOM 12263 N N . GLY A 1 11 ? -4.684 1.378 7.335 1.00 0.00 11 GLY B N 15
ATOM 12264 C CA . GLY A 1 11 ? -4.075 2.281 8.295 1.00 0.00 11 GLY B CA 15
ATOM 12265 C C . GLY A 1 11 ? -2.554 2.250 8.287 1.00 0.00 11 GLY B C 15
ATOM 12266 O O . GLY A 1 11 ? -1.922 2.523 7.267 1.00 0.00 11 GLY B O 15
ATOM 12270 N N . HIS A 1 12 ? -1.975 1.933 9.447 1.00 0.00 12 HIS B N 15
ATOM 12271 C CA . HIS A 1 12 ? -0.518 1.882 9.630 1.00 0.00 12 HIS B CA 15
ATOM 12272 C C . HIS A 1 12 ? 0.181 1.022 8.580 1.00 0.00 12 HIS B C 15
ATOM 12273 O O . HIS A 1 12 ? 1.324 1.296 8.219 1.00 0.00 12 HIS B O 15
ATOM 12288 N N . HIS A 1 13 ? -0.480 -0.019 8.105 1.00 0.00 13 HIS B N 15
ATOM 12289 C CA . HIS A 1 13 ? 0.132 -0.891 7.110 1.00 0.00 13 HIS B CA 15
ATOM 12290 C C . HIS A 1 13 ? 0.541 -0.096 5.873 1.00 0.00 13 HIS B C 15
ATOM 12291 O O . HIS A 1 13 ? 1.613 -0.322 5.317 1.00 0.00 13 HIS B O 15
ATOM 12306 N N . PHE A 1 14 ? -0.300 0.850 5.470 1.00 0.00 14 PHE B N 15
ATOM 12307 C CA . PHE A 1 14 ? -0.005 1.693 4.316 1.00 0.00 14 PHE B CA 15
ATOM 12308 C C . PHE A 1 14 ? 1.258 2.502 4.577 1.00 0.00 14 PHE B C 15
ATOM 12309 O O . PHE A 1 14 ? 2.135 2.612 3.722 1.00 0.00 14 PHE B O 15
ATOM 12326 N N . VAL A 1 15 ? 1.334 3.054 5.779 1.00 0.00 15 VAL B N 15
ATOM 12327 C CA . VAL A 1 15 ? 2.473 3.858 6.198 1.00 0.00 15 VAL B CA 15
ATOM 12328 C C . VAL A 1 15 ? 3.770 3.045 6.204 1.00 0.00 15 VAL B C 15
ATOM 12329 O O . VAL A 1 15 ? 4.788 3.484 5.665 1.00 0.00 15 VAL B O 15
ATOM 12342 N N . ARG A 1 16 ? 3.731 1.867 6.825 1.00 0.00 16 ARG B N 15
ATOM 12343 C CA . ARG A 1 16 ? 4.917 1.017 6.914 1.00 0.00 16 ARG B CA 15
ATOM 12344 C C . ARG A 1 16 ? 5.402 0.574 5.531 1.00 0.00 16 ARG B C 15
ATOM 12345 O O . ARG A 1 16 ? 6.600 0.624 5.242 1.00 0.00 16 ARG B O 15
ATOM 12366 N N . ALA A 1 17 ? 4.482 0.150 4.676 1.00 0.00 17 ALA B N 15
ATOM 12367 C CA . ALA A 1 17 ? 4.850 -0.293 3.342 1.00 0.00 17 ALA B CA 15
ATOM 12368 C C . ALA A 1 17 ? 5.406 0.857 2.520 1.00 0.00 17 ALA B C 15
ATOM 12369 O O . ALA A 1 17 ? 6.383 0.692 1.803 1.00 0.00 17 ALA B O 15
ATOM 12376 N N . LEU A 1 18 ? 4.785 2.016 2.639 1.00 0.00 18 LEU B N 15
ATOM 12377 C CA . LEU A 1 18 ? 5.218 3.199 1.908 1.00 0.00 18 LEU B CA 15
ATOM 12378 C C . LEU A 1 18 ? 6.663 3.566 2.256 1.00 0.00 18 LEU B C 15
ATOM 12379 O O . LEU A 1 18 ? 7.514 3.690 1.368 1.00 0.00 18 LEU B O 15
ATOM 12395 N N . VAL A 1 19 ? 6.930 3.736 3.551 1.00 0.00 19 VAL B N 15
ATOM 12396 C CA . VAL A 1 19 ? 8.266 4.101 4.017 1.00 0.00 19 VAL B CA 15
ATOM 12397 C C . VAL A 1 19 ? 9.302 3.012 3.732 1.00 0.00 19 VAL B C 15
ATOM 12398 O O . VAL A 1 19 ? 10.487 3.306 3.594 1.00 0.00 19 VAL B O 15
ATOM 12411 N N . ARG A 1 20 ? 8.869 1.755 3.672 1.00 0.00 20 ARG B N 15
ATOM 12412 C CA . ARG A 1 20 ? 9.798 0.658 3.417 1.00 0.00 20 ARG B CA 15
ATOM 12413 C C . ARG A 1 20 ? 10.058 0.447 1.931 1.00 0.00 20 ARG B C 15
ATOM 12414 O O . ARG A 1 20 ? 11.202 0.328 1.504 1.00 0.00 20 ARG B O 15
ATOM 12435 N N . VAL A 1 21 ? 8.993 0.383 1.155 1.00 0.00 21 VAL B N 15
ATOM 12436 C CA . VAL A 1 21 ? 9.101 0.168 -0.282 1.00 0.00 21 VAL B CA 15
ATOM 12437 C C . VAL A 1 21 ? 9.831 1.318 -0.974 1.00 0.00 21 VAL B C 15
ATOM 12438 O O . VAL A 1 21 ? 10.722 1.089 -1.791 1.00 0.00 21 VAL B O 15
ATOM 12451 N N . CYS A 1 22 ? 9.453 2.548 -0.658 1.00 0.00 22 CYS B N 15
ATOM 12452 C CA . CYS A 1 22 ? 10.088 3.698 -1.285 1.00 0.00 22 CYS B CA 15
ATOM 12453 C C . CYS A 1 22 ? 11.098 4.364 -0.354 1.00 0.00 22 CYS B C 15
ATOM 12454 O O . CYS A 1 22 ? 11.227 5.587 -0.337 1.00 0.00 22 CYS B O 15
ATOM 12461 N N . GLY A 1 23 ? 11.824 3.564 0.411 1.00 0.00 23 GLY B N 15
ATOM 12462 C CA . GLY A 1 23 ? 12.809 4.120 1.312 1.00 0.00 23 GLY B CA 15
ATOM 12463 C C . GLY A 1 23 ? 13.664 3.063 1.973 1.00 0.00 23 GLY B C 15
ATOM 12464 O O . GLY A 1 23 ? 13.154 2.177 2.654 1.00 0.00 23 GLY B O 15
ATOM 12468 N N . GLY A 1 24 ? 14.972 3.163 1.776 1.00 0.00 24 GLY B N 15
ATOM 12469 C CA . GLY A 1 24 ? 15.890 2.210 2.371 1.00 0.00 24 GLY B CA 15
ATOM 12470 C C . GLY A 1 24 ? 16.133 2.488 3.844 1.00 0.00 24 GLY B C 15
ATOM 12471 O O . GLY A 1 24 ? 15.750 1.689 4.699 1.00 0.00 24 GLY B O 15
ATOM 12475 N N . PRO A 1 25 ? 16.769 3.623 4.184 1.00 0.00 25 PRO B N 15
ATOM 12476 C CA . PRO A 1 25 ? 17.045 3.980 5.577 1.00 0.00 25 PRO B CA 15
ATOM 12477 C C . PRO A 1 25 ? 15.765 4.310 6.339 1.00 0.00 25 PRO B C 15
ATOM 12478 O O . PRO A 1 25 ? 15.475 3.716 7.375 1.00 0.00 25 PRO B O 15
ATOM 12489 N N . ARG A 1 26 ? 14.992 5.249 5.804 1.00 0.00 26 ARG B N 15
ATOM 12490 C CA . ARG A 1 26 ? 13.728 5.663 6.414 1.00 0.00 26 ARG B CA 15
ATOM 12491 C C . ARG A 1 26 ? 12.776 6.131 5.336 1.00 0.00 26 ARG B C 15
ATOM 12492 O O . ARG A 1 26 ? 12.742 5.570 4.245 1.00 0.00 26 ARG B O 15
ATOM 12513 N N . TRP A 1 27 ? 12.039 7.195 5.635 1.00 0.00 27 TRP B N 15
ATOM 12514 C CA . TRP A 1 27 ? 11.123 7.770 4.688 1.00 0.00 27 TRP B CA 15
ATOM 12515 C C . TRP A 1 27 ? 11.886 8.741 3.793 1.00 0.00 27 TRP B C 15
ATOM 12516 O O . TRP A 1 27 ? 11.495 9.888 3.620 1.00 0.00 27 TRP B O 15
ATOM 12537 N N . SER A 1 28 ? 12.988 8.242 3.251 1.00 0.00 28 SER B N 15
ATOM 12538 C CA . SER A 1 28 ? 13.884 8.994 2.379 1.00 0.00 28 SER B CA 15
ATOM 12539 C C . SER A 1 28 ? 13.234 9.410 1.052 1.00 0.00 28 SER B C 15
ATOM 12540 O O . SER A 1 28 ? 13.658 8.980 -0.019 1.00 0.00 28 SER B O 15
ATOM 12548 N N . THR A 1 29 ? 12.226 10.259 1.149 1.00 0.00 29 THR B N 15
ATOM 12549 C CA . THR A 1 29 ? 11.494 10.784 0.002 1.00 0.00 29 THR B CA 15
ATOM 12550 C C . THR A 1 29 ? 10.586 11.910 0.480 1.00 0.00 29 THR B C 15
ATOM 12551 O O . THR A 1 29 ? 10.490 12.968 -0.143 1.00 0.00 29 THR B O 15
ATOM 12562 N N . GLU A 1 30 ? 9.924 11.659 1.599 1.00 0.00 30 GLU B N 15
ATOM 12563 C CA . GLU A 1 30 ? 9.012 12.620 2.194 1.00 0.00 30 GLU B CA 15
ATOM 12564 C C . GLU A 1 30 ? 9.546 13.105 3.544 1.00 0.00 30 GLU B C 15
ATOM 12565 O O . GLU A 1 30 ? 9.189 14.185 4.017 1.00 0.00 30 GLU B O 15
ATOM 12577 N N . ALA A 1 31 ? 10.394 12.293 4.161 1.00 0.00 31 ALA B N 15
ATOM 12578 C CA . ALA A 1 31 ? 10.962 12.617 5.456 1.00 0.00 31 ALA B CA 15
ATOM 12579 C C . ALA A 1 31 ? 12.398 12.108 5.569 1.00 0.00 31 ALA B C 15
ATOM 12580 O O . ALA A 1 31 ? 13.073 11.989 4.528 1.00 0.00 31 ALA B O 15
ATOM 12588 N N . ALA B 2 1 ? -11.643 -4.917 -2.500 1.00 0.00 1 ALA A N 15
ATOM 12589 C CA . ALA B 2 1 ? -12.820 -4.136 -2.954 1.00 0.00 1 ALA A CA 15
ATOM 12590 C C . ALA B 2 1 ? -12.372 -2.858 -3.656 1.00 0.00 1 ALA A C 15
ATOM 12591 O O . ALA B 2 1 ? -11.417 -2.214 -3.227 1.00 0.00 1 ALA A O 15
ATOM 12600 N N . ALA B 2 2 ? -13.060 -2.507 -4.737 1.00 0.00 2 ALA A N 15
ATOM 12601 C CA . ALA B 2 2 ? -12.734 -1.309 -5.507 1.00 0.00 2 ALA A CA 15
ATOM 12602 C C . ALA B 2 2 ? -12.960 -0.047 -4.683 1.00 0.00 2 ALA A C 15
ATOM 12603 O O . ALA B 2 2 ? -13.896 0.019 -3.885 1.00 0.00 2 ALA A O 15
ATOM 12610 N N . ALA B 2 3 ? -12.100 0.947 -4.886 1.00 0.00 3 ALA A N 15
ATOM 12611 C CA . ALA B 2 3 ? -12.189 2.208 -4.178 1.00 0.00 3 ALA A CA 15
ATOM 12612 C C . ALA B 2 3 ? -11.237 3.219 -4.796 1.00 0.00 3 ALA A C 15
ATOM 12613 O O . ALA B 2 3 ? -10.036 2.968 -4.913 1.00 0.00 3 ALA A O 15
ATOM 12620 N N . THR B 2 4 ? -11.782 4.357 -5.188 1.00 0.00 4 THR A N 15
ATOM 12621 C CA . THR B 2 4 ? -11.008 5.436 -5.793 1.00 0.00 4 THR A CA 15
ATOM 12622 C C . THR B 2 4 ? -10.191 6.179 -4.734 1.00 0.00 4 THR A C 15
ATOM 12623 O O . THR B 2 4 ? -10.402 7.365 -4.480 1.00 0.00 4 THR A O 15
ATOM 12634 N N . ASN B 2 5 ? -9.278 5.453 -4.106 1.00 0.00 5 ASN A N 15
ATOM 12635 C CA . ASN B 2 5 ? -8.433 5.982 -3.053 1.00 0.00 5 ASN A CA 15
ATOM 12636 C C . ASN B 2 5 ? -7.330 4.969 -2.768 1.00 0.00 5 ASN A C 15
ATOM 12637 O O . ASN B 2 5 ? -7.612 3.822 -2.446 1.00 0.00 5 ASN A O 15
ATOM 12648 N N . PRO B 2 6 ? -6.066 5.377 -2.926 1.00 0.00 6 PRO A N 15
ATOM 12649 C CA . PRO B 2 6 ? -4.899 4.501 -2.724 1.00 0.00 6 PRO A CA 15
ATOM 12650 C C . PRO B 2 6 ? -4.877 3.790 -1.370 1.00 0.00 6 PRO A C 15
ATOM 12651 O O . PRO B 2 6 ? -4.792 2.562 -1.316 1.00 0.00 6 PRO A O 15
ATOM 12662 N N . ALA B 2 7 ? -4.956 4.554 -0.285 1.00 0.00 7 ALA A N 15
ATOM 12663 C CA . ALA B 2 7 ? -4.944 3.976 1.058 1.00 0.00 7 ALA A CA 15
ATOM 12664 C C . ALA B 2 7 ? -6.102 3.002 1.227 1.00 0.00 7 ALA A C 15
ATOM 12665 O O . ALA B 2 7 ? -5.951 1.916 1.791 1.00 0.00 7 ALA A O 15
ATOM 12672 N N . ARG B 2 8 ? -7.252 3.399 0.710 1.00 0.00 8 ARG A N 15
ATOM 12673 C CA . ARG B 2 8 ? -8.449 2.582 0.766 1.00 0.00 8 ARG A CA 15
ATOM 12674 C C . ARG B 2 8 ? -8.280 1.319 -0.072 1.00 0.00 8 ARG A C 15
ATOM 12675 O O . ARG B 2 8 ? -8.618 0.230 0.375 1.00 0.00 8 ARG A O 15
ATOM 12696 N N . TYR B 2 9 ? -7.734 1.478 -1.271 1.00 0.00 9 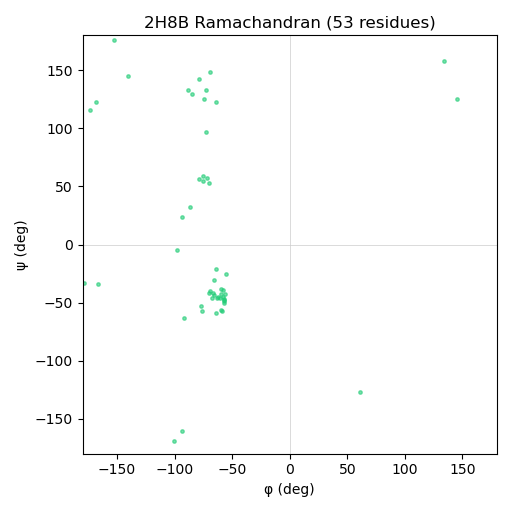TYR A N 15
ATOM 12697 C CA . TYR B 2 9 ? -7.487 0.354 -2.176 1.00 0.00 9 TYR A CA 15
ATOM 12698 C C . TYR B 2 9 ? -6.572 -0.666 -1.510 1.00 0.00 9 TYR A C 15
ATOM 12699 O O . TYR B 2 9 ? -6.835 -1.869 -1.536 1.00 0.00 9 TYR A O 15
ATOM 12717 N N . CYS B 2 10 ? -5.502 -0.166 -0.914 1.00 0.00 10 CYS A N 15
ATOM 12718 C CA . CYS B 2 10 ? -4.528 -1.004 -0.234 1.00 0.00 10 CYS A CA 15
ATOM 12719 C C . CYS B 2 10 ? -5.146 -1.777 0.928 1.00 0.00 10 CYS A C 15
ATOM 12720 O O . CYS B 2 10 ? -4.691 -2.862 1.263 1.00 0.00 10 CYS A O 15
ATOM 12727 N N . CYS B 2 11 ? -6.172 -1.218 1.541 1.00 0.00 11 CYS A N 15
ATOM 12728 C CA . CYS B 2 11 ? -6.833 -1.873 2.663 1.00 0.00 11 CYS A CA 15
ATOM 12729 C C . CYS B 2 11 ? -7.924 -2.823 2.178 1.00 0.00 11 CYS A C 15
ATOM 12730 O O . CYS B 2 11 ? -7.963 -3.996 2.541 1.00 0.00 11 CYS A O 15
ATOM 12737 N N . LEU B 2 12 ? -8.814 -2.279 1.368 1.00 0.00 12 LEU A N 15
ATOM 12738 C CA . LEU B 2 12 ? -9.953 -3.017 0.818 1.00 0.00 12 LEU A CA 15
ATOM 12739 C C . LEU B 2 12 ? -9.545 -4.182 -0.080 1.00 0.00 12 LEU A C 15
ATOM 12740 O O . LEU B 2 12 ? -10.170 -5.243 -0.054 1.00 0.00 12 LEU A O 15
ATOM 12756 N N . SER B 2 13 ? -8.534 -3.974 -0.900 1.00 0.00 13 SER A N 15
ATOM 12757 C CA . SER B 2 13 ? -8.077 -5.011 -1.819 1.00 0.00 13 SER A CA 15
ATOM 12758 C C . SER B 2 13 ? -6.678 -5.487 -1.457 1.00 0.00 13 SER A C 15
ATOM 12759 O O . SER B 2 13 ? -6.382 -6.682 -1.500 1.00 0.00 13 SER A O 15
ATOM 12767 N N . GLY B 2 14 ? -5.818 -4.545 -1.116 1.00 0.00 14 GLY A N 15
ATOM 12768 C CA . GLY B 2 14 ? -4.457 -4.875 -0.772 1.00 0.00 14 GLY A CA 15
ATOM 12769 C C . GLY B 2 14 ? -3.498 -4.488 -1.873 1.00 0.00 14 GLY A C 15
ATOM 12770 O O . GLY B 2 14 ? -3.829 -4.578 -3.053 1.00 0.00 14 GLY A O 15
ATOM 12774 N N . CYS B 2 15 ? -2.317 -4.046 -1.492 1.00 0.00 15 CYS A N 15
ATOM 12775 C CA . CYS B 2 15 ? -1.308 -3.630 -2.457 1.00 0.00 15 CYS A CA 15
ATOM 12776 C C . CYS B 2 15 ? 0.068 -4.122 -2.018 1.00 0.00 15 CYS A C 15
ATOM 12777 O O . CYS B 2 15 ? 0.320 -4.286 -0.824 1.00 0.00 15 CYS A O 15
ATOM 12784 N N . THR B 2 16 ? 0.949 -4.396 -2.972 1.00 0.00 16 THR A N 15
ATOM 12785 C CA . THR B 2 16 ? 2.275 -4.889 -2.647 1.00 0.00 16 THR A CA 15
ATOM 12786 C C . THR B 2 16 ? 3.340 -3.842 -2.986 1.00 0.00 16 THR A C 15
ATOM 12787 O O . THR B 2 16 ? 3.020 -2.680 -3.236 1.00 0.00 16 THR A O 15
ATOM 12798 N N . GLN B 2 17 ? 4.598 -4.263 -2.980 1.00 0.00 17 GLN A N 15
ATOM 12799 C CA . GLN B 2 17 ? 5.725 -3.378 -3.266 1.00 0.00 17 GLN A CA 15
ATOM 12800 C C . GLN B 2 17 ? 5.553 -2.642 -4.586 1.00 0.00 17 GLN A C 15
ATOM 12801 O O . GLN B 2 17 ? 5.770 -1.436 -4.658 1.00 0.00 17 GLN A O 15
ATOM 12815 N N . GLN B 2 18 ? 5.166 -3.365 -5.623 1.00 0.00 18 GLN A N 15
ATOM 12816 C CA . GLN B 2 18 ? 4.970 -2.760 -6.936 1.00 0.00 18 GLN A CA 15
ATOM 12817 C C . GLN B 2 18 ? 3.902 -1.679 -6.879 1.00 0.00 18 GLN A C 15
ATOM 12818 O O . GLN B 2 18 ? 4.086 -0.594 -7.426 1.00 0.00 18 GLN A O 15
ATOM 12832 N N . ASP B 2 19 ? 2.800 -1.977 -6.198 1.00 0.00 19 ASP A N 15
ATOM 12833 C CA . ASP B 2 19 ? 1.704 -1.026 -6.051 1.00 0.00 19 ASP A CA 15
ATOM 12834 C C . ASP B 2 19 ? 2.207 0.246 -5.380 1.00 0.00 19 ASP A C 15
ATOM 12835 O O . ASP B 2 19 ? 1.896 1.355 -5.819 1.00 0.00 19 ASP A O 15
ATOM 12844 N N . LEU B 2 20 ? 3.003 0.083 -4.322 1.00 0.00 20 LEU A N 15
ATOM 12845 C CA . LEU B 2 20 ? 3.554 1.229 -3.610 1.00 0.00 20 LEU A CA 15
ATOM 12846 C C . LEU B 2 20 ? 4.541 1.984 -4.485 1.00 0.00 20 LEU A C 15
ATOM 12847 O O . LEU B 2 20 ? 4.515 3.211 -4.546 1.00 0.00 20 LEU A O 15
ATOM 12863 N N . LEU B 2 21 ? 5.412 1.244 -5.158 1.00 0.00 21 LEU A N 15
ATOM 12864 C CA . LEU B 2 21 ? 6.419 1.842 -6.017 1.00 0.00 21 LEU A CA 15
ATOM 12865 C C . LEU B 2 21 ? 5.773 2.724 -7.081 1.00 0.00 21 LEU A C 15
ATOM 12866 O O . LEU B 2 21 ? 6.180 3.868 -7.274 1.00 0.00 21 LEU A O 15
ATOM 12882 N N . THR B 2 22 ? 4.757 2.197 -7.757 1.00 0.00 22 THR A N 15
ATOM 12883 C CA . THR B 2 22 ? 4.058 2.947 -8.795 1.00 0.00 22 THR A CA 15
ATOM 12884 C C . THR B 2 22 ? 3.354 4.180 -8.235 1.00 0.00 22 THR A C 15
ATOM 12885 O O . THR B 2 22 ? 2.972 5.082 -8.980 1.00 0.00 22 THR A O 15
ATOM 12896 N N . LEU B 2 23 ? 3.193 4.214 -6.922 1.00 0.00 23 LEU A N 15
ATOM 12897 C CA . LEU B 2 23 ? 2.546 5.335 -6.262 1.00 0.00 23 LEU A CA 15
ATOM 12898 C C . LEU B 2 23 ? 3.562 6.431 -5.946 1.00 0.00 23 LEU A C 15
ATOM 12899 O O . LEU B 2 23 ? 3.206 7.603 -5.811 1.00 0.00 23 LEU A O 15
ATOM 12915 N N . CYS B 2 24 ? 4.826 6.046 -5.821 1.00 0.00 24 CYS A N 15
ATOM 12916 C CA . CYS B 2 24 ? 5.878 7.002 -5.511 1.00 0.00 24 CYS A CA 15
ATOM 12917 C C . CYS B 2 24 ? 6.398 7.684 -6.777 1.00 0.00 24 CYS A C 15
ATOM 12918 O O . CYS B 2 24 ? 6.633 7.030 -7.792 1.00 0.00 24 CYS A O 15
ATOM 12925 N N . PRO B 2 25 ? 6.577 9.015 -6.732 1.00 0.00 25 PRO A N 15
ATOM 12926 C CA . PRO B 2 25 ? 7.063 9.792 -7.864 1.00 0.00 25 PRO A CA 15
ATOM 12927 C C . PRO B 2 25 ? 8.567 9.663 -8.051 1.00 0.00 25 PRO A C 15
ATOM 12928 O O . PRO B 2 25 ? 9.340 9.778 -7.095 1.00 0.00 25 PRO A O 15
ATOM 12939 N N . TYR B 2 26 ? 8.958 9.441 -9.287 1.00 0.00 26 TYR A N 15
ATOM 12940 C CA . TYR B 2 26 ? 10.358 9.303 -9.667 1.00 0.00 26 TYR A CA 15
ATOM 12941 C C . TYR B 2 26 ? 10.479 9.397 -11.180 1.00 0.00 26 TYR A C 15
ATOM 12942 O O . TYR B 2 26 ? 9.430 9.589 -11.834 1.00 0.00 26 TYR A O 15
ATOM 12961 N N . PRO A 1 1 ? -6.634 -5.557 -8.337 1.00 0.00 1 PRO B N 16
ATOM 12962 C CA . PRO A 1 1 ? -7.536 -4.589 -7.653 1.00 0.00 1 PRO B CA 16
ATOM 12963 C C . PRO A 1 1 ? -8.576 -5.315 -6.814 1.00 0.00 1 PRO B C 16
ATOM 12964 O O . PRO A 1 1 ? -9.768 -4.986 -6.833 1.00 0.00 1 PRO B O 16
ATOM 12977 N N . THR A 1 2 ? -8.106 -6.302 -6.082 1.00 0.00 2 THR B N 16
ATOM 12978 C CA . THR A 1 2 ? -8.937 -7.125 -5.222 1.00 0.00 2 THR B CA 16
ATOM 12979 C C . THR A 1 2 ? -8.048 -7.756 -4.152 1.00 0.00 2 THR B C 16
ATOM 12980 O O . THR A 1 2 ? -6.829 -7.611 -4.226 1.00 0.00 2 THR B O 16
ATOM 12991 N N . PRO A 1 3 ? -8.620 -8.425 -3.131 1.00 0.00 3 PRO B N 16
ATOM 12992 C CA . PRO A 1 3 ? -7.833 -9.047 -2.049 1.00 0.00 3 PRO B CA 16
ATOM 12993 C C . PRO A 1 3 ? -7.021 -10.258 -2.507 1.00 0.00 3 PRO B C 16
ATOM 12994 O O . PRO A 1 3 ? -7.112 -11.344 -1.934 1.00 0.00 3 PRO B O 16
ATOM 13005 N N . GLU A 1 4 ? -6.226 -10.045 -3.535 1.00 0.00 4 GLU B N 16
ATOM 13006 C CA . GLU A 1 4 ? -5.370 -11.080 -4.103 1.00 0.00 4 GLU B CA 16
ATOM 13007 C C . GLU A 1 4 ? -4.121 -11.262 -3.249 1.00 0.00 4 GLU B C 16
ATOM 13008 O O . GLU A 1 4 ? -4.132 -11.016 -2.037 1.00 0.00 4 GLU B O 16
ATOM 13020 N N . MET A 1 5 ? -3.036 -11.663 -3.900 1.00 0.00 5 MET B N 16
ATOM 13021 C CA . MET A 1 5 ? -1.751 -11.856 -3.233 1.00 0.00 5 MET B CA 16
ATOM 13022 C C . MET A 1 5 ? -1.079 -10.501 -3.004 1.00 0.00 5 MET B C 16
ATOM 13023 O O . MET A 1 5 ? 0.074 -10.277 -3.366 1.00 0.00 5 MET B O 16
ATOM 13037 N N . ARG A 1 6 ? -1.835 -9.608 -2.401 1.00 0.00 6 ARG B N 16
ATOM 13038 C CA . ARG A 1 6 ? -1.387 -8.263 -2.095 1.00 0.00 6 ARG B CA 16
ATOM 13039 C C . ARG A 1 6 ? -1.552 -8.018 -0.602 1.00 0.00 6 ARG B C 16
ATOM 13040 O O . ARG A 1 6 ? -2.426 -8.621 0.028 1.00 0.00 6 ARG B O 16
ATOM 13061 N N . GLU A 1 7 ? -0.729 -7.155 -0.026 1.00 0.00 7 GLU B N 16
ATOM 13062 C CA . GLU A 1 7 ? -0.824 -6.879 1.394 1.00 0.00 7 GLU B CA 16
ATOM 13063 C C . GLU A 1 7 ? -1.880 -5.819 1.641 1.00 0.00 7 GLU B C 16
ATOM 13064 O O . GLU A 1 7 ? -1.905 -4.781 0.980 1.00 0.00 7 GLU B O 16
ATOM 13076 N N . LYS A 1 8 ? -2.749 -6.092 2.592 1.00 0.00 8 LYS B N 16
ATOM 13077 C CA . LYS A 1 8 ? -3.808 -5.164 2.940 1.00 0.00 8 LYS B CA 16
ATOM 13078 C C . LYS A 1 8 ? -3.245 -4.054 3.814 1.00 0.00 8 LYS B C 16
ATOM 13079 O O . LYS A 1 8 ? -3.071 -4.216 5.026 1.00 0.00 8 LYS B O 16
ATOM 13098 N N . LEU A 1 9 ? -2.938 -2.933 3.181 1.00 0.00 9 LEU B N 16
ATOM 13099 C CA . LEU A 1 9 ? -2.361 -1.791 3.868 1.00 0.00 9 LEU B CA 16
ATOM 13100 C C . LEU A 1 9 ? -3.392 -1.018 4.681 1.00 0.00 9 LEU B C 16
ATOM 13101 O O . LEU A 1 9 ? -3.510 0.201 4.556 1.00 0.00 9 LEU B O 16
ATOM 13117 N N . CYS A 1 10 ? -4.118 -1.718 5.528 1.00 0.00 10 CYS B N 16
ATOM 13118 C CA . CYS A 1 10 ? -5.108 -1.082 6.373 1.00 0.00 10 CYS B CA 16
ATOM 13119 C C . CYS A 1 10 ? -4.421 -0.285 7.478 1.00 0.00 10 CYS B C 16
ATOM 13120 O O . CYS A 1 10 ? -3.671 -0.844 8.288 1.00 0.00 10 CYS B O 16
ATOM 13127 N N . GLY A 1 11 ? -4.677 1.016 7.508 1.00 0.00 11 GLY B N 16
ATOM 13128 C CA . GLY A 1 11 ? -4.089 1.875 8.517 1.00 0.00 11 GLY B CA 16
ATOM 13129 C C . GLY A 1 11 ? -2.570 1.914 8.483 1.00 0.00 11 GLY B C 16
ATOM 13130 O O . GLY A 1 11 ? -1.969 2.350 7.501 1.00 0.00 11 GLY B O 16
ATOM 13134 N N . HIS A 1 12 ? -1.959 1.472 9.580 1.00 0.00 12 HIS B N 16
ATOM 13135 C CA . HIS A 1 12 ? -0.502 1.468 9.734 1.00 0.00 12 HIS B CA 16
ATOM 13136 C C . HIS A 1 12 ? 0.216 0.747 8.600 1.00 0.00 12 HIS B C 16
ATOM 13137 O O . HIS A 1 12 ? 1.348 1.094 8.269 1.00 0.00 12 HIS B O 16
ATOM 13152 N N . HIS A 1 13 ? -0.409 -0.269 8.029 1.00 0.00 13 HIS B N 16
ATOM 13153 C CA . HIS A 1 13 ? 0.237 -1.018 6.958 1.00 0.00 13 HIS B CA 16
ATOM 13154 C C . HIS A 1 13 ? 0.537 -0.124 5.766 1.00 0.00 13 HIS B C 16
ATOM 13155 O O . HIS A 1 13 ? 1.600 -0.243 5.159 1.00 0.00 13 HIS B O 16
ATOM 13170 N N . PHE A 1 14 ? -0.376 0.788 5.453 1.00 0.00 14 PHE B N 16
ATOM 13171 C CA . PHE A 1 14 ? -0.168 1.713 4.347 1.00 0.00 14 PHE B CA 16
ATOM 13172 C C . PHE A 1 14 ? 1.064 2.558 4.624 1.00 0.00 14 PHE B C 16
ATOM 13173 O O . PHE A 1 14 ? 1.913 2.752 3.758 1.00 0.00 14 PHE B O 16
ATOM 13190 N N . VAL A 1 15 ? 1.146 3.040 5.854 1.00 0.00 15 VAL B N 16
ATOM 13191 C CA . VAL A 1 15 ? 2.258 3.865 6.298 1.00 0.00 15 VAL B CA 16
ATOM 13192 C C . VAL A 1 15 ? 3.588 3.110 6.228 1.00 0.00 15 VAL B C 16
ATOM 13193 O O . VAL A 1 15 ? 4.568 3.609 5.678 1.00 0.00 15 VAL B O 16
ATOM 13206 N N . ARG A 1 16 ? 3.618 1.913 6.807 1.00 0.00 16 ARG B N 16
ATOM 13207 C CA . ARG A 1 16 ? 4.837 1.107 6.839 1.00 0.00 16 ARG B CA 16
ATOM 13208 C C . ARG A 1 16 ? 5.323 0.734 5.435 1.00 0.00 16 ARG B C 16
ATOM 13209 O O . ARG A 1 16 ? 6.522 0.794 5.155 1.00 0.00 16 ARG B O 16
ATOM 13230 N N . ALA A 1 17 ? 4.403 0.347 4.559 1.00 0.00 17 ALA B N 16
ATOM 13231 C CA . ALA A 1 17 ? 4.772 -0.038 3.205 1.00 0.00 17 ALA B CA 16
ATOM 13232 C C . ALA A 1 17 ? 5.219 1.161 2.391 1.00 0.00 17 ALA B C 16
ATOM 13233 O O . ALA A 1 17 ? 6.234 1.104 1.703 1.00 0.00 17 ALA B O 16
ATOM 13240 N N . LEU A 1 18 ? 4.456 2.240 2.477 1.00 0.00 18 LEU B N 16
ATOM 13241 C CA . LEU A 1 18 ? 4.770 3.460 1.744 1.00 0.00 18 LEU B CA 16
ATOM 13242 C C . LEU A 1 18 ? 6.171 3.950 2.091 1.00 0.00 18 LEU B C 16
ATOM 13243 O O . LEU A 1 18 ? 7.001 4.172 1.209 1.00 0.00 18 LEU B O 16
ATOM 13259 N N . VAL A 1 19 ? 6.421 4.130 3.382 1.00 0.00 19 VAL B N 16
ATOM 13260 C CA . VAL A 1 19 ? 7.709 4.619 3.855 1.00 0.00 19 VAL B CA 16
ATOM 13261 C C . VAL A 1 19 ? 8.859 3.671 3.508 1.00 0.00 19 VAL B C 16
ATOM 13262 O O . VAL A 1 19 ? 9.898 4.108 3.019 1.00 0.00 19 VAL B O 16
ATOM 13275 N N . ARG A 1 20 ? 8.686 2.384 3.784 1.00 0.00 20 ARG B N 16
ATOM 13276 C CA . ARG A 1 20 ? 9.743 1.408 3.524 1.00 0.00 20 ARG B CA 16
ATOM 13277 C C . ARG A 1 20 ? 10.040 1.185 2.043 1.00 0.00 20 ARG B C 16
ATOM 13278 O O . ARG A 1 20 ? 11.204 1.096 1.653 1.00 0.00 20 ARG B O 16
ATOM 13299 N N . VAL A 1 21 ? 9.006 1.042 1.236 1.00 0.00 21 VAL B N 16
ATOM 13300 C CA . VAL A 1 21 ? 9.187 0.774 -0.190 1.00 0.00 21 VAL B CA 16
ATOM 13301 C C . VAL A 1 21 ? 9.605 2.015 -0.984 1.00 0.00 21 VAL B C 16
ATOM 13302 O O . VAL A 1 21 ? 10.466 1.934 -1.858 1.00 0.00 21 VAL B O 16
ATOM 13315 N N . CYS A 1 22 ? 8.983 3.150 -0.706 1.00 0.00 22 CYS B N 16
ATOM 13316 C CA . CYS A 1 22 ? 9.278 4.380 -1.437 1.00 0.00 22 CYS B CA 16
ATOM 13317 C C . CYS A 1 22 ? 10.525 5.102 -0.929 1.00 0.00 22 CYS B C 16
ATOM 13318 O O . CYS A 1 22 ? 10.579 6.336 -0.923 1.00 0.00 22 CYS B O 16
ATOM 13325 N N . GLY A 1 23 ? 11.534 4.341 -0.539 1.00 0.00 23 GLY B N 16
ATOM 13326 C CA . GLY A 1 23 ? 12.768 4.943 -0.079 1.00 0.00 23 GLY B CA 16
ATOM 13327 C C . GLY A 1 23 ? 13.367 4.239 1.118 1.00 0.00 23 GLY B C 16
ATOM 13328 O O . GLY A 1 23 ? 14.565 3.960 1.149 1.00 0.00 23 GLY B O 16
ATOM 13332 N N . GLY A 1 24 ? 12.541 3.976 2.113 1.00 0.00 24 GLY B N 16
ATOM 13333 C CA . GLY A 1 24 ? 13.007 3.329 3.322 1.00 0.00 24 GLY B CA 16
ATOM 13334 C C . GLY A 1 24 ? 12.650 4.152 4.541 1.00 0.00 24 GLY B C 16
ATOM 13335 O O . GLY A 1 24 ? 11.747 3.788 5.290 1.00 0.00 24 GLY B O 16
ATOM 13339 N N . PRO A 1 25 ? 13.339 5.284 4.758 1.00 0.00 25 PRO B N 16
ATOM 13340 C CA . PRO A 1 25 ? 13.079 6.173 5.877 1.00 0.00 25 PRO B CA 16
ATOM 13341 C C . PRO A 1 25 ? 12.184 7.341 5.463 1.00 0.00 25 PRO B C 16
ATOM 13342 O O . PRO A 1 25 ? 12.113 8.362 6.145 1.00 0.00 25 PRO B O 16
ATOM 13353 N N . ARG A 1 26 ? 11.516 7.171 4.327 1.00 0.00 26 ARG B N 16
ATOM 13354 C CA . ARG A 1 26 ? 10.629 8.179 3.768 1.00 0.00 26 ARG B CA 16
ATOM 13355 C C . ARG A 1 26 ? 9.822 7.594 2.624 1.00 0.00 26 ARG B C 16
ATOM 13356 O O . ARG A 1 26 ? 10.299 6.735 1.890 1.00 0.00 26 ARG B O 16
ATOM 13377 N N . TRP A 1 27 ? 8.617 8.095 2.473 1.00 0.00 27 TRP B N 16
ATOM 13378 C CA . TRP A 1 27 ? 7.713 7.676 1.409 1.00 0.00 27 TRP B CA 16
ATOM 13379 C C . TRP A 1 27 ? 7.558 8.784 0.371 1.00 0.00 27 TRP B C 16
ATOM 13380 O O . TRP A 1 27 ? 6.463 9.294 0.150 1.00 0.00 27 TRP B O 16
ATOM 13401 N N . SER A 1 28 ? 8.683 9.166 -0.220 1.00 0.00 28 SER B N 16
ATOM 13402 C CA . SER A 1 28 ? 8.745 10.243 -1.213 1.00 0.00 28 SER B CA 16
ATOM 13403 C C . SER A 1 28 ? 7.650 10.151 -2.286 1.00 0.00 28 SER B C 16
ATOM 13404 O O . SER A 1 28 ? 7.830 9.517 -3.327 1.00 0.00 28 SER B O 16
ATOM 13412 N N . THR A 1 29 ? 6.532 10.819 -2.017 1.00 0.00 29 THR B N 16
ATOM 13413 C CA . THR A 1 29 ? 5.391 10.873 -2.921 1.00 0.00 29 THR B CA 16
ATOM 13414 C C . THR A 1 29 ? 4.280 11.694 -2.264 1.00 0.00 29 THR B C 16
ATOM 13415 O O . THR A 1 29 ? 3.650 12.539 -2.900 1.00 0.00 29 THR B O 16
ATOM 13426 N N . GLU A 1 30 ? 4.070 11.446 -0.973 1.00 0.00 30 GLU B N 16
ATOM 13427 C CA . GLU A 1 30 ? 3.063 12.154 -0.197 1.00 0.00 30 GLU B CA 16
ATOM 13428 C C . GLU A 1 30 ? 3.647 13.472 0.290 1.00 0.00 30 GLU B C 16
ATOM 13429 O O . GLU A 1 30 ? 2.972 14.503 0.321 1.00 0.00 30 GLU B O 16
ATOM 13441 N N . ALA A 1 31 ? 4.919 13.411 0.653 1.00 0.00 31 ALA B N 16
ATOM 13442 C CA . ALA A 1 31 ? 5.660 14.559 1.136 1.00 0.00 31 ALA B CA 16
ATOM 13443 C C . ALA A 1 31 ? 7.144 14.220 1.145 1.00 0.00 31 ALA B C 16
ATOM 13444 O O . ALA A 1 31 ? 7.555 13.369 0.323 1.00 0.00 31 ALA B O 16
ATOM 13452 N N . ALA B 2 1 ? -11.661 -4.056 -5.134 1.00 0.00 1 ALA A N 16
ATOM 13453 C CA . ALA B 2 1 ? -12.519 -2.889 -5.440 1.00 0.00 1 ALA A CA 16
ATOM 13454 C C . ALA B 2 1 ? -12.221 -1.753 -4.473 1.00 0.00 1 ALA A C 16
ATOM 13455 O O . ALA B 2 1 ? -11.933 -1.996 -3.301 1.00 0.00 1 ALA A O 16
ATOM 13464 N N . ALA B 2 2 ? -12.286 -0.523 -4.969 1.00 0.00 2 ALA A N 16
ATOM 13465 C CA . ALA B 2 2 ? -12.021 0.656 -4.157 1.00 0.00 2 ALA A CA 16
ATOM 13466 C C . ALA B 2 2 ? -12.450 1.911 -4.900 1.00 0.00 2 ALA A C 16
ATOM 13467 O O . ALA B 2 2 ? -13.357 1.866 -5.729 1.00 0.00 2 ALA A O 16
ATOM 13474 N N . ALA B 2 3 ? -11.787 3.017 -4.607 1.00 0.00 3 ALA A N 16
ATOM 13475 C CA . ALA B 2 3 ? -12.076 4.279 -5.235 1.00 0.00 3 ALA A CA 16
ATOM 13476 C C . ALA B 2 3 ? -10.810 5.101 -5.333 1.00 0.00 3 ALA A C 16
ATOM 13477 O O . ALA B 2 3 ? -9.697 4.575 -5.311 1.00 0.00 3 ALA A O 16
ATOM 13484 N N . THR B 2 4 ? -11.011 6.381 -5.435 1.00 0.00 4 THR A N 16
ATOM 13485 C CA . THR B 2 4 ? -9.934 7.356 -5.545 1.00 0.00 4 THR A CA 16
ATOM 13486 C C . THR B 2 4 ? -9.222 7.582 -4.209 1.00 0.00 4 THR A C 16
ATOM 13487 O O . THR B 2 4 ? -9.227 8.689 -3.669 1.00 0.00 4 THR A O 16
ATOM 13498 N N . ASN B 2 5 ? -8.607 6.530 -3.684 1.00 0.00 5 ASN A N 16
ATOM 13499 C CA . ASN B 2 5 ? -7.887 6.609 -2.424 1.00 0.00 5 ASN A CA 16
ATOM 13500 C C . ASN B 2 5 ? -7.006 5.379 -2.253 1.00 0.00 5 ASN A C 16
ATOM 13501 O O . ASN B 2 5 ? -7.497 4.261 -2.097 1.00 0.00 5 ASN A O 16
ATOM 13512 N N . PRO B 2 6 ? -5.685 5.588 -2.305 1.00 0.00 6 PRO A N 16
ATOM 13513 C CA . PRO B 2 6 ? -4.688 4.516 -2.183 1.00 0.00 6 PRO A CA 16
ATOM 13514 C C . PRO B 2 6 ? -4.794 3.738 -0.876 1.00 0.00 6 PRO A C 16
ATOM 13515 O O . PRO B 2 6 ? -4.771 2.509 -0.882 1.00 0.00 6 PRO A O 16
ATOM 13526 N N . ALA B 2 7 ? -4.916 4.451 0.240 1.00 0.00 7 ALA A N 16
ATOM 13527 C CA . ALA B 2 7 ? -5.029 3.809 1.547 1.00 0.00 7 ALA A CA 16
ATOM 13528 C C . ALA B 2 7 ? -6.241 2.888 1.580 1.00 0.00 7 ALA A C 16
ATOM 13529 O O . ALA B 2 7 ? -6.177 1.765 2.078 1.00 0.00 7 ALA A O 16
ATOM 13536 N N . ARG B 2 8 ? -7.338 3.374 1.020 1.00 0.00 8 ARG A N 16
ATOM 13537 C CA . ARG B 2 8 ? -8.575 2.615 0.949 1.00 0.00 8 ARG A CA 16
ATOM 13538 C C . ARG B 2 8 ? -8.379 1.399 0.069 1.00 0.00 8 ARG A C 16
ATOM 13539 O O . ARG B 2 8 ? -8.709 0.277 0.446 1.00 0.00 8 ARG A O 16
ATOM 13560 N N . TYR B 2 9 ? -7.833 1.654 -1.107 1.00 0.00 9 TYR A N 16
ATOM 13561 C CA . TYR B 2 9 ? -7.563 0.606 -2.089 1.00 0.00 9 TYR A CA 16
ATOM 13562 C C . TYR B 2 9 ? -6.687 -0.494 -1.496 1.00 0.00 9 TYR A C 16
ATOM 13563 O O . TYR B 2 9 ? -6.995 -1.678 -1.616 1.00 0.00 9 TYR A O 16
ATOM 13581 N N . CYS B 2 10 ? -5.596 -0.091 -0.870 1.00 0.00 10 CYS A N 16
ATOM 13582 C CA . CYS B 2 10 ? -4.661 -1.030 -0.269 1.00 0.00 10 CYS A CA 16
ATOM 13583 C C . CYS B 2 10 ? -5.256 -1.751 0.940 1.00 0.00 10 CYS A C 16
ATOM 13584 O O . CYS B 2 10 ? -4.877 -2.876 1.236 1.00 0.00 10 CYS A O 16
ATOM 13591 N N . CYS B 2 11 ? -6.174 -1.109 1.640 1.00 0.00 11 CYS A N 16
ATOM 13592 C CA . CYS B 2 11 ? -6.794 -1.725 2.809 1.00 0.00 11 CYS A CA 16
ATOM 13593 C C . CYS B 2 11 ? -7.875 -2.714 2.393 1.00 0.00 11 CYS A C 16
ATOM 13594 O O . CYS B 2 11 ? -7.862 -3.877 2.785 1.00 0.00 11 CYS A O 16
ATOM 13601 N N . LEU B 2 12 ? -8.814 -2.224 1.607 1.00 0.00 12 LEU A N 16
ATOM 13602 C CA . LEU B 2 12 ? -9.936 -3.036 1.134 1.00 0.00 12 LEU A CA 16
ATOM 13603 C C . LEU B 2 12 ? -9.497 -4.140 0.176 1.00 0.00 12 LEU A C 16
ATOM 13604 O O . LEU B 2 12 ? -9.913 -5.291 0.306 1.00 0.00 12 LEU A O 16
ATOM 13620 N N . SER B 2 13 ? -8.674 -3.790 -0.797 1.00 0.00 13 SER A N 16
ATOM 13621 C CA . SER B 2 13 ? -8.210 -4.765 -1.773 1.00 0.00 13 SER A CA 16
ATOM 13622 C C . SER B 2 13 ? -6.796 -5.242 -1.452 1.00 0.00 13 SER A C 16
ATOM 13623 O O . SER B 2 13 ? -6.539 -6.443 -1.358 1.00 0.00 13 SER A O 16
ATOM 13631 N N . GLY B 2 14 ? -5.883 -4.304 -1.279 1.00 0.00 14 GLY A N 16
ATOM 13632 C CA . GLY B 2 14 ? -4.517 -4.662 -0.974 1.00 0.00 14 GLY A CA 16
ATOM 13633 C C . GLY B 2 14 ? -3.560 -4.258 -2.071 1.00 0.00 14 GLY A C 16
ATOM 13634 O O . GLY B 2 14 ? -3.974 -4.005 -3.203 1.00 0.00 14 GLY A O 16
ATOM 13638 N N . CYS B 2 15 ? -2.283 -4.197 -1.735 1.00 0.00 15 CYS A N 16
ATOM 13639 C CA . CYS B 2 15 ? -1.253 -3.822 -2.693 1.00 0.00 15 CYS A CA 16
ATOM 13640 C C . CYS B 2 15 ? 0.097 -4.404 -2.272 1.00 0.00 15 CYS A C 16
ATOM 13641 O O . CYS B 2 15 ? 0.328 -4.678 -1.093 1.00 0.00 15 CYS A O 16
ATOM 13648 N N . THR B 2 16 ? 0.969 -4.623 -3.242 1.00 0.00 16 THR A N 16
ATOM 13649 C CA . THR B 2 16 ? 2.285 -5.185 -2.989 1.00 0.00 16 THR A CA 16
ATOM 13650 C C . THR B 2 16 ? 3.346 -4.092 -3.040 1.00 0.00 16 THR A C 16
ATOM 13651 O O . THR B 2 16 ? 3.035 -2.927 -3.288 1.00 0.00 16 THR A O 16
ATOM 13662 N N . GLN B 2 17 ? 4.599 -4.476 -2.822 1.00 0.00 17 GLN A N 16
ATOM 13663 C CA . GLN B 2 17 ? 5.711 -3.535 -2.857 1.00 0.00 17 GLN A CA 16
ATOM 13664 C C . GLN B 2 17 ? 5.774 -2.843 -4.214 1.00 0.00 17 GLN A C 16
ATOM 13665 O O . GLN B 2 17 ? 6.025 -1.644 -4.299 1.00 0.00 17 GLN A O 16
ATOM 13679 N N . GLN B 2 18 ? 5.524 -3.611 -5.269 1.00 0.00 18 GLN A N 16
ATOM 13680 C CA . GLN B 2 18 ? 5.533 -3.079 -6.625 1.00 0.00 18 GLN A CA 16
ATOM 13681 C C . GLN B 2 18 ? 4.436 -2.039 -6.791 1.00 0.00 18 GLN A C 16
ATOM 13682 O O . GLN B 2 18 ? 4.643 -0.993 -7.405 1.00 0.00 18 GLN A O 16
ATOM 13696 N N . ASP B 2 19 ? 3.275 -2.330 -6.216 1.00 0.00 19 ASP A N 16
ATOM 13697 C CA . ASP B 2 19 ? 2.139 -1.415 -6.273 1.00 0.00 19 ASP A CA 16
ATOM 13698 C C . ASP B 2 19 ? 2.511 -0.102 -5.598 1.00 0.00 19 ASP A C 16
ATOM 13699 O O . ASP B 2 19 ? 2.221 0.976 -6.116 1.00 0.00 19 ASP A O 16
ATOM 13708 N N . LEU B 2 20 ? 3.187 -0.201 -4.452 1.00 0.00 20 LEU A N 16
ATOM 13709 C CA . LEU B 2 20 ? 3.630 0.985 -3.723 1.00 0.00 20 LEU A CA 16
ATOM 13710 C C . LEU B 2 20 ? 4.677 1.740 -4.527 1.00 0.00 20 LEU A C 16
ATOM 13711 O O . LEU B 2 20 ? 4.617 2.960 -4.648 1.00 0.00 20 LEU A O 16
ATOM 13727 N N . LEU B 2 21 ? 5.636 1.000 -5.071 1.00 0.00 21 LEU A N 16
ATOM 13728 C CA . LEU B 2 21 ? 6.711 1.585 -5.861 1.00 0.00 21 LEU A CA 16
ATOM 13729 C C . LEU B 2 21 ? 6.150 2.387 -7.032 1.00 0.00 21 LEU A C 16
ATOM 13730 O O . LEU B 2 21 ? 6.617 3.483 -7.323 1.00 0.00 21 LEU A O 16
ATOM 13746 N N . THR B 2 22 ? 5.138 1.836 -7.687 1.00 0.00 22 THR A N 16
ATOM 13747 C CA . THR B 2 22 ? 4.501 2.494 -8.821 1.00 0.00 22 THR A CA 16
ATOM 13748 C C . THR B 2 22 ? 3.789 3.779 -8.391 1.00 0.00 22 THR A C 16
ATOM 13749 O O . THR B 2 22 ? 3.531 4.669 -9.200 1.00 0.00 22 THR A O 16
ATOM 13760 N N . LEU B 2 23 ? 3.482 3.866 -7.108 1.00 0.00 23 LEU A N 16
ATOM 13761 C CA . LEU B 2 23 ? 2.806 5.031 -6.553 1.00 0.00 23 LEU A CA 16
ATOM 13762 C C . LEU B 2 23 ? 3.815 6.117 -6.166 1.00 0.00 23 LEU A C 16
ATOM 13763 O O . LEU B 2 23 ? 3.437 7.191 -5.694 1.00 0.00 23 LEU A O 16
ATOM 13779 N N . CYS B 2 24 ? 5.095 5.838 -6.359 1.00 0.00 24 CYS A N 16
ATOM 13780 C CA . CYS B 2 24 ? 6.134 6.798 -6.016 1.00 0.00 24 CYS A CA 16
ATOM 13781 C C . CYS B 2 24 ? 7.096 7.019 -7.180 1.00 0.00 24 CYS A C 16
ATOM 13782 O O . CYS B 2 24 ? 7.470 6.080 -7.877 1.00 0.00 24 CYS A O 16
ATOM 13789 N N . PRO B 2 25 ? 7.503 8.277 -7.405 1.00 0.00 25 PRO A N 16
ATOM 13790 C CA . PRO B 2 25 ? 8.423 8.631 -8.481 1.00 0.00 25 PRO A CA 16
ATOM 13791 C C . PRO B 2 25 ? 9.816 8.074 -8.238 1.00 0.00 25 PRO A C 16
ATOM 13792 O O . PRO B 2 25 ? 10.409 8.287 -7.177 1.00 0.00 25 PRO A O 16
ATOM 13803 N N . TYR B 2 26 ? 10.322 7.365 -9.226 1.00 0.00 26 TYR A N 16
ATOM 13804 C CA . TYR B 2 26 ? 11.640 6.760 -9.160 1.00 0.00 26 TYR A CA 16
ATOM 13805 C C . TYR B 2 26 ? 12.108 6.441 -10.573 1.00 0.00 26 TYR A C 16
ATOM 13806 O O . TYR B 2 26 ? 13.317 6.198 -10.767 1.00 0.00 26 TYR A O 16
ATOM 13825 N N . PRO A 1 1 ? 7.301 -7.849 -9.318 1.00 0.00 1 PRO B N 17
ATOM 13826 C CA . PRO A 1 1 ? 7.264 -8.484 -10.659 1.00 0.00 1 PRO B CA 17
ATOM 13827 C C . PRO A 1 1 ? 7.282 -9.999 -10.537 1.00 0.00 1 PRO B C 17
ATOM 13828 O O . PRO A 1 1 ? 8.077 -10.684 -11.177 1.00 0.00 1 PRO B O 17
ATOM 13841 N N . THR A 1 2 ? 6.404 -10.496 -9.691 1.00 0.00 2 THR B N 17
ATOM 13842 C CA . THR A 1 2 ? 6.278 -11.915 -9.412 1.00 0.00 2 THR B CA 17
ATOM 13843 C C . THR A 1 2 ? 4.911 -12.166 -8.788 1.00 0.00 2 THR B C 17
ATOM 13844 O O . THR A 1 2 ? 4.197 -11.206 -8.506 1.00 0.00 2 THR B O 17
ATOM 13855 N N . PRO A 1 3 ? 4.514 -13.433 -8.558 1.00 0.00 3 PRO B N 17
ATOM 13856 C CA . PRO A 1 3 ? 3.219 -13.757 -7.935 1.00 0.00 3 PRO B CA 17
ATOM 13857 C C . PRO A 1 3 ? 3.216 -13.405 -6.447 1.00 0.00 3 PRO B C 17
ATOM 13858 O O . PRO A 1 3 ? 2.879 -14.218 -5.587 1.00 0.00 3 PRO B O 17
ATOM 13869 N N . GLU A 1 4 ? 3.626 -12.185 -6.181 1.00 0.00 4 GLU B N 17
ATOM 13870 C CA . GLU A 1 4 ? 3.728 -11.644 -4.840 1.00 0.00 4 GLU B CA 17
ATOM 13871 C C . GLU A 1 4 ? 2.348 -11.373 -4.240 1.00 0.00 4 GLU B C 17
ATOM 13872 O O . GLU A 1 4 ? 1.455 -10.843 -4.904 1.00 0.00 4 GLU B O 17
ATOM 13884 N N . MET A 1 5 ? 2.185 -11.759 -2.981 1.00 0.00 5 MET B N 17
ATOM 13885 C CA . MET A 1 5 ? 0.933 -11.581 -2.273 1.00 0.00 5 MET B CA 17
ATOM 13886 C C . MET A 1 5 ? 0.692 -10.110 -1.959 1.00 0.00 5 MET B C 17
ATOM 13887 O O . MET A 1 5 ? 1.567 -9.414 -1.442 1.00 0.00 5 MET B O 17
ATOM 13901 N N . ARG A 1 6 ? -0.499 -9.649 -2.284 1.00 0.00 6 ARG B N 17
ATOM 13902 C CA . ARG A 1 6 ? -0.876 -8.262 -2.049 1.00 0.00 6 ARG B CA 17
ATOM 13903 C C . ARG A 1 6 ? -1.117 -8.020 -0.562 1.00 0.00 6 ARG B C 17
ATOM 13904 O O . ARG A 1 6 ? -1.850 -8.771 0.093 1.00 0.00 6 ARG B O 17
ATOM 13925 N N . GLU A 1 7 ? -0.499 -6.978 -0.029 1.00 0.00 7 GLU B N 17
ATOM 13926 C CA . GLU A 1 7 ? -0.650 -6.646 1.371 1.00 0.00 7 GLU B CA 17
ATOM 13927 C C . GLU A 1 7 ? -1.766 -5.634 1.555 1.00 0.00 7 GLU B C 17
ATOM 13928 O O . GLU A 1 7 ? -1.873 -4.659 0.820 1.00 0.00 7 GLU B O 17
ATOM 13940 N N . LYS A 1 8 ? -2.591 -5.892 2.545 1.00 0.00 8 LYS B N 17
ATOM 13941 C CA . LYS A 1 8 ? -3.711 -5.032 2.866 1.00 0.00 8 LYS B CA 17
ATOM 13942 C C . LYS A 1 8 ? -3.200 -3.888 3.727 1.00 0.00 8 LYS B C 17
ATOM 13943 O O . LYS A 1 8 ? -3.038 -4.032 4.946 1.00 0.00 8 LYS B O 17
ATOM 13962 N N . LEU A 1 9 ? -2.896 -2.772 3.088 1.00 0.00 9 LEU B N 17
ATOM 13963 C CA . LEU A 1 9 ? -2.347 -1.618 3.784 1.00 0.00 9 LEU B CA 17
ATOM 13964 C C . LEU A 1 9 ? -3.396 -0.826 4.552 1.00 0.00 9 LEU B C 17
ATOM 13965 O O . LEU A 1 9 ? -3.520 0.386 4.389 1.00 0.00 9 LEU B O 17
ATOM 13981 N N . CYS A 1 10 ? -4.124 -1.509 5.415 1.00 0.00 10 CYS B N 17
ATOM 13982 C CA . CYS A 1 10 ? -5.132 -0.864 6.235 1.00 0.00 10 CYS B CA 17
ATOM 13983 C C . CYS A 1 10 ? -4.463 -0.022 7.322 1.00 0.00 10 CYS B C 17
ATOM 13984 O O . CYS A 1 10 ? -3.701 -0.547 8.142 1.00 0.00 10 CYS B O 17
ATOM 13991 N N . GLY A 1 11 ? -4.752 1.274 7.325 1.00 0.00 11 GLY B N 17
ATOM 13992 C CA . GLY A 1 11 ? -4.188 2.172 8.319 1.00 0.00 11 GLY B CA 17
ATOM 13993 C C . GLY A 1 11 ? -2.668 2.194 8.337 1.00 0.00 11 GLY B C 17
ATOM 13994 O O . GLY A 1 11 ? -2.028 2.540 7.346 1.00 0.00 11 GLY B O 17
ATOM 13998 N N . HIS A 1 12 ? -2.101 1.835 9.490 1.00 0.00 12 HIS B N 17
ATOM 13999 C CA . HIS A 1 12 ? -0.649 1.819 9.694 1.00 0.00 12 HIS B CA 17
ATOM 14000 C C . HIS A 1 12 ? 0.083 1.014 8.623 1.00 0.00 12 HIS B C 17
ATOM 14001 O O . HIS A 1 12 ? 1.230 1.314 8.299 1.00 0.00 12 HIS B O 17
ATOM 14016 N N . HIS A 1 13 ? -0.560 -0.009 8.087 1.00 0.00 13 HIS B N 17
ATOM 14017 C CA . HIS A 1 13 ? 0.079 -0.830 7.068 1.00 0.00 13 HIS B CA 17
ATOM 14018 C C . HIS A 1 13 ? 0.487 0.019 5.871 1.00 0.00 13 HIS B C 17
ATOM 14019 O O . HIS A 1 13 ? 1.588 -0.142 5.347 1.00 0.00 13 HIS B O 17
ATOM 14034 N N . PHE A 1 14 ? -0.381 0.938 5.464 1.00 0.00 14 PHE B N 17
ATOM 14035 C CA . PHE A 1 14 ? -0.083 1.824 4.345 1.00 0.00 14 PHE B CA 17
ATOM 14036 C C . PHE A 1 14 ? 1.148 2.657 4.663 1.00 0.00 14 PHE B C 17
ATOM 14037 O O . PHE A 1 14 ? 2.042 2.815 3.834 1.00 0.00 14 PHE B O 17
ATOM 14054 N N . VAL A 1 15 ? 1.181 3.173 5.880 1.00 0.00 15 VAL B N 17
ATOM 14055 C CA . VAL A 1 15 ? 2.286 3.995 6.351 1.00 0.00 15 VAL B CA 17
ATOM 14056 C C . VAL A 1 15 ? 3.609 3.225 6.344 1.00 0.00 15 VAL B C 17
ATOM 14057 O O . VAL A 1 15 ? 4.611 3.709 5.823 1.00 0.00 15 VAL B O 17
ATOM 14070 N N . ARG A 1 16 ? 3.610 2.033 6.938 1.00 0.00 16 ARG B N 17
ATOM 14071 C CA . ARG A 1 16 ? 4.827 1.222 7.015 1.00 0.00 16 ARG B CA 17
ATOM 14072 C C . ARG A 1 16 ? 5.348 0.832 5.628 1.00 0.00 16 ARG B C 17
ATOM 14073 O O . ARG A 1 16 ? 6.549 0.926 5.361 1.00 0.00 16 ARG B O 17
ATOM 14094 N N . ALA A 1 17 ? 4.451 0.391 4.753 1.00 0.00 17 ALA B N 17
ATOM 14095 C CA . ALA A 1 17 ? 4.843 -0.021 3.415 1.00 0.00 17 ALA B CA 17
ATOM 14096 C C . ALA A 1 17 ? 5.327 1.153 2.584 1.00 0.00 17 ALA B C 17
ATOM 14097 O O . ALA A 1 17 ? 6.328 1.047 1.884 1.00 0.00 17 ALA B O 17
ATOM 14104 N N . LEU A 1 18 ? 4.618 2.265 2.661 1.00 0.00 18 LEU B N 17
ATOM 14105 C CA . LEU A 1 18 ? 4.984 3.453 1.906 1.00 0.00 18 LEU B CA 17
ATOM 14106 C C . LEU A 1 18 ? 6.377 3.926 2.314 1.00 0.00 18 LEU B C 17
ATOM 14107 O O . LEU A 1 18 ? 7.262 4.070 1.472 1.00 0.00 18 LEU B O 17
ATOM 14123 N N . VAL A 1 19 ? 6.560 4.160 3.607 1.00 0.00 19 VAL B N 17
ATOM 14124 C CA . VAL A 1 19 ? 7.839 4.624 4.131 1.00 0.00 19 VAL B CA 17
ATOM 14125 C C . VAL A 1 19 ? 8.985 3.671 3.787 1.00 0.00 19 VAL B C 17
ATOM 14126 O O . VAL A 1 19 ? 10.085 4.114 3.454 1.00 0.00 19 VAL B O 17
ATOM 14139 N N . ARG A 1 20 ? 8.743 2.372 3.888 1.00 0.00 20 ARG B N 17
ATOM 14140 C CA . ARG A 1 20 ? 9.789 1.397 3.610 1.00 0.00 20 ARG B CA 17
ATOM 14141 C C . ARG A 1 20 ? 10.013 1.161 2.123 1.00 0.00 20 ARG B C 17
ATOM 14142 O O . ARG A 1 20 ? 11.120 1.335 1.618 1.00 0.00 20 ARG B O 17
ATOM 14163 N N . VAL A 1 21 ? 8.973 0.695 1.464 1.00 0.00 21 VAL B N 17
ATOM 14164 C CA . VAL A 1 21 ? 9.033 0.340 0.044 1.00 0.00 21 VAL B CA 17
ATOM 14165 C C . VAL A 1 21 ? 9.284 1.531 -0.886 1.00 0.00 21 VAL B C 17
ATOM 14166 O O . VAL A 1 21 ? 10.095 1.430 -1.805 1.00 0.00 21 VAL B O 17
ATOM 14179 N N . CYS A 1 22 ? 8.581 2.637 -0.680 1.00 0.00 22 CYS B N 17
ATOM 14180 C CA . CYS A 1 22 ? 8.744 3.799 -1.555 1.00 0.00 22 CYS B CA 17
ATOM 14181 C C . CYS A 1 22 ? 10.115 4.452 -1.407 1.00 0.00 22 CYS B C 17
ATOM 14182 O O . CYS A 1 22 ? 10.593 5.105 -2.332 1.00 0.00 22 CYS B O 17
ATOM 14189 N N . GLY A 1 23 ? 10.747 4.292 -0.253 1.00 0.00 23 GLY B N 17
ATOM 14190 C CA . GLY A 1 23 ? 12.045 4.896 -0.059 1.00 0.00 23 GLY B CA 17
ATOM 14191 C C . GLY A 1 23 ? 12.473 4.924 1.390 1.00 0.00 23 GLY B C 17
ATOM 14192 O O . GLY A 1 23 ? 12.783 3.890 1.986 1.00 0.00 23 GLY B O 17
ATOM 14196 N N . GLY A 1 24 ? 12.490 6.121 1.947 1.00 0.00 24 GLY B N 17
ATOM 14197 C CA . GLY A 1 24 ? 12.879 6.310 3.327 1.00 0.00 24 GLY B CA 17
ATOM 14198 C C . GLY A 1 24 ? 12.946 7.780 3.688 1.00 0.00 24 GLY B C 17
ATOM 14199 O O . GLY A 1 24 ? 12.145 8.257 4.487 1.00 0.00 24 GLY B O 17
ATOM 14203 N N . PRO A 1 25 ? 13.893 8.533 3.101 1.00 0.00 25 PRO B N 17
ATOM 14204 C CA . PRO A 1 25 ? 14.040 9.966 3.373 1.00 0.00 25 PRO B CA 17
ATOM 14205 C C . PRO A 1 25 ? 12.925 10.796 2.737 1.00 0.00 25 PRO B C 17
ATOM 14206 O O . PRO A 1 25 ? 12.588 11.873 3.222 1.00 0.00 25 PRO B O 17
ATOM 14217 N N . ARG A 1 26 ? 12.368 10.287 1.642 1.00 0.00 26 ARG B N 17
ATOM 14218 C CA . ARG A 1 26 ? 11.306 10.965 0.926 1.00 0.00 26 ARG B CA 17
ATOM 14219 C C . ARG A 1 26 ? 10.673 10.020 -0.076 1.00 0.00 26 ARG B C 17
ATOM 14220 O O . ARG A 1 26 ? 11.325 9.101 -0.575 1.00 0.00 26 ARG B O 17
ATOM 14241 N N . TRP A 1 27 ? 9.403 10.255 -0.357 1.00 0.00 27 TRP B N 17
ATOM 14242 C CA . TRP A 1 27 ? 8.643 9.448 -1.302 1.00 0.00 27 TRP B CA 17
ATOM 14243 C C . TRP A 1 27 ? 7.466 10.254 -1.837 1.00 0.00 27 TRP B C 17
ATOM 14244 O O . TRP A 1 27 ? 7.585 10.925 -2.863 1.00 0.00 27 TRP B O 17
ATOM 14265 N N . SER A 1 28 ? 6.337 10.192 -1.138 1.00 0.00 28 SER B N 17
ATOM 14266 C CA . SER A 1 28 ? 5.134 10.916 -1.547 1.00 0.00 28 SER B CA 17
ATOM 14267 C C . SER A 1 28 ? 4.072 10.983 -0.444 1.00 0.00 28 SER B C 17
ATOM 14268 O O . SER A 1 28 ? 2.957 10.499 -0.626 1.00 0.00 28 SER B O 17
ATOM 14276 N N . THR A 1 29 ? 4.398 11.615 0.678 1.00 0.00 29 THR B N 17
ATOM 14277 C CA . THR A 1 29 ? 3.432 11.772 1.769 1.00 0.00 29 THR B CA 17
ATOM 14278 C C . THR A 1 29 ? 3.998 12.677 2.865 1.00 0.00 29 THR B C 17
ATOM 14279 O O . THR A 1 29 ? 3.536 13.802 3.043 1.00 0.00 29 THR B O 17
ATOM 14290 N N . GLU A 1 30 ? 5.016 12.203 3.563 1.00 0.00 30 GLU B N 17
ATOM 14291 C CA . GLU A 1 30 ? 5.663 12.979 4.610 1.00 0.00 30 GLU B CA 17
ATOM 14292 C C . GLU A 1 30 ? 6.708 13.878 3.970 1.00 0.00 30 GLU B C 17
ATOM 14293 O O . GLU A 1 30 ? 7.053 14.942 4.483 1.00 0.00 30 GLU B O 17
ATOM 14305 N N . ALA A 1 31 ? 7.196 13.414 2.830 1.00 0.00 31 ALA B N 17
ATOM 14306 C CA . ALA A 1 31 ? 8.197 14.107 2.050 1.00 0.00 31 ALA B CA 17
ATOM 14307 C C . ALA A 1 31 ? 8.127 13.602 0.621 1.00 0.00 31 ALA B C 17
ATOM 14308 O O . ALA A 1 31 ? 7.785 12.410 0.446 1.00 0.00 31 ALA B O 17
ATOM 14316 N N . ALA B 2 1 ? -11.909 -3.669 -2.958 1.00 0.00 1 ALA A N 17
ATOM 14317 C CA . ALA B 2 1 ? -12.678 -3.281 -4.164 1.00 0.00 1 ALA A CA 17
ATOM 14318 C C . ALA B 2 1 ? -12.337 -1.850 -4.569 1.00 0.00 1 ALA A C 17
ATOM 14319 O O . ALA B 2 1 ? -11.259 -1.354 -4.244 1.00 0.00 1 ALA A O 17
ATOM 14328 N N . ALA B 2 2 ? -13.258 -1.190 -5.262 1.00 0.00 2 ALA A N 17
ATOM 14329 C CA . ALA B 2 2 ? -13.051 0.187 -5.697 1.00 0.00 2 ALA A CA 17
ATOM 14330 C C . ALA B 2 2 ? -13.065 1.134 -4.503 1.00 0.00 2 ALA A C 17
ATOM 14331 O O . ALA B 2 2 ? -13.842 0.945 -3.566 1.00 0.00 2 ALA A O 17
ATOM 14338 N N . ALA B 2 3 ? -12.205 2.145 -4.544 1.00 0.00 3 ALA A N 17
ATOM 14339 C CA . ALA B 2 3 ? -12.113 3.120 -3.474 1.00 0.00 3 ALA A CA 17
ATOM 14340 C C . ALA B 2 3 ? -11.257 4.301 -3.905 1.00 0.00 3 ALA A C 17
ATOM 14341 O O . ALA B 2 3 ? -10.078 4.142 -4.222 1.00 0.00 3 ALA A O 17
ATOM 14348 N N . THR B 2 4 ? -11.862 5.478 -3.916 1.00 0.00 4 THR A N 17
ATOM 14349 C CA . THR B 2 4 ? -11.180 6.709 -4.301 1.00 0.00 4 THR A CA 17
ATOM 14350 C C . THR B 2 4 ? -10.250 7.183 -3.180 1.00 0.00 4 THR A C 17
ATOM 14351 O O . THR B 2 4 ? -10.407 8.279 -2.640 1.00 0.00 4 THR A O 17
ATOM 14362 N N . ASN B 2 5 ? -9.297 6.331 -2.828 1.00 0.00 5 ASN A N 17
ATOM 14363 C CA . ASN B 2 5 ? -8.339 6.605 -1.773 1.00 0.00 5 ASN A CA 17
ATOM 14364 C C . ASN B 2 5 ? -7.335 5.463 -1.723 1.00 0.00 5 ASN A C 17
ATOM 14365 O O . ASN B 2 5 ? -7.715 4.316 -1.526 1.00 0.00 5 ASN A O 17
ATOM 14376 N N . PRO B 2 6 ? -6.051 5.762 -1.938 1.00 0.00 6 PRO A N 17
ATOM 14377 C CA . PRO B 2 6 ? -4.978 4.755 -1.959 1.00 0.00 6 PRO A CA 17
ATOM 14378 C C . PRO B 2 6 ? -4.913 3.887 -0.704 1.00 0.00 6 PRO A C 17
ATOM 14379 O O . PRO B 2 6 ? -4.826 2.662 -0.803 1.00 0.00 6 PRO A O 17
ATOM 14390 N N . ALA B 2 7 ? -4.958 4.513 0.466 1.00 0.00 7 ALA A N 17
ATOM 14391 C CA . ALA B 2 7 ? -4.907 3.773 1.725 1.00 0.00 7 ALA A CA 17
ATOM 14392 C C . ALA B 2 7 ? -6.091 2.822 1.823 1.00 0.00 7 ALA A C 17
ATOM 14393 O O . ALA B 2 7 ? -5.952 1.664 2.212 1.00 0.00 7 ALA A O 17
ATOM 14400 N N . ARG B 2 8 ? -7.254 3.327 1.443 1.00 0.00 8 ARG A N 17
ATOM 14401 C CA . ARG B 2 8 ? -8.484 2.553 1.456 1.00 0.00 8 ARG A CA 17
ATOM 14402 C C . ARG B 2 8 ? -8.401 1.436 0.435 1.00 0.00 8 ARG A C 17
ATOM 14403 O O . ARG B 2 8 ? -8.693 0.275 0.725 1.00 0.00 8 ARG A O 17
ATOM 14424 N N . TYR B 2 9 ? -8.000 1.819 -0.762 1.00 0.00 9 TYR A N 17
ATOM 14425 C CA . TYR B 2 9 ? -7.858 0.890 -1.878 1.00 0.00 9 TYR A CA 17
ATOM 14426 C C . TYR B 2 9 ? -6.943 -0.277 -1.516 1.00 0.00 9 TYR A C 17
ATOM 14427 O O . TYR B 2 9 ? -7.297 -1.438 -1.718 1.00 0.00 9 TYR A O 17
ATOM 14445 N N . CYS B 2 10 ? -5.765 0.031 -0.993 1.00 0.00 10 CYS A N 17
ATOM 14446 C CA . CYS B 2 10 ? -4.811 -1.004 -0.630 1.00 0.00 10 CYS A CA 17
ATOM 14447 C C . CYS B 2 10 ? -5.244 -1.756 0.628 1.00 0.00 10 CYS A C 17
ATOM 14448 O O . CYS B 2 10 ? -4.710 -2.813 0.942 1.00 0.00 10 CYS A O 17
ATOM 14455 N N . CYS B 2 11 ? -6.223 -1.231 1.336 1.00 0.00 11 CYS A N 17
ATOM 14456 C CA . CYS B 2 11 ? -6.723 -1.897 2.528 1.00 0.00 11 CYS A CA 17
ATOM 14457 C C . CYS B 2 11 ? -7.748 -2.942 2.120 1.00 0.00 11 CYS A C 17
ATOM 14458 O O . CYS B 2 11 ? -7.654 -4.113 2.478 1.00 0.00 11 CYS A O 17
ATOM 14465 N N . LEU B 2 12 ? -8.725 -2.480 1.362 1.00 0.00 12 LEU A N 17
ATOM 14466 C CA . LEU B 2 12 ? -9.809 -3.326 0.872 1.00 0.00 12 LEU A CA 17
ATOM 14467 C C . LEU B 2 12 ? -9.342 -4.331 -0.182 1.00 0.00 12 LEU A C 17
ATOM 14468 O O . LEU B 2 12 ? -9.732 -5.495 -0.156 1.00 0.00 12 LEU A O 17
ATOM 14484 N N . SER B 2 13 ? -8.547 -3.867 -1.132 1.00 0.00 13 SER A N 17
ATOM 14485 C CA . SER B 2 13 ? -8.069 -4.726 -2.214 1.00 0.00 13 SER A CA 17
ATOM 14486 C C . SER B 2 13 ? -6.658 -5.251 -1.953 1.00 0.00 13 SER A C 17
ATOM 14487 O O . SER B 2 13 ? -6.322 -6.372 -2.336 1.00 0.00 13 SER A O 17
ATOM 14495 N N . GLY B 2 14 ? -5.834 -4.432 -1.321 1.00 0.00 14 GLY A N 17
ATOM 14496 C CA . GLY B 2 14 ? -4.466 -4.828 -1.044 1.00 0.00 14 GLY A CA 17
ATOM 14497 C C . GLY B 2 14 ? -3.531 -4.491 -2.190 1.00 0.00 14 GLY A C 17
ATOM 14498 O O . GLY B 2 14 ? -3.948 -4.444 -3.349 1.00 0.00 14 GLY A O 17
ATOM 14502 N N . CYS B 2 15 ? -2.273 -4.235 -1.865 1.00 0.00 15 CYS A N 17
ATOM 14503 C CA . CYS B 2 15 ? -1.272 -3.881 -2.863 1.00 0.00 15 CYS A CA 17
ATOM 14504 C C . CYS B 2 15 ? 0.106 -4.391 -2.432 1.00 0.00 15 CYS A C 17
ATOM 14505 O O . CYS B 2 15 ? 0.390 -4.511 -1.241 1.00 0.00 15 CYS A O 17
ATOM 14512 N N . THR B 2 16 ? 0.941 -4.733 -3.405 1.00 0.00 16 THR A N 17
ATOM 14513 C CA . THR B 2 16 ? 2.272 -5.263 -3.132 1.00 0.00 16 THR A CA 17
ATOM 14514 C C . THR B 2 16 ? 3.325 -4.158 -3.139 1.00 0.00 16 THR A C 17
ATOM 14515 O O . THR B 2 16 ? 3.009 -2.983 -3.331 1.00 0.00 16 THR A O 17
ATOM 14526 N N . GLN B 2 17 ? 4.586 -4.553 -2.968 1.00 0.00 17 GLN A N 17
ATOM 14527 C CA . GLN B 2 17 ? 5.696 -3.609 -2.989 1.00 0.00 17 GLN A CA 17
ATOM 14528 C C . GLN B 2 17 ? 5.756 -2.916 -4.339 1.00 0.00 17 GLN A C 17
ATOM 14529 O O . GLN B 2 17 ? 5.984 -1.711 -4.426 1.00 0.00 17 GLN A O 17
ATOM 14543 N N . GLN B 2 18 ? 5.519 -3.692 -5.382 1.00 0.00 18 GLN A N 17
ATOM 14544 C CA . GLN B 2 18 ? 5.507 -3.175 -6.744 1.00 0.00 18 GLN A CA 17
ATOM 14545 C C . GLN B 2 18 ? 4.433 -2.109 -6.873 1.00 0.00 18 GLN A C 17
ATOM 14546 O O . GLN B 2 18 ? 4.667 -1.039 -7.433 1.00 0.00 18 GLN A O 17
ATOM 14560 N N . ASP B 2 19 ? 3.266 -2.420 -6.325 1.00 0.00 19 ASP A N 17
ATOM 14561 C CA . ASP B 2 19 ? 2.129 -1.503 -6.335 1.00 0.00 19 ASP A CA 17
ATOM 14562 C C . ASP B 2 19 ? 2.529 -0.179 -5.694 1.00 0.00 19 ASP A C 17
ATOM 14563 O O . ASP B 2 19 ? 2.258 0.892 -6.236 1.00 0.00 19 ASP A O 17
ATOM 14572 N N . LEU B 2 20 ? 3.205 -0.259 -4.548 1.00 0.00 20 LEU A N 17
ATOM 14573 C CA . LEU B 2 20 ? 3.673 0.938 -3.853 1.00 0.00 20 LEU A CA 17
ATOM 14574 C C . LEU B 2 20 ? 4.695 1.682 -4.700 1.00 0.00 20 LEU A C 17
ATOM 14575 O O . LEU B 2 20 ? 4.645 2.904 -4.822 1.00 0.00 20 LEU A O 17
ATOM 14591 N N . LEU B 2 21 ? 5.626 0.929 -5.278 1.00 0.00 21 LEU A N 17
ATOM 14592 C CA . LEU B 2 21 ? 6.680 1.502 -6.106 1.00 0.00 21 LEU A CA 17
ATOM 14593 C C . LEU B 2 21 ? 6.101 2.318 -7.260 1.00 0.00 21 LEU A C 17
ATOM 14594 O O . LEU B 2 21 ? 6.546 3.432 -7.525 1.00 0.00 21 LEU A O 17
ATOM 14610 N N . THR B 2 22 ? 5.105 1.763 -7.939 1.00 0.00 22 THR A N 17
ATOM 14611 C CA . THR B 2 22 ? 4.477 2.448 -9.063 1.00 0.00 22 THR A CA 17
ATOM 14612 C C . THR B 2 22 ? 3.726 3.707 -8.630 1.00 0.00 22 THR A C 17
ATOM 14613 O O . THR B 2 22 ? 3.314 4.511 -9.465 1.00 0.00 22 THR A O 17
ATOM 14624 N N . LEU B 2 23 ? 3.558 3.879 -7.327 1.00 0.00 23 LEU A N 17
ATOM 14625 C CA . LEU B 2 23 ? 2.866 5.046 -6.799 1.00 0.00 23 LEU A CA 17
ATOM 14626 C C . LEU B 2 23 ? 3.835 5.993 -6.096 1.00 0.00 23 LEU A C 17
ATOM 14627 O O . LEU B 2 23 ? 3.409 6.916 -5.404 1.00 0.00 23 LEU A O 17
ATOM 14643 N N . CYS B 2 24 ? 5.133 5.778 -6.278 1.00 0.00 24 CYS A N 17
ATOM 14644 C CA . CYS B 2 24 ? 6.128 6.637 -5.650 1.00 0.00 24 CYS A CA 17
ATOM 14645 C C . CYS B 2 24 ? 7.309 6.898 -6.581 1.00 0.00 24 CYS A C 17
ATOM 14646 O O . CYS B 2 24 ? 7.843 5.982 -7.205 1.00 0.00 24 CYS A O 17
ATOM 14653 N N . PRO B 2 25 ? 7.727 8.166 -6.684 1.00 0.00 25 PRO A N 17
ATOM 14654 C CA . PRO B 2 25 ? 8.836 8.587 -7.520 1.00 0.00 25 PRO A CA 17
ATOM 14655 C C . PRO B 2 25 ? 10.134 8.728 -6.731 1.00 0.00 25 PRO A C 17
ATOM 14656 O O . PRO B 2 25 ? 10.281 8.172 -5.643 1.00 0.00 25 PRO A O 17
ATOM 14667 N N . TYR B 2 26 ? 11.054 9.499 -7.283 1.00 0.00 26 TYR A N 17
ATOM 14668 C CA . TYR B 2 26 ? 12.332 9.756 -6.640 1.00 0.00 26 TYR A CA 17
ATOM 14669 C C . TYR B 2 26 ? 12.215 11.006 -5.772 1.00 0.00 26 TYR A C 17
ATOM 14670 O O . TYR B 2 26 ? 13.065 11.209 -4.880 1.00 0.00 26 TYR A O 17
ATOM 14689 N N . PRO A 1 1 ? 0.519 -0.634 -9.160 1.00 0.00 1 PRO B N 18
ATOM 14690 C CA . PRO A 1 1 ? -0.284 -1.258 -10.232 1.00 0.00 1 PRO B CA 18
ATOM 14691 C C . PRO A 1 1 ? 0.449 -2.444 -10.852 1.00 0.00 1 PRO B C 18
ATOM 14692 O O . PRO A 1 1 ? 0.721 -2.458 -12.053 1.00 0.00 1 PRO B O 18
ATOM 14705 N N . THR A 1 2 ? 0.772 -3.436 -10.032 1.00 0.00 2 THR B N 18
ATOM 14706 C CA . THR A 1 2 ? 1.476 -4.617 -10.514 1.00 0.00 2 THR B CA 18
ATOM 14707 C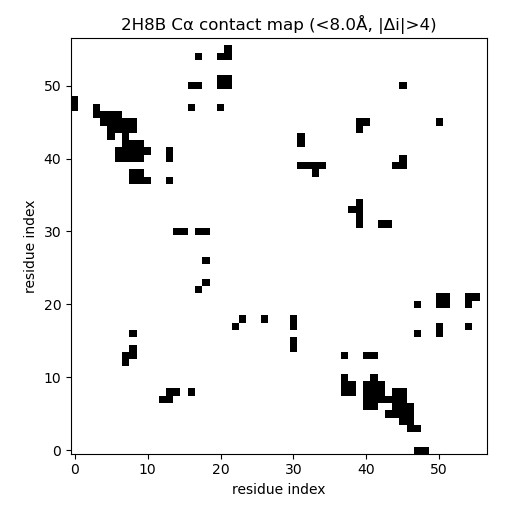 C . THR A 1 2 ? 0.789 -5.906 -10.062 1.00 0.00 2 THR B C 18
ATOM 14708 O O . THR A 1 2 ? 0.362 -6.027 -8.909 1.00 0.00 2 THR B O 18
ATOM 14719 N N . PRO A 1 3 ? 0.672 -6.889 -10.970 1.00 0.00 3 PRO B N 18
ATOM 14720 C CA . PRO A 1 3 ? 0.049 -8.171 -10.665 1.00 0.00 3 PRO B CA 18
ATOM 14721 C C . PRO A 1 3 ? 1.013 -9.102 -9.931 1.00 0.00 3 PRO B C 18
ATOM 14722 O O . PRO A 1 3 ? 1.962 -9.622 -10.521 1.00 0.00 3 PRO B O 18
ATOM 14733 N N . GLU A 1 4 ? 0.771 -9.293 -8.643 1.00 0.00 4 GLU B N 18
ATOM 14734 C CA . GLU A 1 4 ? 1.618 -10.139 -7.813 1.00 0.00 4 GLU B CA 18
ATOM 14735 C C . GLU A 1 4 ? 0.924 -10.406 -6.482 1.00 0.00 4 GLU B C 18
ATOM 14736 O O . GLU A 1 4 ? -0.296 -10.270 -6.375 1.00 0.00 4 GLU B O 18
ATOM 14748 N N . MET A 1 5 ? 1.709 -10.743 -5.466 1.00 0.00 5 MET B N 18
ATOM 14749 C CA . MET A 1 5 ? 1.179 -10.980 -4.136 1.00 0.00 5 MET B CA 18
ATOM 14750 C C . MET A 1 5 ? 0.751 -9.648 -3.540 1.00 0.00 5 MET B C 18
ATOM 14751 O O . MET A 1 5 ? 1.497 -8.674 -3.580 1.00 0.00 5 MET B O 18
ATOM 14765 N N . ARG A 1 6 ? -0.459 -9.594 -3.030 1.00 0.00 6 ARG B N 18
ATOM 14766 C CA . ARG A 1 6 ? -0.988 -8.361 -2.465 1.00 0.00 6 ARG B CA 18
ATOM 14767 C C . ARG A 1 6 ? -1.611 -8.618 -1.101 1.00 0.00 6 ARG B C 18
ATOM 14768 O O . ARG A 1 6 ? -2.258 -9.643 -0.891 1.00 0.00 6 ARG B O 18
ATOM 14789 N N . GLU A 1 7 ? -1.420 -7.677 -0.188 1.00 0.00 7 GLU B N 18
ATOM 14790 C CA . GLU A 1 7 ? -1.972 -7.783 1.151 1.00 0.00 7 GLU B CA 18
ATOM 14791 C C . GLU A 1 7 ? -2.677 -6.482 1.516 1.00 0.00 7 GLU B C 18
ATOM 14792 O O . GLU A 1 7 ? -2.292 -5.399 1.059 1.00 0.00 7 GLU B O 18
ATOM 14804 N N . LYS A 1 8 ? -3.707 -6.604 2.328 1.00 0.00 8 LYS B N 18
ATOM 14805 C CA . LYS A 1 8 ? -4.491 -5.466 2.778 1.00 0.00 8 LYS B CA 18
ATOM 14806 C C . LYS A 1 8 ? -3.703 -4.651 3.798 1.00 0.00 8 LYS B C 18
ATOM 14807 O O . LYS A 1 8 ? -3.687 -4.971 4.993 1.00 0.00 8 LYS B O 18
ATOM 14826 N N . LEU A 1 9 ? -3.051 -3.604 3.335 1.00 0.00 9 LEU B N 18
ATOM 14827 C CA . LEU A 1 9 ? -2.262 -2.757 4.211 1.00 0.00 9 LEU B CA 18
ATOM 14828 C C . LEU A 1 9 ? -3.113 -1.646 4.823 1.00 0.00 9 LEU B C 18
ATOM 14829 O O . LEU A 1 9 ? -2.836 -0.462 4.655 1.00 0.00 9 LEU B O 18
ATOM 14845 N N . CYS A 1 10 ? -4.151 -2.049 5.540 1.00 0.00 10 CYS B N 18
ATOM 14846 C CA . CYS A 1 10 ? -5.057 -1.111 6.192 1.00 0.00 10 CYS B CA 18
ATOM 14847 C C . CYS A 1 10 ? -4.352 -0.294 7.280 1.00 0.00 10 CYS B C 18
ATOM 14848 O O . CYS A 1 10 ? -3.589 -0.837 8.089 1.00 0.00 10 CYS B O 18
ATOM 14855 N N . GLY A 1 11 ? -4.643 1.003 7.305 1.00 0.00 11 GLY B N 18
ATOM 14856 C CA . GLY A 1 11 ? -4.087 1.899 8.306 1.00 0.00 11 GLY B CA 18
ATOM 14857 C C . GLY A 1 11 ? -2.570 1.940 8.352 1.00 0.00 11 GLY B C 18
ATOM 14858 O O . GLY A 1 11 ? -1.910 2.225 7.354 1.00 0.00 11 GLY B O 18
ATOM 14862 N N . HIS A 1 12 ? -2.030 1.681 9.545 1.00 0.00 12 HIS B N 18
ATOM 14863 C CA . HIS A 1 12 ? -0.587 1.710 9.799 1.00 0.00 12 HIS B CA 18
ATOM 14864 C C . HIS A 1 12 ? 0.206 0.885 8.790 1.00 0.00 12 HIS B C 18
ATOM 14865 O O . HIS A 1 12 ? 1.354 1.212 8.488 1.00 0.00 12 HIS B O 18
ATOM 14880 N N . HIS A 1 13 ? -0.391 -0.183 8.288 1.00 0.00 13 HIS B N 18
ATOM 14881 C CA . HIS A 1 13 ? 0.285 -1.044 7.327 1.00 0.00 13 HIS B CA 18
ATOM 14882 C C . HIS A 1 13 ? 0.682 -0.267 6.077 1.00 0.00 13 HIS B C 18
ATOM 14883 O O . HIS A 1 13 ? 1.802 -0.404 5.588 1.00 0.00 13 HIS B O 18
ATOM 14898 N N . PHE A 1 14 ? -0.227 0.563 5.586 1.00 0.00 14 PHE B N 18
ATOM 14899 C CA . PHE A 1 14 ? 0.038 1.379 4.410 1.00 0.00 14 PHE B CA 18
ATOM 14900 C C . PHE A 1 14 ? 1.160 2.366 4.707 1.00 0.00 14 PHE B C 18
ATOM 14901 O O . PHE A 1 14 ? 2.052 2.582 3.887 1.00 0.00 14 PHE B O 18
ATOM 14918 N N . VAL A 1 15 ? 1.102 2.956 5.896 1.00 0.00 15 VAL B N 18
ATOM 14919 C CA . VAL A 1 15 ? 2.099 3.926 6.331 1.00 0.00 15 VAL B CA 18
ATOM 14920 C C . VAL A 1 15 ? 3.502 3.319 6.336 1.00 0.00 15 VAL B C 18
ATOM 14921 O O . VAL A 1 15 ? 4.409 3.833 5.682 1.00 0.00 15 VAL B O 18
ATOM 14934 N N . ARG A 1 16 ? 3.673 2.222 7.073 1.00 0.00 16 ARG B N 18
ATOM 14935 C CA . ARG A 1 16 ? 4.973 1.559 7.159 1.00 0.00 16 ARG B CA 18
ATOM 14936 C C . ARG A 1 16 ? 5.433 1.078 5.785 1.00 0.00 16 ARG B C 18
ATOM 14937 O O . ARG A 1 16 ? 6.628 1.114 5.470 1.00 0.00 16 ARG B O 18
ATOM 14958 N N . ALA A 1 17 ? 4.481 0.649 4.963 1.00 0.00 17 ALA B N 18
ATOM 14959 C CA . ALA A 1 17 ? 4.795 0.186 3.625 1.00 0.00 17 ALA B CA 18
ATOM 14960 C C . ALA A 1 17 ? 5.361 1.321 2.789 1.00 0.00 17 ALA B C 18
ATOM 14961 O O . ALA A 1 17 ? 6.377 1.160 2.125 1.00 0.00 17 ALA B O 18
ATOM 14968 N N . LEU A 1 18 ? 4.702 2.470 2.844 1.00 0.00 18 LEU B N 18
ATOM 14969 C CA . LEU A 1 18 ? 5.142 3.644 2.101 1.00 0.00 18 LEU B CA 18
ATOM 14970 C C . LEU A 1 18 ? 6.536 4.078 2.523 1.00 0.00 18 LEU B C 18
ATOM 14971 O O . LEU A 1 18 ? 7.379 4.362 1.675 1.00 0.00 18 LEU B O 18
ATOM 14987 N N . VAL A 1 19 ? 6.773 4.131 3.832 1.00 0.00 19 VAL B N 18
ATOM 14988 C CA . VAL A 1 19 ? 8.077 4.541 4.346 1.00 0.00 19 VAL B CA 18
ATOM 14989 C C . VAL A 1 19 ? 9.172 3.596 3.861 1.00 0.00 19 VAL B C 18
ATOM 14990 O O . VAL A 1 19 ? 10.275 4.024 3.531 1.00 0.00 19 VAL B O 18
ATOM 15003 N N . ARG A 1 20 ? 8.863 2.308 3.830 1.00 0.00 20 ARG B N 18
ATOM 15004 C CA . ARG A 1 20 ? 9.830 1.310 3.392 1.00 0.00 20 ARG B CA 18
ATOM 15005 C C . ARG A 1 20 ? 10.029 1.330 1.886 1.00 0.00 20 ARG B C 18
ATOM 15006 O O . ARG A 1 20 ? 11.149 1.451 1.391 1.00 0.00 20 ARG B O 18
ATOM 15027 N N . VAL A 1 21 ? 8.933 1.139 1.184 1.00 0.00 21 VAL B N 18
ATOM 15028 C CA . VAL A 1 21 ? 8.933 1.061 -0.276 1.00 0.00 21 VAL B CA 18
ATOM 15029 C C . VAL A 1 21 ? 9.323 2.374 -0.957 1.00 0.00 21 VAL B C 18
ATOM 15030 O O . VAL A 1 21 ? 10.257 2.408 -1.754 1.00 0.00 21 VAL B O 18
ATOM 15043 N N . CYS A 1 22 ? 8.594 3.441 -0.671 1.00 0.00 22 CYS B N 18
ATOM 15044 C CA . CYS A 1 22 ? 8.866 4.728 -1.301 1.00 0.00 22 CYS B CA 18
ATOM 15045 C C . CYS A 1 22 ? 9.631 5.659 -0.365 1.00 0.00 22 CYS B C 18
ATOM 15046 O O . CYS A 1 22 ? 9.395 6.869 -0.344 1.00 0.00 22 CYS B O 18
ATOM 15053 N N . GLY A 1 23 ? 10.554 5.091 0.397 1.00 0.00 23 GLY B N 18
ATOM 15054 C CA . GLY A 1 23 ? 11.345 5.882 1.313 1.00 0.00 23 GLY B CA 18
ATOM 15055 C C . GLY A 1 23 ? 12.460 6.630 0.612 1.00 0.00 23 GLY B C 18
ATOM 15056 O O . GLY A 1 23 ? 13.286 6.028 -0.073 1.00 0.00 23 GLY B O 18
ATOM 15060 N N . GLY A 1 24 ? 12.485 7.941 0.782 1.00 0.00 24 GLY B N 18
ATOM 15061 C CA . GLY A 1 24 ? 13.509 8.749 0.160 1.00 0.00 24 GLY B CA 18
ATOM 15062 C C . GLY A 1 24 ? 13.049 10.174 -0.062 1.00 0.00 24 GLY B C 18
ATOM 15063 O O . GLY A 1 24 ? 12.222 10.678 0.691 1.00 0.00 24 GLY B O 18
ATOM 15067 N N . PRO A 1 25 ? 13.565 10.846 -1.104 1.00 0.00 25 PRO B N 18
ATOM 15068 C CA . PRO A 1 25 ? 13.195 12.231 -1.426 1.00 0.00 25 PRO B CA 18
ATOM 15069 C C . PRO A 1 25 ? 11.724 12.365 -1.811 1.00 0.00 25 PRO B C 18
ATOM 15070 O O . PRO A 1 25 ? 11.115 13.416 -1.633 1.00 0.00 25 PRO B O 18
ATOM 15081 N N . ARG A 1 26 ? 11.166 11.291 -2.352 1.00 0.00 26 ARG B N 18
ATOM 15082 C CA . ARG A 1 26 ? 9.771 11.281 -2.774 1.00 0.00 26 ARG B CA 18
ATOM 15083 C C . ARG A 1 26 ? 8.837 11.066 -1.607 1.00 0.00 26 ARG B C 18
ATOM 15084 O O . ARG A 1 26 ? 7.629 11.232 -1.740 1.00 0.00 26 ARG B O 18
ATOM 15105 N N . TRP A 1 27 ? 9.387 10.686 -0.473 1.00 0.00 27 TRP B N 18
ATOM 15106 C CA . TRP A 1 27 ? 8.575 10.443 0.695 1.00 0.00 27 TRP B CA 18
ATOM 15107 C C . TRP A 1 27 ? 8.234 11.744 1.397 1.00 0.00 27 TRP B C 18
ATOM 15108 O O . TRP A 1 27 ? 8.526 11.955 2.573 1.00 0.00 27 TRP B O 18
ATOM 15129 N N . SER A 1 28 ? 7.596 12.591 0.634 1.00 0.00 28 SER B N 18
ATOM 15130 C CA . SER A 1 28 ? 7.141 13.886 1.080 1.00 0.00 28 SER B CA 18
ATOM 15131 C C . SER A 1 28 ? 6.003 14.312 0.165 1.00 0.00 28 SER B C 18
ATOM 15132 O O . SER A 1 28 ? 6.033 15.373 -0.458 1.00 0.00 28 SER B O 18
ATOM 15140 N N . THR A 1 29 ? 5.020 13.432 0.062 1.00 0.00 29 THR B N 18
ATOM 15141 C CA . THR A 1 29 ? 3.872 13.648 -0.800 1.00 0.00 29 THR B CA 18
ATOM 15142 C C . THR A 1 29 ? 2.588 13.190 -0.114 1.00 0.00 29 THR B C 18
ATOM 15143 O O . THR A 1 29 ? 1.640 13.960 0.038 1.00 0.00 29 THR B O 18
ATOM 15154 N N . GLU A 1 30 ? 2.579 11.935 0.307 1.00 0.00 30 GLU B N 18
ATOM 15155 C CA . GLU A 1 30 ? 1.435 11.348 0.985 1.00 0.00 30 GLU B CA 18
ATOM 15156 C C . GLU A 1 30 ? 1.394 11.828 2.431 1.00 0.00 30 GLU B C 18
ATOM 15157 O O . GLU A 1 30 ? 0.331 11.923 3.048 1.00 0.00 30 GLU B O 18
ATOM 15169 N N . ALA A 1 31 ? 2.575 12.130 2.946 1.00 0.00 31 ALA B N 18
ATOM 15170 C CA . ALA A 1 31 ? 2.756 12.611 4.300 1.00 0.00 31 ALA B CA 18
ATOM 15171 C C . ALA A 1 31 ? 4.168 13.153 4.421 1.00 0.00 31 ALA B C 18
ATOM 15172 O O . ALA A 1 31 ? 4.509 13.717 5.478 1.00 0.00 31 ALA B O 18
ATOM 15180 N N . ALA B 2 1 ? -18.073 1.889 -5.426 1.00 0.00 1 ALA A N 18
ATOM 15181 C CA . ALA B 2 1 ? -17.485 3.246 -5.369 1.00 0.00 1 ALA A CA 18
ATOM 15182 C C . ALA B 2 1 ? -16.051 3.205 -5.871 1.00 0.00 1 ALA A C 18
ATOM 15183 O O . ALA B 2 1 ? -15.387 2.180 -5.747 1.00 0.00 1 ALA A O 18
ATOM 15192 N N . ALA B 2 2 ? -15.588 4.309 -6.443 1.00 0.00 2 ALA A N 18
ATOM 15193 C CA . ALA B 2 2 ? -14.229 4.388 -6.961 1.00 0.00 2 ALA A CA 18
ATOM 15194 C C . ALA B 2 2 ? -13.224 4.443 -5.819 1.00 0.00 2 ALA A C 18
ATOM 15195 O O . ALA B 2 2 ? -13.442 5.136 -4.825 1.00 0.00 2 ALA A O 18
ATOM 15202 N N . ALA B 2 3 ? -12.130 3.707 -5.961 1.00 0.00 3 ALA A N 18
ATOM 15203 C CA . ALA B 2 3 ? -11.091 3.667 -4.939 1.00 0.00 3 ALA A CA 18
ATOM 15204 C C . ALA B 2 3 ? -10.166 4.876 -5.047 1.00 0.00 3 ALA A C 18
ATOM 15205 O O . ALA B 2 3 ? -8.949 4.737 -5.184 1.00 0.00 3 ALA A O 18
ATOM 15212 N N . THR B 2 4 ? -10.755 6.058 -4.984 1.00 0.00 4 THR A N 18
ATOM 15213 C CA . THR B 2 4 ? -10.010 7.308 -5.071 1.00 0.00 4 THR A CA 18
ATOM 15214 C C . THR B 2 4 ? -9.323 7.623 -3.738 1.00 0.00 4 THR A C 18
ATOM 15215 O O . THR B 2 4 ? -9.509 8.694 -3.159 1.00 0.00 4 THR A O 18
ATOM 15226 N N . ASN B 2 5 ? -8.537 6.672 -3.258 1.00 0.00 5 ASN A N 18
ATOM 15227 C CA . ASN B 2 5 ? -7.821 6.808 -2.002 1.00 0.00 5 ASN A CA 18
ATOM 15228 C C . ASN B 2 5 ? -6.821 5.669 -1.876 1.00 0.00 5 ASN A C 18
ATOM 15229 O O . ASN B 2 5 ? -7.202 4.510 -1.755 1.00 0.00 5 ASN A O 18
ATOM 15240 N N . PRO B 2 6 ? -5.529 5.997 -1.928 1.00 0.00 6 PRO A N 18
ATOM 15241 C CA . PRO B 2 6 ? -4.443 5.011 -1.849 1.00 0.00 6 PRO A CA 18
ATOM 15242 C C . PRO B 2 6 ? -4.480 4.167 -0.577 1.00 0.00 6 PRO A C 18
ATOM 15243 O O . PRO B 2 6 ? -4.355 2.940 -0.636 1.00 0.00 6 PRO A O 18
ATOM 15254 N N . ALA B 2 7 ? -4.654 4.821 0.566 1.00 0.00 7 ALA A N 18
ATOM 15255 C CA . ALA B 2 7 ? -4.706 4.122 1.847 1.00 0.00 7 ALA A CA 18
ATOM 15256 C C . ALA B 2 7 ? -5.858 3.127 1.869 1.00 0.00 7 ALA A C 18
ATOM 15257 O O . ALA B 2 7 ? -5.698 1.975 2.272 1.00 0.00 7 ALA A O 18
ATOM 15264 N N . ARG B 2 8 ? -7.015 3.583 1.423 1.00 0.00 8 ARG A N 18
ATOM 15265 C CA . ARG B 2 8 ? -8.200 2.748 1.373 1.00 0.00 8 ARG A CA 18
ATOM 15266 C C . ARG B 2 8 ? -8.058 1.657 0.322 1.00 0.00 8 ARG A C 18
ATOM 15267 O O . ARG B 2 8 ? -8.476 0.522 0.540 1.00 0.00 8 ARG A O 18
ATOM 15288 N N . TYR B 2 9 ? -7.466 2.011 -0.810 1.00 0.00 9 TYR A N 18
ATOM 15289 C CA . TYR B 2 9 ? -7.259 1.073 -1.910 1.00 0.00 9 TYR A CA 18
ATOM 15290 C C . TYR B 2 9 ? -6.442 -0.134 -1.456 1.00 0.00 9 TYR A C 18
ATOM 15291 O O . TYR B 2 9 ? -6.857 -1.278 -1.641 1.00 0.00 9 TYR A O 18
ATOM 15309 N N . CYS B 2 10 ? -5.282 0.122 -0.864 1.00 0.00 10 CYS A N 18
ATOM 15310 C CA . CYS B 2 10 ? -4.416 -0.955 -0.397 1.00 0.00 10 CYS A CA 18
ATOM 15311 C C . CYS B 2 10 ? -5.023 -1.681 0.802 1.00 0.00 10 CYS A C 18
ATOM 15312 O O . CYS B 2 10 ? -4.634 -2.799 1.128 1.00 0.00 10 CYS A O 18
ATOM 15319 N N . CYS B 2 11 ? -5.977 -1.047 1.457 1.00 0.00 11 CYS A N 18
ATOM 15320 C CA . CYS B 2 11 ? -6.636 -1.646 2.606 1.00 0.00 11 CYS A CA 18
ATOM 15321 C C . CYS B 2 11 ? -7.717 -2.618 2.153 1.00 0.00 11 CYS A C 18
ATOM 15322 O O . CYS B 2 11 ? -7.759 -3.769 2.572 1.00 0.00 11 CYS A O 18
ATOM 15329 N N . LEU B 2 12 ? -8.594 -2.121 1.305 1.00 0.00 12 LEU A N 18
ATOM 15330 C CA . LEU B 2 12 ? -9.705 -2.914 0.787 1.00 0.00 12 LEU A CA 18
ATOM 15331 C C . LEU B 2 12 ? -9.261 -3.920 -0.274 1.00 0.00 12 LEU A C 18
ATOM 15332 O O . LEU B 2 12 ? -9.491 -5.119 -0.137 1.00 0.00 12 LEU A O 18
ATOM 15348 N N . SER B 2 13 ? -8.650 -3.424 -1.340 1.00 0.00 13 SER A N 18
ATOM 15349 C CA . SER B 2 13 ? -8.202 -4.278 -2.434 1.00 0.00 13 SER A CA 18
ATOM 15350 C C . SER B 2 13 ? -6.858 -4.930 -2.127 1.00 0.00 13 SER A C 18
ATOM 15351 O O . SER B 2 13 ? -6.556 -6.016 -2.622 1.00 0.00 13 SER A O 18
ATOM 15359 N N . GLY B 2 14 ? -6.045 -4.251 -1.332 1.00 0.00 14 GLY A N 18
ATOM 15360 C CA . GLY B 2 14 ? -4.737 -4.773 -0.999 1.00 0.00 14 GLY A CA 18
ATOM 15361 C C . GLY B 2 14 ? -3.704 -4.397 -2.040 1.00 0.00 14 GLY A C 18
ATOM 15362 O O . GLY B 2 14 ? -4.027 -4.274 -3.223 1.00 0.00 14 GLY A O 18
ATOM 15366 N N . CYS B 2 15 ? -2.467 -4.205 -1.613 1.00 0.00 15 CYS A N 18
ATOM 15367 C CA . CYS B 2 15 ? -1.399 -3.837 -2.538 1.00 0.00 15 CYS A CA 18
ATOM 15368 C C . CYS B 2 15 ? -0.111 -4.574 -2.188 1.00 0.00 15 CYS A C 18
ATOM 15369 O O . CYS B 2 15 ? -0.145 -5.602 -1.514 1.00 0.00 15 CYS A O 18
ATOM 15376 N N . THR B 2 16 ? 1.014 -4.060 -2.653 1.00 0.00 16 THR A N 18
ATOM 15377 C CA . THR B 2 16 ? 2.302 -4.684 -2.402 1.00 0.00 16 THR A CA 18
ATOM 15378 C C . THR B 2 16 ? 3.422 -3.661 -2.611 1.00 0.00 16 THR A C 18
ATOM 15379 O O . THR B 2 16 ? 3.151 -2.497 -2.910 1.00 0.00 16 THR A O 18
ATOM 15390 N N . GLN B 2 17 ? 4.665 -4.090 -2.445 1.00 0.00 17 GLN A N 18
ATOM 15391 C CA . GLN B 2 17 ? 5.817 -3.212 -2.601 1.00 0.00 17 GLN A CA 18
ATOM 15392 C C . GLN B 2 17 ? 5.935 -2.670 -4.017 1.00 0.00 17 GLN A C 18
ATOM 15393 O O . GLN B 2 17 ? 5.999 -1.459 -4.214 1.00 0.00 17 GLN A O 18
ATOM 15407 N N . GLN B 2 18 ? 5.961 -3.553 -5.002 1.00 0.00 18 GLN A N 18
ATOM 15408 C CA . GLN B 2 18 ? 6.072 -3.116 -6.388 1.00 0.00 18 GLN A CA 18
ATOM 15409 C C . GLN B 2 18 ? 4.854 -2.290 -6.763 1.00 0.00 18 GLN A C 18
ATOM 15410 O O . GLN B 2 18 ? 4.949 -1.330 -7.532 1.00 0.00 18 GLN A O 18
ATOM 15424 N N . ASP B 2 19 ? 3.714 -2.659 -6.193 1.00 0.00 19 ASP A N 18
ATOM 15425 C CA . ASP B 2 19 ? 2.467 -1.947 -6.443 1.00 0.00 19 ASP A CA 18
ATOM 15426 C C . ASP B 2 19 ? 2.587 -0.5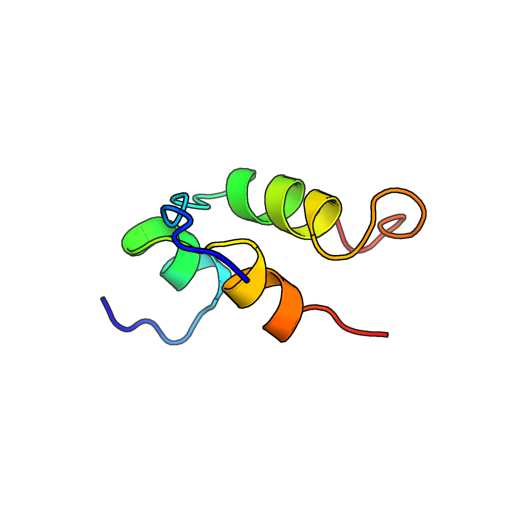09 -5.968 1.00 0.00 19 ASP A C 18
ATOM 15427 O O . ASP B 2 19 ? 2.208 0.418 -6.677 1.00 0.00 19 ASP A O 18
ATOM 15436 N N . LEU B 2 20 ? 3.129 -0.335 -4.765 1.00 0.00 20 LEU A N 18
ATOM 15437 C CA . LEU B 2 20 ? 3.310 0.993 -4.200 1.00 0.00 20 LEU A CA 18
ATOM 15438 C C . LEU B 2 20 ? 4.378 1.754 -4.962 1.00 0.00 20 LEU A C 18
ATOM 15439 O O . LEU B 2 20 ? 4.215 2.932 -5.259 1.00 0.00 20 LEU A O 18
ATOM 15455 N N . LEU B 2 21 ? 5.467 1.069 -5.282 1.00 0.00 21 LEU A N 18
ATOM 15456 C CA . LEU B 2 21 ? 6.564 1.682 -6.013 1.00 0.00 21 LEU A CA 18
ATOM 15457 C C . LEU B 2 21 ? 6.060 2.280 -7.323 1.00 0.00 21 LEU A C 18
ATOM 15458 O O . LEU B 2 21 ? 6.281 3.456 -7.601 1.00 0.00 21 LEU A O 18
ATOM 15474 N N . THR B 2 22 ? 5.358 1.467 -8.109 1.00 0.00 22 THR A N 18
ATOM 15475 C CA . THR B 2 22 ? 4.804 1.914 -9.386 1.00 0.00 22 THR A CA 18
ATOM 15476 C C . THR B 2 22 ? 3.732 2.985 -9.200 1.00 0.00 22 THR A C 18
ATOM 15477 O O . THR B 2 22 ? 3.314 3.634 -10.157 1.00 0.00 22 THR A O 18
ATOM 15488 N N . LEU B 2 23 ? 3.302 3.172 -7.963 1.00 0.00 23 LEU A N 18
ATOM 15489 C CA . LEU B 2 23 ? 2.300 4.170 -7.641 1.00 0.00 23 LEU A CA 18
ATOM 15490 C C . LEU B 2 23 ? 2.977 5.473 -7.226 1.00 0.00 23 LEU A C 18
ATOM 15491 O O . LEU B 2 23 ? 2.413 6.556 -7.379 1.00 0.00 23 LEU A O 18
ATOM 15507 N N . CYS B 2 24 ? 4.192 5.359 -6.701 1.00 0.00 24 CYS A N 18
ATOM 15508 C CA . CYS B 2 24 ? 4.942 6.525 -6.263 1.00 0.00 24 CYS A CA 18
ATOM 15509 C C . CYS B 2 24 ? 5.700 7.150 -7.425 1.00 0.00 24 CYS A C 18
ATOM 15510 O O . CYS B 2 24 ? 6.313 6.449 -8.228 1.00 0.00 24 CYS A O 18
ATOM 15517 N N . PRO B 2 25 ? 5.677 8.486 -7.524 1.00 0.00 25 PRO A N 18
ATOM 15518 C CA . PRO B 2 25 ? 6.376 9.207 -8.580 1.00 0.00 25 PRO A CA 18
ATOM 15519 C C . PRO B 2 25 ? 7.880 9.066 -8.419 1.00 0.00 25 PRO A C 18
ATOM 15520 O O . PRO B 2 25 ? 8.438 9.446 -7.391 1.00 0.00 25 PRO A O 18
ATOM 15531 N N . TYR B 2 26 ? 8.518 8.501 -9.426 1.00 0.00 26 TYR A N 18
ATOM 15532 C CA . TYR B 2 26 ? 9.958 8.285 -9.400 1.00 0.00 26 TYR A CA 18
ATOM 15533 C C . TYR B 2 26 ? 10.698 9.610 -9.500 1.00 0.00 26 TYR A C 18
ATOM 15534 O O . TYR B 2 26 ? 10.433 10.373 -10.451 1.00 0.00 26 TYR A O 18
ATOM 15553 N N . PRO A 1 1 ? 0.813 -1.314 -9.799 1.00 0.00 1 PRO B N 19
ATOM 15554 C CA . PRO A 1 1 ? 0.671 -2.543 -10.607 1.00 0.00 1 PRO B CA 19
ATOM 15555 C C . PRO A 1 1 ? 1.842 -3.485 -10.365 1.00 0.00 1 PRO B C 19
ATOM 15556 O O . PRO A 1 1 ? 2.999 -3.097 -10.504 1.00 0.00 1 PRO B O 19
ATOM 15569 N N . THR A 1 2 ? 1.530 -4.717 -9.986 1.00 0.00 2 THR B N 19
ATOM 15570 C CA . THR A 1 2 ? 2.536 -5.729 -9.693 1.00 0.00 2 THR B CA 19
ATOM 15571 C C . THR A 1 2 ? 1.883 -7.110 -9.691 1.00 0.00 2 THR B C 19
ATOM 15572 O O . THR A 1 2 ? 0.733 -7.232 -9.272 1.00 0.00 2 THR B O 19
ATOM 15583 N N . PRO A 1 3 ? 2.597 -8.163 -10.168 1.00 0.00 3 PRO B N 19
ATOM 15584 C CA . PRO A 1 3 ? 2.068 -9.534 -10.202 1.00 0.00 3 PRO B CA 19
ATOM 15585 C C . PRO A 1 3 ? 1.393 -9.904 -8.883 1.00 0.00 3 PRO B C 19
ATOM 15586 O O . PRO A 1 3 ? 1.805 -9.432 -7.821 1.00 0.00 3 PRO B O 19
ATOM 15597 N N . GLU A 1 4 ? 0.329 -10.699 -8.969 1.00 0.00 4 GLU B N 19
ATOM 15598 C CA . GLU A 1 4 ? -0.448 -11.081 -7.793 1.00 0.00 4 GLU B CA 19
ATOM 15599 C C . GLU A 1 4 ? 0.415 -11.546 -6.632 1.00 0.00 4 GLU B C 19
ATOM 15600 O O . GLU A 1 4 ? 1.095 -12.573 -6.686 1.00 0.00 4 GLU B O 19
ATOM 15612 N N . MET A 1 5 ? 0.334 -10.750 -5.591 1.00 0.00 5 MET B N 19
ATOM 15613 C CA . MET A 1 5 ? 1.037 -10.951 -4.330 1.00 0.00 5 MET B CA 19
ATOM 15614 C C . MET A 1 5 ? 0.709 -9.762 -3.439 1.00 0.00 5 MET B C 19
ATOM 15615 O O . MET A 1 5 ? 1.591 -9.113 -2.866 1.00 0.00 5 MET B O 19
ATOM 15629 N N . ARG A 1 6 ? -0.571 -9.450 -3.380 1.00 0.00 6 ARG B N 19
ATOM 15630 C CA . ARG A 1 6 ? -1.048 -8.306 -2.619 1.00 0.00 6 ARG B CA 19
ATOM 15631 C C . ARG A 1 6 ? -1.776 -8.722 -1.345 1.00 0.00 6 ARG B C 19
ATOM 15632 O O . ARG A 1 6 ? -2.327 -9.819 -1.257 1.00 0.00 6 ARG B O 19
ATOM 15653 N N . GLU A 1 7 ? -1.794 -7.814 -0.381 1.00 0.00 7 GLU B N 19
ATOM 15654 C CA . GLU A 1 7 ? -2.475 -8.033 0.880 1.00 0.00 7 GLU B CA 19
ATOM 15655 C C . GLU A 1 7 ? -3.007 -6.700 1.400 1.00 0.00 7 GLU B C 19
ATOM 15656 O O . GLU A 1 7 ? -2.471 -5.632 1.086 1.00 0.00 7 GLU B O 19
ATOM 15668 N N . LYS A 1 8 ? -4.082 -6.783 2.160 1.00 0.00 8 LYS B N 19
ATOM 15669 C CA . LYS A 1 8 ? -4.747 -5.627 2.730 1.00 0.00 8 LYS B CA 19
ATOM 15670 C C . LYS A 1 8 ? -3.871 -4.959 3.786 1.00 0.00 8 LYS B C 19
ATOM 15671 O O . LYS A 1 8 ? -3.841 -5.379 4.947 1.00 0.00 8 LYS B O 19
ATOM 15690 N N . LEU A 1 9 ? -3.166 -3.915 3.390 1.00 0.00 9 LEU B N 19
ATOM 15691 C CA . LEU A 1 9 ? -2.303 -3.191 4.305 1.00 0.00 9 LEU B CA 19
ATOM 15692 C C . LEU A 1 9 ? -3.073 -2.077 5.007 1.00 0.00 9 LEU B C 19
ATOM 15693 O O . LEU A 1 9 ? -2.668 -0.920 4.998 1.00 0.00 9 LEU B O 19
ATOM 15709 N N . CYS A 1 10 ? -4.189 -2.443 5.616 1.00 0.00 10 CYS B N 19
ATOM 15710 C CA . CYS A 1 10 ? -5.032 -1.489 6.328 1.00 0.00 10 CYS B CA 19
ATOM 15711 C C . CYS A 1 10 ? -4.277 -0.808 7.475 1.00 0.00 10 CYS B C 19
ATOM 15712 O O . CYS A 1 10 ? -3.533 -1.454 8.222 1.00 0.00 10 CYS B O 19
ATOM 15719 N N . GLY A 1 11 ? -4.499 0.495 7.617 1.00 0.00 11 GLY B N 19
ATOM 15720 C CA . GLY A 1 11 ? -3.880 1.262 8.682 1.00 0.00 11 GLY B CA 19
ATOM 15721 C C . GLY A 1 11 ? -2.373 1.404 8.572 1.00 0.00 11 GLY B C 19
ATOM 15722 O O . GLY A 1 11 ? -1.839 1.736 7.513 1.00 0.00 11 GLY B O 19
ATOM 15726 N N . HIS A 1 12 ? -1.699 1.180 9.700 1.00 0.00 12 HIS B N 19
ATOM 15727 C CA . HIS A 1 12 ? -0.243 1.307 9.809 1.00 0.00 12 HIS B CA 19
ATOM 15728 C C . HIS A 1 12 ? 0.505 0.506 8.744 1.00 0.00 12 HIS B C 19
ATOM 15729 O O . HIS A 1 12 ? 1.616 0.872 8.358 1.00 0.00 12 HIS B O 19
ATOM 15744 N N . HIS A 1 13 ? -0.083 -0.589 8.291 1.00 0.00 13 HIS B N 19
ATOM 15745 C CA . HIS A 1 13 ? 0.557 -1.433 7.287 1.00 0.00 13 HIS B CA 19
ATOM 15746 C C . HIS A 1 13 ? 0.855 -0.649 6.013 1.00 0.00 13 HIS B C 19
ATOM 15747 O O . HIS A 1 13 ? 1.969 -0.716 5.482 1.00 0.00 13 HIS B O 19
ATOM 15762 N N . PHE A 1 14 ? -0.123 0.116 5.551 1.00 0.00 14 PHE B N 19
ATOM 15763 C CA . PHE A 1 14 ? 0.054 0.934 4.363 1.00 0.00 14 PHE B CA 19
ATOM 15764 C C . PHE A 1 14 ? 1.134 1.971 4.618 1.00 0.00 14 PHE B C 19
ATOM 15765 O O . PHE A 1 14 ? 2.010 2.188 3.786 1.00 0.00 14 PHE B O 19
ATOM 15782 N N . VAL A 1 15 ? 1.054 2.603 5.783 1.00 0.00 15 VAL B N 19
ATOM 15783 C CA . VAL A 1 15 ? 2.006 3.631 6.178 1.00 0.00 15 VAL B CA 19
ATOM 15784 C C . VAL A 1 15 ? 3.444 3.124 6.092 1.00 0.00 15 VAL B C 19
ATOM 15785 O O . VAL A 1 15 ? 4.279 3.732 5.434 1.00 0.00 15 VAL B O 19
ATOM 15798 N N . ARG A 1 16 ? 3.733 2.011 6.756 1.00 0.00 16 ARG B N 19
ATOM 15799 C CA . ARG A 1 16 ? 5.085 1.459 6.740 1.00 0.00 16 ARG B CA 19
ATOM 15800 C C . ARG A 1 16 ? 5.518 1.073 5.327 1.00 0.00 16 ARG B C 19
ATOM 15801 O O . ARG A 1 16 ? 6.654 1.344 4.924 1.00 0.00 16 ARG B O 19
ATOM 15822 N N . ALA A 1 17 ? 4.617 0.450 4.575 1.00 0.00 17 ALA B N 19
ATOM 15823 C CA . ALA A 1 17 ? 4.931 0.039 3.214 1.00 0.00 17 ALA B CA 19
ATOM 15824 C C . ALA A 1 17 ? 5.219 1.232 2.312 1.00 0.00 17 ALA B C 19
ATOM 15825 O O . ALA A 1 17 ? 6.245 1.277 1.639 1.00 0.00 17 ALA B O 19
ATOM 15832 N N . LEU A 1 18 ? 4.306 2.180 2.302 1.00 0.00 18 LEU B N 19
ATOM 15833 C CA . LEU A 1 18 ? 4.435 3.370 1.473 1.00 0.00 18 LEU B CA 19
ATOM 15834 C C . LEU A 1 18 ? 5.624 4.233 1.882 1.00 0.00 18 LEU B C 19
ATOM 15835 O O . LEU A 1 18 ? 6.461 4.580 1.049 1.00 0.00 18 LEU B O 19
ATOM 15851 N N . VAL A 1 19 ? 5.679 4.595 3.159 1.00 0.00 19 VAL B N 19
ATOM 15852 C CA . VAL A 1 19 ? 6.744 5.449 3.667 1.00 0.00 19 VAL B CA 19
ATOM 15853 C C . VAL A 1 19 ? 8.131 4.855 3.442 1.00 0.00 19 VAL B C 19
ATOM 15854 O O . VAL A 1 19 ? 9.065 5.582 3.119 1.00 0.00 19 VAL B O 19
ATOM 15867 N N . ARG A 1 20 ? 8.287 3.553 3.629 1.00 0.00 20 ARG B N 19
ATOM 15868 C CA . ARG A 1 20 ? 9.600 2.949 3.454 1.00 0.00 20 ARG B CA 19
ATOM 15869 C C . ARG A 1 20 ? 9.954 2.632 2.004 1.00 0.00 20 ARG B C 19
ATOM 15870 O O . ARG A 1 20 ? 11.070 2.908 1.571 1.00 0.00 20 ARG B O 19
ATOM 15891 N N . VAL A 1 21 ? 9.037 2.025 1.277 1.00 0.00 21 VAL B N 19
ATOM 15892 C CA . VAL A 1 21 ? 9.302 1.638 -0.107 1.00 0.00 21 VAL B CA 19
ATOM 15893 C C . VAL A 1 21 ? 9.316 2.822 -1.079 1.00 0.00 21 VAL B C 19
ATOM 15894 O O . VAL A 1 21 ? 10.194 2.909 -1.934 1.00 0.00 21 VAL B O 19
ATOM 15907 N N . CYS A 1 22 ? 8.338 3.714 -0.974 1.00 0.00 22 CYS B N 19
ATOM 15908 C CA . CYS A 1 22 ? 8.266 4.852 -1.890 1.00 0.00 22 CYS B CA 19
ATOM 15909 C C . CYS A 1 22 ? 9.326 5.915 -1.608 1.00 0.00 22 CYS B C 19
ATOM 15910 O O . CYS A 1 22 ? 9.796 6.575 -2.530 1.00 0.00 22 CYS B O 19
ATOM 15917 N N . GLY A 1 23 ? 9.695 6.106 -0.347 1.00 0.00 23 GLY B N 19
ATOM 15918 C CA . GLY A 1 23 ? 10.686 7.119 -0.042 1.00 0.00 23 GLY B CA 19
ATOM 15919 C C . GLY A 1 23 ? 10.838 7.385 1.439 1.00 0.00 23 GLY B C 19
ATOM 15920 O O . GLY A 1 23 ? 11.483 6.623 2.162 1.00 0.00 23 GLY B O 19
ATOM 15924 N N . GLY A 1 24 ? 10.245 8.480 1.887 1.00 0.00 24 GLY B N 19
ATOM 15925 C CA . GLY A 1 24 ? 10.315 8.858 3.284 1.00 0.00 24 GLY B CA 19
ATOM 15926 C C . GLY A 1 24 ? 9.762 10.249 3.519 1.00 0.00 24 GLY B C 19
ATOM 15927 O O . GLY A 1 24 ? 8.684 10.397 4.084 1.00 0.00 24 GLY B O 19
ATOM 15931 N N . PRO A 1 25 ? 10.483 11.300 3.080 1.00 0.00 25 PRO B N 19
ATOM 15932 C CA . PRO A 1 25 ? 10.037 12.689 3.248 1.00 0.00 25 PRO B CA 19
ATOM 15933 C C . PRO A 1 25 ? 8.826 13.018 2.377 1.00 0.00 25 PRO B C 19
ATOM 15934 O O . PRO A 1 25 ? 7.987 13.835 2.743 1.00 0.00 25 PRO B O 19
ATOM 15945 N N . ARG A 1 26 ? 8.748 12.362 1.225 1.00 0.00 26 ARG B N 19
ATOM 15946 C CA . ARG A 1 26 ? 7.660 12.548 0.286 1.00 0.00 26 ARG B CA 19
ATOM 15947 C C . ARG A 1 26 ? 7.705 11.420 -0.720 1.00 0.00 26 ARG B C 19
ATOM 15948 O O . ARG A 1 26 ? 8.769 10.834 -0.952 1.00 0.00 26 ARG B O 19
ATOM 15969 N N . TRP A 1 27 ? 6.567 11.106 -1.296 1.00 0.00 27 TRP B N 19
ATOM 15970 C CA . TRP A 1 27 ? 6.483 10.030 -2.265 1.00 0.00 27 TRP B CA 19
ATOM 15971 C C . TRP A 1 27 ? 5.557 10.417 -3.404 1.00 0.00 27 TRP B C 19
ATOM 15972 O O . TRP A 1 27 ? 6.018 10.796 -4.478 1.00 0.00 27 TRP B O 19
ATOM 15993 N N . SER A 1 28 ? 4.256 10.328 -3.164 1.00 0.00 28 SER B N 19
ATOM 15994 C CA . SER A 1 28 ? 3.272 10.670 -4.186 1.00 0.00 28 SER B CA 19
ATOM 15995 C C . SER A 1 28 ? 1.836 10.523 -3.676 1.00 0.00 28 SER B C 19
ATOM 15996 O O . SER A 1 28 ? 0.995 9.916 -4.347 1.00 0.00 28 SER B O 19
ATOM 16004 N N . THR A 1 29 ? 1.545 11.085 -2.513 1.00 0.00 29 THR B N 19
ATOM 16005 C CA . THR A 1 29 ? 0.192 11.017 -1.955 1.00 0.00 29 THR B CA 19
ATOM 16006 C C . THR A 1 29 ? 0.078 11.888 -0.698 1.00 0.00 29 THR B C 19
ATOM 16007 O O . THR A 1 29 ? -0.409 13.015 -0.777 1.00 0.00 29 THR B O 19
ATOM 16018 N N . GLU A 1 30 ? 0.560 11.393 0.439 1.00 0.00 30 GLU B N 19
ATOM 16019 C CA . GLU A 1 30 ? 0.535 12.165 1.679 1.00 0.00 30 GLU B CA 19
ATOM 16020 C C . GLU A 1 30 ? 1.483 13.348 1.532 1.00 0.00 30 GLU B C 19
ATOM 16021 O O . GLU A 1 30 ? 1.310 14.398 2.152 1.00 0.00 30 GLU B O 19
ATOM 16033 N N . ALA A 1 31 ? 2.474 13.144 0.677 1.00 0.00 31 ALA B N 19
ATOM 16034 C CA . ALA A 1 31 ? 3.484 14.131 0.361 1.00 0.00 31 ALA B CA 19
ATOM 16035 C C . ALA A 1 31 ? 4.220 13.659 -0.881 1.00 0.00 31 ALA B C 19
ATOM 16036 O O . ALA A 1 31 ? 4.070 12.458 -1.223 1.00 0.00 31 ALA B O 19
ATOM 16044 N N . ALA B 2 1 ? 0.455 8.881 -6.757 1.00 0.00 1 ALA A N 19
ATOM 16045 C CA . ALA B 2 1 ? -0.062 7.504 -6.915 1.00 0.00 1 ALA A CA 19
ATOM 16046 C C . ALA B 2 1 ? -1.314 7.512 -7.779 1.00 0.00 1 ALA A C 19
ATOM 16047 O O . ALA B 2 1 ? -2.137 8.419 -7.672 1.00 0.00 1 ALA A O 19
ATOM 16056 N N . ALA B 2 2 ? -1.452 6.506 -8.634 1.00 0.00 2 ALA A N 19
ATOM 16057 C CA . ALA B 2 2 ? -2.610 6.396 -9.516 1.00 0.00 2 ALA A CA 19
ATOM 16058 C C . ALA B 2 2 ? -3.798 5.795 -8.769 1.00 0.00 2 ALA A C 19
ATOM 16059 O O . ALA B 2 2 ? -4.235 4.686 -9.069 1.00 0.00 2 ALA A O 19
ATOM 16066 N N . ALA B 2 3 ? -4.304 6.535 -7.792 1.00 0.00 3 ALA A N 19
ATOM 16067 C CA . ALA B 2 3 ? -5.421 6.107 -6.986 1.00 0.00 3 ALA A CA 19
ATOM 16068 C C . ALA B 2 3 ? -5.916 7.282 -6.166 1.00 0.00 3 ALA A C 19
ATOM 16069 O O . ALA B 2 3 ? -5.118 8.018 -5.583 1.00 0.00 3 ALA A O 19
ATOM 16076 N N . THR B 2 4 ? -7.223 7.452 -6.143 1.00 0.00 4 THR A N 19
ATOM 16077 C CA . THR B 2 4 ? -7.869 8.537 -5.408 1.00 0.00 4 THR A CA 19
ATOM 16078 C C . THR B 2 4 ? -7.445 8.550 -3.945 1.00 0.00 4 THR A C 19
ATOM 16079 O O . THR B 2 4 ? -7.280 9.607 -3.336 1.00 0.00 4 THR A O 19
ATOM 16090 N N . ASN B 2 5 ? -7.245 7.365 -3.404 1.00 0.00 5 ASN A N 19
ATOM 16091 C CA . ASN B 2 5 ? -6.808 7.206 -2.029 1.00 0.00 5 ASN A CA 19
ATOM 16092 C C . ASN B 2 5 ? -6.123 5.861 -1.871 1.00 0.00 5 ASN A C 19
ATOM 16093 O O . ASN B 2 5 ? -6.767 4.815 -1.754 1.00 0.00 5 ASN A O 19
ATOM 16104 N N . PRO B 2 6 ? -4.793 5.892 -1.898 1.00 0.00 6 PRO A N 19
ATOM 16105 C CA . PRO B 2 6 ? -3.948 4.702 -1.790 1.00 0.00 6 PRO A CA 19
ATOM 16106 C C . PRO B 2 6 ? -4.152 3.947 -0.479 1.00 0.00 6 PRO A C 19
ATOM 16107 O O . PRO B 2 6 ? -4.162 2.714 -0.466 1.00 0.00 6 PRO A O 19
ATOM 16118 N N . ALA B 2 7 ? -4.316 4.685 0.615 1.00 0.00 7 ALA A N 19
ATOM 16119 C CA . ALA B 2 7 ? -4.522 4.078 1.927 1.00 0.00 7 ALA A CA 19
ATOM 16120 C C . ALA B 2 7 ? -5.748 3.175 1.911 1.00 0.00 7 ALA A C 19
ATOM 16121 O O . ALA B 2 7 ? -5.706 2.033 2.372 1.00 0.00 7 ALA A O 19
ATOM 16128 N N . ARG B 2 8 ? -6.834 3.692 1.357 1.00 0.00 8 ARG A N 19
ATOM 16129 C CA . ARG B 2 8 ? -8.076 2.948 1.252 1.00 0.00 8 ARG A CA 19
ATOM 16130 C C . ARG B 2 8 ? -7.895 1.786 0.303 1.00 0.00 8 ARG A C 19
ATOM 16131 O O . ARG B 2 8 ? -8.276 0.658 0.600 1.00 0.00 8 ARG A O 19
ATOM 16152 N N . TYR B 2 9 ? -7.318 2.103 -0.841 1.00 0.00 9 TYR A N 19
ATOM 16153 C CA . TYR B 2 9 ? -7.061 1.127 -1.899 1.00 0.00 9 TYR A CA 19
ATOM 16154 C C . TYR B 2 9 ? -6.308 -0.100 -1.377 1.00 0.00 9 TYR A C 19
ATOM 16155 O O . TYR B 2 9 ? -6.775 -1.228 -1.527 1.00 0.00 9 TYR A O 19
ATOM 16173 N N . CYS B 2 10 ? -5.142 0.124 -0.783 1.00 0.00 10 CYS A N 19
ATOM 16174 C CA . CYS B 2 10 ? -4.318 -0.970 -0.273 1.00 0.00 10 CYS A CA 19
ATOM 16175 C C . CYS B 2 10 ? -4.976 -1.701 0.898 1.00 0.00 10 CYS A C 19
ATOM 16176 O O . CYS B 2 10 ? -4.622 -2.834 1.208 1.00 0.00 10 CYS A O 19
ATOM 16183 N N . CYS B 2 11 ? -5.929 -1.061 1.545 1.00 0.00 11 CYS A N 19
ATOM 16184 C CA . CYS B 2 11 ? -6.622 -1.680 2.666 1.00 0.00 11 CYS A CA 19
ATOM 16185 C C . CYS B 2 11 ? -7.770 -2.546 2.168 1.00 0.00 11 CYS A C 19
ATOM 16186 O O . CYS B 2 11 ? -7.892 -3.717 2.517 1.00 0.00 11 CYS A O 19
ATOM 16193 N N . LEU B 2 12 ? -8.614 -1.937 1.360 1.00 0.00 12 LEU A N 19
ATOM 16194 C CA . LEU B 2 12 ? -9.784 -2.608 0.801 1.00 0.00 12 LEU A CA 19
ATOM 16195 C C . LEU B 2 12 ? -9.401 -3.622 -0.268 1.00 0.00 12 LEU A C 19
ATOM 16196 O O . LEU B 2 12 ? -9.662 -4.815 -0.137 1.00 0.00 12 LEU A O 19
ATOM 16212 N N . SER B 2 13 ? -8.804 -3.122 -1.336 1.00 0.00 13 SER A N 19
ATOM 16213 C CA . SER B 2 13 ? -8.399 -3.961 -2.457 1.00 0.00 13 SER A CA 19
ATOM 16214 C C . SER B 2 13 ? -7.089 -4.684 -2.164 1.00 0.00 13 SER A C 19
ATOM 16215 O O . SER B 2 13 ? -6.826 -5.765 -2.701 1.00 0.00 13 SER A O 19
ATOM 16223 N N . GLY B 2 14 ? -6.266 -4.074 -1.329 1.00 0.00 14 GLY A N 19
ATOM 16224 C CA . GLY B 2 14 ? -4.989 -4.661 -0.992 1.00 0.00 14 GLY A CA 19
ATOM 16225 C C . GLY B 2 14 ? -3.920 -4.299 -1.999 1.00 0.00 14 GLY A C 19
ATOM 16226 O O . GLY B 2 14 ? -4.219 -4.054 -3.168 1.00 0.00 14 GLY A O 19
ATOM 16230 N N . CYS B 2 15 ? -2.674 -4.274 -1.558 1.00 0.00 15 CYS A N 19
ATOM 16231 C CA . CYS B 2 15 ? -1.564 -3.949 -2.447 1.00 0.00 15 CYS A CA 19
ATOM 16232 C C . CYS B 2 15 ? -0.296 -4.637 -1.960 1.00 0.00 15 CYS A C 19
ATOM 16233 O O . CYS B 2 15 ? -0.356 -5.565 -1.154 1.00 0.00 15 CYS A O 19
ATOM 16240 N N . THR B 2 16 ? 0.843 -4.179 -2.438 1.00 0.00 16 THR A N 19
ATOM 16241 C CA . THR B 2 16 ? 2.116 -4.739 -2.046 1.00 0.00 16 THR A CA 19
ATOM 16242 C C . THR B 2 16 ? 3.183 -3.659 -2.196 1.00 0.00 16 THR A C 19
ATOM 16243 O O . THR B 2 16 ? 2.908 -2.604 -2.768 1.00 0.00 16 THR A O 19
ATOM 16254 N N . GLN B 2 17 ? 4.375 -3.900 -1.668 1.00 0.00 17 GLN A N 19
ATOM 16255 C CA . GLN B 2 17 ? 5.452 -2.915 -1.740 1.00 0.00 17 GLN A CA 19
ATOM 16256 C C . GLN B 2 17 ? 5.727 -2.498 -3.176 1.00 0.00 17 GLN A C 19
ATOM 16257 O O . GLN B 2 17 ? 5.813 -1.310 -3.477 1.00 0.00 17 GLN A O 19
ATOM 16271 N N . GLN B 2 18 ? 5.856 -3.477 -4.054 1.00 0.00 18 GLN A N 19
ATOM 16272 C CA . GLN B 2 18 ? 6.114 -3.213 -5.458 1.00 0.00 18 GLN A CA 19
ATOM 16273 C C . GLN B 2 18 ? 4.955 -2.438 -6.077 1.00 0.00 18 GLN A C 19
ATOM 16274 O O . GLN B 2 18 ? 5.162 -1.543 -6.896 1.00 0.00 18 GLN A O 19
ATOM 16288 N N . ASP B 2 19 ? 3.736 -2.781 -5.664 1.00 0.00 19 ASP A N 19
ATOM 16289 C CA . ASP B 2 19 ? 2.541 -2.110 -6.166 1.00 0.00 19 ASP A CA 19
ATOM 16290 C C . ASP B 2 19 ? 2.589 -0.632 -5.803 1.00 0.00 19 ASP A C 19
ATOM 16291 O O . ASP B 2 19 ? 2.312 0.229 -6.638 1.00 0.00 19 ASP A O 19
ATOM 16300 N N . LEU B 2 20 ? 2.973 -0.344 -4.562 1.00 0.00 20 LEU A N 19
ATOM 16301 C CA . LEU B 2 20 ? 3.086 1.033 -4.104 1.00 0.00 20 LEU A CA 19
ATOM 16302 C C . LEU B 2 20 ? 4.235 1.732 -4.815 1.00 0.00 20 LEU A C 19
ATOM 16303 O O . LEU B 2 20 ? 4.125 2.893 -5.201 1.00 0.00 20 LEU A O 19
ATOM 16319 N N . LEU B 2 21 ? 5.331 1.005 -4.996 1.00 0.00 21 LEU A N 19
ATOM 16320 C CA . LEU B 2 21 ? 6.509 1.534 -5.671 1.00 0.00 21 LEU A CA 19
ATOM 16321 C C . LEU B 2 21 ? 6.158 2.004 -7.080 1.00 0.00 21 LEU A C 19
ATOM 16322 O O . LEU B 2 21 ? 6.583 3.075 -7.509 1.00 0.00 21 LEU A O 19
ATOM 16338 N N . THR B 2 22 ? 5.369 1.205 -7.795 1.00 0.00 22 THR A N 19
ATOM 16339 C CA . THR B 2 22 ? 4.962 1.553 -9.154 1.00 0.00 22 THR A CA 19
ATOM 16340 C C . THR B 2 22 ? 3.990 2.738 -9.173 1.00 0.00 22 THR A C 19
ATOM 16341 O O . THR B 2 22 ? 3.538 3.169 -10.233 1.00 0.00 22 THR A O 19
ATOM 16352 N N . LEU B 2 23 ? 3.684 3.266 -7.996 1.00 0.00 23 LEU A N 19
ATOM 16353 C CA . LEU B 2 23 ? 2.787 4.404 -7.872 1.00 0.00 23 LEU A CA 19
ATOM 16354 C C . LEU B 2 23 ? 3.533 5.594 -7.279 1.00 0.00 23 LEU A C 19
ATOM 16355 O O . LEU B 2 23 ? 2.923 6.604 -6.910 1.00 0.00 23 LEU A O 19
ATOM 16371 N N . CYS B 2 24 ? 4.853 5.469 -7.180 1.00 0.00 24 CYS A N 19
ATOM 16372 C CA . CYS B 2 24 ? 5.682 6.523 -6.617 1.00 0.00 24 CYS A CA 19
ATOM 16373 C C . CYS B 2 24 ? 6.914 6.781 -7.480 1.00 0.00 24 CYS A C 19
ATOM 16374 O O . CYS B 2 24 ? 7.506 5.855 -8.032 1.00 0.00 24 CYS A O 19
ATOM 16381 N N . PRO B 2 25 ? 7.324 8.053 -7.591 1.00 0.00 25 PRO A N 19
ATOM 16382 C CA . PRO B 2 25 ? 8.492 8.449 -8.353 1.00 0.00 25 PRO A CA 19
ATOM 16383 C C . PRO B 2 25 ? 9.745 8.449 -7.486 1.00 0.00 25 PRO A C 19
ATOM 16384 O O . PRO B 2 25 ? 9.791 7.790 -6.447 1.00 0.00 25 PRO A O 19
ATOM 16395 N N . TYR B 2 26 ? 10.745 9.196 -7.912 1.00 0.00 26 TYR A N 19
ATOM 16396 C CA . TYR B 2 26 ? 11.990 9.294 -7.167 1.00 0.00 26 TYR A CA 19
ATOM 16397 C C . TYR B 2 26 ? 11.902 10.431 -6.149 1.00 0.00 26 TYR A C 19
ATOM 16398 O O . TYR B 2 26 ? 12.466 11.517 -6.407 1.00 0.00 26 TYR A O 19
ATOM 16417 N N . PRO A 1 1 ? 7.118 -5.731 -12.966 1.00 0.00 1 PRO B N 20
ATOM 16418 C CA . PRO A 1 1 ? 7.040 -7.172 -13.281 1.00 0.00 1 PRO B CA 20
ATOM 16419 C C . PRO A 1 1 ? 5.856 -7.796 -12.577 1.00 0.00 1 PRO B C 20
ATOM 16420 O O . PRO A 1 1 ? 4.951 -7.090 -12.142 1.00 0.00 1 PRO B O 20
ATOM 16433 N N . THR A 1 2 ? 5.874 -9.110 -12.472 1.00 0.00 2 THR B N 20
ATOM 16434 C CA . THR A 1 2 ? 4.809 -9.845 -11.812 1.00 0.00 2 THR B CA 20
ATOM 16435 C C . THR A 1 2 ? 4.732 -9.442 -10.341 1.00 0.00 2 THR B C 20
ATOM 16436 O O . THR A 1 2 ? 5.728 -9.525 -9.622 1.00 0.00 2 THR B O 20
ATOM 16447 N N . PRO A 1 3 ? 3.560 -8.976 -9.884 1.00 0.00 3 PRO B N 20
ATOM 16448 C CA . PRO A 1 3 ? 3.367 -8.541 -8.498 1.00 0.00 3 PRO B CA 20
ATOM 16449 C C . PRO A 1 3 ? 3.421 -9.698 -7.506 1.00 0.00 3 PRO B C 20
ATOM 16450 O O . PRO A 1 3 ? 2.980 -10.811 -7.807 1.00 0.00 3 PRO B O 20
ATOM 16461 N N . GLU A 1 4 ? 3.964 -9.424 -6.328 1.00 0.00 4 GLU B N 20
ATOM 16462 C CA . GLU A 1 4 ? 4.079 -10.428 -5.274 1.00 0.00 4 GLU B CA 20
ATOM 16463 C C . GLU A 1 4 ? 2.721 -10.646 -4.610 1.00 0.00 4 GLU B C 20
ATOM 16464 O O . GLU A 1 4 ? 1.668 -10.483 -5.229 1.00 0.00 4 GLU B O 20
ATOM 16476 N N . MET A 1 5 ? 2.753 -10.980 -3.336 1.00 0.00 5 MET B N 20
ATOM 16477 C CA . MET A 1 5 ? 1.533 -11.178 -2.577 1.00 0.00 5 MET B CA 20
ATOM 16478 C C . MET A 1 5 ? 1.014 -9.824 -2.104 1.00 0.00 5 MET B C 20
ATOM 16479 O O . MET A 1 5 ? 1.718 -9.082 -1.418 1.00 0.00 5 MET B O 20
ATOM 16493 N N . ARG A 1 6 ? -0.204 -9.490 -2.494 1.00 0.00 6 ARG B N 20
ATOM 16494 C CA . ARG A 1 6 ? -0.794 -8.213 -2.117 1.00 0.00 6 ARG B CA 20
ATOM 16495 C C . ARG A 1 6 ? -1.177 -8.198 -0.645 1.00 0.00 6 ARG B C 20
ATOM 16496 O O . ARG A 1 6 ? -1.947 -9.042 -0.186 1.00 0.00 6 ARG B O 20
ATOM 16517 N N . GLU A 1 7 ? -0.652 -7.224 0.082 1.00 0.00 7 GLU B N 20
ATOM 16518 C CA . GLU A 1 7 ? -0.947 -7.080 1.492 1.00 0.00 7 GLU B CA 20
ATOM 16519 C C . GLU A 1 7 ? -1.998 -6.003 1.668 1.00 0.00 7 GLU B C 20
ATOM 16520 O O . GLU A 1 7 ? -2.082 -5.067 0.872 1.00 0.00 7 GLU B O 20
ATOM 16532 N N . LYS A 1 8 ? -2.784 -6.123 2.711 1.00 0.00 8 LYS B N 20
ATOM 16533 C CA . LYS A 1 8 ? -3.799 -5.132 2.991 1.00 0.00 8 LYS B CA 20
ATOM 16534 C C . LYS A 1 8 ? -3.177 -4.013 3.817 1.00 0.00 8 LYS B C 20
ATOM 16535 O O . LYS A 1 8 ? -3.055 -4.118 5.045 1.00 0.00 8 LYS B O 20
ATOM 16554 N N . LEU A 1 9 ? -2.755 -2.959 3.135 1.00 0.00 9 LEU B N 20
ATOM 16555 C CA . LEU A 1 9 ? -2.110 -1.827 3.785 1.00 0.00 9 LEU B CA 20
ATOM 16556 C C . LEU A 1 9 ? -3.111 -0.925 4.502 1.00 0.00 9 LEU B C 20
ATOM 16557 O O . LEU A 1 9 ? -3.191 0.274 4.240 1.00 0.00 9 LEU B O 20
ATOM 16573 N N . CYS A 1 10 ? -3.863 -1.511 5.418 1.00 0.00 10 CYS B N 20
ATOM 16574 C CA . CYS A 1 10 ? -4.849 -0.775 6.191 1.00 0.00 10 CYS B CA 20
ATOM 16575 C C . CYS A 1 10 ? -4.178 0.101 7.251 1.00 0.00 10 CYS B C 20
ATOM 16576 O O . CYS A 1 10 ? -3.411 -0.396 8.085 1.00 0.00 10 CYS B O 20
ATOM 16583 N N . GLY A 1 11 ? -4.489 1.394 7.218 1.00 0.00 11 GLY B N 20
ATOM 16584 C CA . GLY A 1 11 ? -3.948 2.339 8.185 1.00 0.00 11 GLY B CA 20
ATOM 16585 C C . GLY A 1 11 ? -2.435 2.305 8.314 1.00 0.00 11 GLY B C 20
ATOM 16586 O O . GLY A 1 11 ? -1.712 2.644 7.379 1.00 0.00 11 GLY B O 20
ATOM 16590 N N . HIS A 1 12 ? -1.971 1.906 9.499 1.00 0.00 12 HIS B N 20
ATOM 16591 C CA . HIS A 1 12 ? -0.541 1.831 9.816 1.00 0.00 12 HIS B CA 20
ATOM 16592 C C . HIS A 1 12 ? 0.246 1.047 8.770 1.00 0.00 12 HIS B C 20
ATOM 16593 O O . HIS A 1 12 ? 1.421 1.331 8.534 1.00 0.00 12 HIS B O 20
ATOM 16608 N N . HIS A 1 13 ? -0.389 0.060 8.160 1.00 0.00 13 HIS B N 20
ATOM 16609 C CA . HIS A 1 13 ? 0.284 -0.746 7.154 1.00 0.00 13 HIS B CA 20
ATOM 16610 C C . HIS A 1 13 ? 0.699 0.114 5.969 1.00 0.00 13 HIS B C 20
ATOM 16611 O O . HIS A 1 13 ? 1.812 -0.010 5.478 1.00 0.00 13 HIS B O 20
ATOM 16626 N N . PHE A 1 14 ? -0.182 1.003 5.534 1.00 0.00 14 PHE B N 20
ATOM 16627 C CA . PHE A 1 14 ? 0.126 1.890 4.419 1.00 0.00 14 PHE B CA 20
ATOM 16628 C C . PHE A 1 14 ? 1.335 2.753 4.771 1.00 0.00 14 PHE B C 20
ATOM 16629 O O . PHE A 1 14 ? 2.205 3.005 3.935 1.00 0.00 14 PHE B O 20
ATOM 16646 N N . VAL A 1 15 ? 1.382 3.182 6.027 1.00 0.00 15 VAL B N 20
ATOM 16647 C CA . VAL A 1 15 ? 2.472 4.006 6.530 1.00 0.00 15 VAL B CA 20
ATOM 16648 C C . VAL A 1 15 ? 3.817 3.278 6.427 1.00 0.00 15 VAL B C 20
ATOM 16649 O O . VAL A 1 15 ? 4.747 3.769 5.786 1.00 0.00 15 VAL B O 20
ATOM 16662 N N . ARG A 1 16 ? 3.916 2.101 7.052 1.00 0.00 16 ARG B N 20
ATOM 16663 C CA . ARG A 1 16 ? 5.160 1.328 7.011 1.00 0.00 16 ARG B CA 20
ATOM 16664 C C . ARG A 1 16 ? 5.492 0.887 5.590 1.00 0.00 16 ARG B C 20
ATOM 16665 O O . ARG A 1 16 ? 6.662 0.724 5.240 1.00 0.00 16 ARG B O 20
ATOM 16686 N N . ALA A 1 17 ? 4.459 0.712 4.774 1.00 0.00 17 ALA B N 20
ATOM 16687 C CA . ALA A 1 17 ? 4.643 0.310 3.391 1.00 0.00 17 ALA B CA 20
ATOM 16688 C C . ALA A 1 17 ? 5.400 1.381 2.628 1.00 0.00 17 ALA B C 20
ATOM 16689 O O . ALA A 1 17 ? 6.420 1.107 2.008 1.00 0.00 17 ALA B O 20
ATOM 16696 N N . LEU A 1 18 ? 4.899 2.602 2.701 1.00 0.00 18 LEU B N 20
ATOM 16697 C CA . LEU A 1 18 ? 5.530 3.732 2.031 1.00 0.00 18 LEU B CA 20
ATOM 16698 C C . LEU A 1 18 ? 6.943 3.948 2.554 1.00 0.00 18 LEU B C 20
ATOM 16699 O O . LEU A 1 18 ? 7.882 4.128 1.779 1.00 0.00 18 LEU B O 20
ATOM 16715 N N . VAL A 1 19 ? 7.075 3.931 3.874 1.00 0.00 19 VAL B N 20
ATOM 16716 C CA . VAL A 1 19 ? 8.359 4.136 4.535 1.00 0.00 19 VAL B CA 20
ATOM 16717 C C . VAL A 1 19 ? 9.418 3.111 4.109 1.00 0.00 19 VAL B C 20
ATOM 16718 O O . VAL A 1 19 ? 10.591 3.448 3.990 1.00 0.00 19 VAL B O 20
ATOM 16731 N N . ARG A 1 20 ? 9.028 1.857 3.921 1.00 0.00 20 ARG B N 20
ATOM 16732 C CA . ARG A 1 20 ? 10.003 0.829 3.553 1.00 0.00 20 ARG B CA 20
ATOM 16733 C C . ARG A 1 20 ? 10.125 0.621 2.046 1.00 0.00 20 ARG B C 20
ATOM 16734 O O . ARG A 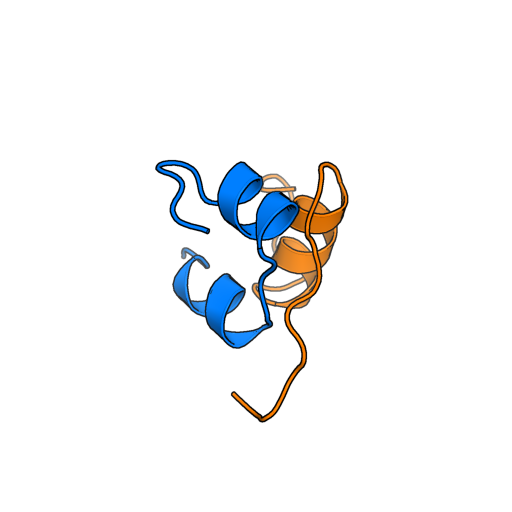1 20 ? 11.231 0.483 1.528 1.00 0.00 20 ARG B O 20
ATOM 16755 N N . VAL A 1 21 ? 9.002 0.574 1.353 1.00 0.00 21 VAL B N 20
ATOM 16756 C CA . VAL A 1 21 ? 9.007 0.352 -0.090 1.00 0.00 21 VAL B CA 20
ATOM 16757 C C . VAL A 1 21 ? 9.547 1.562 -0.852 1.00 0.00 21 VAL B C 20
ATOM 16758 O O . VAL A 1 21 ? 10.289 1.411 -1.823 1.00 0.00 21 VAL B O 20
ATOM 16771 N N . CYS A 1 22 ? 9.170 2.757 -0.427 1.00 0.00 22 CYS B N 20
ATOM 16772 C CA . CYS A 1 22 ? 9.618 3.965 -1.101 1.00 0.00 22 CYS B CA 20
ATOM 16773 C C . CYS A 1 22 ? 10.475 4.831 -0.186 1.00 0.00 22 CYS B C 20
ATOM 16774 O O . CYS A 1 22 ? 10.269 6.039 -0.096 1.00 0.00 22 CYS B O 20
ATOM 16781 N N . GLY A 1 23 ? 11.437 4.228 0.494 1.00 0.00 23 GLY B N 20
ATOM 16782 C CA . GLY A 1 23 ? 12.273 5.007 1.375 1.00 0.00 23 GLY B CA 20
ATOM 16783 C C . GLY A 1 23 ? 13.494 4.270 1.875 1.00 0.00 23 GLY B C 20
ATOM 16784 O O . GLY A 1 23 ? 13.423 3.095 2.229 1.00 0.00 23 GLY B O 20
ATOM 16788 N N . GLY A 1 24 ? 14.613 4.982 1.927 1.00 0.00 24 GLY B N 20
ATOM 16789 C CA . GLY A 1 24 ? 15.845 4.403 2.419 1.00 0.00 24 GLY B CA 20
ATOM 16790 C C . GLY A 1 24 ? 15.907 4.480 3.930 1.00 0.00 24 GLY B C 20
ATOM 16791 O O . GLY A 1 24 ? 15.648 3.489 4.615 1.00 0.00 24 GLY B O 20
ATOM 16795 N N . PRO A 1 25 ? 16.222 5.664 4.490 1.00 0.00 25 PRO B N 20
ATOM 16796 C CA . PRO A 1 25 ? 16.279 5.854 5.940 1.00 0.00 25 PRO B CA 20
ATOM 16797 C C . PRO A 1 25 ? 14.885 5.765 6.557 1.00 0.00 25 PRO B C 20
ATOM 16798 O O . PRO A 1 25 ? 14.676 5.081 7.558 1.00 0.00 25 PRO B O 20
ATOM 16809 N N . ARG A 1 26 ? 13.927 6.441 5.928 1.00 0.00 26 ARG B N 20
ATOM 16810 C CA . ARG A 1 26 ? 12.541 6.429 6.378 1.00 0.00 26 ARG B CA 20
ATOM 16811 C C . ARG A 1 26 ? 11.609 6.619 5.210 1.00 0.00 26 ARG B C 20
ATOM 16812 O O . ARG A 1 26 ? 11.699 5.933 4.200 1.00 0.00 26 ARG B O 20
ATOM 16833 N N . TRP A 1 27 ? 10.723 7.572 5.377 1.00 0.00 27 TRP B N 20
ATOM 16834 C CA . TRP A 1 27 ? 9.746 7.915 4.403 1.00 0.00 27 TRP B CA 20
ATOM 16835 C C . TRP A 1 27 ? 10.360 8.851 3.369 1.00 0.00 27 TRP B C 20
ATOM 16836 O O . TRP A 1 27 ? 9.935 9.980 3.232 1.00 0.00 27 TRP B O 20
ATOM 16857 N N . SER A 1 28 ? 11.372 8.346 2.668 1.00 0.00 28 SER B N 20
ATOM 16858 C CA . SER A 1 28 ? 12.103 9.097 1.624 1.00 0.00 28 SER B CA 20
ATOM 16859 C C . SER A 1 28 ? 11.181 9.699 0.550 1.00 0.00 28 SER B C 20
ATOM 16860 O O . SER A 1 28 ? 11.004 9.159 -0.540 1.00 0.00 28 SER B O 20
ATOM 16868 N N . THR A 1 29 ? 10.631 10.834 0.927 1.00 0.00 29 THR B N 20
ATOM 16869 C CA . THR A 1 29 ? 9.713 11.677 0.167 1.00 0.00 29 THR B CA 20
ATOM 16870 C C . THR A 1 29 ? 9.383 12.789 1.145 1.00 0.00 29 THR B C 20
ATOM 16871 O O . THR A 1 29 ? 9.386 13.981 0.841 1.00 0.00 29 THR B O 20
ATOM 16882 N N . GLU A 1 30 ? 9.181 12.307 2.361 1.00 0.00 30 GLU B N 20
ATOM 16883 C CA . GLU A 1 30 ? 8.925 13.090 3.546 1.00 0.00 30 GLU B CA 20
ATOM 16884 C C . GLU A 1 30 ? 10.259 13.204 4.282 1.00 0.00 30 GLU B C 20
ATOM 16885 O O . GLU A 1 30 ? 10.565 14.196 4.943 1.00 0.00 30 GLU B O 20
ATOM 16897 N N . ALA A 1 31 ? 11.040 12.142 4.115 1.00 0.00 31 ALA B N 20
ATOM 16898 C CA . ALA A 1 31 ? 12.359 11.992 4.692 1.00 0.00 31 ALA B CA 20
ATOM 16899 C C . ALA A 1 31 ? 13.309 11.413 3.646 1.00 0.00 31 ALA B C 20
ATOM 16900 O O . ALA A 1 31 ? 13.188 11.797 2.468 1.00 0.00 31 ALA B O 20
ATOM 16908 N N . ALA B 2 1 ? -11.633 -3.901 -5.490 1.00 0.00 1 ALA A N 20
ATOM 16909 C CA . ALA B 2 1 ? -11.909 -3.474 -6.882 1.00 0.00 1 ALA A CA 20
ATOM 16910 C C . ALA B 2 1 ? -11.393 -2.059 -7.103 1.00 0.00 1 ALA A C 20
ATOM 16911 O O . ALA B 2 1 ? -10.388 -1.675 -6.512 1.00 0.00 1 ALA A O 20
ATOM 16920 N N . ALA B 2 2 ? -12.085 -1.287 -7.935 1.00 0.00 2 ALA A N 20
ATOM 16921 C CA . ALA B 2 2 ? -11.692 0.089 -8.211 1.00 0.00 2 ALA A CA 20
ATOM 16922 C C . ALA B 2 2 ? -11.908 0.963 -6.982 1.00 0.00 2 ALA A C 20
ATOM 16923 O O . ALA B 2 2 ? -12.865 0.761 -6.236 1.00 0.00 2 ALA A O 20
ATOM 16930 N N . ALA B 2 3 ? -11.016 1.925 -6.780 1.00 0.00 3 ALA A N 20
ATOM 16931 C CA . ALA B 2 3 ? -11.101 2.830 -5.649 1.00 0.00 3 ALA A CA 20
ATOM 16932 C C . ALA B 2 3 ? -10.189 4.025 -5.870 1.00 0.00 3 ALA A C 20
ATOM 16933 O O . ALA B 2 3 ? -8.975 3.876 -6.017 1.00 0.00 3 ALA A O 20
ATOM 16940 N N . THR B 2 4 ? -10.782 5.205 -5.899 1.00 0.00 4 THR A N 20
ATOM 16941 C CA . THR B 2 4 ? -10.047 6.447 -6.104 1.00 0.00 4 THR A CA 20
ATOM 16942 C C . THR B 2 4 ? -9.330 6.890 -4.827 1.00 0.00 4 THR A C 20
ATOM 16943 O O . THR B 2 4 ? -9.487 8.024 -4.370 1.00 0.00 4 THR A O 20
ATOM 16954 N N . ASN B 2 5 ? -8.548 5.982 -4.258 1.00 0.00 5 ASN A N 20
ATOM 16955 C CA . ASN B 2 5 ? -7.801 6.240 -3.037 1.00 0.00 5 ASN A CA 20
ATOM 16956 C C . ASN B 2 5 ? -6.856 5.075 -2.783 1.00 0.00 5 ASN A C 20
ATOM 16957 O O . ASN B 2 5 ? -7.295 3.958 -2.530 1.00 0.00 5 ASN A O 20
ATOM 16968 N N . PRO B 2 6 ? -5.548 5.327 -2.875 1.00 0.00 6 PRO A N 20
ATOM 16969 C CA . PRO B 2 6 ? -4.516 4.300 -2.686 1.00 0.00 6 PRO A CA 20
ATOM 16970 C C . PRO B 2 6 ? -4.561 3.638 -1.311 1.00 0.00 6 PRO A C 20
ATOM 16971 O O . PRO B 2 6 ? -4.529 2.413 -1.212 1.00 0.00 6 PRO A O 20
ATOM 16982 N N . ALA B 2 7 ? -4.644 4.443 -0.256 1.00 0.00 7 ALA A N 20
ATOM 16983 C CA . ALA B 2 7 ? -4.698 3.915 1.105 1.00 0.00 7 ALA A CA 20
ATOM 16984 C C . ALA B 2 7 ? -5.897 2.992 1.269 1.00 0.00 7 ALA A C 20
ATOM 16985 O O . ALA B 2 7 ? -5.793 1.897 1.824 1.00 0.00 7 ALA A O 20
ATOM 16992 N N . ARG B 2 8 ? -7.030 3.441 0.758 1.00 0.00 8 ARG A N 20
ATOM 16993 C CA . ARG B 2 8 ? -8.259 2.672 0.812 1.00 0.00 8 ARG A CA 20
ATOM 16994 C C . ARG B 2 8 ? -8.154 1.428 -0.059 1.00 0.00 8 ARG A C 20
ATOM 16995 O O . ARG B 2 8 ? -8.525 0.337 0.359 1.00 0.00 8 ARG A O 20
ATOM 17016 N N . TYR B 2 9 ? -7.639 1.611 -1.264 1.00 0.00 9 TYR A N 20
ATOM 17017 C CA . TYR B 2 9 ? -7.464 0.521 -2.223 1.00 0.00 9 TYR A CA 20
ATOM 17018 C C . TYR B 2 9 ? -6.574 -0.581 -1.647 1.00 0.00 9 TYR A C 20
ATOM 17019 O O . TYR B 2 9 ? -6.919 -1.765 -1.703 1.00 0.00 9 TYR A O 20
ATOM 17037 N N . CYS B 2 10 ? -5.435 -0.182 -1.094 1.00 0.00 10 CYS A N 20
ATOM 17038 C CA . CYS B 2 10 ? -4.483 -1.120 -0.507 1.00 0.00 10 CYS A CA 20
ATOM 17039 C C . CYS B 2 10 ? -5.053 -1.815 0.727 1.00 0.00 10 CYS A C 20
ATOM 17040 O O . CYS B 2 10 ? -4.612 -2.899 1.092 1.00 0.00 10 CYS A O 20
ATOM 17047 N N . CYS B 2 11 ? -6.029 -1.199 1.368 1.00 0.00 11 CYS A N 20
ATOM 17048 C CA . CYS B 2 11 ? -6.642 -1.789 2.549 1.00 0.00 11 CYS A CA 20
ATOM 17049 C C . CYS B 2 11 ? -7.799 -2.700 2.151 1.00 0.00 11 CYS A C 20
ATOM 17050 O O . CYS B 2 11 ? -7.802 -3.902 2.440 1.00 0.00 11 CYS A O 20
ATOM 17057 N N . LEU B 2 12 ? -8.772 -2.103 1.482 1.00 0.00 12 LEU A N 20
ATOM 17058 C CA . LEU B 2 12 ? -9.968 -2.801 1.020 1.00 0.00 12 LEU A CA 20
ATOM 17059 C C . LEU B 2 12 ? -9.604 -4.000 0.165 1.00 0.00 12 LEU A C 20
ATOM 17060 O O . LEU B 2 12 ? -10.034 -5.124 0.422 1.00 0.00 12 LEU A O 20
ATOM 17076 N N . SER B 2 13 ? -8.812 -3.748 -0.859 1.00 0.00 13 SER A N 20
ATOM 17077 C CA . SER B 2 13 ? -8.387 -4.804 -1.760 1.00 0.00 13 SER A CA 20
ATOM 17078 C C . SER B 2 13 ? -7.009 -5.336 -1.368 1.00 0.00 13 SER A C 20
ATOM 17079 O O . SER B 2 13 ? -6.855 -6.521 -1.066 1.00 0.00 13 SER A O 20
ATOM 17087 N N . GLY B 2 14 ? -6.021 -4.453 -1.366 1.00 0.00 14 GLY A N 20
ATOM 17088 C CA . GLY B 2 14 ? -4.665 -4.837 -1.018 1.00 0.00 14 GLY A CA 20
ATOM 17089 C C . GLY B 2 14 ? -3.711 -4.534 -2.155 1.00 0.00 14 GLY A C 20
ATOM 17090 O O . GLY B 2 14 ? -4.142 -4.434 -3.304 1.00 0.00 14 GLY A O 20
ATOM 17094 N N . CYS B 2 15 ? -2.432 -4.364 -1.853 1.00 0.00 15 CYS A N 20
ATOM 17095 C CA . CYS B 2 15 ? -1.453 -4.047 -2.891 1.00 0.00 15 CYS A CA 20
ATOM 17096 C C . CYS B 2 15 ? -0.064 -4.583 -2.537 1.00 0.00 15 CYS A C 20
ATOM 17097 O O . CYS B 2 15 ? 0.247 -4.815 -1.367 1.00 0.00 15 CYS A O 20
ATOM 17104 N N . THR B 2 16 ? 0.754 -4.804 -3.564 1.00 0.00 16 THR A N 20
ATOM 17105 C CA . THR B 2 16 ? 2.106 -5.324 -3.393 1.00 0.00 16 THR A CA 20
ATOM 17106 C C . THR B 2 16 ? 3.112 -4.191 -3.244 1.00 0.00 16 THR A C 20
ATOM 17107 O O . THR B 2 16 ? 2.737 -3.016 -3.197 1.00 0.00 16 THR A O 20
ATOM 17118 N N . GLN B 2 17 ? 4.392 -4.545 -3.221 1.00 0.00 17 GLN A N 20
ATOM 17119 C CA . GLN B 2 17 ? 5.449 -3.556 -3.127 1.00 0.00 17 GLN A CA 20
ATOM 17120 C C . GLN B 2 17 ? 5.511 -2.763 -4.422 1.00 0.00 17 GLN A C 20
ATOM 17121 O O . GLN B 2 17 ? 5.678 -1.547 -4.408 1.00 0.00 17 GLN A O 20
ATOM 17135 N N . GLN B 2 18 ? 5.344 -3.462 -5.539 1.00 0.00 18 GLN A N 20
ATOM 17136 C CA . GLN B 2 18 ? 5.352 -2.821 -6.847 1.00 0.00 18 GLN A CA 20
ATOM 17137 C C . GLN B 2 18 ? 4.152 -1.896 -6.967 1.00 0.00 18 GLN A C 20
ATOM 17138 O O . GLN B 2 18 ? 4.262 -0.787 -7.492 1.00 0.00 18 GLN A O 20
ATOM 17152 N N . ASP B 2 19 ? 3.014 -2.347 -6.443 1.00 0.00 19 ASP A N 20
ATOM 17153 C CA . ASP B 2 19 ? 1.795 -1.544 -6.455 1.00 0.00 19 ASP A CA 20
ATOM 17154 C C . ASP B 2 19 ? 2.046 -0.243 -5.704 1.00 0.00 19 ASP A C 20
ATOM 17155 O O . ASP B 2 19 ? 1.724 0.840 -6.188 1.00 0.00 19 ASP A O 20
ATOM 17164 N N . LEU B 2 20 ? 2.650 -0.370 -4.523 1.00 0.00 20 LEU A N 20
ATOM 17165 C CA . LEU B 2 20 ? 2.980 0.782 -3.690 1.00 0.00 20 LEU A CA 20
ATOM 17166 C C . LEU B 2 20 ? 3.993 1.680 -4.386 1.00 0.00 20 LEU A C 20
ATOM 17167 O O . LEU B 2 20 ? 3.836 2.897 -4.420 1.00 0.00 20 LEU A O 20
ATOM 17183 N N . LEU B 2 21 ? 5.028 1.061 -4.941 1.00 0.00 21 LEU A N 20
ATOM 17184 C CA . LEU B 2 21 ? 6.085 1.782 -5.642 1.00 0.00 21 LEU A CA 20
ATOM 17185 C C . LEU B 2 21 ? 5.488 2.654 -6.745 1.00 0.00 21 LEU A C 20
ATOM 17186 O O . LEU B 2 21 ? 5.849 3.820 -6.886 1.00 0.00 21 LEU A O 20
ATOM 17202 N N . THR B 2 22 ? 4.564 2.079 -7.505 1.00 0.00 22 THR A N 20
ATOM 17203 C CA . THR B 2 22 ? 3.898 2.786 -8.593 1.00 0.00 22 THR A CA 20
ATOM 17204 C C . THR B 2 22 ? 3.126 4.006 -8.082 1.00 0.00 22 THR A C 20
ATOM 17205 O O . THR B 2 22 ? 2.899 4.969 -8.814 1.00 0.00 22 THR A O 20
ATOM 17216 N N . LEU B 2 23 ? 2.741 3.957 -6.820 1.00 0.00 23 LEU A N 20
ATOM 17217 C CA . LEU B 2 23 ? 2.012 5.052 -6.196 1.00 0.00 23 LEU A CA 20
ATOM 17218 C C . LEU B 2 23 ? 2.966 6.173 -5.797 1.00 0.00 23 LEU A C 20
ATOM 17219 O O . LEU B 2 23 ? 2.565 7.331 -5.672 1.00 0.00 23 LEU A O 20
ATOM 17235 N N . CYS B 2 24 ? 4.226 5.820 -5.589 1.00 0.00 24 CYS A N 20
ATOM 17236 C CA . CYS B 2 24 ? 5.237 6.788 -5.196 1.00 0.00 24 CYS A CA 20
ATOM 17237 C C . CYS B 2 24 ? 5.830 7.491 -6.416 1.00 0.00 24 CYS A C 20
ATOM 17238 O O . CYS B 2 24 ? 6.179 6.848 -7.404 1.00 0.00 24 CYS A O 20
ATOM 17245 N N . PRO B 2 25 ? 5.955 8.826 -6.360 1.00 0.00 25 PRO A N 20
ATOM 17246 C CA . PRO B 2 25 ? 6.513 9.614 -7.451 1.00 0.00 25 PRO A CA 20
ATOM 17247 C C . PRO B 2 25 ? 8.022 9.450 -7.548 1.00 0.00 25 PRO A C 20
ATOM 17248 O O . PRO B 2 25 ? 8.746 9.673 -6.574 1.00 0.00 25 PRO A O 20
ATOM 17259 N N . TYR B 2 26 ? 8.480 9.066 -8.720 1.00 0.00 26 TYR A N 20
ATOM 17260 C CA . TYR B 2 26 ? 9.896 8.866 -8.977 1.00 0.00 26 TYR A CA 20
ATOM 17261 C C . TYR B 2 26 ? 10.129 8.866 -10.482 1.00 0.00 26 TYR A C 20
ATOM 17262 O O . TYR B 2 26 ? 9.123 8.825 -11.222 1.00 0.00 26 TYR A O 20
#

Secondary structure (DSSP, 8-state):
---S-HHHHHHHT-B-HHHHHTT---/--SPPPB--TTHHHHHHHHHHH-TTT-SS--